Protein 6CVK (pdb70)

InterPro domains:
  IPR002006 Hepatitis core antigen [MF_04076] (30-212)
  IPR002006 Hepatitis core antigen [PF00906] (31-103)
  IPR002006 Hepatitis core antigen [PF00906] (116-212)
  IPR013195 Hepatitis B virus, capsid N-terminal [PF08290] (1-27)
  IPR036459 Viral capsid core domain supefamily, Hepatitis B virus [G3DSA:1.10.4090.10] (20-178)
  IPR036459 Viral capsid core domain supefamily, Hepatitis B virus [SSF47852] (30-171)

Nearest PDB structures (foldseek):
  6cvk-assembly1_A  TM=1.004E+00  e=3.223E-49  Oryctolagus cuniculus
  6cvk-assembly1_B  TM=1.002E+00  e=7.938E-45  Oryctolagus cuniculus
  6cwd-assembly2_E  TM=9.992E-01  e=3.317E-42  Oryctolagus cuniculus
  4f9l-assembly3_C  TM=9.088E-01  e=1.097E-26  Mus musculus
  5vf6-assembly1_A  TM=9.093E-01  e=1.014E-25  Gallus gallus

Secondary structure (DSSP, 8-state):
----EEEE-SEEEEETT--EEEEEEESS--TT-EEEEEE-TTS--EEEEETTTEEPTT--TTEEEEEETTEEEEEESS--GGG-EEEEEEEESSSSSEEE---EEEEEE---EEEEE---EE-TT--EEEEEEEES--TTT-EEEEEEE-TTS-EEEEEEE-TT--EEE-TTTBTTEEEEE-SSEEEEEE-S--GGG-EEEEEEEE---TTS--TT-EEEE---EEEEE-TTS-SS-B---/---EEEE-SEEEEETT--EEEEEEESS--TT-EEEEEE-TTS--EEEEETTTEEPTT--TTEEEEEETTEEEEEESS--GGG-EEEEEEEESSSSSEEE---EEEEEE--EEEEE---EE-TT--EEEEEEEESS-TTTSEEEEEEE-TTS-EEEEEEE-TT--EEE-TTTBTTEEEEE-SSEEEEEE-S--GGG-EEEEEEEE---TT---TT-EEEE---EEEEE-TT-/-HHHHHHHHSS---TTGGGT--HHHHHTS-GGGSPPHHHHHHHHHHHHHHHHH-GGG--HHHHHHHHHHHHHHHHHHHHHHHHHSSS-HHHHHHHHHHHHHHHHHHHHHHHHHHHHHHHH-HHHHHHHHHHHHHHHHS-GGGS-SSPPP-PPP-/-HHHHHHHSSSS--TTGGGT--HHHHHTS-GGGS--HHHHHHHHHHHHHHHHHSTTS--HHHHHHHHHHHHHHHHHHHHHHHHHHS--HHHHHHHHHHHHHHHHHHHHHHHHHHHHHHHH-HHHHHHHHHHHHHHHHS-GGGS-SSPP--PPP--

Structure (mmCIF, N/CA/C/O backbone):
data_6CVK
#
_entry.id   6CVK
#
_cell.length_a   46.490
_cell.length_b   192.140
_cell.length_c   64.980
_cell.angle_alpha   90.00
_cell.angle_beta   98.92
_cell.angle_gamma   90.00
#
_symmetry.space_group_name_H-M   'P 1 21 1'
#
loop_
_entity.id
_entity.type
_entity.pdbx_description
1 polymer 'Single chain variable fragment (scFv) e13'
2 polymer 'Capsid protein'
3 water water
#
loop_
_atom_site.group_PDB
_atom_site.id
_atom_site.type_symbol
_atom_site.label_atom_id
_atom_site.label_alt_id
_atom_site.label_comp_id
_atom_site.label_asym_id
_atom_site.label_entity_id
_atom_site.label_seq_id
_atom_site.pdbx_PDB_ins_code
_atom_site.Cartn_x
_atom_site.Cartn_y
_atom_site.Cartn_z
_atom_site.occupancy
_atom_site.B_iso_or_equiv
_atom_site.auth_seq_id
_atom_site.auth_comp_id
_atom_site.auth_asym_id
_atom_site.auth_atom_id
_atom_site.pdbx_PDB_model_num
ATOM 1 N N . GLU A 1 3 ? 17.713 -9.574 93.606 1.00 58.85 3 GLU B N 1
ATOM 2 C CA . GLU A 1 3 ? 17.803 -8.441 94.529 1.00 63.35 3 GLU B CA 1
ATOM 3 C C . GLU A 1 3 ? 18.171 -8.906 95.936 1.00 62.21 3 GLU B C 1
ATOM 4 O O . GLU A 1 3 ? 17.315 -9.232 96.743 1.00 66.52 3 GLU B O 1
ATOM 10 N N . LEU A 1 4 ? 19.453 -8.919 96.250 1.00 51.57 4 LEU B N 1
ATOM 11 C CA . LEU A 1 4 ? 19.932 -9.630 97.426 1.00 42.89 4 LEU B CA 1
ATOM 12 C C . LEU A 1 4 ? 19.949 -8.705 98.627 1.00 45.50 4 LEU B C 1
ATOM 13 O O . LEU A 1 4 ? 20.509 -7.608 98.568 1.00 41.06 4 LEU B O 1
ATOM 18 N N . VAL A 1 5 ? 19.343 -9.159 99.718 1.00 48.03 5 VAL B N 1
ATOM 19 C CA . VAL A 1 5 ? 19.371 -8.464 100.992 1.00 45.65 5 VAL B CA 1
ATOM 20 C C . VAL A 1 5 ? 19.930 -9.425 102.028 1.00 46.63 5 VAL B C 1
ATOM 21 O O . VAL A 1 5 ? 19.504 -10.580 102.104 1.00 46.68 5 VAL B O 1
ATOM 25 N N . LEU A 1 6 ? 20.913 -8.963 102.783 1.00 47.35 6 LEU B N 1
ATOM 26 C CA . LEU A 1 6 ? 21.510 -9.736 103.858 1.00 47.52 6 LEU B CA 1
ATOM 27 C C . LEU A 1 6 ? 21.037 -9.152 105.179 1.00 45.69 6 LEU B C 1
ATOM 28 O O . LEU A 1 6 ? 21.231 -7.962 105.445 1.00 41.68 6 LEU B O 1
ATOM 33 N N . THR A 1 7 ? 20.440 -9.978 106.011 1.00 46.96 7 THR B N 1
ATOM 34 C CA . THR A 1 7 ? 19.981 -9.525 107.313 1.00 46.71 7 THR B CA 1
ATOM 35 C C . THR A 1 7 ? 20.907 -10.091 108.376 1.00 44.92 7 THR B C 1
ATOM 36 O O . THR A 1 7 ? 20.901 -11.299 108.643 1.00 44.03 7 THR B O 1
ATOM 40 N N . GLN A 1 8 ? 21.691 -9.207 108.973 1.00 41.82 8 GLN B N 1
ATOM 41 C CA . GLN A 1 8 ? 22.669 -9.550 109.984 1.00 43.52 8 GLN B CA 1
ATOM 42 C C . GLN A 1 8 ? 22.100 -9.254 111.377 1.00 50.04 8 GLN B C 1
ATOM 43 O O . GLN A 1 8 ? 21.563 -8.166 111.625 1.00 52.80 8 GLN B O 1
ATOM 49 N N . THR A 1 9 ? 22.204 -10.228 112.278 1.00 46.65 9 THR B N 1
ATOM 50 C CA . THR A 1 9 ? 21.733 -10.061 113.650 1.00 49.11 9 THR B CA 1
ATOM 51 C C . THR A 1 9 ? 22.715 -10.686 114.640 1.00 51.53 9 THR B C 1
ATOM 52 O O . THR A 1 9 ? 23.388 -11.696 114.323 1.00 51.58 9 THR B O 1
ATOM 56 N N . PRO A 1 10 ? 22.843 -10.088 115.839 1.00 49.67 10 PRO B N 1
ATOM 57 C CA . PRO A 1 10 ? 22.276 -8.830 116.336 1.00 45.83 10 PRO B CA 1
ATOM 58 C C . PRO A 1 10 ? 23.045 -7.602 115.823 1.00 47.18 10 PRO B C 1
ATOM 59 O O . PRO A 1 10 ? 24.076 -7.722 115.179 1.00 50.56 10 PRO B O 1
ATOM 63 N N . SER A 1 11 ? 22.586 -6.405 116.151 1.00 48.15 11 SER B N 1
ATOM 64 C CA . SER A 1 11 ? 23.346 -5.259 115.692 1.00 46.59 11 SER B CA 1
ATOM 65 C C . SER A 1 11 ? 24.548 -4.999 116.592 1.00 47.66 11 SER B C 1
ATOM 66 O O . SER A 1 11 ? 25.541 -4.410 116.143 1.00 52.39 11 SER B O 1
ATOM 69 N N . SER A 1 12 ? 24.492 -5.436 117.845 1.00 44.30 12 SER B N 1
ATOM 70 C CA . SER A 1 12 ? 25.607 -5.243 118.763 1.00 50.59 12 SER B CA 1
ATOM 71 C C . SER A 1 12 ? 25.629 -6.360 119.786 1.00 54.81 12 SER B C 1
ATOM 72 O O . SER A 1 12 ? 24.583 -6.887 120.175 1.00 57.82 12 SER B O 1
ATOM 75 N N . VAL A 1 13 ? 26.837 -6.703 120.230 1.00 54.59 13 VAL B N 1
ATOM 76 C CA . VAL A 1 13 ? 27.053 -7.763 121.213 1.00 47.78 13 VAL B CA 1
ATOM 77 C C . VAL A 1 13 ? 28.084 -7.290 122.220 1.00 44.66 13 VAL B C 1
ATOM 78 O O . VAL A 1 13 ? 29.137 -6.763 121.846 1.00 42.58 13 VAL B O 1
ATOM 82 N N . SER A 1 14 ? 27.790 -7.482 123.493 1.00 47.28 14 SER B N 1
ATOM 83 C CA . SER A 1 14 ? 28.769 -7.313 124.547 1.00 51.43 14 SER B CA 1
ATOM 84 C C . SER A 1 14 ? 29.124 -8.693 125.065 1.00 54.81 14 SER B C 1
ATOM 85 O O . SER A 1 14 ? 28.230 -9.504 125.331 1.00 58.00 14 SER B O 1
ATOM 88 N N . ALA A 1 15 ? 30.416 -8.971 125.182 1.00 51.50 15 ALA B N 1
ATOM 89 C CA . ALA A 1 15 ? 30.855 -10.197 125.829 1.00 48.30 15 ALA B CA 1
ATOM 90 C C . ALA A 1 15 ? 32.083 -9.928 126.677 1.00 48.58 15 ALA B C 1
ATOM 91 O O . ALA A 1 15 ? 32.810 -8.951 126.466 1.00 49.54 15 ALA B O 1
ATOM 93 N N . ALA A 1 16 ? 32.296 -10.804 127.655 1.00 45.39 16 ALA B N 1
ATOM 94 C CA . ALA A 1 16 ? 33.545 -10.791 128.398 1.00 44.94 16 ALA B CA 1
ATOM 95 C C . ALA A 1 16 ? 34.647 -11.497 127.600 1.00 47.49 16 ALA B C 1
ATOM 96 O O . ALA A 1 16 ? 34.384 -12.343 126.731 1.00 47.00 16 ALA B O 1
ATOM 98 N N . VAL A 1 17 ? 35.898 -11.115 127.888 1.00 45.91 17 VAL B N 1
ATOM 99 C CA . VAL A 1 17 ? 37.030 -11.887 127.391 1.00 50.96 17 VAL B CA 1
ATOM 100 C C . VAL A 1 17 ? 36.844 -13.337 127.800 1.00 50.54 17 VAL B C 1
ATOM 101 O O . VAL A 1 17 ? 36.605 -13.637 128.976 1.00 51.53 17 VAL B O 1
ATOM 105 N N . GLY A 1 18 ? 36.933 -14.244 126.823 1.00 49.69 18 GLY B N 1
ATOM 106 C CA . GLY A 1 18 ? 36.698 -15.655 127.047 1.00 47.98 18 GLY B CA 1
ATOM 107 C C . GLY A 1 18 ? 35.292 -16.137 126.770 1.00 44.85 18 GLY B C 1
ATOM 108 O O . GLY A 1 18 ? 35.080 -17.358 126.689 1.00 42.58 18 GLY B O 1
ATOM 109 N N . GLY A 1 19 ? 34.326 -15.231 126.638 1.00 45.50 19 GLY B N 1
ATOM 110 C CA . GLY A 1 19 ? 32.986 -15.601 126.232 1.00 47.49 19 GLY B CA 1
ATOM 111 C C . GLY A 1 19 ? 32.926 -15.940 124.753 1.00 51.76 19 GLY B C 1
ATOM 112 O O . GLY A 1 19 ? 33.899 -15.838 124.004 1.00 56.27 19 GLY B O 1
ATOM 113 N N . THR A 1 20 ? 31.745 -16.357 124.323 1.00 50.14 20 THR B N 1
ATOM 114 C CA . THR A 1 20 ? 31.504 -16.722 122.939 1.00 43.58 20 THR B CA 1
ATOM 115 C C . THR A 1 20 ? 30.527 -15.738 122.303 1.00 48.20 20 THR B C 1
ATOM 116 O O . THR A 1 20 ? 29.537 -15.338 122.931 1.00 50.35 20 THR B O 1
ATOM 120 N N . VAL A 1 21 ? 30.824 -15.348 121.059 1.00 45.90 21 VAL B N 1
ATOM 121 C CA . VAL A 1 21 ? 30.064 -14.365 120.298 1.00 45.23 21 VAL B CA 1
ATOM 122 C C . VAL A 1 21 ? 29.537 -15.073 119.059 1.00 53.34 21 VAL B C 1
ATOM 123 O O . VAL A 1 21 ? 30.273 -15.835 118.409 1.00 52.66 21 VAL B O 1
ATOM 127 N N . THR A 1 22 ? 28.257 -14.853 118.755 1.00 53.05 22 THR B N 1
ATOM 128 C CA . THR A 1 22 ? 27.595 -15.522 117.644 1.00 48.51 22 THR B CA 1
ATOM 129 C C . THR A 1 22 ? 26.858 -14.479 116.819 1.00 46.02 22 THR B C 1
ATOM 130 O O . THR A 1 22 ? 26.005 -13.759 117.345 1.00 46.41 22 THR B O 1
ATOM 134 N N . ILE A 1 23 ? 27.193 -14.395 115.533 1.00 46.99 23 ILE B N 1
ATOM 135 C CA . ILE A 1 23 ? 26.582 -13.453 114.606 1.00 44.94 23 ILE B CA 1
ATOM 136 C C . ILE A 1 23 ? 25.968 -14.272 113.487 1.00 46.62 23 ILE B C 1
ATOM 137 O O . ILE A 1 23 ? 26.633 -15.147 112.913 1.00 43.21 23 ILE B O 1
ATOM 142 N N . ASN A 1 24 ? 24.715 -13.995 113.187 1.00 48.01 24 ASN B N 1
ATOM 143 C CA . ASN A 1 24 ? 24.007 -14.708 112.145 1.00 51.75 24 ASN B CA 1
ATOM 144 C C . ASN A 1 24 ? 23.744 -13.781 110.972 1.00 49.86 24 ASN B C 1
ATOM 145 O O . ASN A 1 24 ? 23.489 -12.577 111.142 1.00 49.60 24 ASN B O 1
ATOM 150 N N . CYS A 1 25 ? 23.752 -14.370 109.797 1.00 48.08 25 CYS B N 1
ATOM 151 C CA . CYS A 1 25 ? 23.482 -13.664 108.585 1.00 54.05 25 CYS B CA 1
ATOM 152 C C . CYS A 1 25 ? 22.470 -14.430 107.769 1.00 56.49 25 CYS B C 1
ATOM 153 O O . CYS A 1 25 ? 22.661 -15.571 107.468 1.00 60.90 25 CYS B O 1
ATOM 156 N N . GLN A 1 26 ? 21.377 -13.798 107.419 1.00 49.51 26 GLN B N 1
ATOM 157 C CA . GLN A 1 26 ? 20.388 -14.471 106.628 1.00 52.83 26 GLN B CA 1
ATOM 158 C C . GLN A 1 26 ? 20.248 -13.877 105.235 1.00 51.37 26 GLN B C 1
ATOM 159 O O . GLN A 1 26 ? 19.925 -12.728 105.090 1.00 53.57 26 GLN B O 1
ATOM 165 N N . ALA A 1 27 ? 20.488 -14.672 104.212 1.00 45.37 27 ALA B N 1
ATOM 166 C CA . ALA A 1 27 ? 20.360 -14.186 102.840 1.00 46.47 27 ALA B CA 1
ATOM 167 C C . ALA A 1 27 ? 18.916 -14.323 102.369 1.00 49.06 27 ALA B C 1
ATOM 168 O O . ALA A 1 27 ? 18.215 -15.259 102.755 1.00 53.67 27 ALA B O 1
ATOM 170 N N . SER A 1 28 ? 18.469 -13.370 101.532 1.00 45.38 28 SER B N 1
ATOM 171 C CA . SER A 1 28 ? 17.122 -13.454 100.965 1.00 49.77 28 SER B CA 1
ATOM 172 C C . SER A 1 28 ? 17.029 -14.371 99.751 1.00 57.34 28 SER B C 1
ATOM 173 O O . SER A 1 28 ? 15.912 -14.714 99.354 1.00 64.50 28 SER B O 1
ATOM 176 N N . GLN A 1 29 ? 18.160 -14.740 99.136 1.00 56.03 29 GLN B N 1
ATOM 177 C CA . GLN A 1 29 ? 18.232 -15.770 98.104 1.00 51.74 29 GLN B CA 1
ATOM 178 C C . GLN A 1 29 ? 19.370 -16.716 98.438 1.00 47.05 29 GLN B C 1
ATOM 179 O O . GLN A 1 29 ? 20.336 -16.338 99.097 1.00 50.08 29 GLN B O 1
ATOM 185 N N . SER A 1 30 ? 19.271 -17.944 97.947 1.00 47.86 30 SER B N 1
ATOM 186 C CA . SER A 1 30 ? 20.397 -18.866 98.042 1.00 50.89 30 SER B CA 1
ATOM 187 C C . SER A 1 30 ? 21.597 -18.319 97.299 1.00 46.64 30 SER B C 1
ATOM 188 O O . SER A 1 30 ? 21.489 -17.908 96.146 1.00 49.48 30 SER B O 1
ATOM 191 N N . ILE A 1 31 ? 22.700 -18.174 98.008 1.00 45.06 31 ILE B N 1
ATOM 192 C CA . ILE A 1 31 ? 23.950 -17.720 97.406 1.00 41.55 31 ILE B CA 1
ATOM 193 C C . ILE A 1 31 ? 25.030 -18.795 97.410 1.00 41.87 31 ILE B C 1
ATOM 194 O O . ILE A 1 31 ? 26.229 -18.477 97.317 1.00 45.04 31 ILE B O 1
ATOM 199 N N . SER A 1 32 ? 24.643 -20.034 97.699 1.00 45.04 32 SER B N 1
ATOM 200 C CA . SER A 1 32 ? 25.615 -21.108 97.884 1.00 49.89 32 SER B CA 1
ATOM 201 C C . SER A 1 32 ? 26.596 -20.710 98.994 1.00 48.45 32 SER B C 1
ATOM 202 O O . SER A 1 32 ? 26.159 -20.359 100.094 1.00 47.39 32 SER B O 1
ATOM 205 N N . SER A 1 33 ? 27.907 -20.816 98.761 1.00 42.51 33 SER B N 1
ATOM 206 C CA . SER A 1 33 ? 28.908 -20.454 99.757 1.00 38.12 33 SER B CA 1
ATOM 207 C C . SER A 1 33 ? 29.570 -19.106 99.505 1.00 40.87 33 SER B C 1
ATOM 208 O O . SER A 1 33 ? 30.644 -18.858 100.059 1.00 43.50 33 SER B O 1
ATOM 211 N N . ARG A 1 34 ? 29.011 -18.264 98.634 1.00 44.62 34 ARG B N 1
ATOM 212 C CA . ARG A 1 34 ? 29.704 -17.044 98.213 1.00 38.45 34 ARG B CA 1
ATOM 213 C C . ARG A 1 34 ? 29.380 -15.928 99.211 1.00 35.78 34 ARG B C 1
ATOM 214 O O . ARG A 1 34 ? 28.588 -15.020 98.952 1.00 42.84 34 ARG B O 1
ATOM 222 N N . LEU A 1 35 ? 30.164 -15.920 100.296 1.00 32.09 35 LEU B N 1
ATOM 223 C CA . LEU A 1 35 ? 29.965 -15.034 101.438 1.00 37.24 35 LEU B CA 1
ATOM 224 C C . LEU A 1 35 ? 31.297 -14.812 102.140 1.00 40.97 35 LEU B C 1
ATOM 225 O O . LEU A 1 35 ? 32.004 -15.778 102.438 1.00 45.85 35 LEU B O 1
ATOM 230 N N . GLY A 1 36 ? 31.640 -13.565 102.410 1.00 37.88 36 GLY B N 1
ATOM 231 C CA . GLY A 1 36 ? 32.781 -13.302 103.268 1.00 37.65 36 GLY B CA 1
ATOM 232 C C . GLY A 1 36 ? 32.408 -12.697 104.597 1.00 40.85 36 GLY B C 1
ATOM 233 O O . GLY A 1 36 ? 31.316 -12.157 104.764 1.00 41.79 36 GLY B O 1
ATOM 234 N N . TRP A 1 37 ? 33.350 -12.713 105.526 1.00 41.30 37 TRP B N 1
ATOM 235 C CA . TRP A 1 37 ? 33.215 -12.069 106.816 1.00 34.41 37 TRP B CA 1
ATOM 236 C C . TRP A 1 37 ? 34.324 -11.044 106.940 1.00 36.50 37 TRP B C 1
ATOM 237 O O . TRP A 1 37 ? 35.494 -11.365 106.712 1.00 37.76 37 TRP B O 1
ATOM 248 N N . TYR A 1 38 ? 33.963 -9.828 107.329 1.00 36.76 38 TYR B N 1
ATOM 249 C CA . TYR A 1 38 ? 34.904 -8.723 107.405 1.00 32.79 38 TYR B CA 1
ATOM 250 C C . TYR A 1 38 ? 34.911 -8.169 108.820 1.00 33.96 38 TYR B C 1
ATOM 251 O O . TYR A 1 38 ? 33.873 -8.155 109.498 1.00 38.82 38 TYR B O 1
ATOM 260 N N . GLN A 1 39 ? 36.095 -7.762 109.270 1.00 34.10 39 GLN B N 1
ATOM 261 C CA . GLN A 1 39 ? 36.296 -7.120 110.565 1.00 38.99 39 GLN B CA 1
ATOM 262 C C . GLN A 1 39 ? 36.865 -5.721 110.333 1.00 41.27 39 GLN B C 1
ATOM 263 O O . GLN A 1 39 ? 37.827 -5.547 109.571 1.00 40.12 39 GLN B O 1
ATOM 269 N N . GLN A 1 40 ? 36.265 -4.720 110.978 1.00 40.50 40 GLN B N 1
ATOM 270 C CA . GLN A 1 40 ? 36.698 -3.327 110.850 1.00 41.89 40 GLN B CA 1
ATOM 271 C C . GLN A 1 40 ? 36.790 -2.685 112.227 1.00 43.58 40 GLN B C 1
ATOM 272 O O . GLN A 1 40 ? 35.796 -2.629 112.959 1.00 46.70 40 GLN B O 1
ATOM 278 N N . LYS A 1 41 ? 37.926 -2.260 112.572 1.00 44.18 41 LYS B N 1
ATOM 279 C CA . LYS A 1 41 ? 38.312 -1.507 113.753 1.00 43.89 41 LYS B CA 1
ATOM 280 C C . LYS A 1 41 ? 38.291 -0.011 113.473 1.00 49.20 41 LYS B C 1
ATOM 281 O O . LYS A 1 41 ? 38.511 0.415 112.337 1.00 51.17 41 LYS B O 1
ATOM 287 N N . PRO A 1 42 ? 38.007 0.809 114.483 1.00 55.32 42 PRO B N 1
ATOM 288 C CA . PRO A 1 42 ? 37.896 2.254 114.255 1.00 58.84 42 PRO B CA 1
ATOM 289 C C . PRO A 1 42 ? 39.125 2.827 113.568 1.00 64.37 42 PRO B C 1
ATOM 290 O O . PRO A 1 42 ? 40.262 2.480 113.900 1.00 70.17 42 PRO B O 1
ATOM 294 N N . GLY A 1 43 ? 38.874 3.706 112.593 1.00 62.47 43 GLY B N 1
ATOM 295 C CA . GLY A 1 43 ? 39.897 4.367 111.807 1.00 61.15 43 GLY B CA 1
ATOM 296 C C . GLY A 1 43 ? 40.659 3.495 110.838 1.00 62.31 43 GLY B C 1
ATOM 297 O O . GLY A 1 43 ? 41.710 3.919 110.356 1.00 70.85 43 GLY B O 1
ATOM 298 N N . GLN A 1 44 ? 40.181 2.299 110.531 1.00 59.12 44 GLN B N 1
ATOM 299 C CA . GLN A 1 44 ? 40.909 1.353 109.701 1.00 53.85 44 GLN B CA 1
ATOM 300 C C . GLN A 1 44 ? 40.036 0.922 108.536 1.00 52.90 44 GLN B C 1
ATOM 301 O O . GLN A 1 44 ? 38.810 1.077 108.576 1.00 55.10 44 GLN B O 1
ATOM 307 N N . PRO A 1 45 ? 40.637 0.395 107.475 1.00 51.45 45 PRO B N 1
ATOM 308 C CA . PRO A 1 45 ? 39.847 -0.269 106.421 1.00 51.56 45 PRO B CA 1
ATOM 309 C C . PRO A 1 45 ? 39.396 -1.640 106.882 1.00 49.19 45 PRO B C 1
ATOM 310 O O . PRO A 1 45 ? 39.999 -2.208 107.800 1.00 41.94 45 PRO B O 1
ATOM 314 N N . PRO A 1 46 ? 38.347 -2.191 106.267 1.00 45.50 46 PRO B N 1
ATOM 315 C CA . PRO A 1 46 ? 37.926 -3.575 106.548 1.00 39.96 46 PRO B CA 1
ATOM 316 C C . PRO A 1 46 ? 39.030 -4.599 106.316 1.00 47.66 46 PRO B C 1
ATOM 317 O O . PRO A 1 46 ? 39.950 -4.414 105.514 1.00 52.76 46 PRO B O 1
ATOM 321 N N . LYS A 1 47 ? 38.909 -5.722 107.012 1.00 48.04 47 LYS B N 1
ATOM 322 C CA . LYS A 1 47 ? 39.851 -6.817 106.869 1.00 46.44 47 LYS B CA 1
ATOM 323 C C . LYS A 1 47 ? 39.097 -8.120 106.660 1.00 48.78 47 LYS B C 1
ATOM 324 O O . LYS A 1 47 ? 38.172 -8.434 107.419 1.00 56.76 47 LYS B O 1
ATOM 330 N N . LEU A 1 48 ? 39.480 -8.868 105.630 1.00 45.39 48 LEU B N 1
ATOM 331 C CA . LEU A 1 48 ? 38.842 -10.145 105.339 1.00 47.50 48 LEU B CA 1
ATOM 332 C C . LEU A 1 48 ? 39.320 -11.192 106.340 1.00 51.60 48 LEU B C 1
ATOM 333 O O . LEU A 1 48 ? 40.527 -11.406 106.495 1.00 52.53 48 LEU B O 1
ATOM 338 N N . LEU A 1 49 ? 38.384 -11.746 107.109 1.00 48.10 49 LEU B N 1
ATOM 339 C CA . LEU A 1 49 ? 38.641 -12.874 107.992 1.00 48.58 49 LEU B CA 1
ATOM 340 C C . LEU A 1 49 ? 38.393 -14.230 107.348 1.00 48.10 49 LEU B C 1
ATOM 341 O O . LEU A 1 49 ? 39.173 -15.170 107.559 1.00 46.19 49 LEU B O 1
ATOM 346 N N . ILE A 1 50 ? 37.273 -14.369 106.639 1.00 41.29 50 ILE B N 1
ATOM 347 C CA . ILE A 1 50 ? 36.776 -15.668 106.209 1.00 38.81 50 ILE B CA 1
ATOM 348 C C . ILE A 1 50 ? 36.118 -15.493 104.856 1.00 41.93 50 ILE B C 1
ATOM 349 O O . ILE A 1 50 ? 35.283 -14.603 104.687 1.00 45.18 50 ILE B O 1
ATOM 354 N N . TYR A 1 51 ? 36.456 -16.363 103.907 1.00 37.54 51 TYR B N 1
ATOM 355 C CA . TYR A 1 51 ? 35.830 -16.359 102.597 1.00 40.17 51 TYR B CA 1
ATOM 356 C C . TYR A 1 51 ? 35.288 -17.745 102.267 1.00 39.14 51 TYR B C 1
ATOM 357 O O . TYR A 1 51 ? 35.717 -18.747 102.836 1.00 37.34 51 TYR B O 1
ATOM 366 N N . GLY A 1 52 ? 34.339 -17.796 101.328 1.00 39.37 52 GLY B N 1
ATOM 367 C CA . GLY A 1 52 ? 33.712 -19.067 100.990 1.00 41.23 52 GLY B CA 1
ATOM 368 C C . GLY A 1 52 ? 32.906 -19.647 102.126 1.00 41.11 52 GLY B C 1
ATOM 369 O O . GLY A 1 52 ? 32.790 -20.863 102.258 1.00 44.42 52 GLY B O 1
ATOM 370 N N . ALA A 1 53 ? 32.429 -18.785 103.001 1.00 39.86 53 ALA B N 1
ATOM 371 C CA . ALA A 1 53 ? 31.635 -19.037 104.192 1.00 41.18 53 ALA B CA 1
ATOM 372 C C . ALA A 1 53 ? 32.410 -19.705 105.321 1.00 46.24 53 ALA B C 1
ATOM 373 O O . ALA A 1 53 ? 32.167 -19.365 106.477 1.00 49.32 53 ALA B O 1
ATOM 375 N N . SER A 1 54 ? 33.351 -20.637 105.027 1.00 44.73 54 SER B N 1
ATOM 376 C CA . SER A 1 54 ? 34.128 -21.249 106.104 1.00 42.94 54 SER B CA 1
ATOM 377 C C . SER A 1 54 ? 35.648 -21.141 106.048 1.00 43.59 54 SER B C 1
ATOM 378 O O . SER A 1 54 ? 36.294 -21.653 106.953 1.00 47.30 54 SER B O 1
ATOM 381 N N . THR A 1 55 ? 36.256 -20.592 105.016 1.00 44.22 55 THR B N 1
ATOM 382 C CA . THR A 1 55 ? 37.703 -20.729 104.862 1.00 43.19 55 THR B CA 1
ATOM 383 C C . THR A 1 55 ? 38.415 -19.527 105.478 1.00 45.07 55 THR B C 1
ATOM 384 O O . THR A 1 55 ? 38.233 -18.390 105.030 1.00 45.52 55 THR B O 1
ATOM 388 N N . LEU A 1 56 ? 39.219 -19.778 106.504 1.00 43.90 56 LEU B N 1
ATOM 389 C CA . LEU A 1 56 ? 39.904 -18.697 107.193 1.00 40.01 56 LEU B CA 1
ATOM 390 C C . LEU A 1 56 ? 41.067 -18.191 106.360 1.00 42.79 56 LEU B C 1
ATOM 391 O O . LEU A 1 56 ? 41.822 -18.986 105.807 1.00 48.58 56 LEU B O 1
ATOM 396 N N . THR A 1 57 ? 41.227 -16.864 106.282 1.00 40.27 57 THR B N 1
ATOM 397 C CA . THR A 1 57 ? 42.412 -16.313 105.639 1.00 42.69 57 THR B CA 1
ATOM 398 C C . THR A 1 57 ? 43.617 -16.490 106.553 1.00 49.86 57 THR B C 1
ATOM 399 O O . THR A 1 57 ? 43.478 -16.685 107.759 1.00 52.61 57 THR B O 1
ATOM 403 N N . SER A 1 58 ? 44.813 -16.437 105.975 1.00 57.90 58 SER B N 1
ATOM 404 C CA . SER A 1 58 ? 45.993 -16.766 106.769 1.00 67.51 58 SER B CA 1
ATOM 405 C C . SER A 1 58 ? 46.189 -15.729 107.873 1.00 61.88 58 SER B C 1
ATOM 406 O O . SER A 1 58 ? 45.904 -14.544 107.691 1.00 61.00 58 SER B O 1
ATOM 409 N N . GLY A 1 59 ? 46.633 -16.188 109.043 1.00 58.94 59 GLY B N 1
ATOM 410 C CA . GLY A 1 59 ? 46.807 -15.313 110.185 1.00 61.37 59 GLY B CA 1
ATOM 411 C C . GLY A 1 59 ? 45.603 -15.170 111.093 1.00 66.22 59 GLY B C 1
ATOM 412 O O . GLY A 1 59 ? 45.758 -14.689 112.222 1.00 72.81 59 GLY B O 1
ATOM 413 N N . VAL A 1 60 ? 44.415 -15.561 110.652 1.00 61.78 60 VAL B N 1
ATOM 414 C CA . VAL A 1 60 ? 43.227 -15.399 111.493 1.00 56.05 60 VAL B CA 1
ATOM 415 C C . VAL A 1 60 ? 43.221 -16.494 112.555 1.00 51.55 60 VAL B C 1
ATOM 416 O O . VAL A 1 60 ? 43.331 -17.678 112.208 1.00 49.45 60 VAL B O 1
ATOM 420 N N . PRO A 1 61 ? 43.105 -16.146 113.831 1.00 48.45 61 PRO B N 1
ATOM 421 C CA . PRO A 1 61 ? 43.155 -17.164 114.886 1.00 41.57 61 PRO B CA 1
ATOM 422 C C . PRO A 1 61 ? 42.050 -18.191 114.729 1.00 44.27 61 PRO B C 1
ATOM 423 O O . PRO A 1 61 ? 40.992 -17.930 114.149 1.00 44.44 61 PRO B O 1
ATOM 427 N N . SER A 1 62 ? 42.327 -19.379 115.258 1.00 51.25 62 SER B N 1
ATOM 428 C CA . SER A 1 62 ? 41.430 -20.524 115.157 1.00 56.80 62 SER B CA 1
ATOM 429 C C . SER A 1 62 ? 40.102 -20.302 115.888 1.00 58.62 62 SER B C 1
ATOM 430 O O . SER A 1 62 ? 39.109 -20.955 115.550 1.00 60.06 62 SER B O 1
ATOM 433 N N . ARG A 1 63 ? 40.056 -19.388 116.870 1.00 52.70 63 ARG B N 1
ATOM 434 C CA . ARG A 1 63 ? 38.819 -19.096 117.594 1.00 47.84 63 ARG B CA 1
ATOM 435 C C . ARG A 1 63 ? 37.714 -18.516 116.707 1.00 48.44 63 ARG B C 1
ATOM 436 O O . ARG A 1 63 ? 36.574 -18.412 117.174 1.00 49.22 63 ARG B O 1
ATOM 444 N N . PHE A 1 64 ? 38.016 -18.132 115.463 1.00 46.92 64 PHE B N 1
ATOM 445 C CA . PHE A 1 64 ? 37.002 -17.730 114.492 1.00 44.13 64 PHE B CA 1
ATOM 446 C C . PHE A 1 64 ? 36.544 -18.940 113.680 1.00 44.98 64 PHE B C 1
ATOM 447 O O . PHE A 1 64 ? 37.366 -19.740 113.214 1.00 45.42 64 PHE B O 1
ATOM 455 N N . LYS A 1 65 ? 35.235 -19.096 113.542 1.00 40.66 65 LYS B N 1
ATOM 456 C CA . LYS A 1 65 ? 34.731 -20.155 112.693 1.00 40.18 65 LYS B CA 1
ATOM 457 C C . LYS A 1 65 ? 33.496 -19.661 111.969 1.00 41.92 65 LYS B C 1
ATOM 458 O O . LYS A 1 65 ? 32.628 -19.048 112.598 1.00 37.83 65 LYS B O 1
ATOM 464 N N . GLY A 1 66 ? 33.491 -19.791 110.638 1.00 40.66 66 GLY B N 1
ATOM 465 C CA . GLY A 1 66 ? 32.306 -19.537 109.827 1.00 36.92 66 GLY B CA 1
ATOM 466 C C . GLY A 1 66 ? 31.622 -20.815 109.379 1.00 46.75 66 GLY B C 1
ATOM 467 O O . GLY A 1 66 ? 32.286 -21.819 109.091 1.00 53.40 66 GLY B O 1
ATOM 468 N N . SER A 1 67 ? 30.303 -20.747 109.201 1.00 47.71 67 SER B N 1
ATOM 469 C CA . SER A 1 67 ? 29.565 -21.898 108.702 1.00 46.10 67 SER B CA 1
ATOM 470 C C . SER A 1 67 ? 28.266 -21.452 108.055 1.00 46.51 67 SER B C 1
ATOM 471 O O . SER A 1 67 ? 27.891 -20.279 108.077 1.00 47.77 67 SER B O 1
ATOM 474 N N . GLY A 1 68 ? 27.567 -22.421 107.494 1.00 47.07 68 GLY B N 1
ATOM 475 C CA . GLY A 1 68 ? 26.362 -22.161 106.739 1.00 50.87 68 GLY B CA 1
ATOM 476 C C . GLY A 1 68 ? 26.604 -22.240 105.241 1.00 47.79 68 GLY B C 1
ATOM 477 O O . GLY A 1 68 ? 27.731 -22.361 104.764 1.00 45.38 68 GLY B O 1
ATOM 478 N N . SER A 1 69 ? 25.494 -22.169 104.502 1.00 48.21 69 SER B N 1
ATOM 479 C CA . SER A 1 69 ? 25.495 -22.129 103.043 1.00 51.24 69 SER B CA 1
ATOM 480 C C . SER A 1 69 ? 24.047 -21.997 102.591 1.00 57.46 69 SER B C 1
ATOM 481 O O . SER A 1 69 ? 23.120 -22.223 103.371 1.00 59.92 69 SER B O 1
ATOM 484 N N . GLY A 1 70 ? 23.853 -21.656 101.319 1.00 53.30 70 GLY B N 1
ATOM 485 C CA . GLY A 1 70 ? 22.501 -21.327 100.932 1.00 50.97 70 GLY B CA 1
ATOM 486 C C . GLY A 1 70 ? 22.067 -20.005 101.503 1.00 48.83 70 GLY B C 1
ATOM 487 O O . GLY A 1 70 ? 22.474 -18.959 100.988 1.00 51.20 70 GLY B O 1
ATOM 488 N N . THR A 1 71 ? 21.084 -20.029 102.408 1.00 52.09 71 THR B N 1
ATOM 489 C CA . THR A 1 71 ? 20.593 -18.802 103.028 1.00 53.98 71 THR B CA 1
ATOM 490 C C . THR A 1 71 ? 21.047 -18.520 104.456 1.00 50.69 71 THR B C 1
ATOM 491 O O . THR A 1 71 ? 20.862 -17.386 104.917 1.00 53.15 71 THR B O 1
ATOM 495 N N . GLU A 1 72 ? 21.670 -19.463 105.154 1.00 52.63 72 GLU B N 1
ATOM 496 C CA . GLU A 1 72 ? 21.925 -19.286 106.585 1.00 50.96 72 GLU B CA 1
ATOM 497 C C . GLU A 1 72 ? 23.418 -19.390 106.875 1.00 44.01 72 GLU B C 1
ATOM 498 O O . GLU A 1 72 ? 24.075 -20.387 106.514 1.00 46.54 72 GLU B O 1
ATOM 504 N N . PHE A 1 73 ? 23.952 -18.354 107.520 1.00 36.91 73 PHE B N 1
ATOM 505 C CA . PHE A 1 73 ? 25.381 -18.280 107.769 1.00 41.77 73 PHE B CA 1
ATOM 506 C C . PHE A 1 73 ? 25.598 -17.817 109.192 1.00 42.06 73 PHE B C 1
ATOM 507 O O . PHE A 1 73 ? 24.775 -17.092 109.757 1.00 41.87 73 PHE B O 1
ATOM 515 N N . THR A 1 74 ? 26.725 -18.237 109.752 1.00 42.39 74 THR B N 1
ATOM 516 C CA . THR A 1 74 ? 27.058 -17.940 111.133 1.00 42.84 74 THR B CA 1
ATOM 517 C C . THR A 1 74 ? 28.550 -17.663 111.268 1.00 44.07 74 THR B C 1
ATOM 518 O O . THR A 1 74 ? 29.392 -18.398 110.732 1.00 44.41 74 THR B O 1
ATOM 522 N N . LEU A 1 75 ? 28.869 -16.581 111.961 1.00 43.66 75 LEU B N 1
ATOM 523 C CA . LEU A 1 75 ? 30.211 -16.336 112.438 1.00 43.61 75 LEU B CA 1
ATOM 524 C C . LEU A 1 75 ? 30.207 -16.541 113.952 1.00 44.09 75 LEU B C 1
ATOM 525 O O . LEU A 1 75 ? 29.298 -16.069 114.644 1.00 38.11 75 LEU B O 1
ATOM 530 N N . THR A 1 76 ? 31.185 -17.288 114.459 1.00 46.84 76 THR B N 1
ATOM 531 C CA . THR A 1 76 ? 31.309 -17.525 115.890 1.00 46.62 76 THR B CA 1
ATOM 532 C C . THR A 1 76 ? 32.750 -17.304 116.311 1.00 45.74 76 THR B C 1
ATOM 533 O O . THR A 1 76 ? 33.666 -17.888 115.725 1.00 46.97 76 THR B O 1
ATOM 537 N N . ILE A 1 77 ? 32.939 -16.480 117.339 1.00 46.68 77 ILE B N 1
ATOM 538 C CA . ILE A 1 77 ? 34.225 -16.291 118.010 1.00 45.06 77 ILE B CA 1
ATOM 539 C C . ILE A 1 77 ? 34.126 -16.970 119.367 1.00 48.26 77 ILE B C 1
ATOM 540 O O . ILE A 1 77 ? 33.291 -16.594 120.198 1.00 52.86 77 ILE B O 1
ATOM 545 N N . SER A 1 78 ? 34.959 -17.983 119.584 1.00 48.56 78 SER B N 1
ATOM 546 C CA . SER A 1 78 ? 34.840 -18.832 120.774 1.00 51.88 78 SER B CA 1
ATOM 547 C C . SER A 1 78 ? 35.626 -18.261 121.945 1.00 57.85 78 SER B C 1
ATOM 548 O O . SER A 1 78 ? 35.066 -17.909 122.988 1.00 62.15 78 SER B O 1
ATOM 551 N N . GLY A 1 79 ? 36.919 -18.141 121.772 1.00 60.93 79 GLY B N 1
ATOM 552 C CA . GLY A 1 79 ? 37.754 -17.611 122.833 1.00 64.80 79 GLY B CA 1
ATOM 553 C C . GLY A 1 79 ? 37.820 -16.103 122.925 1.00 59.63 79 GLY B C 1
ATOM 554 O O . GLY A 1 79 ? 38.929 -15.589 123.050 1.00 61.32 79 GLY B O 1
ATOM 555 N N . VAL A 1 80 ? 36.710 -15.388 122.681 1.00 55.13 80 VAL B N 1
ATOM 556 C CA . VAL A 1 80 ? 36.796 -14.001 122.211 1.00 48.45 80 VAL B CA 1
ATOM 557 C C . VAL A 1 80 ? 37.743 -13.195 123.088 1.00 43.22 80 VAL B C 1
ATOM 558 O O . VAL A 1 80 ? 37.783 -13.340 124.317 1.00 44.03 80 VAL B O 1
ATOM 562 N N . GLN A 1 81 ? 38.555 -12.381 122.436 1.00 41.87 81 GLN B N 1
ATOM 563 C CA . GLN A 1 81 ? 39.664 -11.680 123.053 1.00 44.79 81 GLN B CA 1
ATOM 564 C C . GLN A 1 81 ? 39.504 -10.174 122.855 1.00 43.86 81 GLN B C 1
ATOM 565 O O . GLN A 1 81 ? 38.737 -9.706 122.005 1.00 42.84 81 GLN B O 1
ATOM 571 N N . ARG A 1 82 ? 40.270 -9.411 123.634 1.00 43.21 82 ARG B N 1
ATOM 572 C CA . ARG A 1 82 ? 40.219 -7.960 123.514 1.00 47.68 82 ARG B CA 1
ATOM 573 C C . ARG A 1 82 ? 40.551 -7.485 122.088 1.00 49.79 82 ARG B C 1
ATOM 574 O O . ARG A 1 82 ? 39.963 -6.504 121.617 1.00 55.43 82 ARG B O 1
ATOM 582 N N . ASP A 1 83 ? 41.440 -8.190 121.366 1.00 47.25 83 ASP B N 1
ATOM 583 C CA . ASP A 1 83 ? 41.784 -7.831 119.988 1.00 52.34 83 ASP B CA 1
ATOM 584 C C . ASP A 1 83 ? 40.658 -8.078 119.000 1.00 50.66 83 ASP B C 1
ATOM 585 O O . ASP A 1 83 ? 40.735 -7.586 117.869 1.00 52.36 83 ASP B O 1
ATOM 590 N N . ASP A 1 84 ? 39.653 -8.873 119.366 1.00 44.84 84 ASP B N 1
ATOM 591 C CA . ASP A 1 84 ? 38.517 -9.089 118.479 1.00 41.02 84 ASP B CA 1
ATOM 592 C C . ASP A 1 84 ? 37.462 -7.975 118.540 1.00 38.08 84 ASP B C 1
ATOM 593 O O . ASP A 1 84 ? 36.553 -7.976 117.709 1.00 37.75 84 ASP B O 1
ATOM 598 N N . ALA A 1 85 ? 37.539 -7.038 119.496 1.00 35.56 85 ALA B N 1
ATOM 599 C CA . ALA A 1 85 ? 36.540 -5.973 119.564 1.00 35.89 85 ALA B CA 1
ATOM 600 C C . ALA A 1 85 ? 36.573 -5.173 118.271 1.00 40.41 85 ALA B C 1
ATOM 601 O O . ALA A 1 85 ? 37.629 -4.665 117.885 1.00 42.41 85 ALA B O 1
ATOM 603 N N . ALA A 1 86 ? 35.418 -5.030 117.619 1.00 40.74 86 ALA B N 1
ATOM 604 C CA . ALA A 1 86 ? 35.381 -4.517 116.249 1.00 39.57 86 ALA B CA 1
ATOM 605 C C . ALA A 1 86 ? 33.961 -4.532 115.713 1.00 45.68 86 ALA B C 1
ATOM 606 O O . ALA A 1 86 ? 33.082 -5.127 116.335 1.00 44.26 86 ALA B O 1
ATOM 608 N N . THR A 1 87 ? 33.728 -3.951 114.539 1.00 42.54 87 THR B N 1
ATOM 609 C CA . THR A 1 87 ? 32.477 -4.171 113.837 1.00 38.40 87 THR B CA 1
ATOM 610 C C . THR A 1 87 ? 32.677 -5.222 112.753 1.00 38.94 87 THR B C 1
ATOM 611 O O . THR A 1 87 ? 33.690 -5.214 112.060 1.00 37.90 87 THR B O 1
ATOM 615 N N . TYR A 1 88 ? 31.729 -6.150 112.631 1.00 35.34 88 TYR B N 1
ATOM 616 C CA . TYR A 1 88 ? 31.820 -7.276 111.706 1.00 31.94 88 TYR B CA 1
ATOM 617 C C . TYR A 1 88 ? 30.716 -7.181 110.655 1.00 36.97 88 TYR B C 1
ATOM 618 O O . TYR A 1 88 ? 29.586 -6.806 110.984 1.00 37.11 88 TYR B O 1
ATOM 627 N N . TYR A 1 89 ? 31.047 -7.517 109.424 1.00 39.54 89 TYR B N 1
ATOM 628 C CA . TYR A 1 89 ? 30.107 -7.478 108.332 1.00 37.82 89 TYR B CA 1
ATOM 629 C C . TYR A 1 89 ? 30.179 -8.696 107.448 1.00 39.57 89 TYR B C 1
ATOM 630 O O . TYR A 1 89 ? 31.237 -9.147 107.105 1.00 39.34 89 TYR B O 1
ATOM 639 N N . CYS A 1 90 ? 29.036 -9.200 107.048 1.00 39.42 90 CYS B N 1
ATOM 640 C CA . CYS A 1 90 ? 29.007 -10.280 106.107 1.00 43.47 90 CYS B CA 1
ATOM 641 C C . CYS A 1 90 ? 28.811 -9.672 104.731 1.00 40.39 90 CYS B C 1
ATOM 642 O O . CYS A 1 90 ? 28.279 -8.612 104.593 1.00 38.07 90 CYS B O 1
ATOM 645 N N . LEU A 1 91 ? 29.295 -10.359 103.721 1.00 38.73 91 LEU B N 1
ATOM 646 C CA . LEU A 1 91 ? 29.223 -9.889 102.344 1.00 36.29 91 LEU B CA 1
ATOM 647 C C . LEU A 1 91 ? 28.768 -11.057 101.478 1.00 36.89 91 LEU B C 1
ATOM 648 O O . LEU A 1 91 ? 29.491 -12.060 101.340 1.00 36.31 91 LEU B O 1
ATOM 653 N N . GLY A 1 92 ? 27.551 -10.965 100.957 1.00 36.87 92 GLY B N 1
ATOM 654 C CA . GLY A 1 92 ? 27.004 -11.994 100.094 1.00 38.70 92 GLY B CA 1
ATOM 655 C C . GLY A 1 92 ? 27.100 -11.580 98.638 1.00 35.72 92 GLY B C 1
ATOM 656 O O . GLY A 1 92 ? 26.926 -10.397 98.308 1.00 38.17 92 GLY B O 1
ATOM 657 N N . SER A 1 93 ? 27.304 -12.570 97.767 1.00 36.73 93 SER B N 1
ATOM 658 C CA . SER A 1 93 ? 27.305 -12.354 96.322 1.00 40.69 93 SER B CA 1
ATOM 659 C C . SER A 1 93 ? 26.452 -13.437 95.662 1.00 37.96 93 SER B C 1
ATOM 660 O O . SER A 1 93 ? 26.881 -14.584 95.513 1.00 40.23 93 SER B O 1
ATOM 663 N N . ASP A 1 94 ? 25.272 -13.037 95.202 1.00 36.45 94 ASP B N 1
ATOM 664 C CA . ASP A 1 94 ? 24.452 -13.873 94.343 1.00 37.70 94 ASP B CA 1
ATOM 665 C C . ASP A 1 94 ? 24.952 -13.796 92.891 1.00 40.61 94 ASP B C 1
ATOM 666 O O . ASP A 1 94 ? 25.392 -14.801 92.309 1.00 38.76 94 ASP B O 1
ATOM 671 N N . THR A 1 95 ? 24.899 -12.606 92.292 1.00 41.40 95 THR B N 1
ATOM 672 C CA . THR A 1 95 ? 25.733 -12.262 91.138 1.00 40.74 95 THR B CA 1
ATOM 673 C C . THR A 1 95 ? 26.615 -11.091 91.523 1.00 41.26 95 THR B C 1
ATOM 674 O O . THR A 1 95 ? 26.540 -10.591 92.640 1.00 42.32 95 THR B O 1
ATOM 678 N N . SER A 1 96 ? 27.440 -10.629 90.580 1.00 40.54 96 SER B N 1
ATOM 679 C CA . SER A 1 96 ? 28.263 -9.461 90.887 1.00 40.51 96 SER B CA 1
ATOM 680 C C . SER A 1 96 ? 27.452 -8.179 90.852 1.00 46.73 96 SER B C 1
ATOM 681 O O . SER A 1 96 ? 27.892 -7.162 91.397 1.00 46.79 96 SER B O 1
ATOM 684 N N . THR A 1 97 ? 26.271 -8.213 90.239 1.00 45.79 97 THR B N 1
ATOM 685 C CA . THR A 1 97 ? 25.318 -7.125 90.415 1.00 43.86 97 THR B CA 1
ATOM 686 C C . THR A 1 97 ? 24.619 -7.222 91.774 1.00 43.95 97 THR B C 1
ATOM 687 O O . THR A 1 97 ? 24.561 -6.234 92.529 1.00 36.57 97 THR B O 1
ATOM 691 N N . ASP A 1 98 ? 24.128 -8.422 92.135 1.00 42.06 98 ASP B N 1
ATOM 692 C CA . ASP A 1 98 ? 23.381 -8.558 93.377 1.00 36.95 98 ASP B CA 1
ATOM 693 C C . ASP A 1 98 ? 24.332 -9.121 94.428 1.00 35.73 98 ASP B C 1
ATOM 694 O O . ASP A 1 98 ? 24.302 -10.290 94.800 1.00 35.53 98 ASP B O 1
ATOM 699 N N . THR A 1 99 ? 25.025 -8.179 95.058 1.00 35.28 99 THR B N 1
ATOM 700 C CA . THR A 1 99 ? 26.070 -8.389 96.039 1.00 35.38 99 THR B CA 1
ATOM 701 C C . THR A 1 99 ? 25.827 -7.319 97.079 1.00 34.80 99 THR B C 1
ATOM 702 O O . THR A 1 99 ? 25.607 -6.159 96.733 1.00 38.02 99 THR B O 1
ATOM 706 N N . ALA A 1 100 ? 25.819 -7.706 98.338 1.00 32.58 100 ALA B N 1
ATOM 707 C CA . ALA A 1 100 ? 25.406 -6.758 99.357 1.00 35.87 100 ALA B CA 1
ATOM 708 C C . ALA A 1 100 ? 26.081 -7.149 100.664 1.00 33.90 100 ALA B C 1
ATOM 709 O O . ALA A 1 100 ? 26.447 -8.308 100.858 1.00 37.95 100 ALA B O 1
ATOM 711 N N . PHE A 1 101 ? 26.349 -6.143 101.486 1.00 34.04 101 PHE B N 1
ATOM 712 C CA . PHE A 1 101 ? 26.773 -6.271 102.876 1.00 30.58 101 PHE B CA 1
ATOM 713 C C . PHE A 1 101 ? 25.569 -6.388 103.790 1.00 37.14 101 PHE B C 1
ATOM 714 O O . PHE A 1 101 ? 24.501 -5.836 103.518 1.00 42.86 101 PHE B O 1
ATOM 722 N N . GLY A 1 102 ? 25.750 -7.093 104.893 1.00 39.84 102 GLY B N 1
ATOM 723 C CA . GLY A 1 102 ? 24.816 -6.967 105.992 1.00 32.99 102 GLY B CA 1
ATOM 724 C C . GLY A 1 102 ? 25.033 -5.645 106.702 1.00 35.16 102 GLY B C 1
ATOM 725 O O . GLY A 1 102 ? 25.974 -4.881 106.428 1.00 33.88 102 GLY B O 1
ATOM 726 N N . GLY A 1 103 ? 24.139 -5.370 107.644 1.00 32.82 103 GLY B N 1
ATOM 727 C CA . GLY A 1 103 ? 24.220 -4.091 108.301 1.00 35.62 103 GLY B CA 1
ATOM 728 C C . GLY A 1 103 ? 25.349 -3.953 109.298 1.00 38.13 103 GLY B C 1
ATOM 729 O O . GLY A 1 103 ? 25.608 -2.833 109.746 1.00 41.73 103 GLY B O 1
ATOM 730 N N . GLY A 1 104 ? 25.999 -5.043 109.681 1.00 38.62 104 GLY B N 1
ATOM 731 C CA . GLY A 1 104 ? 27.127 -4.941 110.586 1.00 42.02 104 GLY B CA 1
ATOM 732 C C . GLY A 1 104 ? 26.754 -5.257 112.027 1.00 46.15 104 GLY B C 1
ATOM 733 O O . GLY A 1 104 ? 25.612 -5.107 112.463 1.00 48.05 104 GLY B O 1
ATOM 734 N N . THR A 1 105 ? 27.740 -5.704 112.790 1.00 47.81 105 THR B N 1
ATOM 735 C CA . THR A 1 105 ? 27.525 -6.081 114.178 1.00 43.74 105 THR B CA 1
ATOM 736 C C . THR A 1 105 ? 28.665 -5.465 114.969 1.00 47.50 105 THR B C 1
ATOM 737 O O . THR A 1 105 ? 29.829 -5.757 114.693 1.00 51.39 105 THR B O 1
ATOM 741 N N . GLU A 1 106 ? 28.356 -4.592 115.918 1.00 47.37 106 GLU B N 1
ATOM 742 C CA . GLU A 1 106 ? 29.403 -4.069 116.781 1.00 47.56 106 GLU B CA 1
ATOM 743 C C . GLU A 1 106 ? 29.664 -5.086 117.886 1.00 45.10 106 GLU B C 1
ATOM 744 O O . GLU A 1 106 ? 28.732 -5.570 118.539 1.00 46.13 106 GLU B O 1
ATOM 750 N N . VAL A 1 107 ? 30.919 -5.451 118.061 1.00 39.73 107 VAL B N 1
ATOM 751 C CA . VAL A 1 107 ? 31.323 -6.415 119.075 1.00 37.18 107 VAL B CA 1
ATOM 752 C C . VAL A 1 107 ? 32.187 -5.683 120.097 1.00 39.40 107 VAL B C 1
ATOM 753 O O . VAL A 1 107 ? 33.308 -5.236 119.803 1.00 48.04 107 VAL B O 1
ATOM 757 N N . VAL A 1 108 ? 31.635 -5.561 121.295 1.00 38.30 108 VAL B N 1
ATOM 758 C CA . VAL A 1 108 ? 32.290 -4.952 122.444 1.00 40.80 108 VAL B CA 1
ATOM 759 C C . VAL A 1 108 ? 32.735 -6.052 123.389 1.00 45.50 108 VAL B C 1
ATOM 760 O O . VAL A 1 108 ? 31.914 -6.874 123.819 1.00 49.66 108 VAL B O 1
ATOM 764 N N . VAL A 1 109 ? 34.022 -6.050 123.732 1.00 42.85 109 VAL B N 1
ATOM 765 C CA . VAL A 1 109 ? 34.626 -7.031 124.624 1.00 36.99 109 VAL B CA 1
ATOM 766 C C . VAL A 1 109 ? 35.067 -6.330 125.913 1.00 48.64 109 VAL B C 1
ATOM 767 O O . VAL A 1 109 ? 35.750 -5.298 125.875 1.00 50.38 109 VAL B O 1
ATOM 771 N N . LYS A 1 110 ? 34.670 -6.893 127.054 1.00 48.81 110 LYS B N 1
ATOM 772 C CA . LYS A 1 110 ? 34.935 -6.306 128.356 1.00 47.09 110 LYS B CA 1
ATOM 773 C C . LYS A 1 110 ? 36.041 -7.070 129.062 1.00 51.18 110 LYS B C 1
ATOM 774 O O . LYS A 1 110 ? 36.209 -8.278 128.854 1.00 49.43 110 LYS B O 1
ATOM 780 N N . GLY A 1 111 ? 36.799 -6.346 129.888 1.00 55.90 111 GLY B N 1
ATOM 781 C CA . GLY A 1 111 ? 37.934 -6.902 130.607 1.00 60.85 111 GLY B CA 1
ATOM 782 C C . GLY A 1 111 ? 39.039 -7.418 129.703 1.00 65.53 111 GLY B C 1
ATOM 783 O O . GLY A 1 111 ? 40.059 -6.765 129.512 1.00 69.54 111 GLY B O 1
ATOM 784 N N . GLU A 1 130 ? 51.888 -5.848 96.535 1.00 61.84 130 GLU B N 1
ATOM 785 C CA . GLU A 1 130 ? 50.407 -5.845 96.481 1.00 61.97 130 GLU B CA 1
ATOM 786 C C . GLU A 1 130 ? 49.800 -4.680 97.248 1.00 60.71 130 GLU B C 1
ATOM 787 O O . GLU A 1 130 ? 49.728 -4.694 98.474 1.00 63.64 130 GLU B O 1
ATOM 793 N N . GLN A 1 131 ? 49.373 -3.662 96.513 1.00 59.21 131 GLN B N 1
ATOM 794 C CA . GLN A 1 131 ? 49.063 -2.387 97.133 1.00 57.22 131 GLN B CA 1
ATOM 795 C C . GLN A 1 131 ? 48.023 -1.641 96.307 1.00 54.07 131 GLN B C 1
ATOM 796 O O . GLN A 1 131 ? 48.050 -1.672 95.078 1.00 53.98 131 GLN B O 1
ATOM 802 N N . LEU A 1 132 ? 47.141 -0.935 96.998 1.00 59.23 132 LEU B N 1
ATOM 803 C CA . LEU A 1 132 ? 46.084 -0.150 96.384 1.00 56.12 132 LEU B CA 1
ATOM 804 C C . LEU A 1 132 ? 46.097 1.240 97.000 1.00 57.50 132 LEU B C 1
ATOM 805 O O . LEU A 1 132 ? 46.150 1.367 98.227 1.00 65.82 132 LEU B O 1
ATOM 810 N N . VAL A 1 133 ? 46.053 2.284 96.171 1.00 55.46 133 VAL B N 1
ATOM 811 C CA . VAL A 1 133 ? 45.975 3.653 96.695 1.00 52.18 133 VAL B CA 1
ATOM 812 C C . VAL A 1 133 ? 44.888 4.451 95.987 1.00 57.71 133 VAL B C 1
ATOM 813 O O . VAL A 1 133 ? 45.026 4.776 94.804 1.00 67.44 133 VAL B O 1
ATOM 817 N N . GLU A 1 134 ? 43.844 4.821 96.729 1.00 56.12 134 GLU B N 1
ATOM 818 C CA . GLU A 1 134 ? 42.819 5.728 96.254 1.00 58.13 134 GLU B CA 1
ATOM 819 C C . GLU A 1 134 ? 43.316 7.159 96.356 1.00 62.93 134 GLU B C 1
ATOM 820 O O . GLU A 1 134 ? 44.135 7.500 97.210 1.00 66.59 134 GLU B O 1
ATOM 826 N N . SER A 1 135 ? 42.782 8.003 95.485 1.00 62.21 135 SER B N 1
ATOM 827 C CA . SER A 1 135 ? 43.076 9.423 95.450 1.00 60.56 135 SER B CA 1
ATOM 828 C C . SER A 1 135 ? 41.928 10.109 94.728 1.00 60.62 135 SER B C 1
ATOM 829 O O . SER A 1 135 ? 41.128 9.461 94.047 1.00 59.49 135 SER B O 1
ATOM 832 N N . GLY A 1 136 ? 41.842 11.424 94.901 1.00 60.50 136 GLY B N 1
ATOM 833 C CA . GLY A 1 136 ? 40.815 12.202 94.252 1.00 57.96 136 GLY B CA 1
ATOM 834 C C . GLY A 1 136 ? 39.669 12.630 95.141 1.00 59.37 136 GLY B C 1
ATOM 835 O O . GLY A 1 136 ? 38.852 13.443 94.706 1.00 60.88 136 GLY B O 1
ATOM 836 N N . GLY A 1 137 ? 39.578 12.118 96.366 1.00 64.43 137 GLY B N 1
ATOM 837 C CA . GLY A 1 137 ? 38.529 12.569 97.271 1.00 65.48 137 GLY B CA 1
ATOM 838 C C . GLY A 1 137 ? 38.719 14.028 97.661 1.00 66.69 137 GLY B C 1
ATOM 839 O O . GLY A 1 137 ? 39.833 14.488 97.916 1.00 72.12 137 GLY B O 1
ATOM 840 N N . ARG A 1 138 ? 37.610 14.764 97.702 1.00 61.13 138 ARG B N 1
ATOM 841 C CA . ARG A 1 138 ? 37.665 16.183 98.015 1.00 59.19 138 ARG B CA 1
ATOM 842 C C . ARG A 1 138 ? 36.268 16.665 98.400 1.00 58.31 138 ARG B C 1
ATOM 843 O O . ARG A 1 138 ? 35.305 15.888 98.419 1.00 54.64 138 ARG B O 1
ATOM 851 N N . LEU A 1 139 ? 36.176 17.962 98.731 1.00 58.83 139 LEU B N 1
ATOM 852 C CA . LEU A 1 139 ? 34.892 18.651 98.821 1.00 62.76 139 LEU B CA 1
ATOM 853 C C . LEU A 1 139 ? 34.288 18.846 97.432 1.00 62.90 139 LEU B C 1
ATOM 854 O O . LEU A 1 139 ? 34.955 19.362 96.530 1.00 63.73 139 LEU B O 1
ATOM 859 N N . VAL A 1 140 ? 33.016 18.485 97.269 1.00 62.27 140 VAL B N 1
ATOM 860 C CA . VAL A 1 140 ? 32.349 18.590 95.968 1.00 64.85 140 VAL B CA 1
ATOM 861 C C . VAL A 1 140 ? 30.990 19.247 96.171 1.00 66.50 140 VAL B C 1
ATOM 862 O O . VAL A 1 140 ? 30.290 18.921 97.140 1.00 67.04 140 VAL B O 1
ATOM 866 N N . PRO A 1 141 ? 30.569 20.149 95.287 1.00 70.84 141 PRO B N 1
ATOM 867 C CA . PRO A 1 141 ? 29.248 20.786 95.426 1.00 71.47 141 PRO B CA 1
ATOM 868 C C . PRO A 1 141 ? 28.131 19.781 95.221 1.00 70.28 141 PRO B C 1
ATOM 869 O O . PRO A 1 141 ? 28.334 18.742 94.578 1.00 73.17 141 PRO B O 1
ATOM 873 N N . PRO A 1 142 ? 26.946 20.043 95.784 1.00 65.21 142 PRO B N 1
ATOM 874 C CA . PRO A 1 142 ? 25.765 19.248 95.436 1.00 61.93 142 PRO B CA 1
ATOM 875 C C . PRO A 1 142 ? 25.584 19.141 93.923 1.00 67.15 142 PRO B C 1
ATOM 876 O O . PRO A 1 142 ? 25.852 20.083 93.183 1.00 72.83 142 PRO B O 1
ATOM 880 N N . GLY A 1 143 ? 25.142 17.965 93.471 1.00 64.81 143 GLY B N 1
ATOM 881 C CA . GLY A 1 143 ? 24.862 17.712 92.073 1.00 66.09 143 GLY B CA 1
ATOM 882 C C . GLY A 1 143 ? 26.068 17.703 91.162 1.00 66.34 143 GLY B C 1
ATOM 883 O O . GLY A 1 143 ? 25.901 17.583 89.938 1.00 60.81 143 GLY B O 1
ATOM 884 N N . GLY A 1 144 ? 27.272 17.824 91.709 1.00 68.06 144 GLY B N 1
ATOM 885 C CA . GLY A 1 144 ? 28.474 17.828 90.910 1.00 66.14 144 GLY B CA 1
ATOM 886 C C . GLY A 1 144 ? 28.943 16.427 90.574 1.00 62.07 144 GLY B C 1
ATOM 887 O O . GLY A 1 144 ? 28.274 15.421 90.824 1.00 59.23 144 GLY B O 1
ATOM 888 N N . SER A 1 145 ? 30.132 16.370 89.996 1.00 62.76 145 SER B N 1
ATOM 889 C CA . SER A 1 145 ? 30.669 15.112 89.516 1.00 67.71 145 SER B CA 1
ATOM 890 C C . SER A 1 145 ? 32.125 15.011 89.928 1.00 63.10 145 SER B C 1
ATOM 891 O O . SER A 1 145 ? 32.788 16.018 90.181 1.00 64.68 145 SER B O 1
ATOM 894 N N . LEU A 1 146 ? 32.600 13.780 90.049 1.00 55.78 146 LEU B N 1
ATOM 895 C CA . LEU A 1 146 ? 33.936 13.567 90.579 1.00 58.76 146 LEU B CA 1
ATOM 896 C C . LEU A 1 146 ? 34.453 12.220 90.090 1.00 55.40 146 LEU B C 1
ATOM 897 O O . LEU A 1 146 ? 33.678 11.270 89.977 1.00 53.64 146 LEU B O 1
ATOM 902 N N . THR A 1 147 ? 35.758 12.113 89.868 1.00 53.55 147 THR B N 1
ATOM 903 C CA . THR A 1 147 ? 36.357 10.826 89.547 1.00 50.85 147 THR B CA 1
ATOM 904 C C . THR A 1 147 ? 37.435 10.491 90.568 1.00 50.72 147 THR B C 1
ATOM 905 O O . THR A 1 147 ? 38.382 11.256 90.752 1.00 57.52 147 THR B O 1
ATOM 909 N N . LEU A 1 148 ? 37.302 9.340 91.198 1.00 47.25 148 LEU B N 1
ATOM 910 C CA . LEU A 1 148 ? 38.312 8.770 92.075 1.00 53.54 148 LEU B CA 1
ATOM 911 C C . LEU A 1 148 ? 39.239 7.833 91.303 1.00 55.49 148 LEU B C 1
ATOM 912 O O . LEU A 1 148 ? 38.825 7.152 90.365 1.00 55.59 148 LEU B O 1
ATOM 917 N N . THR A 1 149 ? 40.505 7.814 91.702 1.00 55.55 149 THR B N 1
ATOM 918 C CA . THR A 1 149 ? 41.474 6.931 91.091 1.00 53.87 149 THR B CA 1
ATOM 919 C C . THR A 1 149 ? 42.021 5.964 92.133 1.00 56.62 149 THR B C 1
ATOM 920 O O . THR A 1 149 ? 42.162 6.305 93.306 1.00 63.65 149 THR B O 1
ATOM 924 N N . CYS A 1 150 ? 42.304 4.751 91.685 1.00 52.85 150 CYS B N 1
ATOM 925 C CA . CYS A 1 150 ? 42.934 3.728 92.497 1.00 52.39 150 CYS B CA 1
ATOM 926 C C . CYS A 1 150 ? 44.137 3.204 91.715 1.00 55.16 150 CYS B C 1
ATOM 927 O O . CYS A 1 150 ? 43.980 2.578 90.652 1.00 53.79 150 CYS B O 1
ATOM 930 N N . THR A 1 151 ? 45.342 3.498 92.205 1.00 52.52 151 THR B N 1
ATOM 931 C CA . THR A 1 151 ? 46.581 3.027 91.593 1.00 55.18 151 THR B CA 1
ATOM 932 C C . THR A 1 151 ? 46.920 1.664 92.169 1.00 58.41 151 THR B C 1
ATOM 933 O O . THR A 1 151 ? 46.915 1.478 93.396 1.00 62.21 151 THR B O 1
ATOM 937 N N . VAL A 1 152 ? 47.215 0.723 91.275 1.00 58.63 152 VAL B N 1
ATOM 938 C CA . VAL A 1 152 ? 47.389 -0.689 91.599 1.00 59.70 152 VAL B CA 1
ATOM 939 C C . VAL A 1 152 ? 48.868 -1.019 91.454 1.00 59.13 152 VAL B C 1
ATOM 940 O O . VAL A 1 152 ? 49.487 -0.655 90.450 1.00 64.37 152 VAL B O 1
ATOM 944 N N . SER A 1 153 ? 49.433 -1.715 92.443 1.00 53.19 153 SER B N 1
ATOM 945 C CA . SER A 1 153 ? 50.807 -2.193 92.364 1.00 53.60 153 SER B CA 1
ATOM 946 C C . SER A 1 153 ? 50.857 -3.646 92.808 1.00 53.07 153 SER B C 1
ATOM 947 O O . SER A 1 153 ? 50.145 -4.038 93.739 1.00 53.94 153 SER B O 1
ATOM 950 N N . GLY A 1 154 ? 51.719 -4.438 92.162 1.00 48.61 154 GLY B N 1
ATOM 951 C CA . GLY A 1 154 ? 51.903 -5.828 92.542 1.00 44.94 154 GLY B CA 1
ATOM 952 C C . GLY A 1 154 ? 50.691 -6.713 92.326 1.00 50.81 154 GLY B C 1
ATOM 953 O O . GLY A 1 154 ? 50.593 -7.790 92.928 1.00 57.35 154 GLY B O 1
ATOM 954 N N . ILE A 1 155 ? 49.757 -6.277 91.486 1.00 45.67 155 ILE B N 1
ATOM 955 C CA . ILE A 1 155 ? 48.508 -6.973 91.224 1.00 49.16 155 ILE B CA 1
ATOM 956 C C . ILE A 1 155 ? 48.282 -6.938 89.716 1.00 52.05 155 ILE B C 1
ATOM 957 O O . ILE A 1 155 ? 48.157 -5.850 89.133 1.00 55.22 155 ILE B O 1
ATOM 962 N N . ASP A 1 156 ? 48.193 -8.119 89.087 1.00 48.19 156 ASP B N 1
ATOM 963 C CA . ASP A 1 156 ? 47.985 -8.152 87.636 1.00 44.36 156 ASP B CA 1
ATOM 964 C C . ASP A 1 156 ? 46.523 -7.806 87.329 1.00 43.13 156 ASP B C 1
ATOM 965 O O . ASP A 1 156 ? 45.602 -8.589 87.613 1.00 40.84 156 ASP B O 1
ATOM 970 N N . LEU A 1 157 ? 46.311 -6.653 86.687 1.00 42.89 157 LEU B N 1
ATOM 971 C CA . LEU A 1 157 ? 44.952 -6.177 86.447 1.00 44.08 157 LEU B CA 1
ATOM 972 C C . LEU A 1 157 ? 44.249 -6.972 85.364 1.00 45.92 157 LEU B C 1
ATOM 973 O O . LEU A 1 157 ? 43.130 -6.621 84.967 1.00 47.29 157 LEU B O 1
ATOM 978 N N . SER A 1 158 ? 44.923 -7.933 84.759 1.00 42.39 158 SER B N 1
ATOM 979 C CA . SER A 1 158 ? 44.239 -8.762 83.793 1.00 38.35 158 SER B CA 1
ATOM 980 C C . SER A 1 158 ? 43.632 -10.021 84.396 1.00 37.74 158 SER B C 1
ATOM 981 O O . SER A 1 158 ? 42.897 -10.700 83.686 1.00 38.73 158 SER B O 1
ATOM 984 N N . SER A 1 159 ? 44.080 -10.468 85.599 1.00 34.43 159 SER B N 1
ATOM 985 C CA . SER A 1 159 ? 43.482 -11.635 86.247 1.00 42.95 159 SER B CA 1
ATOM 986 C C . SER A 1 159 ? 42.897 -11.379 87.650 1.00 49.85 159 SER B C 1
ATOM 987 O O . SER A 1 159 ? 42.667 -12.336 88.394 1.00 44.91 159 SER B O 1
ATOM 990 N N . ASN A 1 160 ? 42.830 -10.135 88.110 1.00 50.73 160 ASN B N 1
ATOM 991 C CA . ASN A 1 160 ? 42.229 -9.826 89.400 1.00 40.27 160 ASN B CA 1
ATOM 992 C C . ASN A 1 160 ? 41.136 -8.801 89.199 1.00 36.53 160 ASN B C 1
ATOM 993 O O . ASN A 1 160 ? 41.246 -7.932 88.338 1.00 38.65 160 ASN B O 1
ATOM 998 N N . ALA A 1 161 ? 40.086 -8.904 89.981 1.00 33.86 161 ALA B N 1
ATOM 999 C CA . ALA A 1 161 ? 39.068 -7.873 89.940 1.00 30.61 161 ALA B CA 1
ATOM 1000 C C . ALA A 1 161 ? 39.433 -6.724 90.877 1.00 37.18 161 ALA B C 1
ATOM 1001 O O . ALA A 1 161 ? 40.152 -6.896 91.867 1.00 38.15 161 ALA B O 1
ATOM 1003 N N . ILE A 1 162 ? 38.907 -5.540 90.567 1.00 36.06 162 ILE B N 1
ATOM 1004 C CA . ILE A 1 162 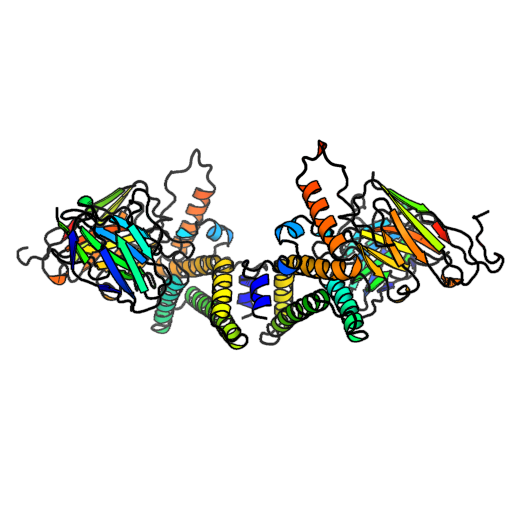? 38.966 -4.398 91.472 1.00 34.14 162 ILE B CA 1
ATOM 1005 C C . ILE A 1 162 ? 37.540 -3.957 91.787 1.00 38.74 162 ILE B C 1
ATOM 1006 O O . ILE A 1 162 ? 36.710 -3.813 90.878 1.00 39.64 162 ILE B O 1
ATOM 1011 N N . SER A 1 163 ? 37.241 -3.816 93.086 1.00 42.64 163 SER B N 1
ATOM 1012 C CA . SER A 1 163 ? 35.920 -3.486 93.597 1.00 37.44 163 SER B CA 1
ATOM 1013 C C . SER A 1 163 ? 35.947 -2.109 94.254 1.00 38.79 163 SER B C 1
ATOM 1014 O O . SER A 1 163 ? 36.980 -1.676 94.781 1.00 38.43 163 SER B O 1
ATOM 1017 N N . TRP A 1 164 ? 34.813 -1.414 94.187 1.00 35.39 164 TRP B N 1
ATOM 1018 C CA . TRP A 1 164 ? 34.582 -0.185 94.938 1.00 37.20 164 TRP B CA 1
ATOM 1019 C C . TRP A 1 164 ? 33.484 -0.402 95.978 1.00 39.10 164 TRP B C 1
ATOM 1020 O O . TRP A 1 164 ? 32.398 -0.930 95.663 1.00 34.86 164 TRP B O 1
ATOM 1031 N N . VAL A 1 165 ? 33.781 0.043 97.202 1.00 40.72 165 VAL B N 1
ATOM 1032 C CA . VAL A 1 165 ? 32.919 -0.029 98.379 1.00 39.29 165 VAL B CA 1
ATOM 1033 C C . VAL A 1 165 ? 32.948 1.340 99.047 1.00 40.57 165 VAL B C 1
ATOM 1034 O O . VAL A 1 165 ? 33.995 2.001 99.042 1.00 42.44 165 VAL B O 1
ATOM 1038 N N . ARG A 1 166 ? 31.827 1.771 99.648 1.00 30.50 166 ARG B N 1
ATOM 1039 C CA . ARG A 1 166 ? 31.845 3.040 100.369 1.00 30.62 166 ARG B CA 1
ATOM 1040 C C . ARG A 1 166 ? 31.264 2.917 101.781 1.00 37.21 166 ARG B C 1
ATOM 1041 O O . ARG A 1 166 ? 30.430 2.054 102.075 1.00 35.02 166 ARG B O 1
ATOM 1049 N N . GLN A 1 167 ? 31.693 3.834 102.652 1.00 39.49 167 GLN B N 1
ATOM 1050 C CA . GLN A 1 167 ? 31.227 3.883 104.036 1.00 39.12 167 GLN B CA 1
ATOM 1051 C C . GLN A 1 167 ? 30.913 5.323 104.424 1.00 46.66 167 GLN B C 1
ATOM 1052 O O . GLN A 1 167 ? 31.821 6.153 104.564 1.00 51.14 167 GLN B O 1
ATOM 1058 N N . A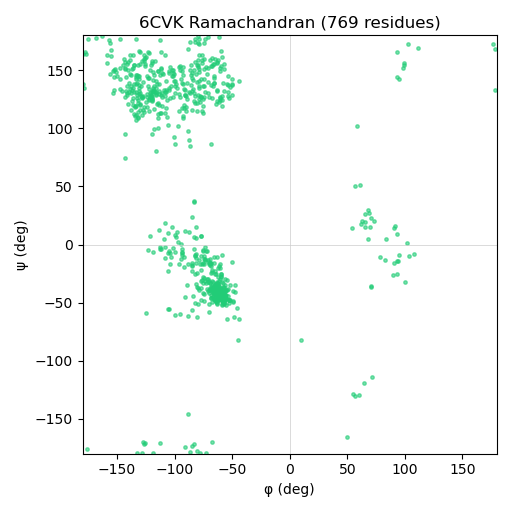LA A 1 168 ? 29.644 5.617 104.650 1.00 49.78 168 ALA B N 1
ATOM 1059 C CA . ALA A 1 168 ? 29.307 6.938 105.141 1.00 49.91 168 ALA B CA 1
ATOM 1060 C C . ALA A 1 168 ? 29.691 7.031 106.619 1.00 55.59 168 ALA B C 1
ATOM 1061 O O . ALA A 1 168 ? 29.698 6.026 107.331 1.00 58.68 168 ALA B O 1
ATOM 1063 N N . PRO A 1 169 ? 30.032 8.219 107.105 1.00 57.57 169 PRO B N 1
ATOM 1064 C CA . PRO A 1 169 ? 30.593 8.314 108.467 1.00 61.82 169 PRO B CA 1
ATOM 1065 C C . PRO A 1 169 ? 29.618 7.803 109.520 1.00 63.91 169 PRO B C 1
ATOM 1066 O O . PRO A 1 169 ? 28.470 8.247 109.598 1.00 64.07 169 PRO B O 1
ATOM 1070 N N . GLY A 1 170 ? 30.103 6.867 110.344 1.00 61.55 170 GLY B N 1
ATOM 1071 C CA . GLY A 1 170 ? 29.281 6.201 111.337 1.00 58.32 170 GLY B CA 1
ATOM 1072 C C . GLY A 1 170 ? 28.285 5.186 110.811 1.00 61.68 170 GLY B C 1
ATOM 1073 O O . GLY A 1 170 ? 27.327 4.861 111.513 1.00 72.63 170 GLY B O 1
ATOM 1074 N N . LYS A 1 171 ? 28.463 4.663 109.605 1.00 53.17 171 LYS B N 1
ATOM 1075 C CA . LYS A 1 171 ? 27.501 3.729 109.028 1.00 43.80 171 LYS B CA 1
ATOM 1076 C C . LYS A 1 171 ? 28.246 2.531 108.466 1.00 43.48 171 LYS B C 1
ATOM 1077 O O . LYS A 1 171 ? 29.474 2.439 108.554 1.00 50.54 171 LYS B O 1
ATOM 1083 N N . GLY A 1 172 ? 27.505 1.598 107.886 1.00 40.47 172 GLY B N 1
ATOM 1084 C CA . GLY A 1 172 ? 28.108 0.372 107.430 1.00 41.40 172 GLY B CA 1
ATOM 1085 C C . GLY A 1 172 ? 28.676 0.458 106.017 1.00 44.45 172 GLY B C 1
ATOM 1086 O O . GLY A 1 172 ? 28.621 1.488 105.341 1.00 45.92 172 GLY B O 1
ATOM 1087 N N . LEU A 1 173 ? 29.208 -0.683 105.565 1.00 41.41 173 LEU B N 1
ATOM 1088 C CA . LEU A 1 173 ? 29.839 -0.796 104.252 1.00 38.29 173 LEU B CA 1
ATOM 1089 C C . LEU A 1 173 ? 28.773 -0.970 103.188 1.00 38.51 173 LEU B C 1
ATOM 1090 O O . LEU A 1 173 ? 27.800 -1.693 103.386 1.00 33.63 173 LEU B O 1
ATOM 1095 N N . GLU A 1 174 ? 28.958 -0.316 102.051 1.00 40.18 174 GLU B N 1
ATOM 1096 C CA . GLU A 1 174 ? 27.993 -0.425 100.973 1.00 37.95 174 GLU B CA 1
ATOM 1097 C C . GLU A 1 174 ? 28.743 -0.784 99.711 1.00 41.86 174 GLU B C 1
ATOM 1098 O O . GLU A 1 174 ? 29.735 -0.130 99.366 1.00 48.21 174 GLU B O 1
ATOM 1104 N N . TYR A 1 175 ? 28.297 -1.852 99.056 1.00 37.33 175 TYR B N 1
ATOM 1105 C CA . TYR A 1 175 ? 28.931 -2.335 97.830 1.00 32.58 175 TYR B CA 1
ATOM 1106 C C . TYR A 1 175 ? 28.502 -1.473 96.651 1.00 35.02 175 TYR B C 1
ATOM 1107 O O . TYR A 1 175 ? 27.303 -1.310 96.401 1.00 40.92 175 TYR B O 1
ATOM 1116 N N . ILE A 1 176 ? 29.477 -0.927 95.927 1.00 32.08 176 ILE B N 1
ATOM 1117 C CA . ILE A 1 176 ? 29.207 -0.090 94.761 1.00 35.51 176 ILE B CA 1
ATOM 1118 C C . ILE A 1 176 ? 29.261 -0.929 93.495 1.00 44.21 176 ILE B C 1
ATOM 1119 O O . ILE A 1 176 ? 28.297 -0.938 92.708 1.00 43.36 176 ILE B O 1
ATOM 1124 N N . GLY A 1 177 ? 30.429 -1.543 93.240 1.00 45.47 177 GLY B N 1
ATOM 1125 C CA . GLY A 1 177 ? 30.614 -2.276 91.991 1.00 34.19 177 GLY B CA 1
ATOM 1126 C C . GLY A 1 177 ? 31.950 -2.991 91.938 1.00 33.93 177 GLY B C 1
ATOM 1127 O O . GLY A 1 177 ? 32.776 -2.880 92.843 1.00 37.79 177 GLY B O 1
ATOM 1128 N N . ILE A 1 178 ? 32.155 -3.734 90.848 1.00 33.45 178 ILE B N 1
ATOM 1129 C CA . ILE A 1 178 ? 33.398 -4.462 90.607 1.00 31.51 178 ILE B CA 1
ATOM 1130 C C . ILE A 1 178 ? 33.707 -4.445 89.115 1.00 37.61 178 ILE B C 1
ATOM 1131 O O . ILE A 1 178 ? 32.809 -4.315 88.281 1.00 44.37 178 ILE B O 1
ATOM 1136 N N . ILE A 1 179 ? 34.985 -4.570 88.771 1.00 33.11 179 ILE B N 1
ATOM 1137 C CA . ILE A 1 179 ? 35.373 -4.755 87.378 1.00 31.29 179 ILE B CA 1
ATOM 1138 C C . ILE A 1 179 ? 36.453 -5.848 87.283 1.00 36.13 179 ILE B C 1
ATOM 1139 O O . ILE A 1 179 ? 37.486 -5.781 87.966 1.00 34.46 179 ILE B O 1
ATOM 1144 N N . TYR A 1 180 ? 36.194 -6.864 86.439 1.00 32.42 180 TYR B N 1
ATOM 1145 C CA . TYR A 1 180 ? 36.992 -8.077 86.257 1.00 28.88 180 TYR B CA 1
ATOM 1146 C C . TYR A 1 180 ? 38.237 -7.835 85.383 1.00 35.37 180 TYR B C 1
ATOM 1147 O O . TYR A 1 180 ? 38.374 -6.816 84.687 1.00 35.42 180 TYR B O 1
ATOM 1156 N N . GLY A 1 181 ? 39.182 -8.781 85.470 1.00 36.31 181 GLY B N 1
ATOM 1157 C CA . GLY A 1 181 ? 40.391 -8.703 84.667 1.00 36.60 181 GLY B CA 1
ATOM 1158 C C . GLY A 1 181 ? 40.119 -8.503 83.190 1.00 37.08 181 GLY B C 1
ATOM 1159 O O . GLY A 1 181 ? 40.874 -7.790 82.499 1.00 40.22 181 GLY B O 1
ATOM 1160 N N . GLY A 1 182 ? 39.027 -9.095 82.686 1.00 30.58 182 GLY B N 1
ATOM 1161 C CA . GLY A 1 182 ? 38.555 -8.943 81.317 1.00 30.28 182 GLY B CA 1
ATOM 1162 C C . GLY A 1 182 ? 37.763 -7.682 81.079 1.00 37.29 182 GLY B C 1
ATOM 1163 O O . GLY A 1 182 ? 37.188 -7.515 80.000 1.00 38.50 182 GLY B O 1
ATOM 1164 N N . SER A 1 183 ? 37.695 -6.821 82.109 1.00 33.94 183 SER B N 1
ATOM 1165 C CA . SER A 1 183 ? 37.235 -5.425 82.048 1.00 33.90 183 SER B CA 1
ATOM 1166 C C . SER A 1 183 ? 35.745 -5.268 81.763 1.00 32.32 183 SER B C 1
ATOM 1167 O O . SER A 1 183 ? 35.318 -4.253 81.214 1.00 35.56 183 SER B O 1
ATOM 1170 N N . ILE A 1 184 ? 34.927 -6.228 82.173 1.00 34.83 184 ILE B N 1
ATOM 1171 C CA . ILE A 1 184 ? 33.482 -6.050 82.224 1.00 38.50 184 ILE B CA 1
ATOM 1172 C C . ILE A 1 184 ? 33.126 -5.506 83.608 1.00 36.32 184 ILE B C 1
ATOM 1173 O O . ILE A 1 184 ? 33.454 -6.155 84.617 1.00 37.79 184 ILE B O 1
ATOM 1178 N N . PRO A 1 185 ? 32.554 -4.309 83.712 1.00 35.83 185 PRO B N 1
ATOM 1179 C CA . PRO A 1 185 ? 32.082 -3.801 85.013 1.00 37.83 185 PRO B CA 1
ATOM 1180 C C . PRO A 1 185 ? 30.693 -4.291 85.407 1.00 36.27 185 PRO B C 1
ATOM 1181 O O . PRO A 1 185 ? 29.821 -4.509 84.567 1.00 38.09 185 PRO B O 1
ATOM 1185 N N . TYR A 1 186 ? 30.478 -4.401 86.726 1.00 39.17 186 TYR B N 1
ATOM 1186 C CA . TYR A 1 186 ? 29.188 -4.747 87.326 1.00 37.68 186 TYR B CA 1
ATOM 1187 C C . TYR A 1 186 ? 28.880 -3.804 88.471 1.00 41.62 186 TYR B C 1
ATOM 1188 O O . TYR A 1 186 ? 29.773 -3.435 89.238 1.00 49.27 186 TYR B O 1
ATOM 1197 N N . TYR A 1 187 ? 27.607 -3.445 88.592 1.00 33.53 187 TYR B N 1
ATOM 1198 C CA . TYR A 1 187 ? 27.179 -2.425 89.531 1.00 36.31 187 TYR B CA 1
ATOM 1199 C C . TYR A 1 187 ? 26.010 -2.924 90.350 1.00 40.40 187 TYR B C 1
ATOM 1200 O O . TYR A 1 187 ? 25.108 -3.588 89.822 1.00 46.26 187 TYR B O 1
ATOM 1209 N N . SER A 1 188 ? 25.990 -2.561 91.630 1.00 36.73 188 SER B N 1
ATOM 1210 C CA . SER A 1 188 ? 24.760 -2.823 92.366 1.00 40.38 188 SER B CA 1
ATOM 1211 C C . SER A 1 188 ? 23.621 -2.016 91.752 1.00 39.66 188 SER B C 1
ATOM 1212 O O . SER A 1 188 ? 23.826 -1.007 91.069 1.00 38.57 188 SER B O 1
ATOM 1215 N N . ARG A 1 189 ? 22.402 -2.490 91.976 1.00 45.28 189 ARG B N 1
ATOM 1216 C CA . ARG A 1 189 ? 21.255 -1.831 91.363 1.00 47.01 189 ARG B CA 1
ATOM 1217 C C . ARG A 1 189 ? 21.148 -0.372 91.777 1.00 47.11 189 ARG B C 1
ATOM 1218 O O . ARG A 1 189 ? 20.722 0.463 90.976 1.00 49.86 189 ARG B O 1
ATOM 1226 N N . TRP A 1 190 ? 21.567 -0.022 92.990 1.00 50.40 190 TRP B N 1
ATOM 1227 C CA . TRP A 1 190 ? 21.414 1.374 93.404 1.00 52.43 190 TRP B CA 1
ATOM 1228 C C . TRP A 1 190 ? 22.444 2.292 92.752 1.00 52.72 190 TRP B C 1
ATOM 1229 O O . TRP A 1 190 ? 22.194 3.488 92.599 1.00 59.11 190 TRP B O 1
ATOM 1240 N N . ALA A 1 191 ? 23.612 1.781 92.399 1.00 51.18 191 ALA B N 1
ATOM 1241 C CA . ALA A 1 191 ? 24.608 2.634 91.760 1.00 51.67 191 ALA B CA 1
ATOM 1242 C C . ALA A 1 191 ? 24.420 2.760 90.261 1.00 56.94 191 ALA B C 1
ATOM 1243 O O . ALA A 1 191 ? 24.962 3.702 89.665 1.00 57.92 191 ALA B O 1
ATOM 1245 N N . LYS A 1 192 ? 23.669 1.842 89.644 1.00 59.20 192 LYS B N 1
ATOM 1246 C CA . LYS A 1 192 ? 23.600 1.798 88.193 1.00 57.50 192 LYS B CA 1
ATOM 1247 C C . LYS A 1 192 ? 23.080 3.131 87.678 1.00 59.92 192 LYS B C 1
ATOM 1248 O O . LYS A 1 192 ? 22.032 3.623 88.114 1.00 60.84 192 LYS B O 1
ATOM 1254 N N . GLY A 1 193 ? 23.879 3.728 86.802 1.00 61.93 193 GLY B N 1
ATOM 1255 C CA . GLY A 1 193 ? 23.632 4.985 86.131 1.00 67.24 193 GLY B CA 1
ATOM 1256 C C . GLY A 1 193 ? 24.310 6.223 86.678 1.00 69.06 193 GLY B C 1
ATOM 1257 O O . GLY A 1 193 ? 24.729 7.080 85.889 1.00 73.86 193 GLY B O 1
ATOM 1258 N N . ARG A 1 194 ? 24.535 6.308 87.982 1.00 63.08 194 ARG B N 1
ATOM 1259 C CA . ARG A 1 194 ? 25.279 7.460 88.465 1.00 61.43 194 ARG B CA 1
ATOM 1260 C C . ARG A 1 194 ? 26.752 7.186 88.644 1.00 62.36 194 ARG B C 1
ATOM 1261 O O . ARG A 1 194 ? 27.527 8.141 88.722 1.00 66.21 194 ARG B O 1
ATOM 1269 N N . PHE A 1 195 ? 27.148 5.915 88.679 1.00 59.94 195 PHE B N 1
ATOM 1270 C CA . PHE A 1 195 ? 28.521 5.498 88.909 1.00 55.97 195 PHE B CA 1
ATOM 1271 C C . PHE A 1 195 ? 29.007 4.721 87.684 1.00 54.84 195 PHE B C 1
ATOM 1272 O O . PHE A 1 195 ? 28.248 3.962 87.077 1.00 59.78 195 PHE B O 1
ATOM 1280 N N . THR A 1 196 ? 30.267 4.926 87.318 1.00 49.30 196 THR B N 1
ATOM 1281 C CA . THR A 1 196 ? 30.885 4.279 86.174 1.00 45.34 196 THR B CA 1
ATOM 1282 C C . THR A 1 196 ? 32.282 3.862 86.593 1.00 43.88 196 THR B C 1
ATOM 1283 O O . THR A 1 196 ? 33.001 4.657 87.201 1.00 46.32 196 THR B O 1
ATOM 1287 N N . ILE A 1 197 ? 32.647 2.608 86.338 1.00 44.03 197 ILE B N 1
ATOM 1288 C CA . ILE A 1 197 ? 33.972 2.098 86.677 1.00 41.55 197 ILE B CA 1
ATOM 1289 C C . ILE A 1 197 ? 34.739 1.934 85.384 1.00 40.91 197 ILE B C 1
ATOM 1290 O O . ILE A 1 197 ? 34.224 1.356 84.421 1.00 44.35 197 ILE B O 1
ATOM 1295 N N . SER A 1 198 ? 35.959 2.436 85.351 1.00 45.23 198 SER B N 1
ATOM 1296 C CA . SER A 1 198 ? 36.771 2.325 84.149 1.00 45.52 198 SER B CA 1
ATOM 1297 C C . SER A 1 198 ? 38.147 1.789 84.537 1.00 49.13 198 SER B C 1
ATOM 1298 O O . SER A 1 198 ? 38.510 1.728 85.720 1.00 52.49 198 SER B O 1
ATOM 1301 N N . LYS A 1 199 ? 38.915 1.376 83.533 1.00 46.09 199 LYS B N 1
ATOM 1302 C CA . LYS A 1 199 ? 40.214 0.785 83.801 1.00 45.27 199 LYS B CA 1
ATOM 1303 C C . LYS A 1 199 ? 41.237 1.228 82.759 1.00 49.88 199 LYS B C 1
ATOM 1304 O O . LYS A 1 199 ? 40.930 1.271 81.569 1.00 62.99 199 LYS B O 1
ATOM 1310 N N . THR A 1 200 ? 42.450 1.581 83.214 1.00 41.88 200 THR B N 1
ATOM 1311 C CA . THR A 1 200 ? 43.637 1.806 82.384 1.00 46.09 200 THR B CA 1
ATOM 1312 C C . THR A 1 200 ? 44.650 0.702 82.686 1.00 51.83 200 THR B C 1
ATOM 1313 O O . THR A 1 200 ? 44.337 -0.291 83.348 1.00 54.74 200 THR B O 1
ATOM 1317 N N . SER A 1 201 ? 45.870 0.838 82.168 1.00 52.54 201 SER B N 1
ATOM 1318 C CA . SER A 1 201 ? 46.820 -0.238 82.433 1.00 60.61 201 SER B CA 1
ATOM 1319 C C . SER A 1 201 ? 47.283 -0.248 83.888 1.00 63.14 201 SER B C 1
ATOM 1320 O O . SER A 1 201 ? 47.666 -1.313 84.402 1.00 63.28 201 SER B O 1
ATOM 1323 N N . THR A 1 202 ? 47.327 0.917 84.541 1.00 64.79 202 THR B N 1
ATOM 1324 C CA . THR A 1 202 ? 47.740 1.009 85.937 1.00 61.45 202 THR B CA 1
ATOM 1325 C C . THR A 1 202 ? 46.686 1.408 86.976 1.00 59.25 202 THR B C 1
ATOM 1326 O O . THR A 1 202 ? 47.026 1.467 88.166 1.00 59.27 202 THR B O 1
ATOM 1330 N N . THR A 1 203 ? 45.451 1.737 86.586 1.00 55.08 203 THR B N 1
ATOM 1331 C CA . THR A 1 203 ? 44.504 2.328 87.533 1.00 50.51 203 THR B CA 1
ATOM 1332 C C . THR A 1 203 ? 43.092 1.797 87.300 1.00 50.21 203 THR B C 1
ATOM 1333 O O . THR A 1 203 ? 42.740 1.369 86.196 1.00 52.17 203 THR B O 1
ATOM 1337 N N . VAL A 1 204 ? 42.282 1.834 88.362 1.00 44.62 204 VAL B N 1
ATOM 1338 C CA . VAL A 1 204 ? 40.844 1.645 88.257 1.00 41.50 204 VAL B CA 1
ATOM 1339 C C . VAL A 1 204 ? 40.186 2.912 88.780 1.00 46.16 204 VAL B C 1
ATOM 1340 O O . VAL A 1 204 ? 40.485 3.361 89.893 1.00 51.99 204 VAL B O 1
ATOM 1344 N N . ALA A 1 205 ? 39.311 3.502 87.970 1.00 39.35 205 ALA B N 1
ATOM 1345 C CA . ALA A 1 205 ? 38.716 4.773 88.334 1.00 36.82 205 ALA B CA 1
ATOM 1346 C C . ALA A 1 205 ? 37.224 4.594 88.550 1.00 42.68 205 ALA B C 1
ATOM 1347 O O . ALA A 1 205 ? 36.584 3.714 87.956 1.00 45.23 205 ALA B O 1
ATOM 1349 N N . LEU A 1 206 ? 36.695 5.422 89.443 1.00 45.15 206 LEU B N 1
ATOM 1350 C CA . LEU A 1 206 ? 35.277 5.452 89.751 1.00 47.77 206 LEU B CA 1
ATOM 1351 C C . LEU A 1 206 ? 34.779 6.866 89.518 1.00 55.79 206 LEU B C 1
ATOM 1352 O O . LEU A 1 206 ? 35.251 7.811 90.157 1.00 63.05 206 LEU B O 1
ATOM 1357 N N . LYS A 1 207 ? 33.845 7.026 88.598 1.00 53.08 207 LYS B N 1
ATOM 1358 C CA . LYS A 1 207 ? 33.287 8.333 88.307 1.00 52.86 207 LYS B CA 1
ATOM 1359 C C . LYS A 1 207 ? 31.846 8.338 88.791 1.00 58.83 207 LYS B C 1
ATOM 1360 O O . LYS A 1 207 ? 31.072 7.432 88.461 1.00 57.63 207 LYS B O 1
ATOM 1366 N N . MET A 1 208 ? 31.501 9.326 89.607 1.00 64.75 208 MET B N 1
ATOM 1367 C CA . MET A 1 208 ? 30.155 9.463 90.136 1.00 61.77 208 MET B CA 1
ATOM 1368 C C . MET A 1 208 ? 29.614 10.834 89.752 1.00 60.84 208 MET B C 1
ATOM 1369 O O . MET A 1 208 ? 30.366 11.814 89.705 1.00 67.14 208 MET B O 1
ATOM 1374 N N . SER A 1 209 ? 28.321 10.899 89.443 1.00 58.24 209 SER B N 1
ATOM 1375 C CA . SER A 1 209 ? 27.677 12.148 89.062 1.00 62.23 209 SER B CA 1
ATOM 1376 C C . SER A 1 209 ? 26.399 12.328 89.883 1.00 63.85 209 SER B C 1
ATOM 1377 O O . SER A 1 209 ? 25.926 11.387 90.517 1.00 67.52 209 SER B O 1
ATOM 1380 N N . THR A 1 210 ? 25.840 13.548 89.883 1.00 69.54 210 THR B N 1
ATOM 1381 C CA . THR A 1 210 ? 24.589 13.846 90.611 1.00 71.77 210 THR B CA 1
ATOM 1382 C C . THR A 1 210 ? 24.755 13.601 92.120 1.00 70.89 210 THR B C 1
ATOM 1383 O O . THR A 1 210 ? 23.980 12.896 92.773 1.00 69.06 210 THR B O 1
ATOM 1387 N N . LEU A 1 211 ? 25.805 14.186 92.684 1.00 69.48 211 LEU B N 1
ATOM 1388 C CA . LEU A 1 211 ? 26.183 13.848 94.047 1.00 66.98 211 LEU B CA 1
ATOM 1389 C C . LEU A 1 211 ? 25.282 14.569 95.040 1.00 69.72 211 LEU B C 1
ATOM 1390 O O . LEU A 1 211 ? 25.014 15.767 94.899 1.00 66.80 211 LEU B O 1
ATOM 1395 N N . THR A 1 212 ? 24.821 13.831 96.043 1.00 72.96 212 THR B N 1
ATOM 1396 C CA . THR A 1 212 ? 23.922 14.299 97.090 1.00 73.91 212 THR B CA 1
ATOM 1397 C C . THR A 1 212 ? 24.601 14.056 98.429 1.00 72.68 212 THR B C 1
ATOM 1398 O O . THR A 1 212 ? 25.610 13.352 98.510 1.00 74.79 212 THR B O 1
ATOM 1402 N N . ALA A 1 213 ? 24.069 14.688 99.479 1.00 71.39 213 ALA B N 1
ATOM 1403 C CA . ALA A 1 213 ? 24.535 14.419 100.833 1.00 68.57 213 ALA B CA 1
ATOM 1404 C C . ALA A 1 213 ? 24.632 12.913 101.124 1.00 67.02 213 ALA B C 1
ATOM 1405 O O . ALA A 1 213 ? 25.559 12.471 101.814 1.00 66.15 213 ALA B O 1
ATOM 1407 N N . SER A 1 214 ? 23.723 12.102 100.559 1.00 68.94 214 SER B N 1
ATOM 1408 C CA . SER A 1 214 ? 23.777 10.638 100.702 1.00 63.19 214 SER B CA 1
ATOM 1409 C C . SER A 1 214 ? 25.048 10.012 100.145 1.00 60.44 214 SER B C 1
ATOM 1410 O O . SER A 1 214 ? 25.315 8.846 100.435 1.00 60.72 214 SER B O 1
ATOM 1413 N N . ASP A 1 215 ? 25.803 10.719 99.318 1.00 61.21 215 ASP B N 1
ATOM 1414 C CA . ASP A 1 215 ? 27.048 10.176 98.800 1.00 58.72 215 ASP B CA 1
ATOM 1415 C C . ASP A 1 215 ? 28.276 10.562 99.613 1.00 55.98 215 ASP B C 1
ATOM 1416 O O . ASP A 1 215 ? 29.363 10.069 99.295 1.00 56.82 215 ASP B O 1
ATOM 1421 N N . THR A 1 216 ? 28.163 11.451 100.611 1.00 51.62 216 THR B N 1
ATOM 1422 C CA . THR A 1 216 ? 29.329 11.743 101.440 1.00 50.27 216 THR B CA 1
ATOM 1423 C C . THR A 1 216 ? 29.787 10.461 102.145 1.00 53.67 216 THR B C 1
ATOM 1424 O O . THR A 1 216 ? 29.007 9.841 102.887 1.00 54.37 216 THR B O 1
ATOM 1428 N N . ALA A 1 217 ? 31.059 10.090 101.953 1.00 45.96 217 ALA B N 1
ATOM 1429 C CA . ALA A 1 217 ? 31.537 8.812 102.466 1.00 42.21 217 ALA B CA 1
ATOM 1430 C C . ALA A 1 217 ? 33.024 8.667 102.183 1.00 50.82 217 ALA B C 1
ATOM 1431 O O . ALA A 1 217 ? 33.594 9.373 101.344 1.00 55.71 217 ALA B O 1
ATOM 1433 N N . THR A 1 218 ? 33.644 7.721 102.885 1.00 49.70 218 THR B N 1
ATOM 1434 C CA . THR A 1 218 ? 34.965 7.231 102.510 1.00 47.62 218 THR B CA 1
ATOM 1435 C C . THR A 1 218 ? 34.806 6.150 101.435 1.00 48.78 218 THR B C 1
ATOM 1436 O O . THR A 1 218 ? 33.944 5.272 101.555 1.00 48.74 218 THR B O 1
ATOM 1440 N N . TYR A 1 219 ? 35.609 6.239 100.369 1.00 45.47 219 TYR B N 1
ATOM 1441 C CA . TYR A 1 219 ? 35.523 5.344 99.216 1.00 41.15 219 TYR B CA 1
ATOM 1442 C C . TYR A 1 219 ? 36.761 4.464 99.189 1.00 38.72 219 TYR B C 1
ATOM 1443 O O . TYR A 1 219 ? 37.879 4.975 99.095 1.00 43.13 219 TYR B O 1
ATOM 1452 N N . PHE A 1 220 ? 36.552 3.153 99.277 1.00 36.99 220 PHE B N 1
ATOM 1453 C CA . PHE A 1 220 ? 37.579 2.124 99.274 1.00 38.43 220 PHE B CA 1
ATOM 1454 C C . PHE A 1 220 ? 37.557 1.388 97.941 1.00 44.24 220 PHE B C 1
ATOM 1455 O O . PHE A 1 220 ? 36.483 1.085 97.402 1.00 53.17 220 PHE B O 1
ATOM 1463 N N . CYS A 1 221 ? 38.749 1.065 97.421 1.00 45.80 221 CYS B N 1
ATOM 1464 C CA . CYS A 1 221 ? 38.888 0.030 96.412 1.00 49.42 221 CYS B CA 1
ATOM 1465 C C . CYS A 1 221 ? 39.592 -1.154 97.052 1.00 48.51 221 CYS B C 1
ATOM 1466 O O . CYS A 1 221 ? 40.362 -1.005 98.007 1.00 48.76 221 CYS B O 1
ATOM 1469 N N . ALA A 1 222 ? 39.226 -2.349 96.596 1.00 45.15 222 ALA B N 1
ATOM 1470 C CA . ALA A 1 222 ? 39.790 -3.574 97.147 1.00 41.19 222 ALA B CA 1
ATOM 1471 C C . ALA A 1 222 ? 39.944 -4.537 95.988 1.00 42.61 222 ALA B C 1
ATOM 1472 O O . ALA A 1 222 ? 39.215 -4.447 95.006 1.00 40.36 222 ALA B O 1
ATOM 1474 N N . ARG A 1 223 ? 40.919 -5.432 96.098 1.00 39.05 223 ARG B N 1
ATOM 1475 C CA . ARG A 1 223 ? 41.123 -6.466 95.098 1.00 33.10 223 ARG B CA 1
ATOM 1476 C C . ARG A 1 223 ? 40.194 -7.647 95.354 1.00 37.94 223 ARG B C 1
ATOM 1477 O O . ARG A 1 223 ? 40.159 -8.171 96.473 1.00 39.98 223 ARG B O 1
ATOM 1485 N N . GLY A 1 224 ? 39.384 -7.997 94.353 1.00 42.51 224 GLY B N 1
ATOM 1486 C CA . GLY A 1 224 ? 38.588 -9.216 94.376 1.00 43.09 224 GLY B CA 1
ATOM 1487 C C . GLY A 1 224 ? 39.311 -10.368 93.704 1.00 46.99 224 GLY B C 1
ATOM 1488 O O . GLY A 1 224 ? 39.856 -10.217 92.602 1.00 50.74 224 GLY B O 1
ATOM 1489 N N . LYS A 1 225 ? 39.205 -11.542 94.317 1.00 41.38 225 LYS B N 1
ATOM 1490 C CA . LYS A 1 225 ? 39.902 -12.738 93.873 1.00 39.91 225 LYS B CA 1
ATOM 1491 C C . LYS A 1 225 ? 38.851 -13.782 93.539 1.00 41.87 225 LYS B C 1
ATOM 1492 O O . LYS A 1 225 ? 37.970 -14.060 94.355 1.00 52.34 225 LYS B O 1
ATOM 1498 N N . SER A 1 226 ? 38.934 -14.344 92.346 1.00 42.92 226 SER B N 1
ATOM 1499 C CA . SER A 1 226 ? 37.853 -15.169 91.823 1.00 43.58 226 SER B CA 1
ATOM 1500 C C . SER A 1 226 ? 37.906 -16.589 92.358 1.00 43.21 226 SER B C 1
ATOM 1501 O O . SER A 1 226 ? 38.977 -17.161 92.566 1.00 44.54 226 SER B O 1
ATOM 1504 N N . ASP A 1 227 ? 36.738 -17.180 92.532 1.00 42.98 227 ASP B N 1
ATOM 1505 C CA . ASP A 1 227 ? 36.696 -18.618 92.761 1.00 48.12 227 ASP B CA 1
ATOM 1506 C C . ASP A 1 227 ? 36.720 -19.335 91.408 1.00 46.50 227 ASP B C 1
ATOM 1507 O O . ASP A 1 227 ? 36.885 -18.713 90.355 1.00 43.35 227 ASP B O 1
ATOM 1512 N N . GLY A 1 228 ? 36.546 -20.660 91.428 1.00 48.63 228 GLY B N 1
ATOM 1513 C CA . GLY A 1 228 ? 36.660 -21.437 90.203 1.00 45.86 228 GLY B CA 1
ATOM 1514 C C . GLY A 1 228 ? 35.628 -21.076 89.147 1.00 48.80 228 GLY B C 1
ATOM 1515 O O . GLY A 1 228 ? 35.916 -21.138 87.948 1.00 55.68 228 GLY B O 1
ATOM 1516 N N . ASP A 1 229 ? 34.424 -20.686 89.570 1.00 41.36 229 ASP B N 1
ATOM 1517 C CA . ASP A 1 229 ? 33.378 -20.214 88.671 1.00 37.44 229 ASP B CA 1
ATOM 1518 C C . ASP A 1 229 ? 33.505 -18.741 88.305 1.00 36.43 229 ASP B C 1
ATOM 1519 O O . ASP A 1 229 ? 32.685 -18.254 87.523 1.00 36.82 229 ASP B O 1
ATOM 1524 N N . GLY A 1 230 ? 34.471 -18.020 88.871 1.00 33.22 230 GLY B N 1
ATOM 1525 C CA . GLY A 1 230 ? 34.707 -16.638 88.505 1.00 33.14 230 GLY B CA 1
ATOM 1526 C C . GLY A 1 230 ? 34.024 -15.567 89.335 1.00 34.75 230 GLY B C 1
ATOM 1527 O O . GLY A 1 230 ? 34.045 -14.389 88.931 1.00 37.01 230 GLY B O 1
ATOM 1528 N N . TYR A 1 231 ? 33.389 -15.908 90.463 1.00 35.51 231 TYR B N 1
ATOM 1529 C CA . TYR A 1 231 ? 32.800 -14.862 91.293 1.00 34.36 231 TYR B CA 1
ATOM 1530 C C . TYR A 1 231 ? 33.884 -14.219 92.137 1.00 35.74 231 TYR B C 1
ATOM 1531 O O . TYR A 1 231 ? 34.645 -14.928 92.804 1.00 38.99 231 TYR B O 1
ATOM 1540 N N . ALA A 1 232 ? 34.062 -12.908 92.009 1.00 35.45 232 ALA B N 1
ATOM 1541 C CA . ALA A 1 232 ? 35.029 -12.246 92.878 1.00 37.00 232 ALA B CA 1
ATOM 1542 C C . ALA A 1 232 ? 34.464 -11.344 93.974 1.00 33.30 232 ALA B C 1
ATOM 1543 O O . ALA A 1 232 ? 35.225 -10.948 94.856 1.00 39.89 232 ALA B O 1
ATOM 1545 N N . ALA A 1 233 ? 33.183 -11.013 93.970 1.00 31.16 233 ALA B N 1
ATOM 1546 C CA . ALA A 1 233 ? 32.808 -9.813 94.710 1.00 36.37 233 ALA B CA 1
ATOM 1547 C C . ALA A 1 233 ? 32.731 -10.022 96.221 1.00 34.92 233 ALA B C 1
ATOM 1548 O O . ALA A 1 233 ? 32.714 -9.030 96.965 1.00 36.72 233 ALA B O 1
ATOM 1550 N N . TYR A 1 234 ? 32.666 -11.266 96.697 1.00 34.08 234 TYR B N 1
ATOM 1551 C CA . TYR A 1 234 ? 32.616 -11.527 98.126 1.00 37.33 234 TYR B CA 1
ATOM 1552 C C . TYR A 1 234 ? 33.978 -11.789 98.738 1.00 40.59 234 TYR B C 1
ATOM 1553 O O . TYR A 1 234 ? 34.045 -12.002 99.949 1.00 44.61 234 TYR B O 1
ATOM 1562 N N . ARG A 1 235 ? 35.064 -11.833 97.950 1.00 35.83 235 ARG B N 1
ATOM 1563 C CA . ARG A 1 235 ? 36.377 -12.067 98.541 1.00 32.72 235 ARG B CA 1
ATOM 1564 C C . ARG A 1 235 ? 37.271 -10.877 98.231 1.00 36.83 235 ARG B C 1
ATOM 1565 O O . ARG A 1 235 ? 38.024 -10.905 97.240 1.00 41.46 235 ARG B O 1
ATOM 1573 N N . LEU A 1 236 ? 37.342 -9.933 99.174 1.00 25.90 236 LEU B N 1
ATOM 1574 C CA . LEU A 1 236 ? 37.976 -8.638 98.950 1.00 29.90 236 LEU B CA 1
ATOM 1575 C C . LEU A 1 236 ? 39.148 -8.484 99.899 1.00 36.30 236 LEU B C 1
ATOM 1576 O O . LEU A 1 236 ? 38.949 -8.403 101.114 1.00 39.83 236 LEU B O 1
ATOM 1581 N N . ASP A 1 237 ? 40.350 -8.390 99.333 1.00 38.04 237 ASP B N 1
ATOM 1582 C CA . ASP A 1 237 ? 41.608 -8.258 100.046 1.00 36.52 237 ASP B CA 1
ATOM 1583 C C . ASP A 1 237 ? 42.744 -8.165 99.040 1.00 39.67 237 ASP B C 1
ATOM 1584 O O . ASP A 1 237 ? 42.740 -8.880 98.015 1.00 40.05 237 ASP B O 1
ATOM 1589 N N . PRO A 1 238 ? 43.709 -7.277 99.291 1.00 38.48 238 PRO B N 1
ATOM 1590 C CA . PRO A 1 238 ? 43.786 -6.221 100.301 1.00 39.12 238 PRO B CA 1
ATOM 1591 C C . PRO A 1 238 ? 42.837 -5.082 99.997 1.00 39.54 238 PRO B C 1
ATOM 1592 O O . PRO A 1 238 ? 42.167 -5.113 98.959 1.00 36.86 238 PRO B O 1
ATOM 1596 N N . TRP A 1 239 ? 42.808 -4.088 100.883 1.00 38.17 239 TRP B N 1
ATOM 1597 C CA . TRP A 1 239 ? 41.975 -2.903 100.746 1.00 41.41 239 TRP B CA 1
ATOM 1598 C C . TRP A 1 239 ? 42.894 -1.694 100.691 1.00 49.19 239 TRP B C 1
ATOM 1599 O O . TRP A 1 239 ? 44.024 -1.748 101.176 1.00 55.84 239 TRP B O 1
ATOM 1610 N N . GLY A 1 240 ? 42.411 -0.598 100.089 1.00 46.19 240 GLY B N 1
ATOM 1611 C CA . GLY A 1 240 ? 43.089 0.673 100.224 1.00 40.70 240 GLY B CA 1
ATOM 1612 C C . GLY A 1 240 ? 42.592 1.425 101.461 1.00 47.87 240 GLY B C 1
ATOM 1613 O O . GLY A 1 240 ? 41.598 1.035 102.084 1.00 46.78 240 GLY B O 1
ATOM 1614 N N . LEU A 1 241 ? 43.313 2.499 101.817 1.00 47.38 241 LEU B N 1
ATOM 1615 C CA . LEU A 1 241 ? 42.938 3.299 102.980 1.00 45.89 241 LEU B CA 1
ATOM 1616 C C . LEU A 1 241 ? 41.706 4.154 102.738 1.00 50.89 241 LEU B C 1
ATOM 1617 O O . LEU A 1 241 ? 41.140 4.676 103.701 1.00 58.48 241 LEU B O 1
ATOM 1622 N N . GLY A 1 242 ? 41.265 4.298 101.498 1.00 49.19 242 GLY B N 1
ATOM 1623 C CA . GLY A 1 242 ? 40.076 5.068 101.206 1.00 54.09 242 GLY B CA 1
ATOM 1624 C C . GLY A 1 242 ? 40.388 6.518 100.873 1.00 59.42 242 GLY B C 1
ATOM 1625 O O . GLY A 1 242 ? 41.491 7.026 101.079 1.00 64.11 242 GLY B O 1
ATOM 1626 N N . THR A 1 243 ? 39.391 7.189 100.316 1.00 57.52 243 THR B N 1
ATOM 1627 C CA . THR A 1 243 ? 39.508 8.606 100.031 1.00 54.27 243 THR B CA 1
ATOM 1628 C C . THR A 1 243 ? 38.174 9.228 100.408 1.00 57.57 243 THR B C 1
ATOM 1629 O O . THR A 1 243 ? 37.120 8.657 100.123 1.00 58.44 243 THR B O 1
ATOM 1633 N N . LEU A 1 244 ? 38.218 10.344 101.128 1.00 60.72 244 LEU B N 1
ATOM 1634 C CA . LEU A 1 244 ? 37.001 10.932 101.669 1.00 59.18 244 LEU B CA 1
ATOM 1635 C C . LEU A 1 244 ? 36.371 11.855 100.632 1.00 59.86 244 LEU B C 1
ATOM 1636 O O . LEU A 1 244 ? 37.055 12.697 100.045 1.00 62.31 244 LEU B O 1
ATOM 1641 N N . VAL A 1 245 ? 35.077 11.682 100.393 1.00 52.73 245 VAL B N 1
ATOM 1642 C CA . VAL A 1 245 ? 34.335 12.524 99.464 1.00 50.55 245 VAL B CA 1
ATOM 1643 C C . VAL A 1 245 ? 33.239 13.180 100.266 1.00 53.38 245 VAL B C 1
ATOM 1644 O O . VAL A 1 245 ? 32.411 12.488 100.876 1.00 58.37 245 VAL B O 1
ATOM 1648 N N . THR A 1 246 ? 33.215 14.505 100.249 1.00 51.51 246 THR B N 1
ATOM 1649 C CA . THR A 1 246 ? 32.291 15.266 101.078 1.00 53.60 246 THR B CA 1
ATOM 1650 C C . THR A 1 246 ? 31.505 16.251 100.210 1.00 55.24 246 THR B C 1
ATOM 1651 O O . THR A 1 246 ? 32.089 17.120 99.540 1.00 49.25 246 THR B O 1
ATOM 1655 N N . ILE A 1 247 ? 30.186 16.078 100.176 1.00 52.19 247 ILE B N 1
ATOM 1656 C CA . ILE A 1 247 ? 29.324 17.005 99.448 1.00 58.84 247 ILE B CA 1
ATOM 1657 C C . ILE A 1 247 ? 29.059 18.210 100.343 1.00 66.88 247 ILE B C 1
ATOM 1658 O O . ILE A 1 247 ? 28.550 18.069 101.461 1.00 70.06 247 ILE B O 1
ATOM 1663 N N . SER A 1 248 ? 29.410 19.393 99.860 1.00 65.54 248 SER B N 1
ATOM 1664 C CA . SER A 1 248 ? 29.244 20.602 100.642 1.00 65.44 248 SER B CA 1
ATOM 1665 C C . SER A 1 248 ? 28.738 21.711 99.738 1.00 68.65 248 SER B C 1
ATOM 1666 O O . SER A 1 248 ? 29.203 21.856 98.607 1.00 71.48 248 SER B O 1
ATOM 1669 N N . SER A 1 249 ? 27.807 22.505 100.244 1.00 69.83 249 SER B N 1
ATOM 1670 C CA . SER A 1 249 ? 27.343 23.687 99.526 1.00 71.18 249 SER B CA 1
ATOM 1671 C C . SER A 1 249 ? 28.277 24.896 99.736 1.00 71.01 249 SER B C 1
ATOM 1672 O O . SER A 1 249 ? 27.967 26.013 99.298 1.00 72.64 249 SER B O 1
ATOM 1675 N N . LEU A 1 250 ? 29.414 24.672 100.397 1.00 69.18 250 LEU B N 1
ATOM 1676 C CA . LEU A 1 250 ? 30.455 25.667 100.624 1.00 76.47 250 LEU B CA 1
ATOM 1677 C C . LEU A 1 250 ? 31.495 25.756 99.486 1.00 85.15 250 LEU B C 1
ATOM 1678 O O . LEU A 1 250 ? 32.551 26.368 99.676 1.00 94.45 250 LEU B O 1
ATOM 1683 N N . VAL A 1 251 ? 31.263 25.128 98.334 1.00 80.35 251 VAL B N 1
ATOM 1684 C CA . VAL A 1 251 ? 32.189 25.333 97.219 1.00 77.14 251 VAL B CA 1
ATOM 1685 C C . VAL A 1 251 ? 31.526 25.800 95.945 1.00 79.44 251 VAL B C 1
ATOM 1686 O O . VAL A 1 251 ? 32.166 26.479 95.137 1.00 90.16 251 VAL B O 1
ATOM 1690 N N . ALA B 1 2 ? 22.428 -60.250 62.886 1.00 69.52 2 ALA A N 1
ATOM 1691 C CA . ALA B 1 2 ? 23.563 -59.702 63.617 1.00 68.69 2 ALA A CA 1
ATOM 1692 C C . ALA B 1 2 ? 24.813 -60.429 63.120 1.00 67.96 2 ALA A C 1
ATOM 1693 O O . ALA B 1 2 ? 25.959 -60.020 63.371 1.00 69.82 2 ALA A O 1
ATOM 1695 N N . GLU B 1 3 ? 24.568 -61.489 62.359 1.00 62.29 3 GLU A N 1
ATOM 1696 C CA . GLU B 1 3 ? 25.653 -62.280 61.809 1.00 60.06 3 GLU A CA 1
ATOM 1697 C C . GLU B 1 3 ? 26.394 -61.495 60.721 1.00 59.06 3 GLU A C 1
ATOM 1698 O O . GLU B 1 3 ? 25.783 -60.960 59.792 1.00 64.99 3 GLU A O 1
ATOM 1704 N N . LEU B 1 4 ? 27.712 -61.393 60.847 1.00 46.70 4 LEU A N 1
ATOM 1705 C CA . LEU B 1 4 ? 28.478 -60.570 59.930 1.00 37.27 4 LEU A CA 1
ATOM 1706 C C . LEU B 1 4 ? 28.932 -61.431 58.763 1.00 40.17 4 LEU A C 1
ATOM 1707 O O . LEU B 1 4 ? 29.536 -62.496 58.968 1.00 34.98 4 LEU A O 1
ATOM 1712 N N . VAL B 1 5 ? 28.662 -60.967 57.539 1.00 39.07 5 VAL A N 1
ATOM 1713 C CA . VAL B 1 5 ? 29.186 -61.616 56.341 1.00 40.08 5 VAL A CA 1
ATOM 1714 C C . VAL B 1 5 ? 29.989 -60.595 55.552 1.00 38.67 5 VAL A C 1
ATOM 1715 O O . VAL B 1 5 ? 29.537 -59.456 55.351 1.00 35.13 5 VAL A O 1
ATOM 1719 N N . LEU B 1 6 ? 31.177 -61.008 55.102 1.00 34.84 6 LEU A N 1
ATOM 1720 C CA . LEU B 1 6 ? 32.043 -60.172 54.275 1.00 37.15 6 LEU A CA 1
ATOM 1721 C C . LEU B 1 6 ? 32.101 -60.774 52.871 1.00 38.28 6 LEU A C 1
ATOM 1722 O O . LEU B 1 6 ? 32.624 -61.879 52.691 1.00 43.33 6 LEU A O 1
ATOM 1727 N N . THR B 1 7 ? 31.555 -60.074 51.892 1.00 35.49 7 THR A N 1
ATOM 1728 C CA . THR B 1 7 ? 31.598 -60.519 50.508 1.00 41.91 7 THR A CA 1
ATOM 1729 C C . THR B 1 7 ? 32.775 -59.827 49.856 1.00 41.71 7 THR A C 1
ATOM 1730 O O . THR B 1 7 ? 32.807 -58.592 49.782 1.00 41.56 7 THR A O 1
ATOM 1734 N N . GLN B 1 8 ? 33.762 -60.607 49.449 1.00 41.36 8 GLN A N 1
ATOM 1735 C CA . GLN B 1 8 ? 34.989 -60.077 48.882 1.00 40.64 8 GLN A CA 1
ATOM 1736 C C . GLN B 1 8 ? 35.011 -60.372 47.390 1.00 40.80 8 GLN A C 1
ATOM 1737 O O . GLN B 1 8 ? 34.779 -61.516 46.981 1.00 47.97 8 GLN A O 1
ATOM 1743 N N . THR B 1 9 ? 35.241 -59.348 46.582 1.00 36.75 9 THR A N 1
ATOM 1744 C CA . THR B 1 9 ? 35.307 -59.536 45.130 1.00 43.67 9 THR A CA 1
ATOM 1745 C C . THR B 1 9 ? 36.483 -58.754 44.518 1.00 46.91 9 THR A C 1
ATOM 1746 O O . THR B 1 9 ? 36.906 -57.724 45.063 1.00 45.46 9 THR A O 1
ATOM 1750 N N . PRO B 1 10 ? 37.039 -59.258 43.393 1.00 40.95 10 PRO A N 1
ATOM 1751 C CA . PRO B 1 10 ? 36.665 -60.524 42.764 1.00 34.66 10 PRO A CA 1
ATOM 1752 C C . PRO B 1 10 ? 37.367 -61.679 43.459 1.00 40.14 10 PRO A C 1
ATOM 1753 O O . PRO B 1 10 ? 38.158 -61.411 44.361 1.00 45.07 10 PRO A O 1
ATOM 1757 N N . SER B 1 11 ? 37.108 -62.932 43.060 1.00 30.51 11 SER A N 1
ATOM 1758 C CA . SER B 1 11 ? 37.740 -64.030 43.759 1.00 31.47 11 SER A CA 1
ATOM 1759 C C . SER B 1 11 ? 39.139 -64.330 43.223 1.00 40.98 11 SER A C 1
ATOM 1760 O O . SER B 1 11 ? 39.930 -64.992 43.929 1.00 46.27 11 SER A O 1
ATOM 1763 N N . SER B 1 12 ? 39.468 -63.855 42.016 1.00 37.64 12 SER A N 1
ATOM 1764 C CA . SER B 1 12 ? 40.830 -63.905 41.485 1.00 38.34 12 SER A CA 1
ATOM 1765 C C . SER B 1 12 ? 41.084 -62.779 40.486 1.00 36.34 12 SER A C 1
ATOM 1766 O O . SER B 1 12 ? 40.172 -62.324 39.783 1.00 40.28 12 SER A O 1
ATOM 1769 N N . VAL B 1 13 ? 42.339 -62.339 40.422 1.00 34.98 13 VAL A N 1
ATOM 1770 C CA . VAL B 1 13 ? 42.775 -61.224 39.594 1.00 40.32 13 VAL A CA 1
ATOM 1771 C C . VAL B 1 13 ? 44.078 -61.620 38.911 1.00 42.71 13 VAL A C 1
ATOM 1772 O O . VAL B 1 13 ? 45.006 -62.130 39.563 1.00 42.24 13 VAL A O 1
ATOM 1776 N N . SER B 1 14 ? 44.169 -61.332 37.619 1.00 42.29 14 SER A N 1
ATOM 1777 C CA . SER B 1 14 ? 45.412 -61.462 36.870 1.00 43.99 14 SER A CA 1
ATOM 1778 C C . SER B 1 14 ? 45.894 -60.071 36.485 1.00 42.74 14 SER A C 1
ATOM 1779 O O . SER B 1 14 ? 45.125 -59.277 35.926 1.00 42.53 14 SER A O 1
ATOM 1782 N N . ALA B 1 15 ? 47.154 -59.774 36.792 1.00 37.75 15 ALA A N 1
ATOM 1783 C CA . ALA B 1 15 ? 47.727 -58.494 36.422 1.00 32.35 15 ALA A CA 1
ATOM 1784 C C . ALA B 1 15 ? 49.165 -58.667 35.969 1.00 35.50 15 ALA A C 1
ATOM 1785 O O . ALA B 1 15 ? 49.894 -59.558 36.421 1.00 35.00 15 ALA A O 1
ATOM 1787 N N . ALA B 1 16 ? 49.558 -57.776 35.078 1.00 34.64 16 ALA A N 1
ATOM 1788 C CA . ALA B 1 16 ? 50.947 -57.578 34.707 1.00 35.00 16 ALA A CA 1
ATOM 1789 C C . ALA B 1 16 ? 51.672 -56.748 35.771 1.00 36.75 16 ALA A C 1
ATOM 1790 O O . ALA B 1 16 ? 51.085 -55.857 36.403 1.00 40.08 16 ALA A O 1
ATOM 1792 N N . VAL B 1 17 ? 52.972 -57.016 35.933 1.00 32.96 17 VAL A N 1
ATOM 1793 C CA . VAL B 1 17 ? 53.834 -56.176 36.759 1.00 34.58 17 VAL A CA 1
ATOM 1794 C C . VAL B 1 17 ? 53.608 -54.747 36.312 1.00 33.40 17 VAL A C 1
ATOM 1795 O O . VAL B 1 17 ? 53.674 -54.463 35.126 1.00 34.34 17 VAL A O 1
ATOM 1799 N N . GLY B 1 18 ? 53.327 -53.850 37.251 1.00 33.34 18 GLY A N 1
ATOM 1800 C CA . GLY B 1 18 ? 53.077 -52.474 36.936 1.00 35.01 18 GLY A CA 1
ATOM 1801 C C . GLY B 1 18 ? 51.617 -52.125 36.783 1.00 37.63 18 GLY A C 1
ATOM 1802 O O . GLY B 1 18 ? 51.289 -50.931 36.682 1.00 42.17 18 GLY A O 1
ATOM 1803 N N . GLY B 1 19 ? 50.732 -53.122 36.763 1.00 34.07 19 GLY A N 1
ATOM 1804 C CA . GLY B 1 19 ? 49.311 -52.870 36.669 1.00 33.32 19 GLY A CA 1
ATOM 1805 C C . GLY B 1 19 ? 48.734 -52.501 38.003 1.00 38.44 19 GLY A C 1
ATOM 1806 O O . GLY B 1 19 ? 49.418 -52.400 39.014 1.00 40.99 19 GLY A O 1
ATOM 1807 N N . THR B 1 20 ? 47.427 -52.308 38.017 1.00 48.81 20 THR A N 1
ATOM 1808 C CA . THR B 1 20 ? 46.715 -51.961 39.232 1.00 39.18 20 THR A CA 1
ATOM 1809 C C . THR B 1 20 ? 45.750 -53.071 39.562 1.00 38.20 20 THR A C 1
ATOM 1810 O O . THR B 1 20 ? 45.046 -53.558 38.679 1.00 44.54 20 THR A O 1
ATOM 1814 N N . VAL B 1 21 ? 45.720 -53.461 40.832 1.00 34.86 21 VAL A N 1
ATOM 1815 C CA . VAL B 1 21 ? 44.845 -54.511 41.319 1.00 32.12 21 VAL A CA 1
ATOM 1816 C C . VAL B 1 21 ? 43.877 -53.888 42.335 1.00 39.23 21 VAL A C 1
ATOM 1817 O O . VAL B 1 21 ? 44.295 -53.129 43.220 1.00 37.44 21 VAL A O 1
ATOM 1821 N N . THR B 1 22 ? 42.585 -54.168 42.183 1.00 39.33 22 THR A N 1
ATOM 1822 C CA . THR B 1 22 ? 41.546 -53.570 43.026 1.00 35.82 22 THR A CA 1
ATOM 1823 C C . THR B 1 22 ? 40.705 -54.659 43.666 1.00 35.34 22 THR A C 1
ATOM 1824 O O . THR B 1 22 ? 40.118 -55.477 42.958 1.00 35.91 22 THR A O 1
ATOM 1828 N N . ILE B 1 23 ? 40.648 -54.668 45.002 1.00 32.77 23 ILE A N 1
ATOM 1829 C CA . ILE B 1 23 ? 39.873 -55.648 45.759 1.00 38.67 23 ILE A CA 1
ATOM 1830 C C . ILE B 1 23 ? 38.825 -54.919 46.600 1.00 38.91 23 ILE A C 1
ATOM 1831 O O . ILE B 1 23 ? 39.165 -54.040 47.397 1.00 37.60 23 ILE A O 1
ATOM 1836 N N . ASN B 1 24 ? 37.561 -55.295 46.441 1.00 37.26 24 ASN A N 1
ATOM 1837 C CA . ASN B 1 24 ? 36.470 -54.744 47.239 1.00 36.87 24 ASN A CA 1
ATOM 1838 C C . ASN B 1 24 ? 35.983 -55.734 48.293 1.00 38.57 24 ASN A C 1
ATOM 1839 O O . ASN B 1 24 ? 35.995 -56.955 48.095 1.00 36.79 24 ASN A O 1
ATOM 1844 N N . CYS B 1 25 ? 35.544 -55.192 49.421 1.00 39.11 25 CYS A N 1
ATOM 1845 C CA . CYS B 1 25 ? 34.980 -55.966 50.509 1.00 43.36 25 CYS A CA 1
ATOM 1846 C C . CYS B 1 25 ? 33.702 -55.251 50.915 1.00 45.04 25 CYS A C 1
ATOM 1847 O O . CYS B 1 25 ? 33.711 -54.042 51.196 1.00 46.11 25 CYS A O 1
ATOM 1850 N N . GLN B 1 26 ? 32.605 -55.987 50.938 1.00 39.12 26 GLN A N 1
ATOM 1851 C CA . GLN B 1 26 ? 31.342 -55.439 51.396 1.00 41.84 26 GLN A CA 1
ATOM 1852 C C . GLN B 1 26 ? 30.906 -56.186 52.646 1.00 39.44 26 GLN A C 1
ATOM 1853 O O . GLN B 1 26 ? 30.900 -57.420 52.667 1.00 45.04 26 GLN A O 1
ATOM 1859 N N . ALA B 1 27 ? 30.579 -55.445 53.686 1.00 29.90 27 ALA A N 1
ATOM 1860 C CA . ALA B 1 27 ? 30.173 -56.034 54.954 1.00 36.61 27 ALA A CA 1
ATOM 1861 C C . ALA B 1 27 ? 28.661 -55.963 55.065 1.00 37.95 27 ALA A C 1
ATOM 1862 O O . ALA B 1 27 ? 28.042 -55.017 54.572 1.00 44.05 27 ALA A O 1
ATOM 1864 N N . SER B 1 28 ? 28.068 -56.977 55.688 1.00 38.35 28 SER A N 1
ATOM 1865 C CA . SER B 1 28 ? 26.606 -57.046 55.757 1.00 39.32 28 SER A CA 1
ATOM 1866 C C . SER B 1 28 ? 26.029 -56.121 56.820 1.00 37.14 28 SER A C 1
ATOM 1867 O O . SER B 1 28 ? 24.829 -55.871 56.791 1.00 33.61 28 SER A O 1
ATOM 1870 N N . GLN B 1 29 ? 26.862 -55.589 57.724 1.00 47.62 29 GLN A N 1
ATOM 1871 C CA . GLN B 1 29 ? 26.490 -54.561 58.698 1.00 52.48 29 GLN A CA 1
ATOM 1872 C C . GLN B 1 29 ? 27.657 -53.611 58.880 1.00 48.18 29 GLN A C 1
ATOM 1873 O O . GLN B 1 29 ? 28.817 -53.979 58.671 1.00 44.64 29 GLN A O 1
ATOM 1879 N N . SER B 1 30 ? 27.348 -52.402 59.340 1.00 45.24 30 SER A N 1
ATOM 1880 C CA . SER B 1 30 ? 28.395 -51.423 59.553 1.00 44.74 30 SER A CA 1
ATOM 1881 C C . SER B 1 30 ? 29.345 -51.894 60.639 1.00 39.29 30 SER A C 1
ATOM 1882 O O . SER B 1 30 ? 28.926 -52.288 61.735 1.00 38.43 30 SER A O 1
ATOM 1885 N N . ILE B 1 31 ? 30.614 -52.020 60.276 1.00 43.98 31 ILE A N 1
ATOM 1886 C CA . ILE B 1 31 ? 31.722 -52.317 61.177 1.00 45.93 31 ILE A CA 1
ATOM 1887 C C . ILE B 1 31 ? 32.608 -51.091 61.458 1.00 44.65 31 ILE A C 1
ATOM 1888 O O . ILE B 1 31 ? 33.777 -51.258 61.905 1.00 39.52 31 ILE A O 1
ATOM 1893 N N . SER B 1 32 ? 32.157 -49.900 61.027 1.00 41.72 32 SER A N 1
ATOM 1894 C CA . SER B 1 32 ? 32.968 -48.713 61.198 1.00 43.98 32 SER A CA 1
ATOM 1895 C C . SER B 1 32 ? 34.300 -48.896 60.464 1.00 44.19 32 SER A C 1
ATOM 1896 O O . SER B 1 32 ? 34.301 -49.264 59.279 1.00 43.29 32 SER A O 1
ATOM 1899 N N . SER B 1 33 ? 35.429 -48.650 61.128 1.00 42.94 33 SER A N 1
ATOM 1900 C CA . SER B 1 33 ? 36.733 -48.926 60.528 1.00 42.99 33 SER A CA 1
ATOM 1901 C C . SER B 1 33 ? 37.368 -50.256 60.938 1.00 37.87 33 SER A C 1
ATOM 1902 O O . SER B 1 33 ? 38.580 -50.410 60.723 1.00 34.46 33 SER A O 1
ATOM 1905 N N . ARG B 1 34 ? 36.657 -51.182 61.607 1.00 37.36 34 ARG A N 1
ATOM 1906 C CA . ARG B 1 34 ? 37.399 -52.327 62.173 1.00 34.45 34 ARG A CA 1
ATOM 1907 C C . ARG B 1 34 ? 37.506 -53.440 61.128 1.00 30.81 34 ARG A C 1
ATOM 1908 O O . ARG B 1 34 ? 36.800 -54.453 61.124 1.00 32.20 34 ARG A O 1
ATOM 1916 N N . LEU B 1 35 ? 38.594 -53.340 60.366 1.00 31.11 35 LEU A N 1
ATOM 1917 C CA . LEU B 1 35 ? 38.812 -54.188 59.215 1.00 28.81 35 LEU A CA 1
ATOM 1918 C C . LEU B 1 35 ? 40.309 -54.298 59.035 1.00 30.30 35 LEU A C 1
ATOM 1919 O O . LEU B 1 35 ? 41.001 -53.276 59.073 1.00 33.74 35 LEU A O 1
ATOM 1924 N N . GLY B 1 36 ? 40.810 -55.509 58.835 1.00 33.16 36 GLY A N 1
ATOM 1925 C CA . GLY B 1 36 ? 42.156 -55.702 58.343 1.00 32.58 36 GLY A CA 1
ATOM 1926 C C . GLY B 1 36 ? 42.159 -56.206 56.917 1.00 36.28 36 GLY A C 1
ATOM 1927 O O . GLY B 1 36 ? 41.210 -56.860 56.474 1.00 30.67 36 GLY A O 1
ATOM 1928 N N . TRP B 1 37 ? 43.323 -56.068 56.282 1.00 33.01 37 TRP A N 1
ATOM 1929 C CA . TRP B 1 37 ? 43.704 -56.728 55.053 1.00 22.95 37 TRP A CA 1
ATOM 1930 C C . TRP B 1 37 ? 44.950 -57.558 55.340 1.00 24.93 37 TRP A C 1
ATOM 1931 O O . TRP B 1 37 ? 45.958 -57.032 55.872 1.00 28.01 37 TRP A O 1
ATOM 1942 N N . TYR B 1 38 ? 44.866 -58.843 54.958 1.00 22.02 38 TYR A N 1
ATOM 1943 C CA . TYR B 1 38 ? 45.884 -59.864 55.136 1.00 25.60 38 TYR A CA 1
ATOM 1944 C C . TYR B 1 38 ? 46.352 -60.413 53.787 1.00 30.19 38 TYR A C 1
ATOM 1945 O O . TYR B 1 38 ? 45.577 -60.527 52.813 1.00 27.91 38 TYR A O 1
ATOM 1954 N N . GLN B 1 39 ? 47.622 -60.805 53.775 1.00 24.47 39 GLN A N 1
ATOM 1955 C CA . GLN B 1 39 ? 48.299 -61.371 52.617 1.00 27.80 39 GLN A CA 1
ATOM 1956 C C . GLN B 1 39 ? 48.869 -62.739 52.991 1.00 28.59 39 GLN A C 1
ATOM 1957 O O . GLN B 1 39 ? 49.602 -62.866 53.982 1.00 29.20 39 GLN A O 1
ATOM 1963 N N . GLN B 1 40 ? 48.545 -63.757 52.200 1.00 25.94 40 GLN A N 1
ATOM 1964 C CA . GLN B 1 40 ? 49.058 -65.104 52.441 1.00 32.40 40 GLN A CA 1
ATOM 1965 C C . GLN B 1 40 ? 49.648 -65.709 51.161 1.00 34.40 40 GLN A C 1
ATOM 1966 O O . GLN B 1 40 ? 48.963 -65.820 50.138 1.00 34.24 40 GLN A O 1
ATOM 1972 N N . LYS B 1 41 ? 50.868 -66.035 51.207 1.00 34.12 41 LYS A N 1
ATOM 1973 C CA . LYS B 1 41 ? 51.607 -66.740 50.185 1.00 39.26 41 LYS A CA 1
ATOM 1974 C C . LYS B 1 41 ? 51.576 -68.239 50.445 1.00 40.86 41 LYS A C 1
ATOM 1975 O O . LYS B 1 41 ? 51.453 -68.663 51.583 1.00 35.53 41 LYS A O 1
ATOM 1981 N N . PRO B 1 42 ? 51.691 -69.076 49.411 1.00 48.71 42 PRO A N 1
ATOM 1982 C CA . PRO B 1 42 ? 51.587 -70.530 49.621 1.00 51.95 42 PRO A CA 1
ATOM 1983 C C . PRO B 1 42 ? 52.609 -71.046 50.629 1.00 56.29 42 PRO A C 1
ATOM 1984 O O . PRO B 1 42 ? 53.803 -70.735 50.554 1.00 52.81 42 PRO A O 1
ATOM 1988 N N . GLY B 1 43 ? 52.119 -71.850 51.585 1.00 57.45 43 GLY A N 1
ATOM 1989 C CA . GLY B 1 43 ? 52.960 -72.499 52.569 1.00 52.20 43 GLY A CA 1
ATOM 1990 C C . GLY B 1 43 ? 53.320 -71.666 53.776 1.00 52.38 43 GLY A C 1
ATOM 1991 O O . GLY B 1 43 ? 54.088 -72.144 54.624 1.00 53.38 43 GLY A O 1
ATOM 1992 N N . GLN B 1 44 ? 52.775 -70.454 53.896 1.00 47.74 44 GLN A N 1
ATOM 1993 C CA . GLN B 1 44 ? 53.131 -69.494 54.924 1.00 43.78 44 GLN A CA 1
ATOM 1994 C C . GLN B 1 44 ? 51.890 -69.023 55.661 1.00 41.94 44 GLN A C 1
ATOM 1995 O O . GLN B 1 44 ? 50.771 -69.124 55.147 1.00 47.83 44 GLN A O 1
ATOM 2001 N N . PRO B 1 45 ? 52.035 -68.523 56.875 1.00 40.76 45 PRO A N 1
ATOM 2002 C CA . PRO B 1 45 ? 50.865 -68.014 57.582 1.00 40.10 45 PRO A CA 1
ATOM 2003 C C . PRO B 1 45 ? 50.474 -66.654 57.032 1.00 36.78 45 PRO A C 1
ATOM 2004 O O . PRO B 1 45 ? 51.281 -66.002 56.345 1.00 30.29 45 PRO A O 1
ATOM 2008 N N . PRO B 1 46 ? 49.247 -66.201 57.302 1.00 33.57 46 PRO A N 1
ATOM 2009 C CA . PRO B 1 46 ? 48.820 -64.865 56.857 1.00 34.79 46 PRO A CA 1
ATOM 2010 C C . PRO B 1 46 ? 49.677 -63.793 57.489 1.00 29.95 46 PRO A C 1
ATOM 2011 O O . PRO B 1 46 ? 50.301 -63.987 58.530 1.00 30.12 46 PRO A O 1
ATOM 2015 N N . LYS B 1 47 ? 49.676 -62.644 56.850 1.00 30.59 47 LYS A N 1
ATOM 2016 C CA . LYS B 1 47 ? 50.492 -61.511 57.247 1.00 29.46 47 LYS A CA 1
ATOM 2017 C C . LYS B 1 47 ? 49.632 -60.259 57.196 1.00 31.19 47 LYS A C 1
ATOM 2018 O O . LYS B 1 47 ? 48.916 -60.028 56.213 1.00 34.44 47 LYS A O 1
ATOM 2024 N N . LEU B 1 48 ? 49.670 -59.480 58.262 1.00 34.16 48 LEU A N 1
ATOM 2025 C CA . LEU B 1 48 ? 48.857 -58.281 58.341 1.00 35.67 48 LEU A CA 1
ATOM 2026 C C . LEU B 1 48 ? 49.502 -57.181 57.522 1.00 34.53 48 LEU A C 1
ATOM 2027 O O . LEU B 1 48 ? 50.694 -56.885 57.690 1.00 40.57 48 LEU A O 1
ATOM 2032 N N . LEU B 1 49 ? 48.714 -56.592 56.624 1.00 31.94 49 LEU A N 1
ATOM 2033 C CA . LEU B 1 49 ? 49.124 -55.509 55.740 1.00 35.87 49 LEU A CA 1
ATOM 2034 C C . LEU B 1 49 ? 48.573 -54.191 56.191 1.00 36.26 49 LEU A C 1
ATOM 2035 O O . LEU B 1 49 ? 49.307 -53.179 56.196 1.00 35.16 49 LEU A O 1
ATOM 2040 N N . ILE B 1 50 ? 47.252 -54.149 56.332 1.00 33.31 50 ILE A N 1
ATOM 2041 C CA . ILE B 1 50 ? 46.567 -52.918 56.700 1.00 27.05 50 ILE A CA 1
ATOM 2042 C C . ILE B 1 50 ? 45.556 -53.217 57.807 1.00 29.11 50 ILE A C 1
ATOM 2043 O O . ILE B 1 50 ? 44.765 -54.162 57.695 1.00 29.91 50 ILE A O 1
ATOM 2048 N N . TYR B 1 51 ? 45.572 -52.415 58.879 1.00 25.13 51 TYR A N 1
ATOM 2049 C CA . TYR B 1 51 ? 44.541 -52.491 59.904 1.00 28.00 51 TYR A CA 1
ATOM 2050 C C . TYR B 1 51 ? 43.831 -51.150 60.000 1.00 29.53 51 TYR A C 1
ATOM 2051 O O . TYR B 1 51 ? 44.371 -50.115 59.600 1.00 34.92 51 TYR A O 1
ATOM 2060 N N . GLY B 1 52 ? 42.611 -51.165 60.533 1.00 30.72 52 GLY A N 1
ATOM 2061 C CA . GLY B 1 52 ? 41.854 -49.924 60.677 1.00 33.44 52 GLY A CA 1
ATOM 2062 C C . GLY B 1 52 ? 41.377 -49.373 59.354 1.00 33.53 52 GLY A C 1
ATOM 2063 O O . GLY B 1 52 ? 41.238 -48.167 59.177 1.00 32.86 52 GLY A O 1
ATOM 2064 N N . ALA B 1 53 ? 41.277 -50.246 58.382 1.00 38.08 53 ALA A N 1
ATOM 2065 C CA . ALA B 1 53 ? 40.839 -50.063 57.008 1.00 39.58 53 ALA A CA 1
ATOM 2066 C C . ALA B 1 53 ? 41.827 -49.274 56.151 1.00 37.49 53 ALA A C 1
ATOM 2067 O O . ALA B 1 53 ? 42.015 -49.630 54.983 1.00 35.51 53 ALA A O 1
ATOM 2069 N N . SER B 1 54 ? 42.534 -48.255 56.731 1.00 32.01 54 SER A N 1
ATOM 2070 C CA . SER B 1 54 ? 43.619 -47.554 56.034 1.00 32.72 54 SER A CA 1
ATOM 2071 C C . SER B 1 54 ? 45.036 -47.589 56.603 1.00 34.15 54 SER A C 1
ATOM 2072 O O . SER B 1 54 ? 45.920 -47.009 55.967 1.00 39.79 54 SER A O 1
ATOM 2075 N N . THR B 1 55 ? 45.311 -48.137 57.779 1.00 34.17 55 THR A N 1
ATOM 2076 C CA . THR B 1 55 ? 46.629 -47.857 58.361 1.00 37.07 55 THR A CA 1
ATOM 2077 C C . THR B 1 55 ? 47.599 -48.952 57.934 1.00 41.15 55 THR A C 1
ATOM 2078 O O . THR B 1 55 ? 47.381 -50.135 58.226 1.00 41.83 55 THR A O 1
ATOM 2082 N N . LEU B 1 56 ? 48.663 -48.547 57.241 1.00 42.67 56 LEU A N 1
ATOM 2083 C CA . LEU B 1 56 ? 49.652 -49.500 56.768 1.00 45.54 56 LEU A CA 1
ATOM 2084 C C . LEU B 1 56 ? 50.514 -49.980 57.909 1.00 44.46 56 LEU A C 1
ATOM 2085 O O . LEU B 1 56 ? 50.917 -49.206 58.777 1.00 46.84 56 LEU A O 1
ATOM 2090 N N . THR B 1 57 ? 50.757 -51.279 57.931 1.00 44.84 57 THR A N 1
ATOM 2091 C CA . THR B 1 57 ? 51.649 -51.812 58.937 1.00 41.14 57 THR A CA 1
ATOM 2092 C C . THR B 1 57 ? 53.097 -51.574 58.525 1.00 38.71 57 THR A C 1
ATOM 2093 O O . THR B 1 57 ? 53.405 -51.340 57.351 1.00 40.61 57 THR A O 1
ATOM 2097 N N . SER B 1 58 ? 53.990 -51.602 59.502 1.00 40.04 58 SER A N 1
ATOM 2098 C CA . SER B 1 58 ? 55.340 -51.119 59.254 1.00 52.02 58 SER A CA 1
ATOM 2099 C C . SER B 1 58 ? 56.031 -52.035 58.258 1.00 52.30 58 SER A C 1
ATOM 2100 O O . SER B 1 58 ? 55.928 -53.257 58.351 1.00 53.85 58 SER A O 1
ATOM 2103 N N . GLY B 1 59 ? 56.728 -51.429 57.290 1.00 53.51 59 GLY A N 1
ATOM 2104 C CA . GLY B 1 59 ? 57.401 -52.155 56.235 1.00 54.66 59 GLY A CA 1
ATOM 2105 C C . GLY B 1 59 ? 56.600 -52.348 54.963 1.00 55.64 59 GLY A C 1
ATOM 2106 O O . GLY B 1 59 ? 57.176 -52.729 53.941 1.00 62.47 59 GLY A O 1
ATOM 2107 N N . VAL B 1 60 ? 55.298 -52.114 54.987 1.00 49.89 60 VAL A N 1
ATOM 2108 C CA . VAL B 1 60 ? 54.483 -52.378 53.804 1.00 46.27 60 VAL A CA 1
ATOM 2109 C C . VAL B 1 60 ? 54.689 -51.255 52.789 1.00 45.34 60 VAL A C 1
ATOM 2110 O O . VAL B 1 60 ? 54.537 -50.082 53.140 1.00 50.87 60 VAL A O 1
ATOM 2114 N N . PRO B 1 61 ? 55.029 -51.570 51.539 1.00 46.42 61 PRO A N 1
ATOM 2115 C CA . PRO B 1 61 ? 55.242 -50.518 50.534 1.00 42.70 61 PRO A CA 1
ATOM 2116 C C . PRO B 1 61 ? 53.988 -49.685 50.328 1.00 39.79 61 PRO A C 1
ATOM 2117 O O . PRO B 1 61 ? 52.863 -50.188 50.404 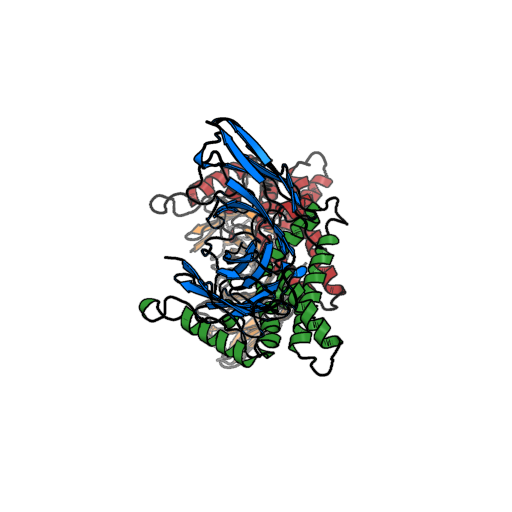1.00 38.03 61 PRO A O 1
ATOM 2121 N N . SER B 1 62 ? 54.192 -48.414 49.985 1.00 39.40 62 SER A N 1
ATOM 2122 C CA . SER B 1 62 ? 53.106 -47.446 49.826 1.00 47.53 62 SER A CA 1
ATOM 2123 C C . SER B 1 62 ? 52.258 -47.684 48.578 1.00 51.96 62 SER A C 1
ATOM 2124 O O . SER B 1 62 ? 51.272 -46.958 48.387 1.00 56.08 62 SER A O 1
ATOM 2127 N N . ARG B 1 63 ? 52.629 -48.642 47.716 1.00 46.56 63 ARG A N 1
ATOM 2128 C CA . ARG B 1 63 ? 51.754 -49.030 46.616 1.00 42.22 63 ARG A CA 1
ATOM 2129 C C . ARG B 1 63 ? 50.501 -49.769 47.103 1.00 42.01 63 ARG A C 1
ATOM 2130 O O . ARG B 1 63 ? 49.557 -49.908 46.319 1.00 42.75 63 ARG A O 1
ATOM 2138 N N . PHE B 1 64 ? 50.470 -50.257 48.357 1.00 41.41 64 PHE A N 1
ATOM 2139 C CA . PHE B 1 64 ? 49.228 -50.728 48.990 1.00 39.35 64 PHE A CA 1
ATOM 2140 C C . PHE B 1 64 ? 48.480 -49.555 49.607 1.00 41.17 64 PHE A C 1
ATOM 2141 O O . PHE B 1 64 ? 49.097 -48.710 50.256 1.00 43.78 64 PHE A O 1
ATOM 2149 N N . LYS B 1 65 ? 47.172 -49.462 49.346 1.00 36.84 65 LYS A N 1
ATOM 2150 C CA . LYS B 1 65 ? 46.342 -48.423 49.952 1.00 33.48 65 LYS A CA 1
ATOM 2151 C C . LYS B 1 65 ? 45.002 -49.017 50.319 1.00 34.94 65 LYS A C 1
ATOM 2152 O O . LYS B 1 65 ? 44.335 -49.574 49.444 1.00 38.75 65 LYS A O 1
ATOM 2158 N N . GLY B 1 66 ? 44.634 -48.965 51.598 1.00 34.38 66 GLY A N 1
ATOM 2159 C CA . GLY B 1 66 ? 43.288 -49.334 52.037 1.00 29.53 66 GLY A CA 1
ATOM 2160 C C . GLY B 1 66 ? 42.389 -48.115 52.155 1.00 35.79 66 GLY A C 1
ATOM 2161 O O . GLY B 1 66 ? 42.842 -47.042 52.554 1.00 44.25 66 GLY A O 1
ATOM 2162 N N . SER B 1 67 ? 41.094 -48.318 51.944 1.00 35.71 67 SER A N 1
ATOM 2163 C CA . SER B 1 67 ? 40.119 -47.235 52.076 1.00 39.93 67 SER A CA 1
ATOM 2164 C C . SER B 1 67 ? 38.755 -47.834 52.377 1.00 40.51 67 SER A C 1
ATOM 2165 O O . SER B 1 67 ? 38.549 -49.044 52.301 1.00 41.28 67 SER A O 1
ATOM 2168 N N . GLY B 1 68 ? 37.837 -46.974 52.779 1.00 37.69 68 GLY A N 1
ATOM 2169 C CA . GLY B 1 68 ? 36.476 -47.379 53.053 1.00 32.94 68 GLY A CA 1
ATOM 2170 C C . GLY B 1 68 ? 36.147 -47.303 54.528 1.00 43.59 68 GLY A C 1
ATOM 2171 O O . GLY B 1 68 ? 37.005 -47.084 55.390 1.00 43.79 68 GLY A O 1
ATOM 2172 N N . SER B 1 69 ? 34.855 -47.447 54.792 1.00 46.13 69 SER A N 1
ATOM 2173 C CA . SER B 1 69 ? 34.353 -47.507 56.151 1.00 44.93 69 SER A CA 1
ATOM 2174 C C . SER B 1 69 ? 32.911 -47.972 56.068 1.00 50.47 69 SER A C 1
ATOM 2175 O O . SER B 1 69 ? 32.358 -48.182 54.975 1.00 55.11 69 SER A O 1
ATOM 2178 N N . GLY B 1 70 ? 32.299 -48.138 57.235 1.00 46.68 70 GLY A N 1
ATOM 2179 C CA . GLY B 1 70 ? 30.931 -48.600 57.206 1.00 47.91 70 GLY A CA 1
ATOM 2180 C C . GLY B 1 70 ? 30.858 -49.991 56.635 1.00 47.82 70 GLY A C 1
ATOM 2181 O O . GLY B 1 70 ? 31.284 -50.962 57.266 1.00 48.60 70 GLY A O 1
ATOM 2182 N N . THR B 1 71 ? 30.134 -50.109 55.526 1.00 42.95 71 THR A N 1
ATOM 2183 C CA . THR B 1 71 ? 29.984 -51.375 54.818 1.00 43.45 71 THR A CA 1
ATOM 2184 C C . THR B 1 71 ? 30.869 -51.565 53.593 1.00 41.99 71 THR A C 1
ATOM 2185 O O . THR B 1 71 ? 30.928 -52.698 53.089 1.00 38.30 71 THR A O 1
ATOM 2189 N N . GLU B 1 72 ? 31.631 -50.550 53.151 1.00 37.55 72 GLU A N 1
ATOM 2190 C CA . GLU B 1 72 ? 32.363 -50.703 51.891 1.00 40.83 72 GLU A CA 1
ATOM 2191 C C . GLU B 1 72 ? 33.831 -50.371 52.060 1.00 39.60 72 GLU A C 1
ATOM 2192 O O . GLU B 1 72 ? 34.190 -49.272 52.523 1.00 44.80 72 GLU A O 1
ATOM 2198 N N . PHE B 1 73 ? 34.676 -51.323 51.648 1.00 32.88 73 PHE A N 1
ATOM 2199 C CA . PHE B 1 73 ? 36.120 -51.210 51.789 1.00 34.26 73 PHE A CA 1
ATOM 2200 C C . PHE B 1 73 ? 36.820 -51.644 50.507 1.00 36.01 73 PHE A C 1
ATOM 2201 O O . PHE B 1 73 ? 36.302 -52.456 49.725 1.00 38.55 73 PHE A O 1
ATOM 2209 N N . THR B 1 74 ? 38.026 -51.102 50.308 1.00 31.34 74 THR A N 1
ATOM 2210 C CA . THR B 1 74 ? 38.785 -51.392 49.107 1.00 35.94 74 THR A CA 1
ATOM 2211 C C . THR B 1 74 ? 40.254 -51.506 49.458 1.00 34.08 74 THR A C 1
ATOM 2212 O O . THR B 1 74 ? 40.761 -50.777 50.319 1.00 39.94 74 THR A O 1
ATOM 2216 N N . LEU B 1 75 ? 40.929 -52.415 48.771 1.00 29.70 75 LEU A N 1
ATOM 2217 C CA . LEU B 1 75 ? 42.372 -52.538 48.808 1.00 30.68 75 LEU A CA 1
ATOM 2218 C C . LEU B 1 75 ? 42.892 -52.333 47.386 1.00 32.49 75 LEU A C 1
ATOM 2219 O O . LEU B 1 75 ? 42.447 -52.997 46.444 1.00 30.30 75 LEU A O 1
ATOM 2224 N N . THR B 1 76 ? 43.796 -51.386 47.217 1.00 37.63 76 THR A N 1
ATOM 2225 C CA . THR B 1 76 ? 44.363 -51.105 45.910 1.00 35.78 76 THR A CA 1
ATOM 2226 C C . THR B 1 76 ? 45.857 -51.331 45.950 1.00 33.65 76 THR A C 1
ATOM 2227 O O . THR B 1 76 ? 46.530 -50.815 46.845 1.00 37.55 76 THR A O 1
ATOM 2231 N N . ILE B 1 77 ? 46.369 -52.058 44.954 1.00 33.17 77 ILE A N 1
ATOM 2232 C CA . ILE B 1 77 ? 47.807 -52.189 44.703 1.00 34.60 77 ILE A CA 1
ATOM 2233 C C . ILE B 1 77 ? 48.110 -51.524 43.361 1.00 42.46 77 ILE A C 1
ATOM 2234 O O . ILE B 1 77 ? 47.766 -52.050 42.293 1.00 44.85 77 ILE A O 1
ATOM 2239 N N . SER B 1 78 ? 48.780 -50.384 43.406 1.00 42.19 78 SER A N 1
ATOM 2240 C CA . SER B 1 78 ? 48.983 -49.537 42.237 1.00 43.54 78 SER A CA 1
ATOM 2241 C C . SER B 1 78 ? 50.192 -49.987 41.422 1.00 54.98 78 SER A C 1
ATOM 2242 O O . SER B 1 78 ? 50.102 -50.245 40.211 1.00 63.20 78 SER A O 1
ATOM 2245 N N . GLY B 1 79 ? 51.335 -50.051 42.063 1.00 58.14 79 GLY A N 1
ATOM 2246 C CA . GLY B 1 79 ? 52.552 -50.448 41.385 1.00 65.24 79 GLY A CA 1
ATOM 2247 C C . GLY B 1 79 ? 52.800 -51.942 41.236 1.00 56.39 79 GLY A C 1
ATOM 2248 O O . GLY B 1 79 ? 53.904 -52.367 41.556 1.00 56.69 79 GLY A O 1
ATOM 2249 N N . VAL B 1 80 ? 51.761 -52.756 41.016 1.00 45.66 80 VAL A N 1
ATOM 2250 C CA . VAL B 1 80 ? 51.807 -54.162 41.427 1.00 46.17 80 VAL A CA 1
ATOM 2251 C C . VAL B 1 80 ? 53.069 -54.875 40.945 1.00 43.24 80 VAL A C 1
ATOM 2252 O O . VAL B 1 80 ? 53.531 -54.708 39.805 1.00 42.51 80 VAL A O 1
ATOM 2256 N N . GLN B 1 81 ? 53.642 -55.664 41.846 1.00 37.74 81 GLN A N 1
ATOM 2257 C CA . GLN B 1 81 ? 54.929 -56.318 41.669 1.00 32.95 81 GLN A CA 1
ATOM 2258 C C . GLN B 1 81 ? 54.788 -57.831 41.865 1.00 37.28 81 GLN A C 1
ATOM 2259 O O . GLN B 1 81 ? 53.831 -58.333 42.478 1.00 37.73 81 GLN A O 1
ATOM 2265 N N . ARG B 1 82 ? 55.776 -58.564 41.371 1.00 32.42 82 ARG A N 1
ATOM 2266 C CA . ARG B 1 82 ? 55.720 -60.022 41.437 1.00 43.11 82 ARG A CA 1
ATOM 2267 C C . ARG B 1 82 ? 55.693 -60.513 42.888 1.00 45.51 82 ARG A C 1
ATOM 2268 O O . ARG B 1 82 ? 55.002 -61.494 43.214 1.00 43.43 82 ARG A O 1
ATOM 2276 N N . ASP B 1 83 ? 56.374 -59.798 43.786 1.00 44.47 83 ASP A N 1
ATOM 2277 C CA . ASP B 1 83 ? 56.360 -60.143 45.198 1.00 49.74 83 ASP A CA 1
ATOM 2278 C C . ASP B 1 83 ? 54.975 -59.987 45.855 1.00 45.87 83 ASP A C 1
ATOM 2279 O O . ASP B 1 83 ? 54.801 -60.441 46.988 1.00 45.19 83 ASP A O 1
ATOM 2284 N N . ASP B 1 84 ? 53.995 -59.369 45.182 1.00 37.76 84 ASP A N 1
ATOM 2285 C CA . ASP B 1 84 ? 52.645 -59.218 45.711 1.00 35.92 84 ASP A CA 1
ATOM 2286 C C . ASP B 1 84 ? 51.701 -60.328 45.248 1.00 35.90 84 ASP A C 1
ATOM 2287 O O . ASP B 1 84 ? 50.525 -60.296 45.602 1.00 40.92 84 ASP A O 1
ATOM 2292 N N . ALA B 1 85 ? 52.184 -61.297 44.452 1.00 38.36 85 ALA A N 1
ATOM 2293 C CA . ALA B 1 85 ? 51.383 -62.475 44.137 1.00 38.44 85 ALA A CA 1
ATOM 2294 C C . ALA B 1 85 ? 51.096 -63.258 45.414 1.00 35.72 85 ALA A C 1
ATOM 2295 O O . ALA B 1 85 ? 52.019 -63.726 46.088 1.00 42.18 85 ALA A O 1
ATOM 2297 N N . ALA B 1 86 ? 49.816 -63.467 45.697 1.00 28.29 86 ALA A N 1
ATOM 2298 C CA . ALA B 1 86 ? 49.398 -63.921 47.030 1.00 29.25 86 ALA A CA 1
ATOM 2299 C C . ALA B 1 86 ? 47.881 -64.012 47.040 1.00 29.78 86 ALA A C 1
ATOM 2300 O O . ALA B 1 86 ? 47.210 -63.489 46.149 1.00 33.59 86 ALA A O 1
ATOM 2302 N N . THR B 1 87 ? 47.339 -64.643 48.078 1.00 35.65 87 THR A N 1
ATOM 2303 C CA . THR B 1 87 ? 45.908 -64.553 48.353 1.00 31.27 87 THR A CA 1
ATOM 2304 C C . THR B 1 87 ? 45.698 -63.515 49.440 1.00 27.15 87 THR A C 1
ATOM 2305 O O . THR B 1 87 ? 46.505 -63.405 50.364 1.00 31.57 87 THR A O 1
ATOM 2309 N N . TYR B 1 88 ? 44.678 -62.693 49.261 1.00 28.01 88 TYR A N 1
ATOM 2310 C CA . TYR B 1 88 ? 44.394 -61.548 50.110 1.00 28.82 88 TYR A CA 1
ATOM 2311 C C . TYR B 1 88 ? 43.036 -61.753 50.768 1.00 34.73 88 TYR A C 1
ATOM 2312 O O . TYR B 1 88 ? 42.084 -62.180 50.110 1.00 37.12 88 TYR A O 1
ATOM 2321 N N . TYR B 1 89 ? 42.943 -61.454 52.061 1.00 29.82 89 TYR A N 1
ATOM 2322 C CA . TYR B 1 89 ? 41.711 -61.627 52.824 1.00 27.46 89 TYR A CA 1
ATOM 2323 C C . TYR B 1 89 ? 41.414 -60.357 53.603 1.00 32.89 89 TYR A C 1
ATOM 2324 O O . TYR B 1 89 ? 42.309 -59.792 54.243 1.00 32.28 89 TYR A O 1
ATOM 2333 N N . CYS B 1 90 ? 40.169 -59.922 53.559 1.00 26.57 90 CYS A N 1
ATOM 2334 C CA . CYS B 1 90 ? 39.654 -58.948 54.517 1.00 37.00 90 CYS A CA 1
ATOM 2335 C C . CYS B 1 90 ? 39.180 -59.642 55.807 1.00 35.51 90 CYS A C 1
ATOM 2336 O O . CYS B 1 90 ? 38.779 -60.809 55.793 1.00 29.24 90 CYS A O 1
ATOM 2339 N N . LEU B 1 91 ? 39.330 -58.951 56.941 1.00 36.62 91 LEU A N 1
ATOM 2340 C CA . LEU B 1 91 ? 38.839 -59.447 58.228 1.00 36.45 91 LEU A CA 1
ATOM 2341 C C . LEU B 1 91 ? 38.057 -58.336 58.916 1.00 28.43 91 LEU A C 1
ATOM 2342 O O . LEU B 1 91 ? 38.639 -57.320 59.301 1.00 31.06 91 LEU A O 1
ATOM 2347 N N . GLY B 1 92 ? 36.744 -58.487 59.004 1.00 30.39 92 GLY A N 1
ATOM 2348 C CA . GLY B 1 92 ? 35.881 -57.499 59.642 1.00 31.41 92 GLY A CA 1
ATOM 2349 C C . GLY B 1 92 ? 35.481 -57.924 61.041 1.00 25.09 92 GLY A C 1
ATOM 2350 O O . GLY B 1 92 ? 35.221 -59.101 61.285 1.00 32.43 92 GLY A O 1
ATOM 2351 N N . SER B 1 93 ? 35.313 -56.955 61.920 1.00 34.55 93 SER A N 1
ATOM 2352 C CA . SER B 1 93 ? 34.856 -57.248 63.278 1.00 34.41 93 SER A CA 1
ATOM 2353 C C . SER B 1 93 ? 33.724 -56.296 63.624 1.00 31.41 93 SER A C 1
ATOM 2354 O O . SER B 1 93 ? 33.953 -55.098 63.837 1.00 38.05 93 SER A O 1
ATOM 2357 N N . ASP B 1 94 ? 32.513 -56.812 63.703 1.00 30.07 94 ASP A N 1
ATOM 2358 C CA . ASP B 1 94 ? 31.430 -56.004 64.265 1.00 29.79 94 ASP A CA 1
ATOM 2359 C C . ASP B 1 94 ? 31.452 -56.057 65.788 1.00 29.28 94 ASP A C 1
ATOM 2360 O O . ASP B 1 94 ? 31.433 -55.022 66.463 1.00 31.46 94 ASP A O 1
ATOM 2365 N N . THR B 1 95 ? 31.519 -57.258 66.342 1.00 30.89 95 THR A N 1
ATOM 2366 C CA . THR B 1 95 ? 31.890 -57.496 67.726 1.00 36.42 95 THR A CA 1
ATOM 2367 C C . THR B 1 95 ? 32.897 -58.621 67.657 1.00 33.52 95 THR A C 1
ATOM 2368 O O . THR B 1 95 ? 33.074 -59.219 66.590 1.00 26.88 95 THR A O 1
ATOM 2372 N N . SER B 1 96 ? 33.460 -59.001 68.809 1.00 29.36 96 SER A N 1
ATOM 2373 C CA . SER B 1 96 ? 34.401 -60.123 68.796 1.00 32.83 96 SER A CA 1
ATOM 2374 C C . SER B 1 96 ? 33.694 -61.470 68.632 1.00 33.62 96 SER A C 1
ATOM 2375 O O . SER B 1 96 ? 34.355 -62.471 68.336 1.00 37.55 96 SER A O 1
ATOM 2378 N N . THR B 1 97 ? 32.382 -61.532 68.863 1.00 29.25 97 THR A N 1
ATOM 2379 C CA . THR B 1 97 ? 31.621 -62.687 68.385 1.00 32.48 97 THR A CA 1
ATOM 2380 C C . THR B 1 97 ? 31.423 -62.590 66.869 1.00 37.55 97 THR A C 1
ATOM 2381 O O . THR B 1 97 ? 31.673 -63.559 66.122 1.00 33.48 97 THR A O 1
ATOM 2385 N N . ASP B 1 98 ? 30.988 -61.419 66.380 1.00 35.43 98 ASP A N 1
ATOM 2386 C CA . ASP B 1 98 ? 30.690 -61.355 64.972 1.00 38.26 98 ASP A CA 1
ATOM 2387 C C . ASP B 1 98 ? 31.893 -60.694 64.316 1.00 33.83 98 ASP A C 1
ATOM 2388 O O . ASP B 1 98 ? 31.895 -59.534 63.924 1.00 29.28 98 ASP A O 1
ATOM 2393 N N . THR B 1 99 ? 32.773 -61.590 63.899 1.00 32.99 99 THR A N 1
ATOM 2394 C CA . THR B 1 99 ? 34.045 -61.297 63.264 1.00 34.36 99 THR A CA 1
ATOM 2395 C C . THR B 1 99 ? 34.179 -62.354 62.195 1.00 32.15 99 THR A C 1
ATOM 2396 O O . THR B 1 99 ? 33.943 -63.533 62.467 1.00 32.60 99 THR A O 1
ATOM 2400 N N . ALA B 1 100 ? 34.487 -61.935 60.983 1.00 33.47 100 ALA A N 1
ATOM 2401 C CA . ALA B 1 100 ? 34.498 -62.883 59.884 1.00 35.24 100 ALA A CA 1
ATOM 2402 C C . ALA B 1 100 ? 35.513 -62.449 58.840 1.00 36.08 100 ALA A C 1
ATOM 2403 O O . ALA B 1 100 ? 35.770 -61.241 58.669 1.00 27.18 100 ALA A O 1
ATOM 2405 N N . PHE B 1 101 ? 36.155 -63.451 58.214 1.00 35.28 101 PHE A N 1
ATOM 2406 C CA . PHE B 1 101 ? 36.954 -63.217 57.011 1.00 33.75 101 PHE A CA 1
ATOM 2407 C C . PHE B 1 101 ? 36.068 -63.139 55.777 1.00 32.17 101 PHE A C 1
ATOM 2408 O O . PHE B 1 101 ? 34.955 -63.678 55.741 1.00 33.08 101 PHE A O 1
ATOM 2416 N N . GLY B 1 102 ? 36.574 -62.423 54.761 1.00 27.22 102 GLY A N 1
ATOM 2417 C CA . GLY B 1 102 ? 36.058 -62.572 53.414 1.00 27.20 102 GLY A CA 1
ATOM 2418 C C . GLY B 1 102 ? 36.616 -63.827 52.736 1.00 28.97 102 GLY A C 1
ATOM 2419 O O . GLY B 1 102 ? 37.497 -64.533 53.247 1.00 26.80 102 GLY A O 1
ATOM 2420 N N . GLY B 1 103 ? 36.071 -64.130 51.558 1.00 26.27 103 GLY A N 1
ATOM 2421 C CA . GLY B 1 103 ? 36.350 -65.445 50.999 1.00 24.63 103 GLY A CA 1
ATOM 2422 C C . GLY B 1 103 ? 37.719 -65.589 50.381 1.00 30.35 103 GLY A C 1
ATOM 2423 O O . GLY B 1 103 ? 38.083 -66.713 50.023 1.00 36.36 103 GLY A O 1
ATOM 2424 N N . GLY B 1 104 ? 38.466 -64.491 50.217 1.00 28.09 104 GLY A N 1
ATOM 2425 C CA . GLY B 1 104 ? 39.820 -64.447 49.699 1.00 30.34 104 GLY A CA 1
ATOM 2426 C C . GLY B 1 104 ? 39.873 -64.080 48.222 1.00 36.39 104 GLY A C 1
ATOM 2427 O O . GLY B 1 104 ? 38.942 -64.326 47.461 1.00 37.69 104 GLY A O 1
ATOM 2428 N N . THR B 1 105 ? 40.982 -63.458 47.808 1.00 43.86 105 THR A N 1
ATOM 2429 C CA . THR B 1 105 ? 41.217 -63.078 46.419 1.00 34.96 105 THR A CA 1
ATOM 2430 C C . THR B 1 105 ? 42.602 -63.578 46.027 1.00 40.33 105 THR A C 1
ATOM 2431 O O . THR B 1 105 ? 43.612 -63.137 46.599 1.00 43.01 105 THR A O 1
ATOM 2435 N N . GLU B 1 106 ? 42.660 -64.501 45.069 1.00 37.61 106 GLU A N 1
ATOM 2436 C CA . GLU B 1 106 ? 43.953 -64.933 44.540 1.00 38.26 106 GLU A CA 1
ATOM 2437 C C . GLU B 1 106 ? 44.470 -63.876 43.556 1.00 35.62 106 GLU A C 1
ATOM 2438 O O . GLU B 1 106 ? 43.783 -63.531 42.589 1.00 37.81 106 GLU A O 1
ATOM 2444 N N . VAL B 1 107 ? 45.660 -63.339 43.810 1.00 28.17 107 VAL A N 1
ATOM 2445 C CA . VAL B 1 107 ? 46.278 -62.334 42.946 1.00 29.30 107 VAL A CA 1
ATOM 2446 C C . VAL B 1 107 ? 47.516 -62.941 42.277 1.00 36.46 107 VAL A C 1
ATOM 2447 O O . VAL B 1 107 ? 48.529 -63.243 42.933 1.00 41.94 107 VAL A O 1
ATOM 2451 N N . VAL B 1 108 ? 47.403 -63.098 40.960 1.00 31.79 108 VAL A N 1
ATOM 2452 C CA . VAL B 1 108 ? 48.414 -63.656 40.071 1.00 30.28 108 VAL A CA 1
ATOM 2453 C C . VAL B 1 108 ? 49.100 -62.498 39.352 1.00 32.10 108 VAL A C 1
ATOM 2454 O O . VAL B 1 108 ? 48.424 -61.659 38.740 1.00 35.23 108 VAL A O 1
ATOM 2458 N N . VAL B 1 109 ? 50.431 -62.439 39.415 1.00 30.40 109 VAL A N 1
ATOM 2459 C CA . VAL B 1 109 ? 51.191 -61.369 38.770 1.00 29.98 109 VAL A CA 1
ATOM 2460 C C . VAL B 1 109 ? 52.110 -61.954 37.701 1.00 34.36 109 VAL A C 1
ATOM 2461 O O . VAL B 1 109 ? 52.839 -62.923 37.942 1.00 41.99 109 VAL A O 1
ATOM 2465 N N . LYS B 1 110 ? 52.086 -61.359 36.524 1.00 35.60 110 LYS A N 1
ATOM 2466 C CA . LYS B 1 110 ? 52.674 -61.976 35.355 1.00 38.48 110 LYS A CA 1
ATOM 2467 C C . LYS B 1 110 ? 53.848 -61.135 34.884 1.00 39.38 110 LYS A C 1
ATOM 2468 O O . LYS B 1 110 ? 53.786 -59.906 34.923 1.00 39.04 110 LYS A O 1
ATOM 2474 N N . GLY B 1 111 ? 54.936 -61.797 34.497 1.00 48.65 111 GLY A N 1
ATOM 2475 C CA . GLY B 1 111 ? 56.196 -61.102 34.274 1.00 56.93 111 GLY A CA 1
ATOM 2476 C C . GLY B 1 111 ? 56.990 -60.872 35.553 1.00 56.72 111 GLY A C 1
ATOM 2477 O O . GLY B 1 111 ? 58.117 -60.376 35.484 1.00 65.27 111 GLY A O 1
ATOM 2478 N N . GLN B 1 129 ? 60.998 -59.864 69.526 1.00 74.85 129 GLN A N 1
ATOM 2479 C CA . GLN B 1 129 ? 61.033 -61.123 70.271 1.00 72.71 129 GLN A CA 1
ATOM 2480 C C . GLN B 1 129 ? 59.648 -61.763 70.490 1.00 65.31 129 GLN A C 1
ATOM 2481 O O . GLN B 1 129 ? 59.532 -62.762 71.212 1.00 67.29 129 GLN A O 1
ATOM 2487 N N . GLU B 1 130 ? 58.608 -61.204 69.864 1.00 59.99 130 GLU A N 1
ATOM 2488 C CA . GLU B 1 130 ? 57.261 -61.751 69.998 1.00 58.76 130 GLU A CA 1
ATOM 2489 C C . GLU B 1 130 ? 57.125 -63.039 69.191 1.00 59.86 130 GLU A C 1
ATOM 2490 O O . GLU B 1 130 ? 57.399 -63.071 67.993 1.00 70.81 130 GLU A O 1
ATOM 2496 N N . GLN B 1 131 ? 56.681 -64.102 69.836 1.00 56.91 131 GLN A N 1
ATOM 2497 C CA . GLN B 1 131 ? 56.636 -65.397 69.186 1.00 55.75 131 GLN A CA 1
ATOM 2498 C C . GLN B 1 131 ? 55.448 -66.205 69.707 1.00 49.84 131 GLN A C 1
ATOM 2499 O O . GLN B 1 131 ? 55.154 -66.181 70.907 1.00 47.00 131 GLN A O 1
ATOM 2505 N N . LEU B 1 132 ? 54.803 -66.950 68.803 1.00 43.18 132 LEU A N 1
ATOM 2506 C CA . LEU B 1 132 ? 53.698 -67.860 69.113 1.00 38.23 132 LEU A CA 1
ATOM 2507 C C . LEU B 1 132 ? 53.995 -69.206 68.473 1.00 40.20 132 LEU A C 1
ATOM 2508 O O . LEU B 1 132 ? 54.287 -69.273 67.275 1.00 38.77 132 LEU A O 1
ATOM 2513 N N . VAL B 1 133 ? 53.884 -70.282 69.239 1.00 42.48 133 VAL A N 1
ATOM 2514 C CA . VAL B 1 133 ? 54.142 -71.610 68.701 1.00 37.98 133 VAL A CA 1
ATOM 2515 C C . VAL B 1 133 ? 52.946 -72.493 68.989 1.00 42.43 133 VAL A C 1
ATOM 2516 O O . VAL B 1 133 ? 52.688 -72.827 70.157 1.00 43.22 133 VAL A O 1
ATOM 2520 N N . GLU B 1 134 ? 52.245 -72.910 67.933 1.00 36.35 134 GLU A N 1
ATOM 2521 C CA . GLU B 1 134 ? 51.167 -73.875 68.068 1.00 32.88 134 GLU A CA 1
ATOM 2522 C C . GLU B 1 134 ? 51.743 -75.267 68.203 1.00 40.36 134 GLU A C 1
ATOM 2523 O O . GLU B 1 134 ? 52.834 -75.568 67.726 1.00 51.69 134 GLU A O 1
ATOM 2529 N N . SER B 1 135 ? 51.006 -76.112 68.893 1.00 40.24 135 SER A N 1
ATOM 2530 C CA . SER B 1 135 ? 51.367 -77.501 69.050 1.00 39.49 135 SER A CA 1
ATOM 2531 C C . SER B 1 135 ? 50.083 -78.248 69.325 1.00 37.82 135 SER A C 1
ATOM 2532 O O . SER B 1 135 ? 49.064 -77.652 69.706 1.00 38.23 135 SER A O 1
ATOM 2535 N N . GLY B 1 136 ? 50.156 -79.570 69.137 1.00 35.95 136 GLY A N 1
ATOM 2536 C CA . GLY B 1 136 ? 49.083 -80.477 69.488 1.00 35.61 136 GLY A CA 1
ATOM 2537 C C . GLY B 1 136 ? 48.347 -81.057 68.308 1.00 41.71 136 GLY A C 1
ATOM 2538 O O . GLY B 1 136 ? 47.523 -81.953 68.516 1.00 48.33 136 GLY A O 1
ATOM 2539 N N . GLY B 1 137 ? 48.611 -80.590 67.077 1.00 37.81 137 GLY A N 1
ATOM 2540 C CA . GLY B 1 137 ? 48.038 -81.213 65.900 1.00 36.74 137 GLY A CA 1
ATOM 2541 C C . GLY B 1 137 ? 48.301 -82.710 65.814 1.00 41.41 137 GLY A C 1
ATOM 2542 O O . GLY B 1 137 ? 49.434 -83.172 66.001 1.00 49.18 137 GLY A O 1
ATOM 2543 N N . ARG B 1 138 ? 47.247 -83.476 65.555 1.00 46.15 138 ARG A N 1
ATOM 2544 C CA . ARG B 1 138 ? 47.313 -84.930 65.484 1.00 53.75 138 ARG A CA 1
ATOM 2545 C C . ARG B 1 138 ? 46.299 -85.414 64.451 1.00 53.60 138 ARG A C 1
ATOM 2546 O O . ARG B 1 138 ? 45.525 -84.622 63.897 1.00 51.65 138 ARG A O 1
ATOM 2554 N N . LEU B 1 139 ? 46.279 -86.734 64.225 1.00 52.42 139 LEU A N 1
ATOM 2555 C CA . LEU B 1 139 ? 45.152 -87.391 63.575 1.00 53.42 139 LEU A CA 1
ATOM 2556 C C . LEU B 1 139 ? 44.167 -87.881 64.631 1.00 56.34 139 LEU A C 1
ATOM 2557 O O . LEU B 1 139 ? 44.563 -88.489 65.630 1.00 52.02 139 LEU A O 1
ATOM 2562 N N . VAL B 1 140 ? 42.884 -87.621 64.394 1.00 58.60 140 VAL A N 1
ATOM 2563 C CA . VAL B 1 140 ? 41.839 -87.861 65.382 1.00 57.71 140 VAL A CA 1
ATOM 2564 C C . VAL B 1 140 ? 40.637 -88.576 64.764 1.00 55.86 140 VAL A C 1
ATOM 2565 O O . VAL B 1 140 ? 40.147 -88.150 63.711 1.00 56.27 140 VAL A O 1
ATOM 2569 N N . PRO B 1 141 ? 40.042 -89.564 65.427 1.00 56.50 141 PRO A N 1
ATOM 2570 C CA . PRO B 1 141 ? 38.866 -90.213 64.860 1.00 55.78 141 PRO A CA 1
ATOM 2571 C C . PRO B 1 141 ? 37.689 -89.250 64.832 1.00 56.51 141 PRO A C 1
ATOM 2572 O O . PRO B 1 141 ? 37.603 -88.333 65.667 1.00 54.06 141 PRO A O 1
ATOM 2576 N N . PRO B 1 142 ? 36.754 -89.447 63.905 1.00 59.92 142 PRO A N 1
ATOM 2577 C CA . PRO B 1 142 ? 35.530 -88.633 63.925 1.00 56.88 142 PRO A CA 1
ATOM 2578 C C . PRO B 1 142 ? 34.874 -88.724 65.300 1.00 56.23 142 PRO A C 1
ATOM 2579 O O . PRO B 1 142 ? 34.931 -89.756 65.965 1.00 55.96 142 PRO A O 1
ATOM 2583 N N . GLY B 1 143 ? 34.268 -87.633 65.743 1.00 56.28 143 GLY A N 1
ATOM 2584 C CA . GLY B 1 143 ? 33.681 -87.594 67.057 1.00 58.27 143 GLY A CA 1
ATOM 2585 C C . GLY B 1 143 ? 34.656 -87.391 68.208 1.00 59.42 143 GLY A C 1
ATOM 2586 O O . GLY B 1 143 ? 34.213 -87.135 69.329 1.00 58.59 143 GLY A O 1
ATOM 2587 N N . GLY B 1 144 ? 35.963 -87.473 67.978 1.00 58.45 144 GLY A N 1
ATOM 2588 C CA . GLY B 1 144 ? 36.927 -87.255 69.037 1.00 56.93 144 GLY A CA 1
ATOM 2589 C C . GLY B 1 144 ? 37.066 -85.796 69.477 1.00 54.32 144 GLY A C 1
ATOM 2590 O O . GLY B 1 144 ? 36.403 -84.877 68.984 1.00 53.15 144 GLY A O 1
ATOM 2591 N N . SER B 1 145 ? 37.970 -85.599 70.440 1.00 51.09 145 SER A N 1
ATOM 2592 C CA . SER B 1 145 ? 38.297 -84.299 71.003 1.00 47.78 145 SER A CA 1
ATOM 2593 C C . SER B 1 145 ? 39.797 -84.087 70.919 1.00 43.18 145 SER A C 1
ATOM 2594 O O . SER B 1 145 ? 40.569 -85.022 70.739 1.00 46.61 145 SER A O 1
ATOM 2597 N N . LEU B 1 146 ? 40.214 -82.840 71.064 1.00 43.34 146 LEU A N 1
ATOM 2598 C CA . LEU B 1 146 ? 41.630 -82.528 70.999 1.00 47.79 146 LEU A CA 1
ATOM 2599 C C . LEU B 1 146 ? 41.855 -81.199 71.708 1.00 49.32 146 LEU A C 1
ATOM 2600 O O . LEU B 1 146 ? 40.956 -80.355 71.753 1.00 55.54 146 LEU A O 1
ATOM 2605 N N . THR B 1 147 ? 43.076 -80.977 72.184 1.00 40.09 147 THR A N 1
ATOM 2606 C CA . THR B 1 147 ? 43.460 -79.680 72.717 1.00 36.10 147 THR A CA 1
ATOM 2607 C C . THR B 1 147 ? 44.739 -79.201 72.042 1.00 39.98 147 THR A C 1
ATOM 2608 O O . THR B 1 147 ? 45.736 -79.930 71.991 1.00 43.82 147 THR A O 1
ATOM 2612 N N . LEU B 1 148 ? 44.697 -77.976 71.526 1.00 34.81 148 LEU A N 1
ATOM 2613 C CA . LEU B 1 148 ? 45.840 -77.300 70.924 1.00 34.16 148 LEU A CA 1
ATOM 2614 C C . LEU B 1 148 ? 46.414 -76.276 71.889 1.00 35.50 148 LEU A C 1
ATOM 2615 O O . LEU B 1 148 ? 45.674 -75.614 72.626 1.00 38.53 148 LEU A O 1
ATOM 2620 N N . THR B 1 149 ? 47.728 -76.124 71.858 1.00 33.22 149 THR A N 1
ATOM 2621 C CA . THR B 1 149 ? 48.410 -75.172 72.717 1.00 39.26 149 THR A CA 1
ATOM 2622 C C . THR B 1 149 ? 49.142 -74.145 71.868 1.00 36.95 149 THR A C 1
ATOM 2623 O O . THR B 1 149 ? 49.820 -74.498 70.913 1.00 44.39 149 THR A O 1
ATOM 2627 N N . CYS B 1 150 ? 48.974 -72.891 72.209 1.00 33.57 150 CYS A N 1
ATOM 2628 C CA . CYS B 1 150 ? 49.745 -71.770 71.694 1.00 35.76 150 CYS A CA 1
ATOM 2629 C C . CYS B 1 150 ? 50.662 -71.274 72.814 1.00 41.31 150 CYS A C 1
ATOM 2630 O O . CYS B 1 150 ? 50.188 -70.775 73.849 1.00 34.06 150 CYS A O 1
ATOM 2633 N N . THR B 1 151 ? 51.967 -71.433 72.635 1.00 41.65 151 THR A N 1
ATOM 2634 C CA . THR B 1 151 ? 52.907 -70.981 73.649 1.00 39.77 151 THR A CA 1
ATOM 2635 C C . THR B 1 151 ? 53.407 -69.606 73.256 1.00 44.29 151 THR A C 1
ATOM 2636 O O . THR B 1 151 ? 53.837 -69.403 72.113 1.00 42.61 151 THR A O 1
ATOM 2640 N N . VAL B 1 152 ? 53.335 -68.670 74.202 1.00 45.12 152 VAL A N 1
ATOM 2641 C CA . VAL B 1 152 ? 53.487 -67.248 73.936 1.00 43.10 152 VAL A CA 1
ATOM 2642 C C . VAL B 1 152 ? 54.796 -66.782 74.552 1.00 37.75 152 VAL A C 1
ATOM 2643 O O . VAL B 1 152 ? 55.068 -67.059 75.725 1.00 41.44 152 VAL A O 1
ATOM 2647 N N . SER B 1 153 ? 55.599 -66.068 73.765 1.00 36.65 153 SER A N 1
ATOM 2648 C CA . SER B 1 153 ? 56.849 -65.486 74.243 1.00 40.67 153 SER A CA 1
ATOM 2649 C C . SER B 1 153 ? 56.919 -64.031 73.812 1.00 40.30 153 SER A C 1
ATOM 2650 O O . SER B 1 153 ? 56.453 -63.669 72.720 1.00 34.77 153 SER A O 1
ATOM 2653 N N . GLY B 1 154 ? 57.512 -63.200 74.670 1.00 41.08 154 GLY A N 1
ATOM 2654 C CA . GLY B 1 154 ? 57.639 -61.788 74.365 1.00 39.68 154 GLY A CA 1
ATOM 2655 C C . GLY B 1 154 ? 56.318 -61.052 74.279 1.00 42.77 154 GLY A C 1
ATOM 2656 O O . GLY B 1 154 ? 56.273 -59.944 73.739 1.00 38.27 154 GLY A O 1
ATOM 2657 N N . ILE B 1 155 ? 55.226 -61.639 74.765 1.00 38.50 155 ILE A N 1
ATOM 2658 C CA . ILE B 1 155 ? 53.933 -61.000 74.597 1.00 39.95 155 ILE A CA 1
ATOM 2659 C C . ILE B 1 155 ? 53.209 -61.052 75.928 1.00 44.28 155 ILE A C 1
ATOM 2660 O O . ILE B 1 155 ? 52.843 -62.140 76.390 1.00 46.94 155 ILE A O 1
ATOM 2665 N N . ASP B 1 156 ? 52.901 -59.884 76.491 1.00 44.06 156 ASP A N 1
ATOM 2666 C CA . ASP B 1 156 ? 52.263 -59.854 77.805 1.00 37.51 156 ASP A CA 1
ATOM 2667 C C . ASP B 1 156 ? 50.791 -60.221 77.600 1.00 34.01 156 ASP A C 1
ATOM 2668 O O . ASP B 1 156 ? 50.032 -59.474 76.981 1.00 37.45 156 ASP A O 1
ATOM 2673 N N . LEU B 1 157 ? 50.382 -61.359 78.164 1.00 27.16 157 LEU A N 1
ATOM 2674 C CA . LEU B 1 157 ? 49.021 -61.872 78.049 1.00 38.83 157 LEU A CA 1
ATOM 2675 C C . LEU B 1 157 ? 48.007 -61.123 78.922 1.00 39.04 157 LEU A C 1
ATOM 2676 O O . LEU B 1 157 ? 46.822 -61.463 78.894 1.00 43.60 157 LEU A O 1
ATOM 2681 N N . SER B 1 158 ? 48.447 -60.183 79.747 1.00 37.19 158 SER A N 1
ATOM 2682 C CA . SER B 1 158 ? 47.518 -59.322 80.473 1.00 37.48 158 SER A CA 1
ATOM 2683 C C . SER B 1 158 ? 47.009 -58.161 79.631 1.00 37.78 158 SER A C 1
ATOM 2684 O O . SER B 1 158 ? 46.002 -57.560 80.004 1.00 41.25 158 SER A O 1
ATOM 2687 N N . SER B 1 159 ? 47.841 -57.618 78.738 1.00 37.21 159 SER A N 1
ATOM 2688 C CA . SER B 1 159 ? 47.454 -56.527 77.842 1.00 34.80 159 SER A CA 1
ATOM 2689 C C . SER B 1 159 ? 47.301 -56.907 76.353 1.00 37.97 159 SER A C 1
ATOM 2690 O O . SER B 1 159 ? 47.225 -56.006 75.507 1.00 40.76 159 SER A O 1
ATOM 2693 N N . ASN B 1 160 ? 47.428 -58.184 75.965 1.00 31.46 160 ASN A N 1
ATOM 2694 C CA . ASN B 1 160 ? 47.210 -58.557 74.569 1.00 26.53 160 ASN A CA 1
ATOM 2695 C C . ASN B 1 160 ? 46.173 -59.666 74.470 1.00 30.96 160 ASN A C 1
ATOM 2696 O O . ASN B 1 160 ? 46.021 -60.486 75.381 1.00 37.34 160 ASN A O 1
ATOM 2701 N N . ALA B 1 161 ? 45.528 -59.742 73.318 1.00 24.73 161 ALA A N 1
ATOM 2702 C CA . ALA B 1 161 ? 44.540 -60.766 73.047 1.00 25.04 161 ALA A CA 1
ATOM 2703 C C . ALA B 1 161 ? 45.197 -61.835 72.190 1.00 29.40 161 ALA A C 1
ATOM 2704 O O . ALA B 1 161 ? 46.171 -61.563 71.493 1.00 26.27 161 ALA A O 1
ATOM 2706 N N . ILE B 1 162 ? 44.737 -63.075 72.336 1.00 32.43 162 ILE A N 1
ATOM 2707 C CA . ILE B 1 162 ? 45.200 -64.182 71.503 1.00 21.15 162 ILE A CA 1
ATOM 2708 C C . ILE B 1 162 ? 44.009 -64.774 70.777 1.00 25.37 162 ILE A C 1
ATOM 2709 O O . ILE B 1 162 ? 43.002 -65.124 71.399 1.00 24.99 162 ILE A O 1
ATOM 2714 N N . SER B 1 163 ? 44.116 -64.872 69.460 1.00 26.53 163 SER A N 1
ATOM 2715 C CA . SER B 1 163 ? 43.027 -65.314 68.620 1.00 27.58 163 SER A CA 1
ATOM 2716 C C . SER B 1 163 ? 43.348 -66.680 68.012 1.00 29.28 163 SER A C 1
ATOM 2717 O O . SER B 1 163 ? 44.515 -67.057 67.860 1.00 31.21 163 SER A O 1
ATOM 2720 N N . TRP B 1 164 ? 42.305 -67.453 67.733 1.00 24.54 164 TRP A N 1
ATOM 2721 C CA . TRP B 1 164 ? 42.447 -68.708 67.007 1.00 24.26 164 TRP A CA 1
ATOM 2722 C C . TRP B 1 164 ? 41.694 -68.622 65.676 1.00 31.13 164 TRP A C 1
ATOM 2723 O O . TRP B 1 164 ? 40.497 -68.237 65.646 1.00 32.45 164 TRP A O 1
ATOM 2734 N N . VAL B 1 165 ? 42.401 -69.017 64.601 1.00 28.66 165 VAL A N 1
ATOM 2735 C CA . VAL B 1 165 ? 41.939 -69.030 63.212 1.00 28.89 165 VAL A CA 1
ATOM 2736 C C . VAL B 1 165 ? 42.266 -70.395 62.610 1.00 25.45 165 VAL A C 1
ATOM 2737 O O . VAL B 1 165 ? 43.330 -70.958 62.887 1.00 33.46 165 VAL A O 1
ATOM 2741 N N . ARG B 1 166 ? 41.415 -70.903 61.725 1.00 23.73 166 ARG A N 1
ATOM 2742 C CA . ARG B 1 166 ? 41.776 -72.137 61.027 1.00 29.46 166 ARG A CA 1
ATOM 2743 C C . ARG B 1 166 ? 41.642 -71.993 59.507 1.00 32.27 166 ARG A C 1
ATOM 2744 O O . ARG B 1 166 ? 40.943 -71.120 58.982 1.00 31.81 166 ARG A O 1
ATOM 2752 N N . GLN B 1 167 ? 42.354 -72.853 58.794 1.00 27.12 167 GLN A N 1
ATOM 2753 C CA . GLN B 1 167 ? 42.297 -72.871 57.345 1.00 27.55 167 GLN A CA 1
ATOM 2754 C C . GLN B 1 167 ? 42.257 -74.323 56.881 1.00 29.10 167 GLN A C 1
ATOM 2755 O O . GLN B 1 167 ? 43.241 -75.051 57.033 1.00 29.76 167 GLN A O 1
ATOM 2761 N N . ALA B 1 168 ? 41.170 -74.733 56.248 1.00 31.77 168 ALA A N 1
ATOM 2762 C CA . ALA B 1 168 ? 41.123 -76.085 55.713 1.00 38.09 168 ALA A CA 1
ATOM 2763 C C . ALA B 1 168 ? 41.966 -76.145 54.440 1.00 38.63 168 ALA A C 1
ATOM 2764 O O . ALA B 1 168 ? 42.206 -75.120 53.809 1.00 40.18 168 ALA A O 1
ATOM 2766 N N . PRO B 1 169 ? 42.453 -77.333 54.067 1.00 42.76 169 PRO A N 1
ATOM 2767 C CA . PRO B 1 169 ? 43.373 -77.427 52.918 1.00 42.86 169 PRO A CA 1
ATOM 2768 C C . PRO B 1 169 ? 42.765 -76.890 51.622 1.00 49.03 169 PRO A C 1
ATOM 2769 O O . PRO B 1 169 ? 41.676 -77.289 51.189 1.00 47.48 169 PRO A O 1
ATOM 2773 N N . GLY B 1 170 ? 43.507 -75.989 50.981 1.00 48.48 170 GLY A N 1
ATOM 2774 C CA . GLY B 1 170 ? 43.013 -75.287 49.821 1.00 50.59 170 GLY A CA 1
ATOM 2775 C C . GLY B 1 170 ? 41.801 -74.404 50.027 1.00 51.76 170 GLY A C 1
ATOM 2776 O O . GLY B 1 170 ? 41.128 -74.075 49.056 1.00 56.83 170 GLY A O 1
ATOM 2777 N N . LYS B 1 171 ? 41.493 -73.986 51.249 1.00 47.49 171 LYS A N 1
ATOM 2778 C CA . LYS B 1 171 ? 40.370 -73.058 51.396 1.00 41.93 171 LYS A CA 1
ATOM 2779 C C . LYS B 1 171 ? 40.768 -71.796 52.158 1.00 34.26 171 LYS A C 1
ATOM 2780 O O . LYS B 1 171 ? 41.967 -71.512 52.314 1.00 34.02 171 LYS A O 1
ATOM 2786 N N . GLY B 1 172 ? 39.770 -70.950 52.510 1.00 30.04 172 GLY A N 1
ATOM 2787 C CA . GLY B 1 172 ? 40.070 -69.668 53.118 1.00 31.36 172 GLY A CA 1
ATOM 2788 C C . GLY B 1 172 ? 40.239 -69.702 54.647 1.00 34.71 172 GLY A C 1
ATOM 2789 O O . GLY B 1 172 ? 39.998 -70.705 55.322 1.00 40.87 172 GLY A O 1
ATOM 2790 N N . LEU B 1 173 ? 40.638 -68.552 55.186 1.00 31.41 173 LEU A N 1
ATOM 2791 C CA . LEU B 1 173 ? 40.757 -68.387 56.623 1.00 31.17 173 LEU A CA 1
ATOM 2792 C C . LEU B 1 173 ? 39.365 -68.350 57.259 1.00 34.71 173 LEU A C 1
ATOM 2793 O O . LEU B 1 173 ? 38.435 -67.735 56.732 1.00 35.51 173 LEU A O 1
ATOM 2798 N N . GLU B 1 174 ? 39.222 -68.994 58.407 1.00 25.67 174 GLU A N 1
ATOM 2799 C CA . GLU B 1 174 ? 37.964 -68.949 59.148 1.00 27.76 174 GLU A CA 1
ATOM 2800 C C . GLU B 1 174 ? 38.236 -68.556 60.597 1.00 26.64 174 GLU A C 1
ATOM 2801 O O . GLU B 1 174 ? 39.096 -69.155 61.252 1.00 29.68 174 GLU A O 1
ATOM 2807 N N . TYR B 1 175 ? 37.536 -67.537 61.083 1.00 27.39 175 TYR A N 1
ATOM 2808 C CA . TYR B 1 175 ? 37.741 -67.059 62.447 1.00 30.71 175 TYR A CA 1
ATOM 2809 C C . TYR B 1 175 ? 37.020 -67.934 63.482 1.00 34.32 175 TYR A C 1
ATOM 2810 O O . TYR B 1 175 ? 35.816 -68.192 63.368 1.00 34.65 175 TYR A O 1
ATOM 2819 N N . ILE B 1 176 ? 37.758 -68.372 64.504 1.00 35.69 176 ILE A N 1
ATOM 2820 C CA . ILE B 1 176 ? 37.230 -69.234 65.563 1.00 32.43 176 ILE A CA 1
ATOM 2821 C C . ILE B 1 176 ? 36.889 -68.407 66.802 1.00 29.52 176 ILE A C 1
ATOM 2822 O O . ILE B 1 176 ? 35.762 -68.456 67.324 1.00 28.38 176 ILE A O 1
ATOM 2827 N N . GLY B 1 177 ? 37.884 -67.741 67.373 1.00 26.94 177 GLY A N 1
ATOM 2828 C CA . GLY B 1 177 ? 37.559 -66.994 68.579 1.00 21.39 177 GLY A CA 1
ATOM 2829 C C . GLY B 1 177 ? 38.754 -66.212 69.052 1.00 27.95 177 GLY A C 1
ATOM 2830 O O . GLY B 1 177 ? 39.808 -66.189 68.403 1.00 34.11 177 GLY A O 1
ATOM 2831 N N . ILE B 1 178 ? 38.588 -65.566 70.204 1.00 25.13 178 ILE A N 1
ATOM 2832 C CA . ILE B 1 178 ? 39.642 -64.727 70.753 1.00 23.64 178 ILE A CA 1
ATOM 2833 C C . ILE B 1 178 ? 39.498 -64.706 72.266 1.00 32.58 178 ILE A C 1
ATOM 2834 O O . ILE B 1 178 ? 38.397 -64.867 72.806 1.00 33.43 178 ILE A O 1
ATOM 2839 N N . ILE B 1 179 ? 40.617 -64.529 72.957 1.00 25.59 179 ILE A N 1
ATOM 2840 C CA . ILE B 1 179 ? 40.589 -64.332 74.389 1.00 26.19 179 ILE A CA 1
ATOM 2841 C C . ILE B 1 179 ? 41.394 -63.074 74.716 1.00 30.48 179 ILE A C 1
ATOM 2842 O O . ILE B 1 179 ? 42.571 -62.950 74.331 1.00 26.78 179 ILE A O 1
ATOM 2847 N N . TYR B 1 180 ? 40.760 -62.158 75.459 1.00 27.02 180 TYR A N 1
ATOM 2848 C CA . TYR B 1 180 ? 41.359 -60.876 75.781 1.00 22.56 180 TYR A CA 1
ATOM 2849 C C . TYR B 1 180 ? 42.317 -60.969 76.984 1.00 26.67 180 TYR A C 1
ATOM 2850 O O . TYR B 1 180 ? 42.390 -61.983 77.712 1.00 23.68 180 TYR A O 1
ATOM 2859 N N . GLY B 1 181 ? 42.990 -59.835 77.233 1.00 28.89 181 GLY A N 1
ATOM 2860 C CA . GLY B 1 181 ? 43.942 -59.766 78.332 1.00 29.00 181 GLY A CA 1
ATOM 2861 C C . GLY B 1 181 ? 43.306 -60.099 79.671 1.00 30.48 181 GLY A C 1
ATOM 2862 O O . GLY B 1 181 ? 43.889 -60.835 80.467 1.00 36.00 181 GLY A O 1
ATOM 2863 N N . GLY B 1 182 ? 42.070 -59.603 79.911 1.00 30.34 182 GLY A N 1
ATOM 2864 C CA . GLY B 1 182 ? 41.246 -59.861 81.090 1.00 25.60 182 GLY A CA 1
ATOM 2865 C C . GLY B 1 182 ? 40.565 -61.204 81.095 1.00 30.18 182 GLY A C 1
ATOM 2866 O O . GLY B 1 182 ? 39.727 -61.471 81.962 1.00 33.17 182 GLY A O 1
ATOM 2867 N N . SER B 1 183 ? 40.906 -62.050 80.119 1.00 31.81 183 SER A N 1
ATOM 2868 C CA . SER B 1 183 ? 40.585 -63.482 80.073 1.00 30.86 183 SER A CA 1
ATOM 2869 C C . SER B 1 183 ? 39.119 -63.788 79.869 1.00 28.18 183 SER A C 1
ATOM 2870 O O . SER B 1 183 ? 38.669 -64.844 80.279 1.00 27.14 183 SER A O 1
ATOM 2873 N N . ILE B 1 184 ? 38.376 -62.898 79.221 1.00 38.05 184 ILE A N 1
ATOM 2874 C CA . ILE B 1 184 ? 37.033 -63.200 78.732 1.00 37.26 184 ILE A CA 1
ATOM 2875 C C . ILE B 1 184 ? 37.156 -63.713 77.292 1.00 32.89 184 ILE A C 1
ATOM 2876 O O . ILE B 1 184 ? 37.757 -63.010 76.434 1.00 26.25 184 ILE A O 1
ATOM 2881 N N . PRO B 1 185 ? 36.772 -64.955 77.015 1.00 33.80 185 PRO A N 1
ATOM 2882 C CA . PRO B 1 185 ? 36.802 -65.471 75.639 1.00 28.22 185 PRO A CA 1
ATOM 2883 C C . PRO B 1 185 ? 35.574 -65.065 74.827 1.00 30.85 185 PRO A C 1
ATOM 2884 O O . PRO B 1 185 ? 34.517 -64.776 75.369 1.00 32.10 185 PRO A O 1
ATOM 2888 N N . TYR B 1 186 ? 35.730 -65.075 73.499 1.00 31.08 186 TYR A N 1
ATOM 2889 C CA . TYR B 1 186 ? 34.639 -64.857 72.549 1.00 28.70 186 TYR A CA 1
ATOM 2890 C C . TYR B 1 186 ? 34.785 -65.851 71.402 1.00 31.11 186 TYR A C 1
ATOM 2891 O O . TYR B 1 186 ? 35.894 -66.192 70.996 1.00 41.13 186 TYR A O 1
ATOM 2900 N N . TYR B 1 187 ? 33.656 -66.296 70.867 1.00 26.75 187 TYR A N 1
ATOM 2901 C CA . TYR B 1 187 ? 33.634 -67.314 69.832 1.00 32.00 187 TYR A CA 1
ATOM 2902 C C . TYR B 1 187 ? 32.712 -66.868 68.720 1.00 34.85 187 TYR A C 1
ATOM 2903 O O . TYR B 1 187 ? 31.674 -66.245 68.963 1.00 41.51 187 TYR A O 1
ATOM 2912 N N . SER B 1 188 ? 33.073 -67.224 67.501 1.00 30.74 188 SER A N 1
ATOM 2913 C CA . SER B 1 188 ? 32.132 -67.050 66.416 1.00 35.41 188 SER A CA 1
ATOM 2914 C C . SER B 1 188 ? 30.912 -67.936 66.668 1.00 32.96 188 SER A C 1
ATOM 2915 O O . SER B 1 188 ? 30.974 -68.920 67.384 1.00 27.86 188 SER A O 1
ATOM 2918 N N . ARG B 1 189 ? 29.785 -67.561 66.076 1.00 33.91 189 ARG A N 1
ATOM 2919 C CA . ARG B 1 189 ? 28.562 -68.345 66.270 1.00 32.79 189 ARG A CA 1
ATOM 2920 C C . ARG B 1 189 ? 28.752 -69.791 65.850 1.00 39.17 189 ARG A C 1
ATOM 2921 O O . ARG B 1 189 ? 28.230 -70.696 66.503 1.00 47.65 189 ARG A O 1
ATOM 2929 N N . TRP B 1 190 ? 29.528 -70.051 64.786 1.00 41.36 190 TRP A N 1
ATOM 2930 C CA . TRP B 1 190 ? 29.612 -71.449 64.394 1.00 42.68 190 TRP A CA 1
ATOM 2931 C C . TRP B 1 190 ? 30.409 -72.277 65.402 1.00 45.71 190 TRP A C 1
ATOM 2932 O O . TRP B 1 190 ? 30.158 -73.475 65.528 1.00 53.60 190 TRP A O 1
ATOM 2943 N N . ALA B 1 191 ? 31.378 -71.683 66.104 1.00 40.67 191 ALA A N 1
ATOM 2944 C CA . ALA B 1 191 ? 32.225 -72.423 67.037 1.00 40.55 191 ALA A CA 1
ATOM 2945 C C . ALA B 1 191 ? 31.634 -72.594 68.435 1.00 51.43 191 ALA A C 1
ATOM 2946 O O . ALA B 1 191 ? 32.015 -73.543 69.146 1.00 53.84 191 ALA A O 1
ATOM 2948 N N . LYS B 1 192 ? 30.697 -71.735 68.849 1.00 53.11 192 LYS A N 1
ATOM 2949 C CA . LYS B 1 192 ? 30.349 -71.700 70.263 1.00 49.70 192 LYS A CA 1
ATOM 2950 C C . LYS B 1 192 ? 29.766 -73.047 70.676 1.00 45.71 192 LYS A C 1
ATOM 2951 O O . LYS B 1 192 ? 28.962 -73.646 69.959 1.00 42.27 192 LYS A O 1
ATOM 2957 N N . GLY B 1 193 ? 30.262 -73.557 71.803 1.00 49.24 193 GLY A N 1
ATOM 2958 C CA . GLY B 1 193 ? 29.862 -74.829 72.383 1.00 48.56 193 GLY A CA 1
ATOM 2959 C C . GLY B 1 193 ? 30.634 -76.060 71.949 1.00 52.91 193 GLY A C 1
ATOM 2960 O O . GLY B 1 193 ? 30.734 -77.003 72.736 1.00 57.12 193 GLY A O 1
ATOM 2961 N N . ARG B 1 194 ? 31.233 -76.065 70.749 1.00 48.10 194 ARG A N 1
ATOM 2962 C CA . ARG B 1 194 ? 32.192 -77.105 70.457 1.00 46.85 194 ARG A CA 1
ATOM 2963 C C . ARG B 1 194 ? 33.620 -76.702 70.732 1.00 47.90 194 ARG A C 1
ATOM 2964 O O . ARG B 1 194 ? 34.491 -77.578 70.789 1.00 59.55 194 ARG A O 1
ATOM 2972 N N . PHE B 1 195 ? 33.874 -75.423 70.945 1.00 43.90 195 PHE A N 1
ATOM 2973 C CA . PHE B 1 195 ? 35.226 -74.910 71.064 1.00 43.18 195 PHE A CA 1
ATOM 2974 C C . PHE B 1 195 ? 35.341 -74.118 72.355 1.00 39.08 195 PHE A C 1
ATOM 2975 O O . PHE B 1 195 ? 34.426 -73.377 72.721 1.00 42.40 195 PHE A O 1
ATOM 2983 N N . THR B 1 196 ? 36.475 -74.269 73.040 1.00 34.16 196 THR A N 1
ATOM 2984 C CA . THR B 1 196 ? 36.719 -73.570 74.299 1.00 30.36 196 THR A CA 1
ATOM 2985 C C . THR B 1 196 ? 38.146 -73.029 74.300 1.00 33.95 196 THR A C 1
ATOM 2986 O O . THR B 1 196 ? 39.108 -73.773 74.077 1.00 40.92 196 THR A O 1
ATOM 2990 N N . ILE B 1 197 ? 38.280 -71.730 74.495 1.00 31.20 197 ILE A N 1
ATOM 2991 C CA . ILE B 1 197 ? 39.574 -71.086 74.616 1.00 38.85 197 ILE A CA 1
ATOM 2992 C C . ILE B 1 197 ? 39.876 -70.912 76.091 1.00 43.79 197 ILE A C 1
ATOM 2993 O O . ILE B 1 197 ? 39.000 -70.504 76.870 1.00 50.22 197 ILE A O 1
ATOM 2998 N N . SER B 1 198 ? 41.101 -71.243 76.488 1.00 39.26 198 SER A N 1
ATOM 2999 C CA . SER B 1 198 ? 41.491 -71.136 77.882 1.00 33.63 198 SER A CA 1
ATOM 3000 C C . SER B 1 198 ? 42.878 -70.520 77.935 1.00 33.22 198 SER A C 1
ATOM 3001 O O . SER B 1 198 ? 43.591 -70.460 76.924 1.00 33.48 198 SER A O 1
ATOM 3004 N N . LYS B 1 199 ? 43.254 -70.031 79.119 1.00 31.85 199 LYS A N 1
ATOM 3005 C CA . LYS B 1 199 ? 44.488 -69.277 79.240 1.00 32.68 199 LYS A CA 1
ATOM 3006 C C . LYS B 1 199 ? 45.266 -69.664 80.499 1.00 35.70 199 LYS A C 1
ATOM 3007 O O . LYS B 1 199 ? 44.705 -69.815 81.588 1.00 33.06 199 LYS A O 1
ATOM 3013 N N . THR B 1 200 ? 46.566 -69.817 80.326 1.00 37.88 200 THR A N 1
ATOM 3014 C CA . THR B 1 200 ? 47.561 -70.051 81.368 1.00 36.96 200 THR A CA 1
ATOM 3015 C C . THR B 1 200 ? 48.455 -68.809 81.426 1.00 42.16 200 THR A C 1
ATOM 3016 O O . THR B 1 200 ? 48.288 -67.879 80.626 1.00 47.50 200 THR A O 1
ATOM 3020 N N . SER B 1 201 ? 49.404 -68.763 82.367 1.00 38.46 201 SER A N 1
ATOM 3021 C CA . SER B 1 201 ? 50.313 -67.619 82.391 1.00 42.07 201 SER A CA 1
ATOM 3022 C C . SER B 1 201 ? 51.197 -67.580 81.151 1.00 46.71 201 SER A C 1
ATOM 3023 O O . SER B 1 201 ? 51.622 -66.501 80.734 1.00 50.05 201 SER A O 1
ATOM 3026 N N . THR B 1 202 ? 51.612 -68.729 80.642 1.00 52.04 202 THR A N 1
ATOM 3027 C CA . THR B 1 202 ? 52.423 -68.800 79.429 1.00 58.64 202 THR A CA 1
ATOM 3028 C C . THR B 1 202 ? 51.719 -69.234 78.152 1.00 53.36 202 THR A C 1
ATOM 3029 O O . THR B 1 202 ? 52.348 -69.196 77.088 1.00 51.12 202 THR A O 1
ATOM 3033 N N . THR B 1 203 ? 50.461 -69.670 78.203 1.00 46.62 203 THR A N 1
ATOM 3034 C CA . THR B 1 203 ? 49.896 -70.323 77.028 1.00 37.38 203 THR A CA 1
ATOM 3035 C C . THR B 1 203 ? 48.435 -69.963 76.872 1.00 36.22 203 THR A C 1
ATOM 3036 O O . THR B 1 203 ? 47.760 -69.561 77.827 1.00 35.15 203 THR A O 1
ATOM 3040 N N . VAL B 1 204 ? 47.949 -70.145 75.643 1.00 33.58 204 VAL A N 1
ATOM 3041 C CA . VAL B 1 204 ? 46.530 -70.129 75.342 1.00 33.98 204 VAL A CA 1
ATOM 3042 C C . VAL B 1 204 ? 46.194 -71.463 74.684 1.00 36.47 204 VAL A C 1
ATOM 3043 O O . VAL B 1 204 ? 46.956 -71.954 73.855 1.00 43.78 204 VAL A O 1
ATOM 3047 N N . ALA B 1 205 ? 45.086 -72.076 75.081 1.00 32.43 205 ALA A N 1
ATOM 3048 C CA . ALA B 1 205 ? 44.687 -73.378 74.562 1.00 31.75 205 ALA A CA 1
ATOM 3049 C C . ALA B 1 205 ? 43.316 -73.319 73.873 1.00 35.90 205 ALA A C 1
ATOM 3050 O O . ALA B 1 205 ? 42.460 -72.471 74.179 1.00 35.01 205 ALA A O 1
ATOM 3052 N N . LEU B 1 206 ? 43.116 -74.253 72.934 1.00 36.09 206 LEU A N 1
ATOM 3053 C CA . LEU B 1 206 ? 41.853 -74.436 72.219 1.00 33.33 206 LEU A CA 1
ATOM 3054 C C . LEU B 1 206 ? 41.428 -75.901 72.323 1.00 34.99 206 LEU A C 1
ATOM 3055 O O . LEU B 1 206 ? 42.113 -76.792 71.814 1.00 40.74 206 LEU A O 1
ATOM 3060 N N . LYS B 1 207 ? 40.309 -76.162 72.973 1.00 31.86 207 LYS A N 1
ATOM 3061 C CA . LYS B 1 207 ? 39.786 -77.516 73.077 1.00 35.23 207 LYS A CA 1
ATOM 3062 C C . LYS B 1 207 ? 38.631 -77.635 72.102 1.00 37.26 207 LYS A C 1
ATOM 3063 O O . LYS B 1 207 ? 37.824 -76.704 71.973 1.00 38.55 207 LYS A O 1
ATOM 3069 N N . MET B 1 208 ? 38.596 -78.750 71.376 1.00 36.51 208 MET A N 1
ATOM 3070 C CA . MET B 1 208 ? 37.652 -78.989 70.295 1.00 39.03 208 MET A CA 1
ATOM 3071 C C . MET B 1 208 ? 37.017 -80.335 70.558 1.00 47.31 208 MET A C 1
ATOM 3072 O O . MET B 1 208 ? 37.719 -81.284 70.931 1.00 55.92 208 MET A O 1
ATOM 3077 N N . SER B 1 209 ? 35.699 -80.425 70.379 1.00 44.18 209 SER A N 1
ATOM 3078 C CA A SER B 1 209 ? 34.978 -81.656 70.664 0.47 40.39 209 SER A CA 1
ATOM 3079 C CA B SER B 1 209 ? 34.942 -81.635 70.682 0.53 40.43 209 SER A CA 1
ATOM 3080 C C . SER B 1 209 ? 34.052 -81.963 69.497 1.00 41.47 209 SER A C 1
ATOM 3081 O O . SER B 1 209 ? 33.731 -81.087 68.691 1.00 43.40 209 SER A O 1
ATOM 3086 N N . THR B 1 210 ? 33.664 -83.246 69.391 1.00 48.58 210 THR A N 1
ATOM 3087 C CA . THR B 1 210 ? 32.739 -83.717 68.351 1.00 56.41 210 THR A CA 1
ATOM 3088 C C . THR B 1 210 ? 33.261 -83.398 66.944 1.00 56.45 210 THR A C 1
ATOM 3089 O O . THR B 1 210 ? 32.560 -82.816 66.110 1.00 60.35 210 THR A O 1
ATOM 3093 N N . LEU B 1 211 ? 34.516 -83.767 66.687 1.00 51.54 211 LEU A N 1
ATOM 3094 C CA . LEU B 1 211 ? 35.169 -83.368 65.447 1.00 49.11 211 LEU A CA 1
ATOM 3095 C C . LEU B 1 211 ? 34.632 -84.167 64.272 1.00 53.65 211 LEU A C 1
ATOM 3096 O O . LEU B 1 211 ? 34.346 -85.369 64.384 1.00 59.67 211 LEU A O 1
ATOM 3101 N N . THR B 1 212 ? 34.499 -83.499 63.137 1.00 49.71 212 THR A N 1
ATOM 3102 C CA . THR B 1 212 ? 34.195 -84.190 61.884 1.00 51.50 212 THR A CA 1
ATOM 3103 C C . THR B 1 212 ? 35.194 -83.757 60.832 1.00 45.32 212 THR A C 1
ATOM 3104 O O . THR B 1 212 ? 36.058 -82.910 61.065 1.00 41.52 212 THR A O 1
ATOM 3108 N N . ALA B 1 213 ? 35.018 -84.314 59.641 1.00 45.53 213 ALA A N 1
ATOM 3109 C CA . ALA B 1 213 ? 35.932 -84.038 58.546 1.00 42.28 213 ALA A CA 1
ATOM 3110 C C . ALA B 1 213 ? 35.959 -82.562 58.208 1.00 47.25 213 ALA A C 1
ATOM 3111 O O . ALA B 1 213 ? 36.989 -82.058 57.748 1.00 47.73 213 ALA A O 1
ATOM 3113 N N . SER B 1 214 ? 34.868 -81.836 58.479 1.00 49.80 214 SER A N 1
ATOM 3114 C CA . SER B 1 214 ? 34.909 -80.404 58.184 1.00 53.72 214 SER A CA 1
ATOM 3115 C C . SER B 1 214 ? 35.784 -79.622 59.155 1.00 49.04 214 SER A C 1
ATOM 3116 O O . SER B 1 214 ? 35.968 -78.415 58.957 1.00 53.61 214 SER A O 1
ATOM 3119 N N . ASP B 1 215 ? 36.300 -80.266 60.198 1.00 45.20 215 ASP A N 1
ATOM 3120 C CA . ASP B 1 215 ? 37.210 -79.637 61.142 1.00 43.72 215 ASP A CA 1
ATOM 3121 C C . ASP B 1 215 ? 38.676 -79.845 60.792 1.00 39.50 215 ASP A C 1
ATOM 3122 O O . ASP B 1 215 ? 39.548 -79.260 61.448 1.00 40.85 215 ASP A O 1
ATOM 3127 N N . THR B 1 216 ? 38.963 -80.655 59.777 1.00 36.67 216 THR A N 1
ATOM 3128 C CA . THR B 1 216 ? 40.334 -80.904 59.366 1.00 36.78 216 THR A CA 1
ATOM 3129 C C . THR B 1 216 ? 40.920 -79.620 58.785 1.00 38.98 216 THR A C 1
ATOM 3130 O O . THR B 1 216 ? 40.360 -79.054 57.842 1.00 35.57 216 THR A O 1
ATOM 3134 N N . ALA B 1 217 ? 42.053 -79.180 59.307 1.00 36.93 217 ALA A N 1
ATOM 3135 C CA . ALA B 1 217 ? 42.539 -77.862 58.930 1.00 28.92 217 ALA A CA 1
ATOM 3136 C C . ALA B 1 217 ? 43.849 -77.589 59.636 1.00 32.34 217 ALA A C 1
ATOM 3137 O O . ALA B 1 217 ? 44.203 -78.244 60.627 1.00 42.39 217 ALA A O 1
ATOM 3139 N N . THR B 1 218 ? 44.554 -76.583 59.127 1.00 29.39 218 THR A N 1
ATOM 3140 C CA . THR B 1 218 ? 45.595 -75.926 59.904 1.00 31.78 218 THR A CA 1
ATOM 3141 C C . THR B 1 218 ? 44.961 -74.949 60.893 1.00 32.42 218 THR A C 1
ATOM 3142 O O . THR B 1 218 ? 44.014 -74.236 60.555 1.00 33.59 218 THR A O 1
ATOM 3146 N N . TYR B 1 219 ? 45.465 -74.961 62.138 1.00 29.21 219 TYR A N 1
ATOM 3147 C CA . TYR B 1 219 ? 44.998 -74.113 63.237 1.00 26.22 219 TYR A CA 1
ATOM 3148 C C . TYR B 1 219 ? 46.126 -73.168 63.607 1.00 25.46 219 TYR A C 1
ATOM 3149 O O . TYR B 1 219 ? 47.237 -73.611 63.928 1.00 31.61 219 TYR A O 1
ATOM 3158 N N . PHE B 1 220 ? 45.849 -71.880 63.520 1.00 24.40 220 PHE A N 1
ATOM 3159 C CA . PHE B 1 220 ? 46.781 -70.799 63.798 1.00 23.53 220 PHE A CA 1
ATOM 3160 C C . PHE B 1 220 ? 46.322 -70.061 65.050 1.00 29.81 220 PHE A C 1
ATOM 3161 O O . PHE B 1 220 ? 45.116 -69.872 65.260 1.00 31.54 220 PHE A O 1
ATOM 3169 N N . CYS B 1 221 ? 47.280 -69.574 65.843 1.00 28.87 221 CYS A N 1
ATOM 3170 C CA . CYS B 1 221 ? 46.996 -68.538 66.829 1.00 38.91 221 CYS A CA 1
ATOM 3171 C C . CYS B 1 221 ? 47.686 -67.249 66.407 1.00 33.91 221 CYS A C 1
ATOM 3172 O O . CYS B 1 221 ? 48.732 -67.259 65.737 1.00 31.99 221 CYS A O 1
ATOM 3175 N N . ALA B 1 222 ? 47.104 -66.130 66.815 1.00 28.85 222 ALA A N 1
ATOM 3176 C CA . ALA B 1 222 ? 47.668 -64.850 66.414 1.00 32.13 222 ALA A CA 1
ATOM 3177 C C . ALA B 1 222 ? 47.419 -63.847 67.530 1.00 34.90 222 ALA A C 1
ATOM 3178 O O . ALA B 1 222 ? 46.453 -63.975 68.279 1.00 34.43 222 ALA A O 1
ATOM 3180 N N . ARG B 1 223 ? 48.285 -62.849 67.655 1.00 32.30 223 ARG A N 1
ATOM 3181 C CA . ARG B 1 223 ? 48.125 -61.869 68.727 1.00 29.76 223 ARG A CA 1
ATOM 3182 C C . ARG B 1 223 ? 47.258 -60.715 68.241 1.00 36.61 223 ARG A C 1
ATOM 3183 O O . ARG B 1 223 ? 47.606 -60.039 67.263 1.00 28.97 223 ARG A O 1
ATOM 3191 N N . GLY B 1 224 ? 46.080 -60.568 68.859 1.00 34.42 224 GLY A N 1
ATOM 3192 C CA . GLY B 1 224 ? 45.247 -59.385 68.786 1.00 29.84 224 GLY A CA 1
ATOM 3193 C C . GLY B 1 224 ? 45.690 -58.187 69.581 1.00 33.22 224 GLY A C 1
ATOM 3194 O O . GLY B 1 224 ? 45.734 -58.245 70.814 1.00 39.73 224 GLY A O 1
ATOM 3195 N N . LYS B 1 225 ? 45.829 -57.064 68.884 1.00 28.62 225 LYS A N 1
ATOM 3196 C CA . LYS B 1 225 ? 46.111 -55.755 69.439 1.00 28.88 225 LYS A CA 1
ATOM 3197 C C . LYS B 1 225 ? 44.844 -54.912 69.408 1.00 32.51 225 LYS A C 1
ATOM 3198 O O . LYS B 1 225 ? 44.196 -54.799 68.355 1.00 31.54 225 LYS A O 1
ATOM 3204 N N . SER B 1 226 ? 44.545 -54.262 70.527 1.00 30.38 226 SER A N 1
ATOM 3205 C CA . SER B 1 226 ? 43.276 -53.562 70.711 1.00 39.55 226 SER A CA 1
ATOM 3206 C C . SER B 1 226 ? 43.292 -52.154 70.148 1.00 37.85 226 SER A C 1
ATOM 3207 O O . SER B 1 226 ? 44.298 -51.460 70.199 1.00 36.32 226 SER A O 1
ATOM 3210 N N . ASP B 1 227 ? 42.169 -51.741 69.582 1.00 35.76 227 ASP A N 1
ATOM 3211 C CA . ASP B 1 227 ? 42.016 -50.309 69.421 1.00 34.94 227 ASP A CA 1
ATOM 3212 C C . ASP B 1 227 ? 41.578 -49.711 70.777 1.00 31.18 227 ASP A C 1
ATOM 3213 O O . ASP B 1 227 ? 41.456 -50.415 71.796 1.00 34.26 227 ASP A O 1
ATOM 3218 N N . GLY B 1 228 ? 41.398 -48.387 70.800 1.00 29.69 228 GLY A N 1
ATOM 3219 C CA . GLY B 1 228 ? 41.076 -47.657 72.026 1.00 27.64 228 GLY A CA 1
ATOM 3220 C C . GLY B 1 228 ? 39.707 -47.967 72.578 1.00 35.36 228 GLY A C 1
ATOM 3221 O O . GLY B 1 228 ? 39.498 -47.832 73.790 1.00 38.01 228 GLY A O 1
ATOM 3222 N N . ASP B 1 229 ? 38.779 -48.425 71.731 1.00 35.79 229 ASP A N 1
ATOM 3223 C CA . ASP B 1 229 ? 37.511 -48.941 72.236 1.00 37.94 229 ASP A CA 1
ATOM 3224 C C . ASP B 1 229 ? 37.588 -50.380 72.729 1.00 39.59 229 ASP A C 1
ATOM 3225 O O . ASP B 1 229 ? 36.618 -50.857 73.320 1.00 39.03 229 ASP A O 1
ATOM 3230 N N . GLY B 1 230 ? 38.702 -51.085 72.509 1.00 37.92 230 GLY A N 1
ATOM 3231 C CA . GLY B 1 230 ? 38.876 -52.433 73.016 1.00 31.08 230 GLY A CA 1
ATOM 3232 C C . GLY B 1 230 ? 38.682 -53.576 72.024 1.00 28.75 230 GLY A C 1
ATOM 3233 O O . GLY B 1 230 ? 38.804 -54.725 72.439 1.00 28.18 230 GLY A O 1
ATOM 3234 N N . TYR B 1 231 ? 38.395 -53.313 70.732 1.00 25.63 231 TYR A N 1
ATOM 3235 C CA . TYR B 1 231 ? 38.224 -54.400 69.765 1.00 26.56 231 TYR A CA 1
ATOM 3236 C C . TYR B 1 231 ? 39.567 -54.829 69.197 1.00 31.19 231 TYR A C 1
ATOM 3237 O O . TYR B 1 231 ? 40.267 -54.009 68.604 1.00 38.56 231 TYR A O 1
ATOM 3246 N N . ALA B 1 232 ? 39.991 -56.074 69.463 1.00 30.22 232 ALA A N 1
ATOM 3247 C CA . ALA B 1 232 ? 41.223 -56.581 68.848 1.00 30.45 232 ALA A CA 1
ATOM 3248 C C . ALA B 1 232 ? 41.050 -57.589 67.722 1.00 34.40 232 ALA A C 1
ATOM 3249 O O . ALA B 1 232 ? 42.055 -57.942 67.074 1.00 32.91 232 ALA A O 1
ATOM 3251 N N . ALA B 1 233 ? 39.835 -58.072 67.453 1.00 27.74 233 ALA A N 1
ATOM 3252 C CA . ALA B 1 233 ? 39.792 -59.323 66.691 1.00 25.97 233 ALA A CA 1
ATOM 3253 C C . ALA B 1 233 ? 40.136 -59.134 65.219 1.00 29.06 233 ALA A C 1
ATOM 3254 O O . ALA B 1 233 ? 40.359 -60.141 64.535 1.00 32.18 233 ALA A O 1
ATOM 3256 N N . TYR B 1 234 ? 40.169 -57.885 64.718 1.00 23.17 234 TYR A N 1
ATOM 3257 C CA . TYR B 1 234 ? 40.493 -57.585 63.331 1.00 29.30 234 TYR A CA 1
ATOM 3258 C C . TYR B 1 234 ? 41.967 -57.262 63.091 1.00 34.52 234 TYR A C 1
ATOM 3259 O O . TYR B 1 234 ? 42.361 -57.067 61.928 1.00 29.28 234 TYR A O 1
ATOM 3268 N N . ARG B 1 235 ? 42.768 -57.100 64.141 1.00 27.95 235 ARG A N 1
ATOM 3269 C CA . ARG B 1 235 ? 44.165 -56.776 63.945 1.00 25.68 235 ARG A CA 1
ATOM 3270 C C . ARG B 1 235 ? 45.033 -57.909 64.518 1.00 29.13 235 ARG A C 1
ATOM 3271 O O . ARG B 1 235 ? 45.520 -57.806 65.661 1.00 26.38 235 ARG A O 1
ATOM 3279 N N . LEU B 1 236 ? 45.505 -58.784 63.646 1.00 19.09 236 LEU A N 1
ATOM 3280 C CA . LEU B 1 236 ? 46.124 -60.022 64.068 1.00 24.06 236 LEU A CA 1
ATOM 3281 C C . LEU B 1 236 ? 47.535 -60.060 63.504 1.00 31.91 236 LEU A C 1
ATOM 3282 O O . LEU B 1 236 ? 47.718 -60.185 62.279 1.00 29.68 236 LEU A O 1
ATOM 3287 N N . ASP B 1 237 ? 48.522 -60.040 64.396 1.00 32.14 237 ASP A N 1
ATOM 3288 C CA . ASP B 1 237 ? 49.933 -59.996 64.075 1.00 34.77 237 ASP A CA 1
ATOM 3289 C C . ASP B 1 237 ? 50.650 -60.018 65.396 1.00 32.96 237 ASP A C 1
ATOM 3290 O O . ASP B 1 237 ? 50.287 -59.285 66.292 1.00 35.20 237 ASP A O 1
ATOM 3295 N N . PRO B 1 238 ? 51.698 -60.836 65.517 1.00 43.84 238 PRO A N 1
ATOM 3296 C CA . PRO B 1 238 ? 52.118 -61.861 64.558 1.00 43.96 238 PRO A CA 1
ATOM 3297 C C . PRO B 1 238 ? 51.254 -63.099 64.660 1.00 43.46 238 PRO A C 1
ATOM 3298 O O . PRO B 1 238 ? 50.328 -63.161 65.532 1.00 43.01 238 PRO A O 1
ATOM 3302 N N . TRP B 1 239 ? 51.608 -64.073 63.821 1.00 35.54 239 TRP A N 1
ATOM 3303 C CA . TRP B 1 239 ? 50.916 -65.335 63.686 1.00 34.58 239 TRP A CA 1
ATOM 3304 C C . TRP B 1 239 ? 51.893 -66.449 63.981 1.00 38.53 239 TRP A C 1
ATOM 3305 O O . TRP B 1 239 ? 53.092 -66.313 63.721 1.00 41.28 239 TRP A O 1
ATOM 3316 N N . GLY B 1 240 ? 51.382 -67.561 64.499 1.00 30.04 240 GLY A N 1
ATOM 3317 C CA . GLY B 1 240 ? 52.195 -68.761 64.557 1.00 33.13 240 GLY A CA 1
ATOM 3318 C C . GLY B 1 240 ? 52.215 -69.439 63.202 1.00 37.37 240 GLY A C 1
ATOM 3319 O O . GLY B 1 240 ? 51.525 -69.043 62.269 1.00 41.41 240 GLY A O 1
ATOM 3320 N N . LEU B 1 241 ? 53.027 -70.476 63.081 1.00 32.20 241 LEU A N 1
ATOM 3321 C CA . LEU B 1 241 ? 53.042 -71.205 61.822 1.00 38.44 241 LEU A CA 1
ATOM 3322 C C . LEU B 1 241 ? 51.920 -72.214 61.685 1.00 41.64 241 LEU A C 1
ATOM 3323 O O . LEU B 1 241 ? 51.710 -72.714 60.579 1.00 46.93 241 LEU A O 1
ATOM 3328 N N . GLY B 1 242 ? 51.198 -72.520 62.752 1.00 35.36 242 GLY A N 1
ATOM 3329 C CA . GLY B 1 242 ? 50.048 -73.383 62.629 1.00 37.03 242 GLY A CA 1
ATOM 3330 C C . GLY B 1 242 ? 50.355 -74.817 63.024 1.00 46.23 242 GLY A C 1
ATOM 3331 O O . GLY B 1 242 ? 51.499 -75.283 62.993 1.00 52.86 242 GLY A O 1
ATOM 3332 N N . THR B 1 243 ? 49.305 -75.525 63.405 1.00 39.65 243 THR A N 1
ATOM 3333 C CA . THR B 1 243 ? 49.390 -76.941 63.689 1.00 36.29 243 THR A CA 1
ATOM 3334 C C . THR B 1 243 ? 48.256 -77.618 62.922 1.00 35.67 243 THR A C 1
ATOM 3335 O O . THR B 1 243 ? 47.139 -77.093 62.858 1.00 40.94 243 THR A O 1
ATOM 3339 N N . LEU B 1 244 ? 48.557 -78.751 62.299 1.00 33.49 244 LEU A N 1
ATOM 3340 C CA . LEU B 1 244 ? 47.604 -79.467 61.438 1.00 34.67 244 LEU A CA 1
ATOM 3341 C C . LEU B 1 244 ? 46.784 -80.482 62.232 1.00 36.35 244 LEU A C 1
ATOM 3342 O O . LEU B 1 244 ? 47.351 -81.333 62.925 1.00 37.11 244 LEU A O 1
ATOM 3347 N N . VAL B 1 245 ? 45.458 -80.416 62.098 1.00 36.70 245 VAL A N 1
ATOM 3348 C CA . VAL B 1 245 ? 44.538 -81.386 62.692 1.00 38.17 245 VAL A CA 1
ATOM 3349 C C . VAL B 1 245 ? 43.827 -82.111 61.557 1.00 43.26 245 VAL A C 1
ATOM 3350 O O . VAL B 1 245 ? 43.265 -81.466 60.660 1.00 45.55 245 VAL A O 1
ATOM 3354 N N . THR B 1 246 ? 43.823 -83.444 61.607 1.00 39.75 246 THR A N 1
ATOM 3355 C CA . THR B 1 246 ? 43.203 -84.249 60.555 1.00 42.31 246 THR A CA 1
ATOM 3356 C C . THR B 1 246 ? 42.260 -85.279 61.156 1.00 39.48 246 THR A C 1
ATOM 3357 O O . THR B 1 246 ? 42.696 -86.146 61.920 1.00 41.30 246 THR A O 1
ATOM 3361 N N . ILE B 1 247 ? 40.990 -85.232 60.775 1.00 38.84 247 ILE A N 1
ATOM 3362 C CA . ILE B 1 247 ? 40.017 -86.222 61.242 1.00 44.59 247 ILE A CA 1
ATOM 3363 C C . ILE B 1 247 ? 40.012 -87.397 60.267 1.00 46.08 247 ILE A C 1
ATOM 3364 O O . ILE B 1 247 ? 39.895 -87.205 59.046 1.00 50.78 247 ILE A O 1
ATOM 3369 N N . SER B 1 248 ? 40.219 -88.609 60.794 1.00 45.55 248 SER A N 1
ATOM 3370 C CA . SER B 1 248 ? 40.319 -89.820 59.983 1.00 44.66 248 SER A CA 1
ATOM 3371 C C . SER B 1 248 ? 39.639 -91.021 60.641 1.00 50.49 248 SER A C 1
ATOM 3372 O O . SER B 1 248 ? 39.960 -91.373 61.784 1.00 51.75 248 SER A O 1
ATOM 3375 N N . SER B 1 249 ? 38.758 -91.696 59.889 1.00 48.94 249 SER A N 1
ATOM 3376 C CA . SER B 1 249 ? 38.120 -92.944 60.319 1.00 55.54 249 SER A CA 1
ATOM 3377 C C . SER B 1 249 ? 39.083 -94.120 60.390 1.00 58.33 249 SER A C 1
ATOM 3378 O O . SER B 1 249 ? 38.724 -95.167 60.943 1.00 60.94 249 SER A O 1
ATOM 3381 N N . LEU B 1 250 ? 40.279 -93.989 59.835 1.00 53.72 250 LEU A N 1
ATOM 3382 C CA . LEU B 1 250 ? 41.287 -95.022 60.005 1.00 55.96 250 LEU A CA 1
ATOM 3383 C C . LEU B 1 250 ? 41.923 -95.000 61.393 1.00 57.36 250 LEU A C 1
ATOM 3384 O O . LEU B 1 250 ? 42.521 -95.998 61.796 1.00 62.67 250 LEU A O 1
ATOM 3389 N N . VAL B 1 251 ? 41.778 -93.928 62.154 1.00 55.66 251 VAL A N 1
ATOM 3390 C CA . VAL B 1 251 ? 42.360 -93.890 63.491 1.00 59.95 251 VAL A CA 1
ATOM 3391 C C . VAL B 1 251 ? 41.372 -94.583 64.419 1.00 57.94 251 VAL A C 1
ATOM 3392 O O . VAL B 1 251 ? 40.176 -94.254 64.401 1.00 57.08 251 VAL A O 1
ATOM 3396 N N . PRO B 1 252 ? 41.806 -95.530 65.238 1.00 63.42 252 PRO A N 1
ATOM 3397 C CA . PRO B 1 252 ? 40.931 -96.056 66.294 1.00 66.09 252 PRO A CA 1
ATOM 3398 C C . PRO B 1 252 ? 40.662 -94.975 67.337 1.00 70.78 252 PRO A C 1
ATOM 3399 O O . PRO B 1 252 ? 41.048 -93.809 67.210 1.00 73.87 252 PRO A O 1
ATOM 3403 N N . ARG B 1 253 ? 40.062 -95.390 68.440 1.00 80.42 253 ARG A N 1
ATOM 3404 C CA . ARG B 1 253 ? 39.399 -94.470 69.372 1.00 89.68 253 ARG A CA 1
ATOM 3405 C C . ARG B 1 253 ? 40.414 -93.819 70.320 1.00 95.83 253 ARG A C 1
ATOM 3406 O O . ARG B 1 253 ? 40.075 -93.389 71.423 1.00 91.70 253 ARG A O 1
ATOM 3414 N N . GLY B 1 254 ? 41.695 -93.931 69.944 1.00 100.81 254 GLY A N 1
ATOM 3415 C CA . GLY B 1 254 ? 42.865 -93.113 70.303 1.00 96.52 254 GLY A CA 1
ATOM 3416 C C . GLY B 1 254 ? 43.299 -91.849 69.523 1.00 94.79 254 GLY A C 1
ATOM 3417 O O . GLY B 1 254 ? 42.462 -91.014 69.137 1.00 93.63 254 GLY A O 1
ATOM 3418 N N . SER B 1 255 ? 44.621 -91.610 69.434 1.00 91.14 255 SER A N 1
ATOM 3419 C CA . SER B 1 255 ? 45.207 -90.495 68.686 1.00 82.12 255 SER A CA 1
ATOM 3420 C C . SER B 1 255 ? 46.429 -91.016 67.961 1.00 81.76 255 SER A C 1
ATOM 3421 O O . SER B 1 255 ? 47.029 -92.018 68.365 1.00 84.86 255 SER A O 1
ATOM 3424 N N . HIS B 1 256 ? 46.826 -90.312 66.919 1.00 82.21 256 HIS A N 1
ATOM 3425 C CA . HIS B 1 256 ? 48.039 -90.735 66.267 1.00 82.47 256 HIS A CA 1
ATOM 3426 C C . HIS B 1 256 ? 48.843 -89.579 65.671 1.00 81.97 256 HIS A C 1
ATOM 3427 O O . HIS B 1 256 ? 48.293 -88.759 64.924 1.00 83.81 256 HIS A O 1
ATOM 3434 N N . HIS B 1 257 ? 50.156 -89.589 65.911 1.00 85.13 257 HIS A N 1
ATOM 3435 C CA . HIS B 1 257 ? 51.051 -88.498 65.537 1.00 83.16 257 HIS A CA 1
ATOM 3436 C C . HIS B 1 257 ? 51.252 -88.454 64.027 1.00 85.67 257 HIS A C 1
ATOM 3437 O O . HIS B 1 257 ? 51.270 -89.490 63.355 1.00 86.54 257 HIS A O 1
ATOM 3444 N N . HIS B 1 258 ? 51.418 -87.240 63.483 1.00 82.04 258 HIS A N 1
ATOM 3445 C CA . HIS B 1 258 ? 51.595 -87.193 62.038 1.00 81.80 258 HIS A CA 1
ATOM 3446 C C . HIS B 1 258 ? 52.826 -88.025 61.681 1.00 91.38 258 HIS A C 1
ATOM 3447 O O . HIS B 1 258 ? 53.952 -87.647 62.028 1.00 97.22 258 HIS A O 1
ATOM 3454 N N . HIS B 1 259 ? 52.625 -89.075 60.874 1.00 90.61 259 HIS A N 1
ATOM 3455 C CA . HIS B 1 259 ? 53.644 -90.107 60.585 1.00 88.18 259 HIS A CA 1
ATOM 3456 C C . HIS B 1 259 ? 54.246 -89.875 59.218 1.00 89.83 259 HIS A C 1
ATOM 3457 O O . HIS B 1 259 ? 53.871 -90.559 58.267 1.00 96.21 259 HIS A O 1
ATOM 3464 N N . SER C 2 1 ? 19.492 -45.628 88.817 1.00 72.01 1 SER C N 1
ATOM 3465 C CA . SER C 2 1 ? 19.213 -44.428 88.026 1.00 77.55 1 SER C CA 1
ATOM 3466 C C . SER C 2 1 ? 19.702 -43.138 88.726 1.00 79.54 1 SER C C 1
ATOM 3467 O O . SER C 2 1 ? 20.458 -42.380 88.126 1.00 83.60 1 SER C O 1
ATOM 3470 N N . LYS C 2 2 ? 19.292 -42.878 89.976 1.00 71.99 2 LYS C N 1
ATOM 3471 C CA . LYS C 2 2 ? 20.057 -41.926 90.783 1.00 67.95 2 LYS C CA 1
ATOM 3472 C C . LYS C 2 2 ? 21.462 -42.459 91.055 1.00 71.76 2 LYS C C 1
ATOM 3473 O O . LYS C 2 2 ? 22.439 -41.708 90.974 1.00 74.12 2 LYS C O 1
ATOM 3475 N N . LEU C 2 3 ? 21.594 -43.754 91.357 1.00 72.15 3 LEU C N 1
ATOM 3476 C CA . LEU C 2 3 ? 22.925 -44.323 91.550 1.00 72.24 3 LEU C CA 1
ATOM 3477 C C . LEU C 2 3 ? 23.734 -44.236 90.267 1.00 76.46 3 LEU C C 1
ATOM 3478 O O . LEU C 2 3 ? 24.892 -43.800 90.278 1.00 79.33 3 LEU C O 1
ATOM 3480 N N . CYS C 2 4 ? 23.124 -44.649 89.151 1.00 77.56 4 CYS C N 1
ATOM 3481 C CA . CYS C 2 4 ? 23.761 -44.618 87.838 1.00 79.09 4 CYS C CA 1
ATOM 3482 C C . CYS C 2 4 ? 24.418 -43.270 87.569 1.00 72.51 4 CYS C C 1
ATOM 3483 O O . CYS C 2 4 ? 25.640 -43.170 87.388 1.00 67.74 4 CYS C O 1
ATOM 3486 N N . LEU C 2 5 ? 23.594 -42.217 87.544 1.00 70.32 5 LEU C N 1
ATOM 3487 C CA . LEU C 2 5 ? 24.060 -40.856 87.312 1.00 68.48 5 LEU C CA 1
ATOM 3488 C C . LEU C 2 5 ? 25.079 -40.405 88.359 1.00 74.06 5 LEU C C 1
ATOM 3489 O O . LEU C 2 5 ? 25.963 -39.593 88.063 1.00 81.52 5 LEU C O 1
ATOM 3494 N N . GLY C 2 6 ? 25.010 -40.944 89.570 1.00 68.19 6 GLY C N 1
ATOM 3495 C CA . GLY C 2 6 ? 26.031 -40.620 90.544 1.00 65.33 6 GLY C CA 1
ATOM 3496 C C . GLY C 2 6 ? 27.371 -41.241 90.215 1.00 62.72 6 GLY C C 1
ATOM 3497 O O . GLY C 2 6 ? 28.421 -40.620 90.404 1.00 62.59 6 GLY C O 1
ATOM 3498 N N . TRP C 2 7 ? 27.365 -42.482 89.742 1.00 62.71 7 TRP C N 1
ATOM 3499 C CA . TRP C 2 7 ? 28.639 -43.164 89.559 1.00 59.98 7 TRP C CA 1
ATOM 3500 C C . TRP C 2 7 ? 29.352 -42.677 88.302 1.00 64.25 7 TRP C C 1
ATOM 3501 O O . TRP C 2 7 ? 30.587 -42.653 88.255 1.00 64.94 7 TRP C O 1
ATOM 3512 N N . LEU C 2 8 ? 28.606 -42.290 87.276 1.00 66.58 8 LEU C N 1
ATOM 3513 C CA . LEU C 2 8 ? 29.273 -41.897 86.046 1.00 64.57 8 LEU C CA 1
ATOM 3514 C C . LEU C 2 8 ? 29.821 -40.480 86.083 1.00 63.76 8 LEU C C 1
ATOM 3515 O O . LEU C 2 8 ? 30.964 -40.284 85.677 1.00 60.78 8 LEU C O 1
ATOM 3520 N N . TRP C 2 9 ? 28.991 -39.490 86.456 1.00 65.44 9 TRP C N 1
ATOM 3521 C CA . TRP C 2 9 ? 29.335 -38.058 86.430 1.00 69.64 9 TRP C CA 1
ATOM 3522 C C . TRP C 2 9 ? 29.626 -37.404 87.788 1.00 73.27 9 TRP C C 1
ATOM 3523 O O . TRP C 2 9 ? 29.989 -36.207 87.803 1.00 81.11 9 TRP C O 1
ATOM 3534 N N . GLY C 2 10 ? 29.439 -38.120 88.915 1.00 64.32 10 GLY C N 1
ATOM 3535 C CA . GLY C 2 10 ? 29.639 -37.565 90.240 1.00 62.60 10 GLY C CA 1
ATOM 3536 C C . GLY C 2 10 ? 30.729 -37.960 91.227 1.00 72.81 10 GLY C C 1
ATOM 3537 O O . GLY C 2 10 ? 30.678 -37.529 92.361 1.00 77.37 10 GLY C O 1
ATOM 3538 N N . MET C 2 11 ? 31.564 -38.914 90.924 1.00 79.23 11 MET C N 1
ATOM 3539 C CA . MET C 2 11 ? 32.843 -39.135 91.615 1.00 80.57 11 MET C CA 1
ATOM 3540 C C . MET C 2 11 ? 32.725 -39.268 93.126 1.00 83.74 11 MET C C 1
ATOM 3541 O O . MET C 2 11 ? 33.707 -39.082 93.854 1.00 86.98 11 MET C O 1
ATOM 3543 N N . ASP C 2 12 ? 31.486 -39.466 93.633 1.00 79.87 12 ASP C N 1
ATOM 3544 C CA . ASP C 2 12 ? 31.304 -39.755 95.053 1.00 79.02 12 ASP C CA 1
ATOM 3545 C C . ASP C 2 12 ? 31.059 -41.232 95.358 1.00 77.87 12 ASP C C 1
ATOM 3546 O O . ASP C 2 12 ? 30.905 -41.584 96.531 1.00 82.09 12 ASP C O 1
ATOM 3551 N N . ILE C 2 13 ? 30.963 -42.092 94.358 1.00 69.69 13 ILE C N 1
ATOM 3552 C CA . ILE C 2 13 ? 30.502 -43.457 94.537 1.00 62.38 13 ILE C CA 1
ATOM 3553 C C . ILE C 2 13 ? 31.650 -44.403 94.198 1.00 60.93 13 ILE C C 1
ATOM 3554 O O . ILE C 2 13 ? 32.119 -44.434 93.053 1.00 64.06 13 ILE C O 1
ATOM 3559 N N . ASP C 2 14 ? 32.051 -45.228 95.160 1.00 55.57 14 ASP C N 1
ATOM 3560 C CA . ASP C 2 14 ? 32.869 -46.384 94.807 1.00 45.38 14 ASP C CA 1
ATOM 3561 C C . ASP C 2 14 ? 31.883 -47.551 94.707 1.00 39.19 14 ASP C C 1
ATOM 3562 O O . ASP C 2 14 ? 31.546 -48.179 95.737 1.00 32.01 14 ASP C O 1
ATOM 3567 N N . PRO C 2 15 ? 31.495 -47.969 93.494 1.00 37.51 15 PRO C N 1
ATOM 3568 C CA . PRO C 2 15 ? 30.587 -49.121 93.374 1.00 38.53 15 PRO C CA 1
ATOM 3569 C C . PRO C 2 15 ? 31.252 -50.444 93.775 1.00 41.15 15 PRO C C 1
ATOM 3570 O O . PRO C 2 15 ? 30.539 -51.416 94.060 1.00 46.24 15 PRO C O 1
ATOM 3574 N N . TYR C 2 16 ? 32.579 -50.502 93.862 1.00 35.48 16 TYR C N 1
ATOM 3575 C CA . TYR C 2 16 ? 33.292 -51.721 94.213 1.00 28.98 16 TYR C CA 1
ATOM 3576 C C . TYR C 2 16 ? 33.429 -51.978 95.721 1.00 32.20 16 TYR C C 1
ATOM 3577 O O . TYR C 2 16 ? 33.742 -53.118 96.082 1.00 33.29 16 TYR C O 1
ATOM 3586 N N . LYS C 2 17 ? 33.204 -50.991 96.612 1.00 32.93 17 LYS C N 1
ATOM 3587 C CA . LYS C 2 17 ? 33.499 -51.211 98.036 1.00 37.78 17 LYS C CA 1
ATOM 3588 C C . LYS C 2 17 ? 32.649 -52.330 98.615 1.00 40.83 17 LYS C C 1
ATOM 3589 O O . LYS C 2 17 ? 33.140 -53.187 99.371 1.00 37.22 17 LYS C O 1
ATOM 3595 N N . GLU C 2 18 ? 31.366 -52.334 98.267 1.00 41.21 18 GLU C N 1
ATOM 3596 C CA . GLU C 2 18 ? 30.450 -53.352 98.748 1.00 46.14 18 GLU C CA 1
ATOM 3597 C C . GLU C 2 18 ? 30.879 -54.769 98.346 1.00 40.01 18 GLU C C 1
ATOM 3598 O O . GLU C 2 18 ? 30.488 -55.728 99.026 1.00 37.96 18 GLU C O 1
ATOM 3604 N N . PHE C 2 19 ? 31.645 -54.934 97.257 1.00 34.73 19 PHE C N 1
ATOM 3605 C CA . PHE C 2 19 ? 32.121 -56.239 96.795 1.00 36.94 19 PHE C CA 1
ATOM 3606 C C . PHE C 2 19 ? 33.558 -56.539 97.217 1.00 40.30 19 PHE C C 1
ATOM 3607 O O . PHE C 2 19 ? 34.157 -57.520 96.726 1.00 33.56 19 PHE C O 1
ATOM 3615 N N . GLY C 2 20 ? 34.156 -55.674 98.046 1.00 40.15 20 GLY C N 1
ATOM 3616 C CA . GLY C 2 20 ? 35.471 -55.934 98.591 1.00 39.69 20 GLY C CA 1
ATOM 3617 C C . GLY C 2 20 ? 36.646 -55.415 97.786 1.00 41.79 20 GLY C C 1
ATOM 3618 O O . GLY C 2 20 ? 37.788 -55.819 98.064 1.00 43.32 20 GLY C O 1
ATOM 3619 N N . ALA C 2 21 ? 36.419 -54.531 96.811 1.00 34.03 21 ALA C N 1
ATOM 3620 C CA . ALA C 2 21 ? 37.507 -53.932 96.047 1.00 35.43 21 ALA C CA 1
ATOM 3621 C C . ALA C 2 21 ? 37.348 -52.426 96.129 1.00 35.92 21 ALA C C 1
ATOM 3622 O O . ALA C 2 21 ? 36.551 -51.912 96.918 1.00 30.39 21 ALA C O 1
ATOM 3624 N N . THR C 2 22 ? 38.146 -51.719 95.336 1.00 36.22 22 THR C N 1
ATOM 3625 C CA . THR C 2 22 ? 38.122 -50.269 95.333 1.00 37.71 22 THR C CA 1
ATOM 3626 C C . THR C 2 22 ? 38.224 -49.773 93.900 1.00 34.80 22 THR C C 1
ATOM 3627 O O . THR C 2 22 ? 38.642 -50.504 92.987 1.00 32.40 22 THR C O 1
ATOM 3631 N N . VAL C 2 23 ? 37.873 -48.504 93.715 1.00 31.29 23 VAL C N 1
ATOM 3632 C CA . VAL C 2 23 ? 38.102 -47.865 92.413 1.00 35.26 23 VAL C CA 1
ATOM 3633 C C . VAL C 2 23 ? 39.593 -47.873 92.061 1.00 32.01 23 VAL C C 1
ATOM 3634 O O . VAL C 2 23 ? 39.981 -48.192 90.926 1.00 33.57 23 VAL C O 1
ATOM 3638 N N . GLU C 2 24 ? 40.451 -47.571 93.041 1.00 29.29 24 GLU C N 1
ATOM 3639 C CA . GLU C 2 24 ? 41.890 -47.577 92.803 1.00 30.96 24 GLU C CA 1
ATOM 3640 C C . GLU C 2 24 ? 42.387 -48.954 92.377 1.00 31.64 24 GLU C C 1
ATOM 3641 O O . GLU C 2 24 ? 43.285 -49.052 91.535 1.00 38.03 24 GLU C O 1
ATOM 3647 N N . LEU C 2 25 ? 41.817 -50.033 92.927 1.00 33.56 25 LEU C N 1
ATOM 3648 C CA . LEU C 2 25 ? 42.276 -51.367 92.521 1.00 31.80 25 LEU C CA 1
ATOM 3649 C C . LEU C 2 25 ? 41.996 -51.633 91.040 1.00 36.86 25 LEU C C 1
ATOM 3650 O O . LEU C 2 25 ? 42.816 -52.244 90.343 1.00 38.27 25 LEU C O 1
ATOM 3655 N N . LEU C 2 26 ? 40.829 -51.213 90.547 1.00 37.21 26 LEU C N 1
ATOM 3656 C CA . LEU C 2 26 ? 40.532 -51.465 89.137 1.00 38.53 26 LEU C CA 1
ATOM 3657 C C . LEU C 2 26 ? 41.292 -50.518 88.219 1.00 31.26 26 LEU C C 1
ATOM 3658 O O . LEU C 2 26 ? 41.694 -50.926 87.125 1.00 29.31 26 LEU C O 1
ATOM 3663 N N . SER C 2 27 ? 41.579 -49.296 88.688 1.00 27.61 27 SER C N 1
ATOM 3664 C CA . SER C 2 27 ? 42.293 -48.349 87.852 1.00 29.45 27 SER C CA 1
ATOM 3665 C C . SER C 2 27 ? 43.725 -48.785 87.532 1.00 31.03 27 SER C C 1
ATOM 3666 O O . SER C 2 27 ? 44.333 -48.201 86.647 1.00 31.88 27 SER C O 1
ATOM 3669 N N . PHE C 2 28 ? 44.306 -49.758 88.249 1.00 29.65 28 PHE C N 1
ATOM 3670 C CA . PHE C 2 28 ? 45.641 -50.207 87.866 1.00 32.57 28 PHE C CA 1
ATOM 3671 C C . PHE C 2 28 ? 45.639 -50.955 86.519 1.00 34.57 28 PHE C C 1
ATOM 3672 O O . PHE C 2 28 ? 46.690 -51.101 85.900 1.00 36.00 28 PHE C O 1
ATOM 3680 N N . LEU C 2 29 ? 44.535 -51.425 86.073 1.00 33.23 29 LEU C N 1
ATOM 3681 C CA . LEU C 2 29 ? 44.572 -52.278 84.892 1.00 29.98 29 LEU C CA 1
ATOM 3682 C C . LEU C 2 29 ? 44.710 -51.425 83.623 1.00 31.51 29 LEU C C 1
ATOM 3683 O O . LEU C 2 29 ? 44.184 -50.322 83.564 1.00 40.45 29 LEU C O 1
ATOM 3688 N N . PRO C 2 30 ? 45.494 -51.855 82.643 1.00 30.25 30 PRO C N 1
ATOM 3689 C CA . PRO C 2 30 ? 45.598 -51.093 81.383 1.00 35.37 30 PRO C CA 1
ATOM 3690 C C . PRO C 2 30 ? 44.305 -51.233 80.600 1.00 35.04 30 PRO C C 1
ATOM 3691 O O . PRO C 2 30 ? 43.632 -52.268 80.667 1.00 29.53 30 PRO C O 1
ATOM 3695 N N . SER C 2 31 ? 43.984 -50.218 79.796 1.00 35.43 31 SER C N 1
ATOM 3696 C CA . SER C 2 31 ? 42.702 -50.266 79.094 1.00 37.00 31 SER C CA 1
ATOM 3697 C C . SER C 2 31 ? 42.628 -51.461 78.135 1.00 33.18 31 SER C C 1
ATOM 3698 O O . SER C 2 31 ? 41.582 -52.126 78.055 1.00 31.59 31 SER C O 1
ATOM 3701 N N . ASP C 2 32 ? 43.755 -51.830 77.491 1.00 27.71 32 ASP C N 1
ATOM 3702 C CA . ASP C 2 32 ? 43.760 -52.966 76.559 1.00 32.78 32 ASP C CA 1
ATOM 3703 C C . ASP C 2 32 ? 43.414 -54.320 77.219 1.00 35.75 32 ASP C C 1
ATOM 3704 O O . ASP C 2 32 ? 43.052 -55.263 76.518 1.00 45.82 32 ASP C O 1
ATOM 3709 N N . PHE C 2 33 ? 43.549 -54.439 78.536 1.00 26.06 33 PHE C N 1
ATOM 3710 C CA . PHE C 2 33 ? 43.084 -55.606 79.284 1.00 30.94 33 PHE C CA 1
ATOM 3711 C C . PHE C 2 33 ? 41.576 -55.845 79.103 1.00 33.51 33 PHE C C 1
ATOM 3712 O O . PHE C 2 33 ? 41.134 -56.991 78.993 1.00 30.46 33 PHE C O 1
ATOM 3720 N N . PHE C 2 34 ? 40.778 -54.790 79.025 1.00 31.63 34 PHE C N 1
ATOM 3721 C CA . PHE C 2 34 ? 39.324 -55.007 78.960 1.00 31.50 34 PHE C CA 1
ATOM 3722 C C . PHE C 2 34 ? 38.830 -55.161 77.522 1.00 34.62 34 PHE C C 1
ATOM 3723 O O . PHE C 2 34 ? 39.198 -54.365 76.652 1.00 30.65 34 PHE C O 1
ATOM 3731 N N . PRO C 2 35 ? 37.901 -56.092 77.289 1.00 32.75 35 PRO C N 1
ATOM 3732 C CA . PRO C 2 35 ? 37.116 -56.081 76.045 1.00 35.58 35 PRO C CA 1
ATOM 3733 C C . PRO C 2 35 ? 36.321 -54.789 75.893 1.00 33.99 35 PRO C C 1
ATOM 3734 O O . PRO C 2 35 ? 36.243 -53.940 76.791 1.00 20.65 35 PRO C O 1
ATOM 3738 N N . SER C 2 36 ? 35.818 -54.596 74.674 1.00 29.21 36 SER C N 1
ATOM 3739 C CA . SER C 2 36 ? 35.003 -53.429 74.389 1.00 27.89 36 SER C CA 1
ATOM 3740 C C . SER C 2 36 ? 33.696 -53.472 75.194 1.00 26.03 36 SER C C 1
ATOM 3741 O O . SER C 2 36 ? 33.246 -54.534 75.642 1.00 24.60 36 SER C O 1
ATOM 3744 N N . VAL C 2 37 ? 33.079 -52.288 75.345 1.00 26.13 37 VAL C N 1
ATOM 3745 C CA . VAL C 2 37 ? 31.761 -52.182 75.974 1.00 26.59 37 VAL C CA 1
ATOM 3746 C C . VAL C 2 37 ? 30.799 -53.178 75.363 1.00 29.75 37 VAL C C 1
ATOM 3747 O O . VAL C 2 37 ? 30.110 -53.913 76.084 1.00 32.10 37 VAL C O 1
ATOM 3751 N N . ARG C 2 38 ? 30.735 -53.227 74.021 1.00 28.32 38 ARG C N 1
ATOM 3752 C CA . ARG C 2 38 ? 29.684 -54.015 73.363 1.00 26.12 38 ARG C CA 1
ATOM 3753 C C . ARG C 2 38 ? 29.898 -55.516 73.557 1.00 29.28 38 ARG C C 1
ATOM 3754 O O . ARG C 2 38 ? 28.928 -56.263 73.807 1.00 25.38 38 ARG C O 1
ATOM 3762 N N . ASP C 2 39 ? 31.161 -55.974 73.533 1.00 28.63 39 ASP C N 1
ATOM 3763 C CA . ASP C 2 39 ? 31.398 -57.387 73.839 1.00 31.60 39 ASP C CA 1
ATOM 3764 C C . ASP C 2 39 ? 31.038 -57.717 75.292 1.00 29.63 39 ASP C C 1
ATOM 3765 O O . ASP C 2 39 ? 30.420 -58.764 75.565 1.00 28.68 39 ASP C O 1
ATOM 3770 N N . LEU C 2 40 ? 31.404 -56.831 76.238 1.00 23.99 40 LEU C N 1
ATOM 3771 C CA . LEU C 2 40 ? 31.081 -57.076 77.636 1.00 22.57 40 LEU C CA 1
ATOM 3772 C C . LEU C 2 40 ? 29.573 -57.064 77.849 1.00 25.30 40 LEU C C 1
ATOM 3773 O O . LEU C 2 40 ? 29.070 -57.870 78.617 1.00 27.17 40 LEU C O 1
ATOM 3778 N N . LEU C 2 41 ? 28.826 -56.239 77.117 1.00 25.45 41 LEU C N 1
ATOM 3779 C CA . LEU C 2 41 ? 27.375 -56.297 77.244 1.00 30.83 41 LEU C CA 1
ATOM 3780 C C . LEU C 2 41 ? 26.846 -57.640 76.765 1.00 38.10 41 LEU C C 1
ATOM 3781 O O . LEU C 2 41 ? 25.906 -58.170 77.360 1.00 41.20 41 LEU C O 1
ATOM 3786 N N . ASP C 2 42 ? 27.450 -58.218 75.706 1.00 31.12 42 ASP C N 1
ATOM 3787 C CA . ASP C 2 42 ? 27.022 -59.550 75.235 1.00 31.65 42 ASP C CA 1
ATOM 3788 C C . ASP C 2 42 ? 27.264 -60.632 76.296 1.00 30.38 42 ASP C C 1
ATOM 3789 O O . ASP C 2 42 ? 26.384 -61.456 76.601 1.00 32.85 42 ASP C O 1
ATOM 3794 N N . THR C 2 43 ? 28.478 -60.670 76.837 1.00 28.48 43 THR C N 1
ATOM 3795 C CA . THR C 2 43 ? 28.782 -61.602 77.907 1.00 28.98 43 THR C CA 1
ATOM 3796 C C . THR C 2 43 ? 27.826 -61.404 79.076 1.00 25.40 43 THR C C 1
ATOM 3797 O O . THR C 2 43 ? 27.269 -62.364 79.624 1.00 30.57 43 THR C O 1
ATOM 3801 N N . ALA C 2 44 ? 27.632 -60.154 79.466 1.00 23.44 44 ALA C N 1
ATOM 3802 C CA . ALA C 2 44 ? 26.739 -59.820 80.567 1.00 29.59 44 ALA C CA 1
ATOM 3803 C C . ALA C 2 44 ? 25.351 -60.393 80.321 1.00 36.66 44 ALA C C 1
ATOM 3804 O O . ALA C 2 44 ? 24.803 -61.123 81.157 1.00 36.95 44 ALA C O 1
ATOM 3806 N N . ALA C 2 45 ? 24.792 -60.114 79.147 1.00 35.75 45 ALA C N 1
ATOM 3807 C CA . ALA C 2 45 ? 23.436 -60.544 78.870 1.00 41.39 45 ALA C CA 1
ATOM 3808 C C . ALA C 2 45 ? 23.341 -62.056 78.889 1.00 39.41 45 ALA C C 1
ATOM 3809 O O . ALA C 2 45 ? 22.341 -62.599 79.358 1.00 39.47 45 ALA C O 1
ATOM 3811 N N . ALA C 2 46 ? 24.400 -62.756 78.477 1.00 40.97 46 ALA C N 1
ATOM 3812 C CA . ALA C 2 46 ? 24.325 -64.216 78.532 1.00 42.90 46 ALA C CA 1
ATOM 3813 C C . ALA C 2 46 ? 24.351 -64.722 79.978 1.00 43.23 46 ALA C C 1
ATOM 3814 O O . ALA C 2 46 ? 23.607 -65.650 80.339 1.00 48.78 46 ALA C O 1
ATOM 3816 N N . LEU C 2 47 ? 25.172 -64.098 80.824 1.00 37.57 47 LEU C N 1
ATOM 3817 C CA . LEU C 2 47 ? 25.218 -64.478 82.236 1.00 44.02 47 LEU C CA 1
ATOM 3818 C C . LEU C 2 47 ? 23.881 -64.218 82.926 1.00 43.34 47 LEU C C 1
ATOM 3819 O O . LEU C 2 47 ? 23.401 -65.035 83.733 1.00 38.74 47 LEU C O 1
ATOM 3824 N N . TYR C 2 48 ? 23.287 -63.060 82.629 1.00 43.98 48 TYR C N 1
ATOM 3825 C CA . TYR C 2 48 ? 22.006 -62.684 83.198 1.00 47.37 48 TYR C CA 1
ATOM 3826 C C . TYR C 2 48 ? 20.934 -63.690 82.797 1.00 53.97 48 TYR C C 1
ATOM 3827 O O . TYR C 2 48 ? 20.123 -64.113 83.634 1.00 60.04 48 TYR C O 1
ATOM 3836 N N . ARG C 2 49 ? 20.943 -64.126 81.532 1.00 57.51 49 ARG C N 1
ATOM 3837 C CA . ARG C 2 49 ? 19.969 -65.125 81.093 1.00 65.83 49 ARG C CA 1
ATOM 3838 C C . ARG C 2 49 ? 20.147 -66.416 81.877 1.00 70.04 49 ARG C C 1
ATOM 3839 O O . ARG C 2 49 ? 19.162 -67.034 82.303 1.00 75.09 49 ARG C O 1
ATOM 3847 N N . ASP C 2 50 ? 21.393 -66.814 82.133 1.00 68.50 50 ASP C N 1
ATOM 3848 C CA . ASP C 2 50 ? 21.587 -67.962 83.018 1.00 73.17 50 ASP C CA 1
ATOM 3849 C C . ASP C 2 50 ? 21.073 -67.706 84.426 1.00 67.45 50 ASP C C 1
ATOM 3850 O O . ASP C 2 50 ? 20.614 -68.638 85.089 1.00 66.46 50 ASP C O 1
ATOM 3855 N N . ALA C 2 51 ? 21.134 -66.479 84.916 1.00 65.89 51 ALA C N 1
ATOM 3856 C CA . ALA C 2 51 ? 20.513 -66.223 86.209 1.00 68.36 51 ALA C CA 1
ATOM 3857 C C . ALA C 2 51 ? 18.990 -66.409 86.157 1.00 69.74 51 ALA C C 1
ATOM 3858 O O . ALA C 2 51 ? 18.391 -66.883 87.128 1.00 72.18 51 ALA C O 1
ATOM 3860 N N . LEU C 2 52 ? 18.338 -66.058 85.042 1.00 66.01 52 LEU C N 1
ATOM 3861 C CA . LEU C 2 52 ? 16.878 -66.171 85.018 1.00 63.84 52 LEU C CA 1
ATOM 3862 C C . LEU C 2 52 ? 16.401 -67.593 84.785 1.00 69.79 52 LEU C C 1
ATOM 3863 O O . LEU C 2 52 ? 15.382 -67.994 85.348 1.00 73.81 52 LEU C O 1
ATOM 3868 N N . GLU C 2 53 ? 17.089 -68.363 83.944 1.00 74.04 53 GLU C N 1
ATOM 3869 C CA . GLU C 2 53 ? 16.688 -69.747 83.733 1.00 79.21 53 GLU C CA 1
ATOM 3870 C C . GLU C 2 53 ? 17.054 -70.637 84.925 1.00 82.62 53 GLU C C 1
ATOM 3871 O O . GLU C 2 53 ? 16.625 -71.791 84.968 1.00 85.59 53 GLU C O 1
ATOM 3877 N N . SER C 2 54 ? 17.849 -70.128 85.905 1.00 85.12 54 SER C N 1
ATOM 3878 C CA . SER C 2 54 ? 18.105 -70.766 87.207 1.00 88.74 54 SER C CA 1
ATOM 3879 C C . SER C 2 54 ? 18.222 -69.763 88.368 1.00 90.16 54 SER C C 1
ATOM 3880 O O . SER C 2 54 ? 19.336 -69.547 88.870 1.00 93.00 54 SER C O 1
ATOM 3883 N N . PRO C 2 55 ? 17.102 -69.155 88.866 1.00 87.35 55 PRO C N 1
ATOM 3884 C CA . PRO C 2 55 ? 17.186 -68.177 89.964 1.00 86.51 55 PRO C CA 1
ATOM 3885 C C . PRO C 2 55 ? 17.808 -68.740 91.247 1.00 93.25 55 PRO C C 1
ATOM 3886 O O . PRO C 2 55 ? 17.943 -68.017 92.243 1.00 98.09 55 PRO C O 1
ATOM 3890 N N . GLU C 2 56 ? 18.031 -70.055 91.289 1.00 95.63 56 GLU C N 1
ATOM 3891 C CA . GLU C 2 56 ? 18.841 -70.648 92.354 1.00 99.06 56 GLU C CA 1
ATOM 3892 C C . GLU C 2 56 ? 20.114 -69.853 92.571 1.00 95.53 56 GLU C C 1
ATOM 3893 O O . GLU C 2 56 ? 20.384 -69.361 93.677 1.00 99.07 56 GLU C O 1
ATOM 3899 N N . HIS C 2 57 ? 20.881 -69.668 91.497 1.00 88.67 57 HIS C N 1
ATOM 3900 C CA . HIS C 2 57 ? 22.193 -69.016 91.441 1.00 86.87 57 HIS C CA 1
ATOM 3901 C C . HIS C 2 57 ? 22.163 -67.516 91.168 1.00 85.86 57 HIS C C 1
ATOM 3902 O O . HIS C 2 57 ? 23.160 -66.987 90.680 1.00 90.32 57 HIS C O 1
ATOM 3904 N N . ALA C 2 58 ? 21.002 -66.856 91.226 1.00 81.86 58 ALA C N 1
ATOM 3905 C CA . ALA C 2 58 ? 21.001 -65.386 91.174 1.00 78.68 58 ALA C CA 1
ATOM 3906 C C . ALA C 2 58 ? 21.952 -64.829 92.247 1.00 74.43 58 ALA C C 1
ATOM 3907 O O . ALA C 2 58 ? 21.798 -65.112 93.442 1.00 77.69 58 ALA C O 1
ATOM 3909 N N . SER C 2 59 ? 22.887 -63.978 91.827 1.00 62.68 59 SER C N 1
ATOM 3910 C CA . SER C 2 59 ? 23.914 -63.362 92.661 1.00 57.54 59 SER C CA 1
ATOM 3911 C C . SER C 2 59 ? 23.754 -61.841 92.703 1.00 56.35 59 SER C C 1
ATOM 3912 O O . SER C 2 59 ? 23.124 -61.242 91.823 1.00 53.61 59 SER C O 1
ATOM 3915 N N . PRO C 2 60 ? 24.294 -61.178 93.723 1.00 54.31 60 PRO C N 1
ATOM 3916 C CA . PRO C 2 60 ? 24.396 -59.714 93.643 1.00 49.22 60 PRO C CA 1
ATOM 3917 C C . PRO C 2 60 ? 25.160 -59.245 92.413 1.00 44.74 60 PRO C C 1
ATOM 3918 O O . PRO C 2 60 ? 24.879 -58.152 91.893 1.00 42.40 60 PRO C O 1
ATOM 3922 N N . HIS C 2 61 ? 26.117 -60.049 91.927 1.00 39.77 61 HIS C N 1
ATOM 3923 C CA . HIS C 2 61 ? 26.843 -59.669 90.715 1.00 42.60 61 HIS C CA 1
ATOM 3924 C C . HIS C 2 61 ? 25.910 -59.673 89.502 1.00 42.23 61 HIS C C 1
ATOM 3925 O O . HIS C 2 61 ? 26.021 -58.810 88.627 1.00 31.43 61 HIS C O 1
ATOM 3932 N N . HIS C 2 62 ? 24.983 -60.635 89.426 1.00 40.43 62 HIS C N 1
ATOM 3933 C CA . HIS C 2 62 ? 23.950 -60.555 88.404 1.00 38.85 62 HIS C CA 1
ATOM 3934 C C . HIS C 2 62 ? 23.197 -59.233 88.494 1.00 39.73 62 HIS C C 1
ATOM 3935 O O . HIS C 2 62 ? 22.996 -58.551 87.482 1.00 38.78 62 HIS C O 1
ATOM 3942 N N . THR C 2 63 ? 22.800 -58.833 89.709 1.00 39.93 63 THR C N 1
ATOM 3943 C CA . THR C 2 63 ? 22.030 -57.597 89.865 1.00 40.77 63 THR C CA 1
ATOM 3944 C C . THR C 2 63 ? 22.843 -56.385 89.429 1.00 39.31 63 THR C C 1
ATOM 3945 O O . THR C 2 63 ? 22.331 -55.500 88.731 1.00 37.18 63 THR C O 1
ATOM 3949 N N . ALA C 2 64 ? 24.120 -56.347 89.815 1.00 37.21 64 ALA C N 1
ATOM 3950 C CA . ALA C 2 64 ? 25.017 -55.276 89.400 1.00 42.19 64 ALA C CA 1
ATOM 3951 C C . ALA C 2 64 ? 25.166 -55.239 87.877 1.00 43.95 64 ALA C C 1
ATOM 3952 O O . ALA C 2 64 ? 25.049 -54.174 87.255 1.00 42.75 64 ALA C O 1
ATOM 3954 N N . LEU C 2 65 ? 25.409 -56.399 87.252 1.00 42.22 65 LEU C N 1
ATOM 3955 C CA . LEU C 2 65 ? 25.453 -56.433 85.794 1.00 38.03 65 LEU C CA 1
ATOM 3956 C C . LEU C 2 65 ? 24.192 -55.839 85.205 1.00 34.06 65 LEU C C 1
ATOM 3957 O O . LEU C 2 65 ? 24.246 -55.004 84.290 1.00 31.11 65 LEU C O 1
ATOM 3962 N N . ARG C 2 66 ? 23.047 -56.216 85.763 1.00 34.73 66 ARG C N 1
ATOM 3963 C CA . ARG C 2 66 ? 21.787 -55.730 85.231 1.00 38.28 66 ARG C CA 1
ATOM 3964 C C . ARG C 2 66 ? 21.686 -54.209 85.352 1.00 41.53 66 ARG C C 1
ATOM 3965 O O . ARG C 2 66 ? 21.261 -53.542 84.390 1.00 37.93 66 ARG C O 1
ATOM 3973 N N A GLN C 2 67 ? 22.065 -53.641 86.515 0.44 43.66 67 GLN C N 1
ATOM 3974 N N B GLN C 2 67 ? 22.089 -53.646 86.501 0.56 43.60 67 GLN C N 1
ATOM 3975 C CA A GLN C 2 67 ? 22.055 -52.184 86.660 0.44 43.95 67 GLN C CA 1
ATOM 3976 C CA B GLN C 2 67 ? 22.038 -52.196 86.664 0.56 44.08 67 GLN C CA 1
ATOM 3977 C C A GLN C 2 67 ? 22.899 -51.530 85.582 0.44 41.96 67 GLN C C 1
ATOM 3978 C C B GLN C 2 67 ? 22.916 -51.501 85.630 0.56 41.95 67 GLN C C 1
ATOM 3979 O O A GLN C 2 67 ? 22.470 -50.556 84.956 0.44 43.57 67 GLN C O 1
ATOM 3980 O O B GLN C 2 67 ? 22.508 -50.488 85.049 0.56 43.90 67 GLN C O 1
ATOM 3991 N N . ALA C 2 68 ? 24.099 -52.065 85.346 1.00 37.90 68 ALA C N 1
ATOM 3992 C CA . ALA C 2 68 ? 25.010 -51.471 84.366 1.00 36.82 68 ALA C CA 1
ATOM 3993 C C . ALA C 2 68 ? 24.414 -51.501 82.969 1.00 40.32 68 ALA C C 1
ATOM 3994 O O . ALA C 2 68 ? 24.465 -50.500 82.238 1.00 44.68 68 ALA C O 1
ATOM 3996 N N . ILE C 2 69 ? 23.859 -52.653 82.573 1.00 36.23 69 ILE C N 1
ATOM 3997 C CA . ILE C 2 69 ? 23.209 -52.756 81.269 1.00 37.71 69 ILE C CA 1
ATOM 3998 C C . ILE C 2 69 ? 22.093 -51.708 81.129 1.00 43.54 69 ILE C C 1
ATOM 3999 O O . ILE C 2 69 ? 22.008 -50.995 80.117 1.00 46.00 69 ILE C O 1
ATOM 4004 N N . LEU C 2 70 ? 21.214 -51.594 82.142 1.00 41.28 70 LEU C N 1
ATOM 4005 C CA . LEU C 2 70 ? 20.113 -50.633 82.006 1.00 43.77 70 LEU C CA 1
ATOM 4006 C C . LEU C 2 70 ? 20.630 -49.195 81.990 1.00 42.69 70 LEU C C 1
ATOM 4007 O O . LEU C 2 70 ? 20.067 -48.336 81.304 1.00 41.73 70 LEU C O 1
ATOM 4012 N N . CYS C 2 71 ? 21.715 -48.926 82.703 1.00 38.43 71 CYS C N 1
ATOM 4013 C CA . CYS C 2 71 ? 22.397 -47.644 82.593 1.00 48.25 71 CYS C CA 1
ATOM 4014 C C . CYS C 2 71 ? 22.769 -47.324 81.148 1.00 43.59 71 CYS C C 1
ATOM 4015 O O . CYS C 2 71 ? 22.322 -46.314 80.577 1.00 44.53 71 CYS C O 1
ATOM 4018 N N . TRP C 2 72 ? 23.657 -48.154 80.569 1.00 39.46 72 TRP C N 1
ATOM 4019 C CA . TRP C 2 72 ? 24.093 -47.974 79.192 1.00 41.10 72 TRP C CA 1
ATOM 4020 C C . TRP C 2 72 ? 22.910 -47.795 78.251 1.00 40.70 72 TRP C C 1
ATOM 4021 O O . TRP C 2 72 ? 22.945 -46.966 77.333 1.00 39.64 72 TRP C O 1
ATOM 4032 N N . GLY C 2 73 ? 21.846 -48.563 78.482 1.00 40.84 73 GLY C N 1
ATOM 4033 C CA . GLY C 2 73 ? 20.644 -48.408 77.681 1.00 42.40 73 GLY C CA 1
ATOM 4034 C C . GLY C 2 73 ? 20.017 -47.032 77.814 1.00 48.92 73 GLY C C 1
ATOM 4035 O O . GLY C 2 73 ? 19.557 -46.456 76.827 1.00 55.53 73 GLY C O 1
ATOM 4036 N N . ASP C 2 74 ? 19.986 -46.486 79.035 1.00 49.64 74 ASP C N 1
ATOM 4037 C CA . ASP C 2 74 ? 19.445 -45.140 79.224 1.00 48.02 74 ASP C CA 1
ATOM 4038 C C . ASP C 2 74 ? 20.265 -44.106 78.461 1.00 50.36 74 ASP C C 1
ATOM 4039 O O . ASP C 2 74 ? 19.704 -43.242 77.770 1.00 48.71 74 ASP C O 1
ATOM 4044 N N . LEU C 2 75 ? 21.599 -44.191 78.553 1.00 46.06 75 LEU C N 1
ATOM 4045 C CA . LEU C 2 75 ? 22.424 -43.257 77.799 1.00 42.88 75 LEU C CA 1
ATOM 4046 C C . LEU C 2 75 ? 22.170 -43.389 76.296 1.00 45.26 75 LEU C C 1
ATOM 4047 O O . LEU C 2 75 ? 22.108 -42.384 75.577 1.00 43.38 75 LEU C O 1
ATOM 4052 N N . MET C 2 76 ? 22.003 -44.619 75.804 1.00 48.85 76 MET C N 1
ATOM 4053 C CA . MET C 2 76 ? 21.730 -44.795 74.380 1.00 49.05 76 MET C CA 1
ATOM 4054 C C . MET C 2 76 ? 20.386 -44.197 74.001 1.00 55.33 76 MET C C 1
ATOM 4055 O O . MET C 2 76 ? 20.265 -43.532 72.962 1.00 64.92 76 MET C O 1
ATOM 4060 N N . THR C 2 77 ? 19.359 -44.411 74.824 1.00 57.46 77 THR C N 1
ATOM 4061 C CA . THR C 2 77 ? 18.056 -43.867 74.461 1.00 64.93 77 THR C CA 1
ATOM 4062 C C . THR C 2 77 ? 18.073 -42.339 74.528 1.00 58.42 77 THR C C 1
ATOM 4063 O O . THR C 2 77 ? 17.409 -41.682 73.717 1.00 57.01 77 THR C O 1
ATOM 4067 N N . LEU C 2 78 ? 18.880 -41.756 75.425 1.00 49.98 78 LEU C N 1
ATOM 4068 C CA . LEU C 2 78 ? 19.022 -40.304 75.441 1.00 53.67 78 LEU C CA 1
ATOM 4069 C C . LEU C 2 78 ? 19.725 -39.822 74.176 1.00 52.33 78 LEU C C 1
ATOM 4070 O O . LEU C 2 78 ? 19.339 -38.810 73.570 1.00 52.43 78 LEU C O 1
ATOM 4075 N N . ALA C 2 79 ? 20.736 -40.567 73.744 1.00 46.03 79 ALA C N 1
ATOM 4076 C CA . ALA C 2 79 ? 21.388 -40.284 72.475 1.00 44.95 79 ALA C CA 1
ATOM 4077 C C . ALA C 2 79 ? 20.403 -40.298 71.303 1.00 55.32 79 ALA C C 1
ATOM 4078 O O . ALA C 2 79 ? 20.487 -39.450 70.414 1.00 56.64 79 ALA C O 1
ATOM 4080 N N . THR C 2 80 ? 19.484 -41.264 71.251 1.00 59.48 80 THR C N 1
ATOM 4081 C CA . THR C 2 80 ? 18.548 -41.221 70.128 1.00 62.91 80 THR C CA 1
ATOM 4082 C C . THR C 2 80 ? 17.529 -40.093 70.280 1.00 65.74 80 THR C C 1
ATOM 4083 O O . THR C 2 80 ? 17.092 -39.521 69.271 1.00 74.62 80 THR C O 1
ATOM 4087 N N . TRP C 2 81 ? 17.137 -39.763 71.517 1.00 65.55 81 TRP C N 1
ATOM 4088 C CA . TRP C 2 81 ? 16.203 -38.658 71.734 1.00 69.24 81 TRP C CA 1
ATOM 4089 C C . TRP C 2 81 ? 16.764 -37.371 71.151 1.00 75.21 81 TRP C C 1
ATOM 4090 O O . TRP C 2 81 ? 16.082 -36.660 70.404 1.00 77.77 81 TRP C O 1
ATOM 4101 N N . VAL C 2 82 ? 18.021 -37.062 71.473 1.00 75.38 82 VAL C N 1
ATOM 4102 C CA . VAL C 2 82 ? 18.740 -36.085 70.674 1.00 73.49 82 VAL C CA 1
ATOM 4103 C C . VAL C 2 82 ? 18.882 -36.643 69.269 1.00 77.31 82 VAL C C 1
ATOM 4104 O O . VAL C 2 82 ? 19.232 -37.808 69.076 1.00 84.54 82 VAL C O 1
ATOM 4108 N N . GLY C 2 83 ? 18.565 -35.840 68.282 1.00 79.26 83 GLY C N 1
ATOM 4109 C CA . GLY C 2 83 ? 18.717 -36.301 66.920 1.00 84.31 83 GLY C CA 1
ATOM 4110 C C . GLY C 2 83 ? 17.469 -36.924 66.329 1.00 86.67 83 GLY C C 1
ATOM 4111 O O . GLY C 2 83 ? 17.267 -36.859 65.108 1.00 87.97 83 GLY C O 1
ATOM 4112 N N . THR C 2 84 ? 16.582 -37.458 67.169 1.00 83.45 84 THR C N 1
ATOM 4113 C CA . THR C 2 84 ? 15.207 -37.523 66.699 1.00 85.33 84 THR C CA 1
ATOM 4114 C C . THR C 2 84 ? 14.547 -36.165 66.873 1.00 87.23 84 THR C C 1
ATOM 4115 O O . THR C 2 84 ? 13.734 -35.750 66.039 1.00 93.12 84 THR C O 1
ATOM 4119 N N . ASN C 2 85 ? 14.880 -35.459 67.960 1.00 84.31 85 ASN C N 1
ATOM 4120 C CA . ASN C 2 85 ? 14.331 -34.127 68.181 1.00 89.43 85 ASN C CA 1
ATOM 4121 C C . ASN C 2 85 ? 15.078 -33.046 67.422 1.00 89.44 85 ASN C C 1
ATOM 4122 O O . ASN C 2 85 ? 14.512 -31.984 67.159 1.00 88.73 85 ASN C O 1
ATOM 4127 N N . LEU C 2 86 ? 16.341 -33.267 67.109 1.00 91.83 86 LEU C N 1
ATOM 4128 C CA . LEU C 2 86 ? 17.036 -32.413 66.168 1.00 90.50 86 LEU C CA 1
ATOM 4129 C C . LEU C 2 86 ? 16.843 -33.027 64.783 1.00 90.67 86 LEU C C 1
ATOM 4130 O O . LEU C 2 86 ? 16.113 -34.003 64.612 1.00 91.54 86 LEU C O 1
ATOM 4135 N N . GLU C 2 87 ? 17.502 -32.465 63.779 1.00 92.44 87 GLU C N 1
ATOM 4136 C CA . GLU C 2 87 ? 17.370 -33.050 62.449 1.00 95.34 87 GLU C CA 1
ATOM 4137 C C . GLU C 2 87 ? 18.076 -34.400 62.343 1.00 96.23 87 GLU C C 1
ATOM 4138 O O . GLU C 2 87 ? 17.463 -35.407 61.973 1.00 97.61 87 GLU C O 1
ATOM 4140 N N . ASP C 2 88 ? 19.382 -34.426 62.616 1.00 95.82 88 ASP C N 1
ATOM 4141 C CA . ASP C 2 88 ? 20.265 -35.443 62.051 1.00 92.92 88 ASP C CA 1
ATOM 4142 C C . ASP C 2 88 ? 20.505 -36.647 62.971 1.00 91.11 88 ASP C C 1
ATOM 4143 O O . ASP C 2 88 ? 20.444 -36.564 64.207 1.00 90.33 88 ASP C O 1
ATOM 4148 N N . PRO C 2 89 ? 20.806 -37.799 62.349 1.00 86.32 89 PRO C N 1
ATOM 4149 C CA . PRO C 2 89 ? 21.370 -38.938 63.089 1.00 76.97 89 PRO C CA 1
ATOM 4150 C C . PRO C 2 89 ? 22.778 -38.658 63.586 1.00 76.77 89 PRO C C 1
ATOM 4151 O O . PRO C 2 89 ? 23.234 -39.311 64.536 1.00 74.50 89 PRO C O 1
ATOM 4155 N N . ALA C 2 90 ? 23.488 -37.731 62.925 1.00 76.83 90 ALA C N 1
ATOM 4156 C CA . ALA C 2 90 ? 24.849 -37.382 63.331 1.00 72.80 90 ALA C CA 1
ATOM 4157 C C . ALA C 2 90 ? 24.893 -36.751 64.723 1.00 73.55 90 ALA C C 1
ATOM 4158 O O . ALA C 2 90 ? 25.924 -36.822 65.408 1.00 71.27 90 ALA C O 1
ATOM 4160 N N . SER C 2 91 ? 23.794 -36.128 65.156 1.00 72.27 91 SER C N 1
ATOM 4161 C CA . SER C 2 91 ? 23.663 -35.691 66.542 1.00 65.67 91 SER C CA 1
ATOM 4162 C C . SER C 2 91 ? 23.655 -36.884 67.495 1.00 62.01 91 SER C C 1
ATOM 4163 O O . SER C 2 91 ? 24.379 -36.892 68.504 1.00 62.13 91 SER C O 1
ATOM 4166 N N . ARG C 2 92 ? 22.834 -37.905 67.191 1.00 59.06 92 ARG C N 1
ATOM 4167 C CA . ARG C 2 92 ? 22.833 -39.156 67.957 1.00 52.37 92 ARG C CA 1
ATOM 4168 C C . ARG C 2 92 ? 24.229 -39.771 68.001 1.00 48.59 92 ARG C C 1
ATOM 4169 O O . ARG C 2 92 ? 24.721 -40.151 69.072 1.00 50.73 92 ARG C O 1
ATOM 4177 N N . ASP C 2 93 ? 24.898 -39.843 66.845 1.00 50.14 93 ASP C N 1
ATOM 4178 C CA . ASP C 2 93 ? 26.251 -40.402 66.791 1.00 50.49 93 ASP C CA 1
ATOM 4179 C C . ASP C 2 93 ? 27.223 -39.578 67.630 1.00 47.52 93 ASP C C 1
ATOM 4180 O O . ASP C 2 93 ? 28.122 -40.130 68.273 1.00 46.77 93 ASP C O 1
ATOM 4185 N N . LEU C 2 94 ? 27.041 -38.253 67.664 1.00 50.09 94 LEU C N 1
ATOM 4186 C CA . LEU C 2 94 ? 27.922 -37.403 68.462 1.00 50.91 94 LEU C CA 1
ATOM 4187 C C . LEU C 2 94 ? 27.749 -37.700 69.947 1.00 47.81 94 LEU C C 1
ATOM 4188 O O . LEU C 2 94 ? 28.732 -37.925 70.667 1.00 45.06 94 LEU C O 1
ATOM 4193 N N . VAL C 2 95 ? 26.500 -37.782 70.414 1.00 43.74 95 VAL C N 1
ATOM 4194 C CA . VAL C 2 95 ? 26.280 -38.139 71.809 1.00 42.71 95 VAL C CA 1
ATOM 4195 C C . VAL C 2 95 ? 26.884 -39.504 72.129 1.00 44.33 95 VAL C C 1
ATOM 4196 O O . VAL C 2 95 ? 27.549 -39.679 73.160 1.00 41.50 95 VAL C O 1
ATOM 4200 N N . VAL C 2 96 ? 26.632 -40.503 71.271 1.00 40.77 96 VAL C N 1
ATOM 4201 C CA . VAL C 2 96 ? 27.184 -41.831 71.523 1.00 37.71 96 VAL C CA 1
ATOM 4202 C C . VAL C 2 96 ? 28.686 -41.726 71.647 1.00 38.23 96 VAL C C 1
ATOM 4203 O O . VAL C 2 96 ? 29.306 -42.299 72.553 1.00 35.30 96 VAL C O 1
ATOM 4207 N N . SER C 2 97 ? 29.289 -40.960 70.744 1.00 37.39 97 SER C N 1
ATOM 4208 C CA . SER C 2 97 ? 30.721 -40.805 70.749 1.00 36.11 97 SER C CA 1
ATOM 4209 C C . SER C 2 97 ? 31.206 -40.191 72.065 1.00 41.20 97 SER C C 1
ATOM 4210 O O . SER C 2 97 ? 32.209 -40.641 72.644 1.00 40.24 97 SER C O 1
ATOM 4213 N N . TYR C 2 98 ? 30.497 -39.171 72.563 1.00 39.87 98 TYR C N 1
ATOM 4214 C CA . TYR C 2 98 ? 30.892 -38.525 73.814 1.00 41.41 98 TYR C CA 1
ATOM 4215 C C . TYR C 2 98 ? 30.769 -39.486 74.989 1.00 38.46 98 TYR C C 1
ATOM 4216 O O . TYR C 2 98 ? 31.610 -39.496 75.897 1.00 36.83 98 TYR C O 1
ATOM 4225 N N . VAL C 2 99 ? 29.726 -40.306 74.984 1.00 35.89 99 VAL C N 1
ATOM 4226 C CA . VAL C 2 99 ? 29.551 -41.257 76.064 1.00 33.28 99 VAL C CA 1
ATOM 4227 C C . VAL C 2 99 ? 30.688 -42.261 76.048 1.00 36.62 99 VAL C C 1
ATOM 4228 O O . VAL C 2 99 ? 31.320 -42.518 77.084 1.00 36.11 99 VAL C O 1
ATOM 4232 N N . ASN C 2 100 ? 30.992 -42.819 74.864 1.00 34.36 100 ASN C N 1
ATOM 4233 C CA . ASN C 2 100 ? 32.056 -43.826 74.778 1.00 35.43 100 ASN C CA 1
ATOM 4234 C C . ASN C 2 100 ? 33.393 -43.249 75.189 1.00 34.46 100 ASN C C 1
ATOM 4235 O O . ASN C 2 100 ? 34.153 -43.877 75.931 1.00 34.59 100 ASN C O 1
ATOM 4240 N N . THR C 2 101 ? 33.657 -42.022 74.785 1.00 40.66 101 THR C N 1
ATOM 4241 C CA . THR C 2 101 ? 34.922 -41.403 75.131 1.00 40.35 101 THR C CA 1
ATOM 4242 C C . THR C 2 101 ? 35.019 -41.111 76.619 1.00 39.52 101 THR C C 1
ATOM 4243 O O . THR C 2 101 ? 36.058 -41.367 77.226 1.00 42.85 101 THR C O 1
ATOM 4247 N N . ASN C 2 102 ? 33.975 -40.544 77.216 1.00 37.80 102 ASN C N 1
ATOM 4248 C CA . ASN C 2 102 ? 34.101 -40.117 78.602 1.00 39.41 102 ASN C CA 1
ATOM 4249 C C . ASN C 2 102 ? 33.869 -41.221 79.625 1.00 39.71 102 ASN C C 1
ATOM 4250 O O . ASN C 2 102 ? 34.488 -41.196 80.688 1.00 36.87 102 ASN C O 1
ATOM 4255 N N . VAL C 2 103 ? 32.837 -42.052 79.469 1.00 38.66 103 VAL C N 1
ATOM 4256 C CA . VAL C 2 103 ? 32.561 -43.113 80.428 1.00 30.11 103 VAL C CA 1
ATOM 4257 C C . VAL C 2 103 ? 32.861 -44.523 79.931 1.00 33.65 103 VAL C C 1
ATOM 4258 O O . VAL C 2 103 ? 32.616 -45.488 80.674 1.00 31.19 103 VAL C O 1
ATOM 4262 N N . GLY C 2 104 ? 33.306 -44.698 78.669 1.00 36.19 104 GLY C N 1
ATOM 4263 C CA . GLY C 2 104 ? 33.460 -46.051 78.147 1.00 27.80 104 GLY C CA 1
ATOM 4264 C C . GLY C 2 104 ? 34.308 -46.932 79.052 1.00 30.76 104 GLY C C 1
ATOM 4265 O O . GLY C 2 104 ? 33.921 -48.053 79.407 1.00 34.15 104 GLY C O 1
ATOM 4266 N N . LEU C 2 105 ? 35.460 -46.417 79.482 1.00 29.45 105 LEU C N 1
ATOM 4267 C CA . LEU C 2 105 ? 36.358 -47.229 80.285 1.00 29.30 105 LEU C CA 1
ATOM 4268 C C . LEU C 2 105 ? 35.747 -47.556 81.650 1.00 36.15 105 LEU C C 1
ATOM 4269 O O . LEU C 2 105 ? 35.874 -48.693 82.123 1.00 31.06 105 LEU C O 1
ATOM 4274 N N . LYS C 2 106 ? 35.033 -46.603 82.275 1.00 35.99 106 LYS C N 1
ATOM 4275 C CA . LYS C 2 106 ? 34.346 -46.907 83.528 1.00 34.30 106 LYS C CA 1
ATOM 4276 C C . LYS C 2 106 ? 33.363 -48.060 83.360 1.00 32.91 106 LYS C C 1
ATOM 4277 O O . LYS C 2 106 ? 33.307 -48.971 84.212 1.00 33.99 106 LYS C O 1
ATOM 4283 N N . PHE C 2 107 ? 32.612 -48.074 82.256 1.00 27.98 107 PHE C N 1
ATOM 4284 C CA . PHE C 2 107 ? 31.711 -49.213 82.053 1.00 28.42 107 PHE C CA 1
ATOM 4285 C C . PHE C 2 107 ? 32.507 -50.494 81.869 1.00 28.06 107 PHE C C 1
ATOM 4286 O O . PHE C 2 107 ? 32.139 -51.551 82.399 1.00 30.60 107 PHE C O 1
ATOM 4294 N N . ARG C 2 108 ? 33.617 -50.417 81.125 1.00 29.14 108 ARG C N 1
ATOM 4295 C CA . ARG C 2 108 ? 34.363 -51.635 80.856 1.00 29.44 108 ARG C CA 1
ATOM 4296 C C . ARG C 2 108 ? 34.931 -52.222 82.151 1.00 32.48 108 ARG C C 1
ATOM 4297 O O . ARG C 2 108 ? 34.869 -53.439 82.366 1.00 27.09 108 ARG C O 1
ATOM 4305 N N . GLN C 2 109 ? 35.393 -51.375 83.073 1.00 39.10 109 GLN C N 1
ATOM 4306 C CA . GLN C 2 109 ? 35.883 -51.910 84.345 1.00 35.11 109 GLN C CA 1
ATOM 4307 C C . GLN C 2 109 ? 34.749 -52.525 85.144 1.00 32.35 109 GLN C C 1
ATOM 4308 O O . GLN C 2 109 ? 34.889 -53.632 85.688 1.00 34.33 109 GLN C O 1
ATOM 4314 N N . LEU C 2 110 ? 33.615 -51.831 85.226 1.00 27.86 110 LEU C N 1
ATOM 4315 C CA . LEU C 2 110 ? 32.542 -52.338 86.064 1.00 24.40 110 LEU C CA 1
ATOM 4316 C C . LEU C 2 110 ? 32.034 -53.678 85.539 1.00 29.32 110 LEU C C 1
ATOM 4317 O O . LEU C 2 110 ? 31.966 -54.681 86.287 1.00 34.14 110 LEU C O 1
ATOM 4322 N N . LEU C 2 111 ? 31.711 -53.727 84.237 1.00 28.57 111 LEU C N 1
ATOM 4323 C CA . LEU C 2 111 ? 31.207 -54.967 83.662 1.00 26.52 111 LEU C CA 1
ATOM 4324 C C . LEU C 2 111 ? 32.248 -56.081 83.781 1.00 26.85 111 LEU C C 1
ATOM 4325 O O . LEU C 2 111 ? 31.915 -57.206 84.170 1.00 32.15 111 LEU C O 1
ATOM 4330 N N . TRP C 2 112 ? 33.518 -55.802 83.429 1.00 20.83 112 TRP C N 1
ATOM 4331 C CA . TRP C 2 112 ? 34.524 -56.853 83.547 1.00 23.70 112 TRP C CA 1
ATOM 4332 C C . TRP C 2 112 ? 34.572 -57.383 84.982 1.00 27.63 112 TRP C C 1
ATOM 4333 O O . TRP C 2 112 ? 34.804 -58.574 85.217 1.00 30.46 112 TRP C O 1
ATOM 4344 N N . PHE C 2 113 ? 34.351 -56.506 85.953 1.00 24.88 113 PHE C N 1
ATOM 4345 C CA . PHE C 2 113 ? 34.518 -56.913 87.340 1.00 27.72 113 PHE C CA 1
ATOM 4346 C C . PHE C 2 113 ? 33.408 -57.885 87.742 1.00 30.52 113 PHE C C 1
ATOM 4347 O O . PHE C 2 113 ? 33.669 -58.988 88.231 1.00 29.32 113 PHE C O 1
ATOM 4355 N N . HIS C 2 114 ? 32.153 -57.520 87.502 1.00 28.35 114 HIS C N 1
ATOM 4356 C CA . HIS C 2 114 ? 31.099 -58.460 87.884 1.00 31.68 114 HIS C CA 1
ATOM 4357 C C . HIS C 2 114 ? 31.099 -59.735 87.031 1.00 30.66 114 HIS C C 1
ATOM 4358 O O . HIS C 2 114 ? 30.909 -60.845 87.576 1.00 27.91 114 HIS C O 1
ATOM 4365 N N . ILE C 2 115 ? 31.363 -59.619 85.712 1.00 30.21 115 ILE C N 1
ATOM 4366 C CA . ILE C 2 115 ? 31.443 -60.803 84.856 1.00 31.14 115 ILE C CA 1
ATOM 4367 C C . ILE C 2 115 ? 32.508 -61.748 85.368 1.00 29.57 115 ILE C C 1
ATOM 4368 O O . ILE C 2 115 ?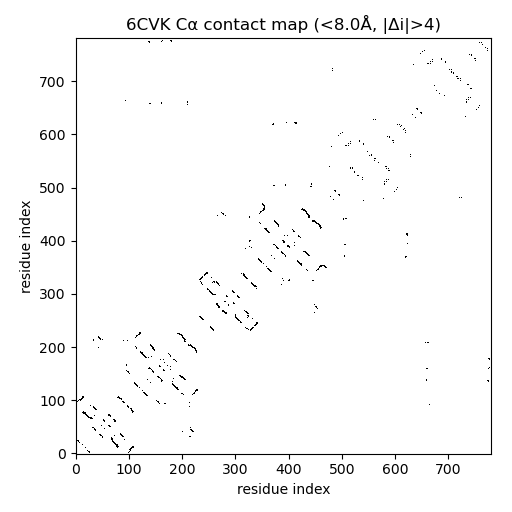 32.306 -62.975 85.469 1.00 30.49 115 ILE C O 1
ATOM 4373 N N . SER C 2 116 ? 33.682 -61.200 85.644 1.00 20.87 116 SER C N 1
ATOM 4374 C CA . SER C 2 116 ? 34.788 -62.060 86.032 1.00 24.24 116 SER C CA 1
ATOM 4375 C C . SER C 2 116 ? 34.552 -62.639 87.423 1.00 29.09 116 SER C C 1
ATOM 4376 O O . SER C 2 116 ? 34.938 -63.786 87.687 1.00 29.09 116 SER C O 1
ATOM 4379 N N . ALA C 2 117 ? 33.859 -61.904 88.301 1.00 27.14 117 ALA C N 1
ATOM 4380 C CA . ALA C 2 117 ? 33.433 -62.498 89.568 1.00 27.15 117 ALA C CA 1
ATOM 4381 C C . ALA C 2 117 ? 32.541 -63.712 89.335 1.00 34.09 117 ALA C C 1
ATOM 4382 O O . ALA C 2 117 ? 32.699 -64.746 89.997 1.00 37.50 117 ALA C O 1
ATOM 4384 N N . LEU C 2 118 ? 31.586 -63.609 88.402 1.00 39.62 118 LEU C N 1
ATOM 4385 C CA . LEU C 2 118 ? 30.687 -64.734 88.093 1.00 38.26 118 LEU C CA 1
ATOM 4386 C C . LEU C 2 118 ? 31.387 -65.868 87.355 1.00 35.89 118 LEU C C 1
ATOM 4387 O O . LEU C 2 118 ? 30.824 -66.960 87.247 1.00 39.28 118 LEU C O 1
ATOM 4392 N N . THR C 2 119 ? 32.575 -65.632 86.844 1.00 36.58 119 THR C N 1
ATOM 4393 C CA . THR C 2 119 ? 33.281 -66.521 85.941 1.00 41.33 119 THR C CA 1
ATOM 4394 C C . THR C 2 119 ? 34.425 -67.249 86.619 1.00 41.32 119 THR C C 1
ATOM 4395 O O . THR C 2 119 ? 34.557 -68.462 86.455 1.00 42.39 119 THR C O 1
ATOM 4399 N N . PHE C 2 120 ? 35.354 -66.507 87.228 1.00 38.54 120 PHE C N 1
ATOM 4400 C CA . PHE C 2 120 ? 36.490 -67.010 87.987 1.00 37.45 120 PHE C CA 1
ATOM 4401 C C . PHE C 2 120 ? 36.244 -67.175 89.488 1.00 39.72 120 PHE C C 1
ATOM 4402 O O . PHE C 2 120 ? 37.074 -67.787 90.176 1.00 41.20 120 PHE C O 1
ATOM 4410 N N . GLY C 2 121 ? 35.136 -66.660 90.014 1.00 35.09 121 GLY C N 1
ATOM 4411 C CA . GLY C 2 121 ? 34.921 -66.571 91.448 1.00 31.96 121 GLY C CA 1
ATOM 4412 C C . GLY C 2 121 ? 35.366 -65.222 91.986 1.00 35.78 121 GLY C C 1
ATOM 4413 O O . GLY C 2 121 ? 36.393 -64.677 91.567 1.00 37.81 121 GLY C O 1
ATOM 4414 N N . ARG C 2 122 ? 34.662 -64.692 92.976 1.00 36.86 122 ARG C N 1
ATOM 4415 C CA . ARG C 2 122 ? 35.028 -63.362 93.456 1.00 38.20 122 ARG C CA 1
ATOM 4416 C C . ARG C 2 122 ? 36.391 -63.365 94.154 1.00 32.36 122 ARG C C 1
ATOM 4417 O O . ARG C 2 122 ? 37.161 -62.418 94.017 1.00 28.51 122 ARG C O 1
ATOM 4425 N N . GLU C 2 123 ? 36.708 -64.401 94.919 1.00 29.58 123 GLU C N 1
ATOM 4426 C CA . GLU C 2 123 ? 37.963 -64.363 95.658 1.00 36.20 123 GLU C CA 1
ATOM 4427 C C . GLU C 2 123 ? 39.144 -64.390 94.714 1.00 35.09 123 GLU C C 1
ATOM 4428 O O . GLU C 2 123 ? 40.129 -63.676 94.941 1.00 39.10 123 GLU C O 1
ATOM 4434 N N . THR C 2 124 ? 39.022 -65.148 93.608 1.00 32.47 124 THR C N 1
ATOM 4435 C CA . THR C 2 124 ? 40.054 -65.194 92.576 1.00 29.92 124 THR C CA 1
ATOM 4436 C C . THR C 2 124 ? 40.277 -63.817 91.991 1.00 34.37 124 THR C C 1
ATOM 4437 O O . THR C 2 124 ? 41.424 -63.408 91.750 1.00 36.42 124 THR C O 1
ATOM 4441 N N . VAL C 2 125 ? 39.182 -63.083 91.759 1.00 31.09 125 VAL C N 1
ATOM 4442 C CA . VAL C 2 125 ? 39.294 -61.753 91.194 1.00 27.59 125 VAL C CA 1
ATOM 4443 C C . VAL C 2 125 ? 39.962 -60.825 92.185 1.00 30.08 125 VAL C C 1
ATOM 4444 O O . VAL C 2 125 ? 40.920 -60.117 91.839 1.00 30.20 125 VAL C O 1
ATOM 4448 N N . LEU C 2 126 ? 39.473 -60.818 93.442 1.00 28.18 126 LEU C N 1
ATOM 4449 C CA . LEU C 2 126 ? 40.070 -59.915 94.421 1.00 28.42 126 LEU C CA 1
ATOM 4450 C C . LEU C 2 126 ? 41.567 -60.176 94.527 1.00 28.99 126 LEU C C 1
ATOM 4451 O O . LEU C 2 126 ? 42.381 -59.240 94.453 1.00 31.51 126 LEU C O 1
ATOM 4456 N N . GLU C 2 127 ? 41.954 -61.449 94.573 1.00 32.43 127 GLU C N 1
ATOM 4457 C CA . GLU C 2 127 ? 43.377 -61.758 94.678 1.00 39.72 127 GLU C CA 1
ATOM 4458 C C . GLU C 2 127 ? 44.133 -61.298 93.439 1.00 35.11 127 GLU C C 1
ATOM 4459 O O . GLU C 2 127 ? 45.231 -60.739 93.556 1.00 31.90 127 GLU C O 1
ATOM 4465 N N . TYR C 2 128 ? 43.555 -61.502 92.244 1.00 30.79 128 TYR C N 1
ATOM 4466 C CA . TYR C 2 128 ? 44.216 -61.047 91.027 1.00 24.72 128 TYR C CA 1
ATOM 4467 C C . TYR C 2 128 ? 44.434 -59.535 91.042 1.00 32.39 128 TYR C C 1
ATOM 4468 O O . TYR C 2 128 ? 45.533 -59.060 90.734 1.00 39.09 128 TYR C O 1
ATOM 4477 N N . LEU C 2 129 ? 43.399 -58.763 91.417 1.00 24.92 129 LEU C N 1
ATOM 4478 C CA . LEU C 2 129 ? 43.533 -57.308 91.496 1.00 25.51 129 LEU C CA 1
ATOM 4479 C C . LEU C 2 129 ? 44.662 -56.890 92.442 1.00 28.90 129 LEU C C 1
ATOM 4480 O O . LEU C 2 129 ? 45.497 -56.034 92.096 1.00 28.05 129 LEU C O 1
ATOM 4485 N N . VAL C 2 130 ? 44.701 -57.462 93.649 1.00 28.32 130 VAL C N 1
ATOM 4486 C CA . VAL C 2 130 ? 45.825 -57.145 94.537 1.00 29.56 130 VAL C CA 1
ATOM 4487 C C . VAL C 2 130 ? 47.166 -57.482 93.870 1.00 30.64 130 VAL C C 1
ATOM 4488 O O . VAL C 2 130 ? 48.107 -56.680 93.900 1.00 36.64 130 VAL C O 1
ATOM 4492 N N . SER C 2 131 ? 47.271 -58.655 93.237 1.00 29.83 131 SER C N 1
ATOM 4493 C CA . SER C 2 131 ? 48.544 -59.035 92.588 1.00 35.37 131 SER C CA 1
ATOM 4494 C C . SER C 2 131 ? 48.946 -58.051 91.495 1.00 36.29 131 SER C C 1
ATOM 4495 O O . SER C 2 131 ? 50.117 -57.629 91.412 1.00 36.59 131 SER C O 1
ATOM 4498 N N . PHE C 2 132 ? 47.981 -57.648 90.668 1.00 28.99 132 PHE C N 1
ATOM 4499 C CA . PHE C 2 132 ? 48.275 -56.694 89.609 1.00 28.47 132 PHE C CA 1
ATOM 4500 C C . PHE C 2 132 ? 48.714 -55.351 90.182 1.00 31.21 132 PHE C C 1
ATOM 4501 O O . PHE C 2 132 ? 49.709 -54.770 89.715 1.00 35.06 132 PHE C O 1
ATOM 4509 N N . GLY C 2 133 ? 48.022 -54.862 91.221 1.00 27.04 133 GLY C N 1
ATOM 4510 C CA . GLY C 2 133 ? 48.439 -53.605 91.820 1.00 28.71 133 GLY C CA 1
ATOM 4511 C C . GLY C 2 133 ? 49.852 -53.678 92.389 1.00 36.47 133 GLY C C 1
ATOM 4512 O O . GLY C 2 133 ? 50.647 -52.730 92.252 1.00 40.28 133 GLY C O 1
ATOM 4513 N N . VAL C 2 134 ? 50.186 -54.799 93.044 1.00 30.25 134 VAL C N 1
ATOM 4514 C CA . VAL C 2 134 ? 51.539 -54.937 93.577 1.00 39.93 134 VAL C CA 1
ATOM 4515 C C . VAL C 2 134 ? 52.557 -54.883 92.439 1.00 44.72 134 VAL C C 1
ATOM 4516 O O . VAL C 2 134 ? 53.548 -54.149 92.507 1.00 39.58 134 VAL C O 1
ATOM 4520 N N . TRP C 2 135 ? 52.294 -55.609 91.352 1.00 44.36 135 TRP C N 1
ATOM 4521 C CA . TRP C 2 135 ? 53.197 -55.573 90.208 1.00 36.60 135 TRP C CA 1
ATOM 4522 C C . TRP C 2 135 ? 53.378 -54.147 89.689 1.00 41.10 135 TRP C C 1
ATOM 4523 O O . TRP C 2 135 ? 54.520 -53.694 89.505 1.00 43.84 135 TRP C O 1
ATOM 4534 N N . ILE C 2 136 ? 52.264 -53.414 89.471 1.00 36.50 136 ILE C N 1
ATOM 4535 C CA . ILE C 2 136 ? 52.335 -52.057 88.904 1.00 41.77 136 ILE C CA 1
ATOM 4536 C C . ILE C 2 136 ? 53.162 -51.129 89.786 1.00 45.73 136 ILE C C 1
ATOM 4537 O O . ILE C 2 136 ? 53.966 -50.331 89.291 1.00 55.14 136 ILE C O 1
ATOM 4542 N N . ARG C 2 137 ? 52.952 -51.193 91.094 1.00 38.35 137 ARG C N 1
ATOM 4543 C CA . ARG C 2 137 ? 53.711 -50.381 92.029 1.00 38.78 137 ARG C CA 1
ATOM 4544 C C . ARG C 2 137 ? 55.153 -50.880 92.256 1.00 44.81 137 ARG C C 1
ATOM 4545 O O . ARG C 2 137 ? 55.923 -50.206 92.943 1.00 49.22 137 ARG C O 1
ATOM 4553 N N . THR C 2 138 ? 55.544 -52.006 91.722 1.00 47.45 138 THR C N 1
ATOM 4554 C CA . THR C 2 138 ? 56.917 -52.401 92.064 1.00 48.76 138 THR C CA 1
ATOM 4555 C C . THR C 2 138 ? 57.907 -51.747 91.092 1.00 48.35 138 THR C C 1
ATOM 4556 O O . THR C 2 138 ? 57.652 -51.707 89.873 1.00 45.28 138 THR C O 1
ATOM 4560 N N . PRO C 2 139 ? 59.040 -51.224 91.546 1.00 48.05 139 PRO C N 1
ATOM 4561 C CA . PRO C 2 139 ? 60.064 -50.727 90.585 1.00 51.52 139 PRO C CA 1
ATOM 4562 C C . PRO C 2 139 ? 60.437 -51.810 89.591 1.00 51.02 139 PRO C C 1
ATOM 4563 O O . PRO C 2 139 ? 60.595 -52.984 89.965 1.00 43.61 139 PRO C O 1
ATOM 4567 N N . PRO C 2 140 ? 60.587 -51.441 88.317 1.00 53.95 140 PRO C N 1
ATOM 4568 C CA . PRO C 2 140 ? 60.731 -52.440 87.237 1.00 55.80 140 PRO C CA 1
ATOM 4569 C C . PRO C 2 140 ? 61.830 -53.481 87.415 1.00 54.22 140 PRO C C 1
ATOM 4570 O O . PRO C 2 140 ? 61.619 -54.633 87.019 1.00 54.00 140 PRO C O 1
ATOM 4574 N N . ALA C 2 141 ? 62.997 -53.122 87.960 1.00 48.13 141 ALA C N 1
ATOM 4575 C CA . ALA C 2 141 ? 64.071 -54.109 88.072 1.00 57.73 141 ALA C CA 1
ATOM 4576 C C . ALA C 2 141 ? 63.753 -55.183 89.089 1.00 58.88 141 ALA C C 1
ATOM 4577 O O . ALA C 2 141 ? 64.435 -56.218 89.107 1.00 63.26 141 ALA C O 1
ATOM 4579 N N . TYR C 2 142 ? 62.785 -54.936 89.971 1.00 53.42 142 TYR C N 1
ATOM 4580 C CA . TYR C 2 142 ? 62.383 -55.897 90.988 1.00 54.81 142 TYR C CA 1
ATOM 4581 C C . TYR C 2 142 ? 61.162 -56.727 90.600 1.00 53.85 142 TYR C C 1
ATOM 4582 O O . TYR C 2 142 ? 60.707 -57.535 91.406 1.00 60.14 142 TYR C O 1
ATOM 4591 N N . ARG C 2 143 ? 60.615 -56.559 89.409 1.00 48.01 143 ARG C N 1
ATOM 4592 C CA . ARG C 2 143 ? 59.406 -57.291 89.057 1.00 47.72 143 ARG C CA 1
ATOM 4593 C C . ARG C 2 143 ? 59.615 -58.054 87.757 1.00 48.90 143 ARG C C 1
ATOM 4594 O O . ARG C 2 143 ? 60.460 -57.677 86.936 1.00 52.06 143 ARG C O 1
ATOM 4602 N N . PRO C 2 144 ? 58.885 -59.152 87.555 1.00 46.95 144 PRO C N 1
ATOM 4603 C CA . PRO C 2 144 ? 58.961 -59.863 86.271 1.00 44.05 144 PRO C CA 1
ATOM 4604 C C . PRO C 2 144 ? 58.611 -58.941 85.126 1.00 40.39 144 PRO C C 1
ATOM 4605 O O . PRO C 2 144 ? 57.822 -57.987 85.285 1.00 38.86 144 PRO C O 1
ATOM 4609 N N . PRO C 2 145 ? 59.162 -59.183 83.942 1.00 38.22 145 PRO C N 1
ATOM 4610 C CA . PRO C 2 145 ? 58.759 -58.364 82.787 1.00 37.61 145 PRO C CA 1
ATOM 4611 C C . PRO C 2 145 ? 57.280 -58.477 82.472 1.00 43.39 145 PRO C C 1
ATOM 4612 O O . PRO C 2 145 ? 56.694 -57.500 81.990 1.00 40.17 145 PRO C O 1
ATOM 4616 N N . ASN C 2 146 ? 56.633 -59.607 82.753 1.00 41.25 146 ASN C N 1
ATOM 4617 C CA . ASN C 2 146 ? 55.203 -59.708 82.479 1.00 45.75 146 ASN C CA 1
ATOM 4618 C C . ASN C 2 146 ? 54.391 -59.509 83.749 1.00 46.71 146 ASN C C 1
ATOM 4619 O O . ASN C 2 146 ? 54.769 -59.975 84.825 1.00 46.22 146 ASN C O 1
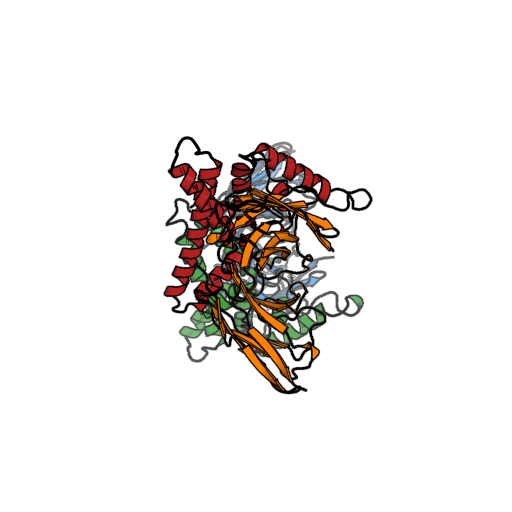ATOM 4624 N N . ALA C 2 147 ? 53.279 -58.802 83.610 1.00 44.31 147 ALA C N 1
ATOM 4625 C CA . ALA C 2 147 ? 52.367 -58.619 84.711 1.00 40.63 147 ALA C CA 1
ATOM 4626 C C . ALA C 2 147 ? 51.713 -59.958 85.067 1.00 40.06 147 ALA C C 1
ATOM 4627 O O . ALA C 2 147 ? 51.713 -60.892 84.268 1.00 38.46 147 ALA C O 1
ATOM 4629 N N . PRO C 2 148 ? 51.163 -60.085 86.268 1.00 39.39 148 PRO C N 1
ATOM 4630 C CA . PRO C 2 148 ? 50.426 -61.309 86.597 1.00 40.65 148 PRO C CA 1
ATOM 4631 C C . PRO C 2 148 ? 49.283 -61.528 85.608 1.00 36.26 148 PRO C C 1
ATOM 4632 O O . PRO C 2 148 ? 48.591 -60.586 85.205 1.00 28.95 148 PRO C O 1
ATOM 4636 N N . ILE C 2 149 ? 49.112 -62.780 85.219 1.00 37.15 149 ILE C N 1
ATOM 4637 C CA . ILE C 2 149 ? 48.107 -63.221 84.252 1.00 37.77 149 ILE C CA 1
ATOM 4638 C C . ILE C 2 149 ? 46.909 -63.802 84.993 1.00 37.31 149 ILE C C 1
ATOM 4639 O O . ILE C 2 149 ? 47.085 -64.537 85.957 1.00 37.20 149 ILE C O 1
ATOM 4644 N N . LEU C 2 150 ? 45.690 -63.547 84.527 1.00 35.47 150 LEU C N 1
ATOM 4645 C CA . LEU C 2 150 ? 44.537 -64.194 85.143 1.00 31.08 150 LEU C CA 1
ATOM 4646 C C . LEU C 2 150 ? 44.239 -65.483 84.369 1.00 34.51 150 LEU C C 1
ATOM 4647 O O . LEU C 2 150 ? 43.743 -65.444 83.241 1.00 35.26 150 LEU C O 1
ATOM 4652 N N . SER C 2 151 ? 44.514 -66.633 84.993 1.00 33.62 151 SER C N 1
ATOM 4653 C CA . SER C 2 151 ? 44.325 -67.927 84.346 1.00 30.23 151 SER C CA 1
ATOM 4654 C C . SER C 2 151 ? 42.886 -68.386 84.472 1.00 38.96 151 SER C C 1
ATOM 4655 O O . SER C 2 151 ? 42.247 -68.187 85.510 1.00 44.02 151 SER C O 1
ATOM 4658 N N . THR C 2 152 ? 42.373 -68.995 83.407 1.00 37.85 152 THR C N 1
ATOM 4659 C CA . THR C 2 152 ? 40.984 -69.421 83.440 1.00 42.08 152 THR C CA 1
ATOM 4660 C C . THR C 2 152 ? 40.855 -70.632 84.364 1.00 47.77 152 THR C C 1
ATOM 4661 O O . THR C 2 152 ? 41.819 -71.371 84.604 1.00 44.86 152 THR C O 1
ATOM 4665 N N . LEU C 2 153 ? 39.673 -70.784 84.941 1.00 51.20 153 LEU C N 1
ATOM 4666 C CA . LEU C 2 153 ? 39.444 -71.868 85.883 1.00 57.86 153 LEU C CA 1
ATOM 4667 C C . LEU C 2 153 ? 39.544 -73.219 85.176 1.00 62.04 153 LEU C C 1
ATOM 4668 O O . LEU C 2 153 ? 39.045 -73.374 84.056 1.00 67.50 153 LEU C O 1
ATOM 4673 N N . PRO C 2 154 ? 40.166 -74.226 85.804 1.00 63.20 154 PRO C N 1
ATOM 4674 C CA . PRO C 2 154 ? 40.140 -75.622 85.347 1.00 66.38 154 PRO C CA 1
ATOM 4675 C C . PRO C 2 154 ? 38.760 -76.291 85.470 1.00 73.28 154 PRO C C 1
ATOM 4676 O O . PRO C 2 154 ? 37.770 -75.935 84.808 1.00 74.15 154 PRO C O 1
ATOM 4680 N N . SER D 2 1 ? 20.544 -26.719 69.813 1.00 75.33 1 SER D N 1
ATOM 4681 C CA . SER D 2 1 ? 20.393 -27.016 68.389 1.00 80.59 1 SER D CA 1
ATOM 4682 C C . SER D 2 1 ? 21.581 -27.836 67.862 1.00 80.70 1 SER D C 1
ATOM 4683 O O . SER D 2 1 ? 22.481 -28.185 68.627 1.00 80.65 1 SER D O 1
ATOM 4686 N N . LYS D 2 2 ? 21.596 -28.146 66.559 1.00 76.96 2 LYS D N 1
ATOM 4687 C CA . LYS D 2 2 ? 22.769 -28.808 65.988 1.00 72.38 2 LYS D CA 1
ATOM 4688 C C . LYS D 2 2 ? 24.028 -27.977 66.202 1.00 74.37 2 LYS D C 1
ATOM 4689 O O . LYS D 2 2 ? 25.037 -28.478 66.709 1.00 77.74 2 LYS D O 1
ATOM 4691 N N . LEU D 2 3 ? 24.056 -26.693 65.901 1.00 72.93 3 LEU D N 1
ATOM 4692 C CA . LEU D 2 3 ? 25.299 -25.970 66.171 1.00 68.71 3 LEU D CA 1
ATOM 4693 C C . LEU D 2 3 ? 25.768 -26.402 67.565 1.00 83.60 3 LEU D C 1
ATOM 4694 O O . LEU D 2 3 ? 26.669 -27.191 67.694 1.00 95.42 3 LEU D O 1
ATOM 4696 N N . CYS D 2 4 ? 25.220 -25.793 68.595 1.00 85.63 4 CYS D N 1
ATOM 4697 C CA . CYS D 2 4 ? 25.346 -26.209 69.975 1.00 82.68 4 CYS D CA 1
ATOM 4698 C C . CYS D 2 4 ? 26.309 -27.283 70.386 1.00 75.44 4 CYS D C 1
ATOM 4699 O O . CYS D 2 4 ? 27.450 -27.055 70.793 1.00 72.31 4 CYS D O 1
ATOM 4702 N N . LEU D 2 5 ? 25.769 -28.491 70.172 1.00 70.60 5 LEU D N 1
ATOM 4703 C CA . LEU D 2 5 ? 26.381 -29.792 70.315 1.00 65.42 5 LEU D CA 1
ATOM 4704 C C . LEU D 2 5 ? 27.763 -29.749 69.710 1.00 69.07 5 LEU D C 1
ATOM 4705 O O . LEU D 2 5 ? 28.769 -29.875 70.424 1.00 73.45 5 LEU D O 1
ATOM 4710 N N . GLY D 2 6 ? 27.800 -29.527 68.391 1.00 66.80 6 GLY D N 1
ATOM 4711 C CA . GLY D 2 6 ? 29.066 -29.453 67.684 1.00 64.18 6 GLY D CA 1
ATOM 4712 C C . GLY D 2 6 ? 30.081 -28.561 68.369 1.00 63.61 6 GLY D C 1
ATOM 4713 O O . GLY D 2 6 ? 31.265 -28.899 68.451 1.00 68.80 6 GLY D O 1
ATOM 4714 N N . TRP D 2 7 ? 29.639 -27.421 68.895 1.00 57.47 7 TRP D N 1
ATOM 4715 C CA . TRP D 2 7 ? 30.630 -26.565 69.526 1.00 58.40 7 TRP D CA 1
ATOM 4716 C C . TRP D 2 7 ? 30.985 -27.064 70.928 1.00 68.19 7 TRP D C 1
ATOM 4717 O O . TRP D 2 7 ? 32.161 -27.064 71.311 1.00 71.39 7 TRP D O 1
ATOM 4728 N N . LEU D 2 8 ? 29.992 -27.538 71.687 1.00 72.41 8 LEU D N 1
ATOM 4729 C CA . LEU D 2 8 ? 30.208 -27.871 73.095 1.00 69.38 8 LEU D CA 1
ATOM 4730 C C . LEU D 2 8 ? 30.989 -29.156 73.267 1.00 68.34 8 LEU D C 1
ATOM 4731 O O . LEU D 2 8 ? 31.881 -29.237 74.125 1.00 66.74 8 LEU D O 1
ATOM 4736 N N . TRP D 2 9 ? 30.656 -30.170 72.480 1.00 68.65 9 TRP D N 1
ATOM 4737 C CA . TRP D 2 9 ? 31.203 -31.503 72.677 1.00 74.35 9 TRP D CA 1
ATOM 4738 C C . TRP D 2 9 ? 32.065 -31.842 71.460 1.00 76.62 9 TRP D C 1
ATOM 4739 O O . TRP D 2 9 ? 31.578 -32.307 70.427 1.00 76.36 9 TRP D O 1
ATOM 4750 N N . GLY D 2 10 ? 33.369 -31.696 71.649 1.00 80.70 10 GLY D N 1
ATOM 4751 C CA . GLY D 2 10 ? 34.327 -31.970 70.591 1.00 84.97 10 GLY D CA 1
ATOM 4752 C C . GLY D 2 10 ? 34.087 -31.202 69.298 1.00 87.15 10 GLY D C 1
ATOM 4753 O O . GLY D 2 10 ? 33.939 -29.977 69.273 1.00 88.80 10 GLY D O 1
ATOM 4754 N N . MET D 2 11 ? 34.060 -31.973 68.206 1.00 91.03 11 MET D N 1
ATOM 4755 C CA . MET D 2 11 ? 34.090 -31.684 66.765 1.00 93.90 11 MET D CA 1
ATOM 4756 C C . MET D 2 11 ? 35.184 -30.733 66.274 1.00 93.96 11 MET D C 1
ATOM 4757 O O . MET D 2 11 ? 36.067 -30.350 67.045 1.00 91.64 11 MET D O 1
ATOM 4759 N N . ASP D 2 12 ? 35.049 -30.228 65.039 1.00 93.60 12 ASP D N 1
ATOM 4760 C CA . ASP D 2 12 ? 35.959 -29.200 64.543 1.00 88.77 12 ASP D CA 1
ATOM 4761 C C . ASP D 2 12 ? 35.142 -27.947 64.298 1.00 86.59 12 ASP D C 1
ATOM 4762 O O . ASP D 2 12 ? 34.882 -27.527 63.171 1.00 94.26 12 ASP D O 1
ATOM 4767 N N . ILE D 2 13 ? 34.899 -27.238 65.379 1.00 77.10 13 ILE D N 1
ATOM 4768 C CA . ILE D 2 13 ? 34.060 -26.066 65.304 1.00 69.92 13 ILE D CA 1
ATOM 4769 C C . ILE D 2 13 ? 34.774 -24.974 66.060 1.00 67.65 13 ILE D C 1
ATOM 4770 O O . ILE D 2 13 ? 34.923 -25.036 67.289 1.00 69.85 13 ILE D O 1
ATOM 4775 N N . ASP D 2 14 ? 35.223 -23.986 65.312 1.00 65.45 14 ASP D N 1
ATOM 4776 C CA . ASP D 2 14 ? 35.828 -22.785 65.857 1.00 62.71 14 ASP D CA 1
ATOM 4777 C C . ASP D 2 14 ? 34.749 -21.742 65.657 1.00 55.81 14 ASP D C 1
ATOM 4778 O O . ASP D 2 14 ? 34.533 -21.273 64.519 1.00 48.26 14 ASP D O 1
ATOM 4783 N N . PRO D 2 15 ? 34.020 -21.367 66.711 1.00 54.22 15 PRO D N 1
ATOM 4784 C CA . PRO D 2 15 ? 33.016 -20.302 66.567 1.00 52.82 15 PRO D CA 1
ATOM 4785 C C . PRO D 2 15 ? 33.630 -18.924 66.322 1.00 52.13 15 PRO D C 1
ATOM 4786 O O . PRO D 2 15 ? 32.913 -18.012 65.880 1.00 52.89 15 PRO D O 1
ATOM 4790 N N . TYR D 2 16 ? 34.923 -18.738 66.574 1.00 49.13 16 TYR D N 1
ATOM 4791 C CA . TYR D 2 16 ? 35.539 -17.425 66.450 1.00 42.07 16 TYR D CA 1
ATOM 4792 C C . TYR D 2 16 ? 36.069 -17.098 65.060 1.00 44.04 16 TYR D C 1
ATOM 4793 O O . TYR D 2 16 ? 36.283 -15.919 64.778 1.00 48.54 16 TYR D O 1
ATOM 4802 N N . LYS D 2 17 ? 36.250 -18.086 64.174 1.00 45.10 17 LYS D N 1
ATOM 4803 C CA . LYS D 2 17 ? 36.944 -17.812 62.912 1.00 53.83 17 LYS D CA 1
ATOM 4804 C C . LYS D 2 17 ? 36.177 -16.830 62.037 1.00 51.09 17 LYS D C 1
ATOM 4805 O O . LYS D 2 17 ? 36.793 -16.010 61.336 1.00 45.45 17 LYS D O 1
ATOM 4811 N N . GLU D 2 18 ? 34.843 -16.880 62.090 1.00 52.34 18 GLU D N 1
ATOM 4812 C CA . GLU D 2 18 ? 33.992 -15.968 61.336 1.00 57.87 18 GLU D CA 1
ATOM 4813 C C . GLU D 2 18 ? 34.144 -14.522 61.802 1.00 49.74 18 GLU D C 1
ATOM 4814 O O . GLU D 2 18 ? 33.858 -13.597 61.040 1.00 52.45 18 GLU D O 1
ATOM 4820 N N . PHE D 2 19 ? 34.539 -14.307 63.048 1.00 44.89 19 PHE D N 1
ATOM 4821 C CA . PHE D 2 19 ? 34.745 -12.965 63.576 1.00 45.49 19 PHE D CA 1
ATOM 4822 C C . PHE D 2 19 ? 36.208 -12.558 63.596 1.00 44.87 19 PHE D C 1
ATOM 4823 O O . PHE D 2 19 ? 36.548 -11.553 64.220 1.00 43.29 19 PHE D O 1
ATOM 4831 N N . GLY D 2 20 ? 37.088 -13.355 63.003 1.00 43.00 20 GLY D N 1
ATOM 4832 C CA . GLY D 2 20 ? 38.476 -12.957 62.854 1.00 44.29 20 GLY D CA 1
ATOM 4833 C C . GLY D 2 20 ? 39.392 -13.381 63.981 1.00 42.19 20 GLY D C 1
ATOM 4834 O O . GLY D 2 20 ? 40.507 -12.853 64.084 1.00 40.52 20 GLY D O 1
ATOM 4835 N N . ALA D 2 21 ? 38.968 -14.323 64.831 1.00 33.52 21 ALA D N 1
ATOM 4836 C CA . ALA D 2 21 ? 39.843 -14.843 65.877 1.00 35.73 21 ALA D CA 1
ATOM 4837 C C . ALA D 2 21 ? 39.886 -16.359 65.796 1.00 40.24 21 ALA D C 1
ATOM 4838 O O . ALA D 2 21 ? 39.441 -16.952 64.810 1.00 44.63 21 ALA D O 1
ATOM 4840 N N . THR D 2 22 ? 40.473 -16.989 66.809 1.00 41.15 22 THR D N 1
ATOM 4841 C CA . THR D 2 22 ? 40.667 -18.423 66.841 1.00 46.81 22 THR D CA 1
ATOM 4842 C C . THR D 2 22 ? 40.467 -18.884 68.272 1.00 49.50 22 THR D C 1
ATOM 4843 O O . THR D 2 22 ? 40.720 -18.126 69.214 1.00 52.30 22 THR D O 1
ATOM 4847 N N . VAL D 2 23 ? 40.009 -20.130 68.429 1.00 47.29 23 VAL D N 1
ATOM 4848 C CA . VAL D 2 23 ? 39.902 -20.703 69.766 1.00 43.30 23 VAL D CA 1
ATOM 4849 C C . VAL D 2 23 ? 41.241 -20.616 70.478 1.00 38.66 23 VAL D C 1
ATOM 4850 O O . VAL D 2 23 ? 41.287 -20.479 71.704 1.00 41.07 23 VAL D O 1
ATOM 4854 N N . GLU D 2 24 ? 42.352 -20.670 69.736 1.00 37.32 24 GLU D N 1
ATOM 4855 C CA . GLU D 2 24 ? 43.647 -20.656 70.398 1.00 37.68 24 GLU D CA 1
ATOM 4856 C C . GLU D 2 24 ? 43.930 -19.292 71.027 1.00 42.87 24 GLU D C 1
ATOM 4857 O O . GLU D 2 24 ? 44.412 -19.212 72.178 1.00 51.85 24 GLU D O 1
ATOM 4863 N N . LEU D 2 25 ? 43.551 -18.207 70.328 1.00 42.57 25 LEU D N 1
ATOM 4864 C CA . LEU D 2 25 ? 43.658 -16.872 70.917 1.00 43.99 25 LEU D CA 1
ATOM 4865 C C . LEU D 2 25 ? 42.867 -16.770 72.221 1.00 51.43 25 LEU D C 1
ATOM 4866 O O . LEU D 2 25 ? 43.375 -16.254 73.230 1.00 51.75 25 LEU D O 1
ATOM 4871 N N . LEU D 2 26 ? 41.617 -17.258 72.230 1.00 45.56 26 LEU D N 1
ATOM 4872 C CA . LEU D 2 26 ? 40.833 -17.152 73.462 1.00 41.47 26 LEU D CA 1
ATOM 4873 C C . LEU D 2 26 ? 41.373 -18.055 74.563 1.00 36.93 26 LEU D C 1
ATOM 4874 O O . LEU D 2 26 ? 41.343 -17.669 75.728 1.00 38.56 26 LEU D O 1
ATOM 4879 N N . SER D 2 27 ? 41.923 -19.223 74.206 1.00 35.52 27 SER D N 1
ATOM 4880 C CA . SER D 2 27 ? 42.443 -20.154 75.201 1.00 44.23 27 SER D CA 1
ATOM 4881 C C . SER D 2 27 ? 43.689 -19.625 75.882 1.00 47.64 27 SER D C 1
ATOM 4882 O O . SER D 2 27 ? 44.096 -20.172 76.904 1.00 48.35 27 SER D O 1
ATOM 4885 N N . PHE D 2 28 ? 44.335 -18.605 75.329 1.00 48.35 28 PHE D N 1
ATOM 4886 C CA . PHE D 2 28 ? 45.490 -18.076 76.055 1.00 47.96 28 PHE D CA 1
ATOM 4887 C C . PHE D 2 28 ? 45.111 -17.382 77.378 1.00 48.13 28 PHE D C 1
ATOM 4888 O O . PHE D 2 28 ? 45.973 -17.219 78.250 1.00 45.99 28 PHE D O 1
ATOM 4896 N N . LEU D 2 29 ? 43.849 -16.912 77.540 1.00 45.07 29 LEU D N 1
ATOM 4897 C CA . LEU D 2 29 ? 43.537 -16.094 78.721 1.00 39.21 29 LEU D CA 1
ATOM 4898 C C . LEU D 2 29 ? 43.374 -16.964 79.970 1.00 37.90 29 LEU D C 1
ATOM 4899 O O . LEU D 2 29 ? 42.866 -18.080 79.896 1.00 39.36 29 LEU D O 1
ATOM 4904 N N . PRO D 2 30 ? 43.825 -16.506 81.127 1.00 39.79 30 PRO D N 1
ATOM 4905 C CA . PRO D 2 30 ? 43.527 -17.242 82.359 1.00 40.78 30 PRO D CA 1
ATOM 4906 C C . PRO D 2 30 ? 42.039 -17.197 82.637 1.00 44.18 30 PRO D C 1
ATOM 4907 O O . PRO D 2 30 ? 41.327 -16.305 82.180 1.00 52.53 30 PRO D O 1
ATOM 4911 N N . SER D 2 31 ? 41.563 -18.186 83.383 1.00 42.05 31 SER D N 1
ATOM 4912 C CA . SER D 2 31 ? 40.132 -18.250 83.659 1.00 41.50 31 SER D CA 1
ATOM 4913 C C . SER D 2 31 ? 39.669 -17.086 84.545 1.00 41.27 31 SER D C 1
ATOM 4914 O O . SER D 2 31 ? 38.593 -16.535 84.315 1.00 36.16 31 SER D O 1
ATOM 4917 N N . ASP D 2 32 ? 40.479 -16.666 85.538 1.00 38.74 32 ASP D N 1
ATOM 4918 C CA . ASP D 2 32 ? 40.083 -15.546 86.397 1.00 42.30 32 ASP D CA 1
ATOM 4919 C C . ASP D 2 32 ? 39.868 -14.255 85.617 1.00 43.73 32 ASP D C 1
ATOM 4920 O O . ASP D 2 32 ? 39.218 -13.333 86.114 1.00 47.48 32 ASP D O 1
ATOM 4925 N N . PHE D 2 33 ? 40.426 -14.160 84.419 1.00 42.64 33 PHE D N 1
ATOM 4926 C CA . PHE D 2 33 ? 40.133 -13.039 83.545 1.00 39.90 33 PHE D CA 1
ATOM 4927 C C . PHE D 2 33 ? 38.626 -12.921 83.312 1.00 41.32 33 PHE D C 1
ATOM 4928 O O . PHE D 2 33 ? 38.068 -11.819 83.341 1.00 39.69 33 PHE D O 1
ATOM 4936 N N . PHE D 2 34 ? 37.939 -14.043 83.171 1.00 40.01 34 PHE D N 1
ATOM 4937 C CA . PHE D 2 34 ? 36.521 -13.946 82.806 1.00 38.77 34 PHE D CA 1
ATOM 4938 C C . PHE D 2 34 ? 35.623 -13.928 84.036 1.00 37.78 34 PHE D C 1
ATOM 4939 O O . PHE D 2 34 ? 35.805 -14.742 84.945 1.00 45.17 34 PHE D O 1
ATOM 4947 N N . PRO D 2 35 ? 34.574 -13.073 84.061 1.00 35.29 35 PRO D N 1
ATOM 4948 C CA . PRO D 2 35 ? 33.506 -13.271 85.058 1.00 32.43 35 PRO D CA 1
ATOM 4949 C C . PRO D 2 35 ? 32.784 -14.606 84.914 1.00 36.89 35 PRO D C 1
ATOM 4950 O O . PRO D 2 35 ? 33.027 -15.410 83.993 1.00 36.01 35 PRO D O 1
ATOM 4954 N N . SER D 2 36 ? 31.839 -14.804 85.829 1.00 39.97 36 SER D N 1
ATOM 4955 C CA . SER D 2 36 ? 31.063 -16.025 85.930 1.00 36.48 36 SER D CA 1
ATOM 4956 C C . SER D 2 36 ? 30.108 -16.169 84.753 1.00 37.28 36 SER D C 1
ATOM 4957 O O . SER D 2 36 ? 29.741 -15.193 84.092 1.00 39.88 36 SER D O 1
ATOM 4960 N N . VAL D 2 37 ? 29.686 -17.414 84.514 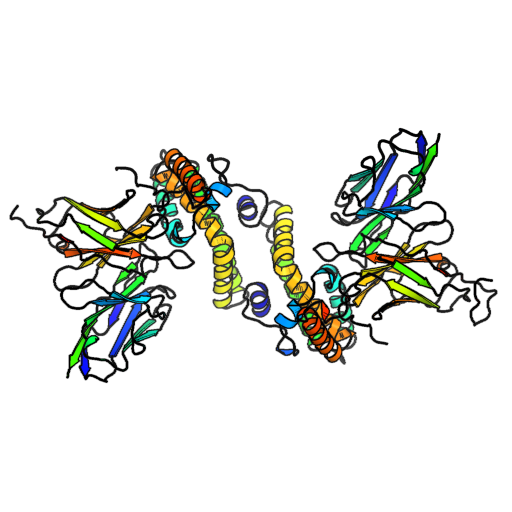1.00 34.90 37 VAL D N 1
ATOM 4961 C CA . VAL D 2 37 ? 28.694 -17.662 83.475 1.00 35.07 37 VAL D CA 1
ATOM 4962 C C . VAL D 2 37 ? 27.452 -16.836 83.720 1.00 33.30 37 VAL D C 1
ATOM 4963 O O . VAL D 2 37 ? 26.915 -16.221 82.795 1.00 41.19 37 VAL D O 1
ATOM 4967 N N . ARG D 2 38 ? 26.994 -16.771 84.967 1.00 33.62 38 ARG D N 1
ATOM 4968 C CA . ARG D 2 38 ? 25.755 -16.051 85.245 1.00 35.24 38 ARG D CA 1
ATOM 4969 C C . ARG D 2 38 ? 25.952 -14.538 85.184 1.00 38.50 38 ARG D C 1
ATOM 4970 O O . ARG D 2 38 ? 25.026 -13.810 84.783 1.00 38.36 38 ARG D O 1
ATOM 4978 N N . ASP D 2 39 ? 27.159 -14.044 85.489 1.00 35.56 39 ASP D N 1
ATOM 4979 C CA . ASP D 2 39 ? 27.374 -12.614 85.324 1.00 36.77 39 ASP D CA 1
ATOM 4980 C C . ASP D 2 39 ? 27.363 -12.240 83.849 1.00 35.98 39 ASP D C 1
ATOM 4981 O O . ASP D 2 39 ? 26.681 -11.279 83.439 1.00 37.08 39 ASP D O 1
ATOM 4986 N N . LEU D 2 40 ? 28.083 -13.022 83.032 1.00 36.22 40 LEU D N 1
ATOM 4987 C CA . LEU D 2 40 ? 28.125 -12.779 81.598 1.00 34.73 40 LEU D CA 1
ATOM 4988 C C . LEU D 2 40 ? 26.755 -12.973 80.980 1.00 34.23 40 LEU D C 1
ATOM 4989 O O . LEU D 2 40 ? 26.347 -12.148 80.169 1.00 34.78 40 LEU D O 1
ATOM 4994 N N . LEU D 2 41 ? 25.978 -13.971 81.425 1.00 38.86 41 LEU D N 1
ATOM 4995 C CA . LEU D 2 41 ? 24.601 -14.088 80.925 1.00 40.75 41 LEU D CA 1
ATOM 4996 C C . LEU D 2 41 ? 23.800 -12.825 81.197 1.00 39.86 41 LEU D C 1
ATOM 4997 O O . LEU D 2 41 ? 23.061 -12.369 80.317 1.00 42.17 41 LEU D O 1
ATOM 5002 N N . ASP D 2 42 ? 23.962 -12.214 82.388 1.00 37.73 42 ASP D N 1
ATOM 5003 C CA . ASP D 2 42 ? 23.266 -10.946 82.660 1.00 48.54 42 ASP D CA 1
ATOM 5004 C C . ASP D 2 42 ? 23.682 -9.834 81.687 1.00 45.17 42 ASP D C 1
ATOM 5005 O O . ASP D 2 42 ? 22.826 -9.096 81.159 1.00 42.38 42 ASP D O 1
ATOM 5010 N N . THR D 2 43 ? 24.994 -9.667 81.472 1.00 39.62 43 THR D N 1
ATOM 5011 C CA . THR D 2 43 ? 25.428 -8.635 80.536 1.00 43.08 43 THR D CA 1
ATOM 5012 C C . THR D 2 43 ? 24.903 -8.922 79.129 1.00 38.25 43 THR D C 1
ATOM 5013 O O . THR D 2 43 ? 24.343 -8.048 78.471 1.00 37.10 43 THR D O 1
ATOM 5017 N N . ALA D 2 44 ? 25.054 -10.158 78.670 1.00 37.27 44 ALA D N 1
ATOM 5018 C CA . ALA D 2 44 ? 24.644 -10.509 77.319 1.00 40.82 44 ALA D CA 1
ATOM 5019 C C . ALA D 2 44 ? 23.161 -10.271 77.127 1.00 46.43 44 ALA D C 1
ATOM 5020 O O . ALA D 2 44 ? 22.731 -9.791 76.068 1.00 50.34 44 ALA D O 1
ATOM 5022 N N . ALA D 2 45 ? 22.365 -10.573 78.155 1.00 45.89 45 ALA D N 1
ATOM 5023 C CA . ALA D 2 45 ? 20.930 -10.329 78.071 1.00 47.20 45 ALA D CA 1
ATOM 5024 C C . ALA D 2 45 ? 20.614 -8.836 78.029 1.00 51.43 45 ALA D C 1
ATOM 5025 O O . ALA D 2 45 ? 19.695 -8.416 77.319 1.00 57.22 45 ALA D O 1
ATOM 5027 N N . ALA D 2 46 ? 21.346 -8.014 78.784 1.00 47.61 46 ALA D N 1
ATOM 5028 C CA . ALA D 2 46 ? 21.157 -6.572 78.639 1.00 45.51 46 ALA D CA 1
ATOM 5029 C C . ALA D 2 46 ? 21.477 -6.116 77.210 1.00 50.57 46 ALA D C 1
ATOM 5030 O O . ALA D 2 46 ? 20.731 -5.335 76.603 1.00 57.52 46 ALA D O 1
ATOM 5032 N N . LEU D 2 47 ? 22.578 -6.603 76.647 1.00 45.63 47 LEU D N 1
ATOM 5033 C CA . LEU D 2 47 ? 22.961 -6.123 75.327 1.00 50.78 47 LEU D CA 1
ATOM 5034 C C . LEU D 2 47 ? 21.940 -6.561 74.283 1.00 53.76 47 LEU D C 1
ATOM 5035 O O . LEU D 2 47 ? 21.544 -5.773 73.411 1.00 57.12 47 LEU D O 1
ATOM 5040 N N . TYR D 2 48 ? 21.461 -7.800 74.396 1.00 50.12 48 TYR D N 1
ATOM 5041 C CA . TYR D 2 48 ? 20.422 -8.269 73.490 1.00 52.58 48 TYR D CA 1
ATOM 5042 C C . TYR D 2 48 ? 19.124 -7.491 73.674 1.00 57.68 48 TYR D C 1
ATOM 5043 O O . TYR D 2 48 ? 18.409 -7.230 72.698 1.00 66.65 48 TYR D O 1
ATOM 5052 N N . ARG D 2 49 ? 18.801 -7.089 74.907 1.00 55.06 49 ARG D N 1
ATOM 5053 C CA . ARG D 2 49 ? 17.612 -6.263 75.083 1.00 62.49 49 ARG D CA 1
ATOM 5054 C C . ARG D 2 49 ? 17.768 -4.930 74.364 1.00 66.44 49 ARG D C 1
ATOM 5055 O O . ARG D 2 49 ? 16.807 -4.422 73.775 1.00 71.18 49 ARG D O 1
ATOM 5063 N N . ASP D 2 50 ? 18.974 -4.357 74.356 1.00 67.98 50 ASP D N 1
ATOM 5064 C CA . ASP D 2 50 ? 19.120 -3.075 73.662 1.00 76.69 50 ASP D CA 1
ATOM 5065 C C . ASP D 2 50 ? 19.056 -3.239 72.146 1.00 73.87 50 ASP D C 1
ATOM 5066 O O . ASP D 2 50 ? 18.458 -2.401 71.454 1.00 76.57 50 ASP D O 1
ATOM 5071 N N . ALA D 2 51 ? 19.643 -4.317 71.611 1.00 63.16 51 ALA D N 1
ATOM 5072 C CA . ALA D 2 51 ? 19.474 -4.609 70.185 1.00 65.63 51 ALA D CA 1
ATOM 5073 C C . ALA D 2 51 ? 18.011 -4.870 69.806 1.00 73.65 51 ALA D C 1
ATOM 5074 O O . ALA D 2 51 ? 17.625 -4.651 68.651 1.00 79.47 51 ALA D O 1
ATOM 5076 N N . LEU D 2 52 ? 17.188 -5.366 70.736 1.00 72.20 52 LEU D N 1
ATOM 5077 C CA . LEU D 2 52 ? 15.760 -5.465 70.438 1.00 73.44 52 LEU D CA 1
ATOM 5078 C C . LEU D 2 52 ? 15.087 -4.102 70.499 1.00 76.15 52 LEU D C 1
ATOM 5079 O O . LEU D 2 52 ? 14.226 -3.803 69.671 1.00 83.59 52 LEU D O 1
ATOM 5084 N N . GLU D 2 53 ? 15.444 -3.278 71.496 1.00 78.77 53 GLU D N 1
ATOM 5085 C CA . GLU D 2 53 ? 14.874 -1.937 71.606 1.00 85.90 53 GLU D CA 1
ATOM 5086 C C . GLU D 2 53 ? 15.212 -1.072 70.396 1.00 94.06 53 GLU D C 1
ATOM 5087 O O . GLU D 2 53 ? 14.398 -0.246 69.981 1.00 98.26 53 GLU D O 1
ATOM 5093 N N . SER D 2 54 ? 16.340 -1.274 69.778 1.00 96.31 54 SER D N 1
ATOM 5094 C CA . SER D 2 54 ? 16.593 -0.451 68.644 1.00 98.41 54 SER D CA 1
ATOM 5095 C C . SER D 2 54 ? 17.280 -1.287 67.637 1.00 96.65 54 SER D C 1
ATOM 5096 O O . SER D 2 54 ? 18.496 -1.355 67.624 1.00 98.09 54 SER D O 1
ATOM 5099 N N . PRO D 2 55 ? 16.526 -1.859 66.708 1.00 93.01 55 PRO D N 1
ATOM 5100 C CA . PRO D 2 55 ? 16.978 -2.733 65.624 1.00 92.68 55 PRO D CA 1
ATOM 5101 C C . PRO D 2 55 ? 18.152 -2.296 64.719 1.00 94.33 55 PRO D C 1
ATOM 5102 O O . PRO D 2 55 ? 18.663 -3.150 64.018 1.00 88.98 55 PRO D O 1
ATOM 5106 N N . GLU D 2 56 ? 18.552 -1.032 64.709 1.00 97.64 56 GLU D N 1
ATOM 5107 C CA . GLU D 2 56 ? 19.682 -0.591 63.939 1.00 95.38 56 GLU D CA 1
ATOM 5108 C C . GLU D 2 56 ? 20.964 -1.075 64.614 1.00 97.43 56 GLU D C 1
ATOM 5109 O O . GLU D 2 56 ? 21.944 -1.369 63.963 1.00 101.14 56 GLU D O 1
ATOM 5111 N N . HIS D 2 57 ? 20.939 -1.179 65.933 1.00 94.80 57 HIS D N 1
ATOM 5112 C CA . HIS D 2 57 ? 22.080 -1.642 66.710 1.00 91.10 57 HIS D CA 1
ATOM 5113 C C . HIS D 2 57 ? 22.497 -3.054 66.407 1.00 86.78 57 HIS D C 1
ATOM 5114 O O . HIS D 2 57 ? 23.658 -3.368 66.467 1.00 76.85 57 HIS D O 1
ATOM 5121 N N . ALA D 2 58 ? 21.530 -3.901 66.102 1.00 87.67 58 ALA D N 1
ATOM 5122 C CA . ALA D 2 58 ? 21.754 -5.307 65.841 1.00 72.56 58 ALA D CA 1
ATOM 5123 C C . ALA D 2 58 ? 22.920 -5.681 64.955 1.00 67.81 58 ALA D C 1
ATOM 5124 O O . ALA D 2 58 ? 23.211 -5.045 63.980 1.00 70.96 58 ALA D O 1
ATOM 5126 N N . SER D 2 59 ? 23.578 -6.757 65.335 1.00 66.50 59 SER D N 1
ATOM 5127 C CA . SER D 2 59 ? 24.707 -7.280 64.617 1.00 63.70 59 SER D CA 1
ATOM 5128 C C . SER D 2 59 ? 24.865 -8.729 64.899 1.00 58.70 59 SER D C 1
ATOM 5129 O O . SER D 2 59 ? 24.179 -9.291 65.700 1.00 56.42 59 SER D O 1
ATOM 5132 N N . PRO D 2 60 ? 25.777 -9.345 64.200 1.00 55.49 60 PRO D N 1
ATOM 5133 C CA . PRO D 2 60 ? 26.075 -10.749 64.380 1.00 51.25 60 PRO D CA 1
ATOM 5134 C C . PRO D 2 60 ? 26.412 -11.038 65.829 1.00 48.80 60 PRO D C 1
ATOM 5135 O O . PRO D 2 60 ? 25.986 -12.042 66.325 1.00 50.78 60 PRO D O 1
ATOM 5139 N N . HIS D 2 61 ? 27.136 -10.163 66.503 1.00 45.58 61 HIS D N 1
ATOM 5140 C CA . HIS D 2 61 ? 27.464 -10.440 67.897 1.00 45.31 61 HIS D CA 1
ATOM 5141 C C . HIS D 2 61 ? 26.201 -10.638 68.736 1.00 46.02 61 HIS D C 1
ATOM 5142 O O . HIS D 2 61 ? 26.150 -11.523 69.603 1.00 41.69 61 HIS D O 1
ATOM 5149 N N . HIS D 2 62 ? 25.162 -9.841 68.473 1.00 49.14 62 HIS D N 1
ATOM 5150 C CA . HIS D 2 62 ? 23.891 -10.046 69.156 1.00 47.62 62 HIS D CA 1
ATOM 5151 C C . HIS D 2 62 ? 23.313 -11.425 68.868 1.00 49.64 62 HIS D C 1
ATOM 5152 O O . HIS D 2 62 ? 22.835 -12.108 69.778 1.00 53.26 62 HIS D O 1
ATOM 5159 N N . THR D 2 63 ? 23.324 -11.851 67.612 1.00 47.92 63 THR D N 1
ATOM 5160 C CA . THR D 2 63 ? 22.724 -13.145 67.324 1.00 51.64 63 THR D CA 1
ATOM 5161 C C . THR D 2 63 ? 23.543 -14.269 67.956 1.00 49.49 63 THR D C 1
ATOM 5162 O O . THR D 2 63 ? 22.982 -15.253 68.463 1.00 50.57 63 THR D O 1
ATOM 5166 N N . ALA D 2 64 ? 24.869 -14.114 67.980 1.00 42.23 64 ALA D N 1
ATOM 5167 C CA . ALA D 2 64 ? 25.708 -15.093 68.659 1.00 41.51 64 ALA D CA 1
ATOM 5168 C C . ALA D 2 64 ? 25.394 -15.143 70.156 1.00 44.84 64 ALA D C 1
ATOM 5169 O O . ALA D 2 64 ? 25.350 -16.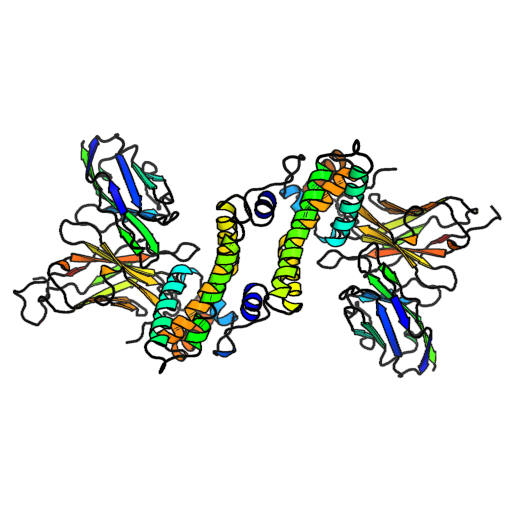225 70.753 1.00 46.87 64 ALA D O 1
ATOM 5171 N N . LEU D 2 65 ? 25.175 -13.982 70.781 1.00 46.92 65 LEU D N 1
ATOM 5172 C CA . LEU D 2 65 ? 24.802 -13.960 72.192 1.00 48.00 65 LEU D CA 1
ATOM 5173 C C . LEU D 2 65 ? 23.475 -14.668 72.416 1.00 45.89 65 LEU D C 1
ATOM 5174 O O . LEU D 2 65 ? 23.339 -15.478 73.339 1.00 45.49 65 LEU D O 1
ATOM 5179 N N . ARG D 2 66 ? 22.475 -14.367 71.586 1.00 45.12 66 ARG D N 1
ATOM 5180 C CA . ARG D 2 66 ? 21.204 -15.071 71.718 1.00 46.48 66 ARG D CA 1
ATOM 5181 C C . ARG D 2 66 ? 21.452 -16.568 71.695 1.00 47.37 66 ARG D C 1
ATOM 5182 O O . ARG D 2 66 ? 21.024 -17.295 72.598 1.00 51.46 66 ARG D O 1
ATOM 5190 N N . GLN D 2 67 ? 22.207 -17.036 70.702 1.00 44.92 67 GLN D N 1
ATOM 5191 C CA . GLN D 2 67 ? 22.391 -18.469 70.573 1.00 48.26 67 GLN D CA 1
ATOM 5192 C C . GLN D 2 67 ? 23.141 -19.034 71.771 1.00 44.89 67 GLN D C 1
ATOM 5193 O O . GLN D 2 67 ? 22.823 -20.120 72.255 1.00 44.97 67 GLN D O 1
ATOM 5199 N N . ALA D 2 68 ? 24.099 -18.293 72.303 1.00 42.98 68 ALA D N 1
ATOM 5200 C CA . ALA D 2 68 ? 24.800 -18.787 73.475 1.00 41.48 68 ALA D CA 1
ATOM 5201 C C . ALA D 2 68 ? 23.837 -18.916 74.654 1.00 44.98 68 ALA D C 1
ATOM 5202 O O . ALA D 2 68 ? 23.776 -19.965 75.322 1.00 44.54 68 ALA D O 1
ATOM 5204 N N . ILE D 2 69 ? 23.053 -17.860 74.897 1.00 43.84 69 ILE D N 1
ATOM 5205 C CA . ILE D 2 69 ? 22.077 -17.849 75.981 1.00 42.41 69 ILE D CA 1
ATOM 5206 C C . ILE D 2 69 ? 21.104 -19.014 75.841 1.00 45.01 69 ILE D C 1
ATOM 5207 O O . ILE D 2 69 ? 20.688 -19.625 76.839 1.00 49.65 69 ILE D O 1
ATOM 5212 N N . LEU D 2 70 ? 20.728 -19.348 74.606 1.00 41.74 70 LEU D N 1
ATOM 5213 C CA . LEU D 2 70 ? 19.762 -20.427 74.424 1.00 46.61 70 LEU D CA 1
ATOM 5214 C C . LEU D 2 70 ? 20.407 -21.801 74.598 1.00 54.86 70 LEU D C 1
ATOM 5215 O O . LEU D 2 70 ? 19.771 -22.710 75.140 1.00 58.45 70 LEU D O 1
ATOM 5220 N N . CYS D 2 71 ? 21.656 -21.981 74.142 1.00 51.29 71 CYS D N 1
ATOM 5221 C CA . CYS D 2 71 ? 22.351 -23.233 74.417 1.00 54.51 71 CYS D CA 1
ATOM 5222 C C . CYS D 2 71 ? 22.412 -23.470 75.923 1.00 53.16 71 CYS D C 1
ATOM 5223 O O . CYS D 2 71 ? 22.046 -24.546 76.420 1.00 55.51 71 CYS D O 1
ATOM 5226 N N . TRP D 2 72 ? 22.799 -22.436 76.672 1.00 48.13 72 TRP D N 1
ATOM 5227 C CA . TRP D 2 72 ? 22.873 -22.570 78.121 1.00 45.04 72 TRP D CA 1
ATOM 5228 C C . TRP D 2 72 ? 21.505 -22.873 78.712 1.00 49.65 72 TRP D C 1
ATOM 5229 O O . TRP D 2 72 ? 21.370 -23.762 79.566 1.00 49.55 72 TRP D O 1
ATOM 5240 N N . GLY D 2 73 ? 20.475 -22.159 78.257 1.00 49.93 73 GLY D N 1
ATOM 5241 C CA . GLY D 2 73 ? 19.132 -22.482 78.697 1.00 50.60 73 GLY D CA 1
ATOM 5242 C C . GLY D 2 73 ? 18.767 -23.926 78.406 1.00 55.04 73 GLY D C 1
ATOM 5243 O O . GLY D 2 73 ? 18.150 -24.593 79.236 1.00 55.89 73 GLY D O 1
ATOM 5244 N N . ASP D 2 74 ? 19.177 -24.436 77.235 1.00 57.50 74 ASP D N 1
ATOM 5245 C CA . ASP D 2 74 ? 18.901 -25.823 76.866 1.00 60.87 74 ASP D CA 1
ATOM 5246 C C . ASP D 2 74 ? 19.515 -26.791 77.874 1.00 59.02 74 ASP D C 1
ATOM 5247 O O . ASP D 2 74 ? 18.855 -27.731 78.340 1.00 59.33 74 ASP D O 1
ATOM 5252 N N . LEU D 2 75 ? 20.781 -26.564 78.243 1.00 55.16 75 LEU D N 1
ATOM 5253 C CA . LEU D 2 75 ? 21.410 -27.444 79.222 1.00 50.91 75 LEU D CA 1
ATOM 5254 C C . LEU D 2 75 ? 20.713 -27.341 80.576 1.00 49.86 75 LEU D C 1
ATOM 5255 O O . LEU D 2 75 ? 20.432 -28.361 81.219 1.00 52.20 75 LEU D O 1
ATOM 5260 N N . MET D 2 76 ? 20.386 -26.125 81.014 1.00 47.71 76 MET D N 1
ATOM 5261 C CA . MET D 2 76 ? 19.686 -25.992 82.293 1.00 48.76 76 MET D CA 1
ATOM 5262 C C . MET D 2 76 ? 18.338 -26.720 82.267 1.00 56.36 76 MET D C 1
ATOM 5263 O O . MET D 2 76 ? 17.938 -27.353 83.256 1.00 56.20 76 MET D O 1
ATOM 5268 N N . THR D 2 77 ? 17.626 -26.668 81.140 1.00 57.16 77 THR D N 1
ATOM 5269 C CA . THR D 2 77 ? 16.353 -27.376 81.091 1.00 60.90 77 THR D CA 1
ATOM 5270 C C . THR D 2 77 ? 16.569 -28.881 81.102 1.00 58.68 77 THR D C 1
ATOM 5271 O O . THR D 2 77 ? 15.770 -29.604 81.688 1.00 59.34 77 THR D O 1
ATOM 5275 N N . LEU D 2 78 ? 17.661 -29.363 80.496 1.00 59.84 78 LEU D N 1
ATOM 5276 C CA . LEU D 2 78 ? 18.016 -30.779 80.603 1.00 60.39 78 LEU D CA 1
ATOM 5277 C C . LEU D 2 78 ? 18.278 -31.190 82.057 1.00 59.96 78 LEU D C 1
ATOM 5278 O O . LEU D 2 78 ? 17.886 -32.283 82.489 1.00 62.63 78 LEU D O 1
ATOM 5283 N N . ALA D 2 79 ? 18.924 -30.319 82.834 1.00 56.41 79 ALA D N 1
ATOM 5284 C CA . ALA D 2 79 ? 19.124 -30.600 84.252 1.00 56.64 79 ALA D CA 1
ATOM 5285 C C . ALA D 2 79 ? 17.798 -30.623 85.003 1.00 64.42 79 ALA D C 1
ATOM 5286 O O . ALA D 2 79 ? 17.544 -31.513 85.823 1.00 69.13 79 ALA D O 1
ATOM 5288 N N . THR D 2 80 ? 16.951 -29.627 84.768 1.00 66.82 80 THR D N 1
ATOM 5289 C CA . THR D 2 80 ? 15.660 -29.617 85.440 1.00 68.43 80 THR D CA 1
ATOM 5290 C C . THR D 2 80 ? 14.855 -30.851 85.074 1.00 71.44 80 THR D C 1
ATOM 5291 O O . THR D 2 80 ? 14.168 -31.431 85.923 1.00 81.47 80 THR D O 1
ATOM 5295 N N . TRP D 2 81 ? 14.957 -31.287 83.818 1.00 68.92 81 TRP D N 1
ATOM 5296 C CA . TRP D 2 81 ? 14.248 -32.486 83.387 1.00 71.37 81 TRP D CA 1
ATOM 5297 C C . TRP D 2 81 ? 14.768 -33.726 84.114 1.00 75.76 81 TRP D C 1
ATOM 5298 O O . TRP D 2 81 ? 13.977 -34.540 84.595 1.00 77.08 81 TRP D O 1
ATOM 5309 N N . VAL D 2 82 ? 16.096 -33.873 84.228 1.00 76.22 82 VAL D N 1
ATOM 5310 C CA . VAL D 2 82 ? 16.670 -34.949 85.041 1.00 71.81 82 VAL D CA 1
ATOM 5311 C C . VAL D 2 82 ? 16.217 -34.841 86.498 1.00 73.05 82 VAL D C 1
ATOM 5312 O O . VAL D 2 82 ? 16.121 -35.850 87.208 1.00 73.23 82 VAL D O 1
ATOM 5316 N N . GLY D 2 83 ? 15.870 -33.643 86.953 1.00 76.02 83 GLY D N 1
ATOM 5317 C CA . GLY D 2 83 ? 15.391 -33.485 88.316 1.00 82.41 83 GLY D CA 1
ATOM 5318 C C . GLY D 2 83 ? 13.904 -33.756 88.484 1.00 89.71 83 GLY D C 1
ATOM 5319 O O . GLY D 2 83 ? 13.263 -33.241 89.402 1.00 95.61 83 GLY D O 1
ATOM 5320 N N . THR D 2 84 ? 13.329 -34.532 87.572 1.00 90.59 84 THR D N 1
ATOM 5321 C CA . THR D 2 84 ? 11.924 -34.902 87.666 1.00 92.22 84 THR D CA 1
ATOM 5322 C C . THR D 2 84 ? 11.802 -36.424 87.636 1.00 93.52 84 THR D C 1
ATOM 5323 O O . THR D 2 84 ? 11.225 -37.011 88.559 1.00 98.10 84 THR D O 1
ATOM 5327 N N . ASN D 2 85 ? 12.293 -37.060 86.561 1.00 91.26 85 ASN D N 1
ATOM 5328 C CA . ASN D 2 85 ? 12.294 -38.523 86.480 1.00 94.75 85 ASN D CA 1
ATOM 5329 C C . ASN D 2 85 ? 12.876 -39.157 87.739 1.00 94.68 85 ASN D C 1
ATOM 5330 O O . ASN D 2 85 ? 12.282 -40.075 88.316 1.00 96.81 85 ASN D O 1
ATOM 5335 N N . LEU D 2 86 ? 14.046 -38.699 88.169 1.00 91.68 86 LEU D N 1
ATOM 5336 C CA . LEU D 2 86 ? 14.583 -39.075 89.472 1.00 90.29 86 LEU D CA 1
ATOM 5337 C C . LEU D 2 86 ? 14.093 -37.985 90.401 1.00 92.43 86 LEU D C 1
ATOM 5338 O O . LEU D 2 86 ? 14.559 -36.848 90.322 1.00 98.62 86 LEU D O 1
ATOM 5343 N N . GLU D 2 87 ? 13.170 -38.291 91.304 1.00 91.07 87 GLU D N 1
ATOM 5344 C CA . GLU D 2 87 ? 12.530 -37.120 91.878 1.00 91.30 87 GLU D CA 1
ATOM 5345 C C . GLU D 2 87 ? 13.344 -36.673 93.079 1.00 92.89 87 GLU D C 1
ATOM 5346 O O . GLU D 2 87 ? 13.128 -37.133 94.209 1.00 95.06 87 GLU D O 1
ATOM 5348 N N . ASP D 2 88 ? 14.187 -35.677 92.834 1.00 92.37 88 ASP D N 1
ATOM 5349 C CA . ASP D 2 88 ? 15.090 -35.149 93.844 1.00 96.28 88 ASP D CA 1
ATOM 5350 C C . ASP D 2 88 ? 15.930 -34.050 93.219 1.00 92.53 88 ASP D C 1
ATOM 5351 O O . ASP D 2 88 ? 16.449 -34.224 92.102 1.00 92.26 88 ASP D O 1
ATOM 5356 N N . PRO D 2 89 ? 16.057 -32.904 93.894 1.00 88.79 89 PRO D N 1
ATOM 5357 C CA . PRO D 2 89 ? 16.848 -31.785 93.355 1.00 81.01 89 PRO D CA 1
ATOM 5358 C C . PRO D 2 89 ? 18.340 -32.046 93.362 1.00 76.55 89 PRO D C 1
ATOM 5359 O O . PRO D 2 89 ? 19.089 -31.295 92.716 1.00 71.17 89 PRO D O 1
ATOM 5363 N N . ALA D 2 90 ? 18.799 -33.057 94.103 1.00 76.76 90 ALA D N 1
ATOM 5364 C CA . ALA D 2 90 ? 20.227 -33.332 94.145 1.00 74.38 90 ALA D CA 1
ATOM 5365 C C . ALA D 2 90 ? 20.732 -33.779 92.772 1.00 74.30 90 ALA D C 1
ATOM 5366 O O . ALA D 2 90 ? 21.828 -33.383 92.352 1.00 72.87 90 ALA D O 1
ATOM 5368 N N . SER D 2 91 ? 19.924 -34.558 92.038 1.00 71.53 91 SER D N 1
ATOM 5369 C CA . SER D 2 91 ? 20.315 -34.985 90.699 1.00 69.05 91 SER D CA 1
ATOM 5370 C C . SER D 2 91 ? 20.423 -33.794 89.750 1.00 69.98 91 SER D C 1
ATOM 5371 O O . SER D 2 91 ? 21.410 -33.661 89.011 1.00 72.56 91 SER D O 1
ATOM 5374 N N . ARG D 2 92 ? 19.416 -32.913 89.757 1.00 65.98 92 ARG D N 1
ATOM 5375 C CA . ARG D 2 92 ? 19.523 -31.673 88.998 1.00 59.81 92 ARG D CA 1
ATOM 5376 C C . ARG D 2 92 ? 20.813 -30.931 89.348 1.00 58.70 92 ARG D C 1
ATOM 5377 O O . ARG D 2 92 ? 21.569 -30.507 88.460 1.00 60.46 92 ARG D O 1
ATOM 5385 N N . ASP D 2 93 ? 21.090 -30.788 90.644 1.00 57.80 93 ASP D N 1
ATOM 5386 C CA . ASP D 2 93 ? 22.271 -30.046 91.064 1.00 57.69 93 ASP D CA 1
ATOM 5387 C C . ASP D 2 93 ? 23.532 -30.691 90.515 1.00 50.65 93 ASP D C 1
ATOM 5388 O O . ASP D 2 93 ? 24.445 -29.991 90.051 1.00 47.63 93 ASP D O 1
ATOM 5393 N N . LEU D 2 94 ? 23.567 -32.027 90.490 1.00 52.76 94 LEU D N 1
ATOM 5394 C CA . LEU D 2 94 ? 24.734 -32.729 89.957 1.00 57.30 94 LEU D CA 1
ATOM 5395 C C . LEU D 2 94 ? 24.884 -32.490 88.457 1.00 52.02 94 LEU D C 1
ATOM 5396 O O . LEU D 2 94 ? 25.994 -32.227 87.967 1.00 49.85 94 LEU D O 1
ATOM 5401 N N . VAL D 2 95 ? 23.782 -32.513 87.707 1.00 47.72 95 VAL D N 1
ATOM 5402 C CA . VAL D 2 95 ? 23.931 -32.224 86.284 1.00 46.47 95 VAL D CA 1
ATOM 5403 C C . VAL D 2 95 ? 24.451 -30.801 86.076 1.00 45.00 95 VAL D C 1
ATOM 5404 O O . VAL D 2 95 ? 25.383 -30.578 85.292 1.00 48.53 95 VAL D O 1
ATOM 5408 N N . VAL D 2 96 ? 23.901 -29.819 86.808 1.00 49.66 96 VAL D N 1
ATOM 5409 C CA . VAL D 2 96 ? 24.362 -28.437 86.628 1.00 47.59 96 VAL D CA 1
ATOM 5410 C C . VAL D 2 96 ? 25.834 -28.307 87.002 1.00 46.53 96 VAL D C 1
ATOM 5411 O O . VAL D 2 96 ? 26.604 -27.594 86.345 1.00 44.90 96 VAL D O 1
ATOM 5415 N N . SER D 2 97 ? 26.244 -28.996 88.063 1.00 48.75 97 SER D N 1
ATOM 5416 C CA . SER D 2 97 ? 27.652 -29.047 88.431 1.00 48.22 97 SER D CA 1
ATOM 5417 C C . SER D 2 97 ? 28.509 -29.635 87.302 1.00 41.57 97 SER D C 1
ATOM 5418 O O . SER D 2 97 ? 29.580 -29.096 86.977 1.00 41.95 97 SER D O 1
ATOM 5421 N N . TYR D 2 98 ? 28.049 -30.716 86.661 1.00 38.73 98 TYR D N 1
ATOM 5422 C CA . TYR D 2 98 ? 28.823 -31.281 85.558 1.00 38.66 98 TYR D CA 1
ATOM 5423 C C . TYR D 2 98 ? 28.961 -30.288 84.405 1.00 40.82 98 TYR D C 1
ATOM 5424 O O . TYR D 2 98 ? 30.060 -30.071 83.875 1.00 43.23 98 TYR D O 1
ATOM 5433 N N . VAL D 2 99 ? 27.854 -29.673 83.998 1.00 40.96 99 VAL D N 1
ATOM 5434 C CA . VAL D 2 99 ? 27.893 -28.689 82.909 1.00 35.55 99 VAL D CA 1
ATOM 5435 C C . VAL D 2 99 ? 28.862 -27.556 83.224 1.00 36.99 99 VAL D C 1
ATOM 5436 O O . VAL D 2 99 ? 29.730 -27.212 82.409 1.00 38.02 99 VAL D O 1
ATOM 5440 N N . ASN D 2 100 ? 28.732 -26.950 84.414 1.00 39.42 100 ASN D N 1
ATOM 5441 C CA . ASN D 2 100 ? 29.659 -25.881 84.790 1.00 42.69 100 ASN D CA 1
ATOM 5442 C C . ASN D 2 100 ? 31.102 -26.345 84.746 1.00 38.12 100 ASN D C 1
ATOM 5443 O O . ASN D 2 100 ? 31.981 -25.639 84.225 1.00 36.21 100 ASN D O 1
ATOM 5448 N N . THR D 2 101 ? 31.357 -27.546 85.252 1.00 37.81 101 THR D N 1
ATOM 5449 C CA . THR D 2 101 ? 32.719 -28.036 85.293 1.00 38.00 101 THR D CA 1
ATOM 5450 C C . THR D 2 101 ? 33.278 -28.207 83.898 1.00 43.41 101 THR D C 1
ATOM 5451 O O . THR D 2 101 ? 34.413 -27.811 83.626 1.00 52.54 101 THR D O 1
ATOM 5455 N N . ASN D 2 102 ? 32.534 -28.870 83.021 1.00 43.13 102 ASN D N 1
ATOM 5456 C CA . ASN D 2 102 ? 33.106 -29.266 81.739 1.00 45.22 102 ASN D CA 1
ATOM 5457 C C . ASN D 2 102 ? 32.970 -28.246 80.620 1.00 44.54 102 ASN D C 1
ATOM 5458 O O . ASN D 2 102 ? 33.837 -28.225 79.742 1.00 44.71 102 ASN D O 1
ATOM 5463 N N . VAL D 2 103 ? 31.876 -27.482 80.539 1.00 40.80 103 VAL D N 1
ATOM 5464 C CA . VAL D 2 103 ? 31.751 -26.443 79.522 1.00 36.38 103 VAL D CA 1
ATOM 5465 C C . VAL D 2 103 ? 31.768 -25.014 80.059 1.00 38.78 103 VAL D C 1
ATOM 5466 O O . VAL D 2 103 ? 31.725 -24.061 79.253 1.00 40.29 103 VAL D O 1
ATOM 5470 N N . GLY D 2 104 ? 31.819 -24.812 81.387 1.00 41.44 104 GLY D N 1
ATOM 5471 C CA . GLY D 2 104 ? 31.698 -23.457 81.924 1.00 32.51 104 GLY D CA 1
ATOM 5472 C C . GLY D 2 104 ? 32.669 -22.478 81.292 1.00 32.89 104 GLY D C 1
ATOM 5473 O O . GLY D 2 104 ? 32.296 -21.371 80.872 1.00 37.44 104 GLY D O 1
ATOM 5474 N N . LEU D 2 105 ? 33.932 -22.874 81.194 1.00 33.10 105 LEU D N 1
ATOM 5475 C CA . LEU D 2 105 ? 34.936 -21.966 80.657 1.00 32.37 105 LEU D CA 1
ATOM 5476 C C . LEU D 2 105 ? 34.691 -21.687 79.185 1.00 34.25 105 LEU D C 1
ATOM 5477 O O . LEU D 2 105 ? 34.882 -20.545 78.731 1.00 38.72 105 LEU D O 1
ATOM 5482 N N . LYS D 2 106 ? 34.253 -22.700 78.420 1.00 31.50 106 LYS D N 1
ATOM 5483 C CA . LYS D 2 106 ? 33.927 -22.461 77.005 1.00 32.21 106 LYS D CA 1
ATOM 5484 C C . LYS D 2 106 ? 32.844 -21.395 76.851 1.00 31.74 106 LYS D C 1
ATOM 5485 O O . LYS D 2 106 ? 32.980 -20.477 76.016 1.00 37.20 106 LYS D O 1
ATOM 5491 N N . PHE D 2 107 ? 31.772 -21.486 77.664 1.00 31.04 107 PHE D N 1
ATOM 5492 C CA . PHE D 2 107 ? 30.726 -20.458 77.644 1.00 31.98 107 PHE D CA 1
ATOM 5493 C C . PHE D 2 107 ? 31.269 -19.083 78.035 1.00 38.32 107 PHE D C 1
ATOM 5494 O O . PHE D 2 107 ? 30.885 -18.068 77.441 1.00 42.03 107 PHE D O 1
ATOM 5502 N N . ARG D 2 108 ? 32.133 -19.022 79.056 1.00 38.25 108 ARG D N 1
ATOM 5503 C CA . ARG D 2 108 ? 32.634 -17.724 79.501 1.00 35.27 108 ARG D CA 1
ATOM 5504 C C . ARG D 2 108 ? 33.502 -17.075 78.427 1.00 39.26 108 ARG D C 1
ATOM 5505 O O . ARG D 2 108 ? 33.372 -15.863 78.170 1.00 36.31 108 ARG D O 1
ATOM 5513 N N . GLN D 2 109 ? 34.367 -17.862 77.762 1.00 38.29 109 GLN D N 1
ATOM 5514 C CA . GLN D 2 109 ? 35.174 -17.303 76.675 1.00 27.36 109 GLN D CA 1
ATOM 5515 C C . GLN D 2 109 ? 34.275 -16.762 75.587 1.00 29.40 109 GLN D C 1
ATOM 5516 O O . GLN D 2 109 ? 34.483 -15.650 75.090 1.00 34.13 109 GLN D O 1
ATOM 5522 N N . LEU D 2 110 ? 33.251 -17.524 75.216 1.00 28.14 110 LEU D N 1
ATOM 5523 C CA . LEU D 2 110 ? 32.435 -17.105 74.084 1.00 33.41 110 LEU D CA 1
ATOM 5524 C C . LEU D 2 110 ? 31.630 -15.860 74.434 1.00 36.50 110 LEU D C 1
ATOM 5525 O O . LEU D 2 110 ? 31.542 -14.902 73.631 1.00 35.06 110 LEU D O 1
ATOM 5530 N N . LEU D 2 111 ? 31.046 -15.853 75.643 1.00 34.21 111 LEU D N 1
ATOM 5531 C CA . LEU D 2 111 ? 30.182 -14.747 76.021 1.00 35.55 111 LEU D CA 1
ATOM 5532 C C . LEU D 2 111 ? 30.993 -13.471 76.137 1.00 34.40 111 LEU D C 1
ATOM 5533 O O . LEU D 2 111 ? 30.578 -12.417 75.638 1.00 29.57 111 LEU D O 1
ATOM 5538 N N . TRP D 2 112 ? 32.185 -13.571 76.733 1.00 34.97 112 TRP D N 1
ATOM 5539 C CA . TRP D 2 112 ? 33.031 -12.395 76.883 1.00 32.87 112 TRP D CA 1
ATOM 5540 C C . TRP D 2 112 ? 33.479 -11.901 75.532 1.00 36.20 112 TRP D C 1
ATOM 5541 O O . TRP D 2 112 ? 33.588 -10.697 75.308 1.00 40.75 112 TRP D O 1
ATOM 5552 N N . PHE D 2 113 ? 33.767 -12.825 74.627 1.00 32.94 113 PHE D N 1
ATOM 5553 C CA . PHE D 2 113 ? 34.210 -12.418 73.313 1.00 27.27 113 PHE D CA 1
ATOM 5554 C C . PHE D 2 113 ? 33.169 -11.543 72.645 1.00 27.99 113 PHE D C 1
ATOM 5555 O O . PHE D 2 113 ? 33.477 -10.426 72.224 1.00 31.91 113 PHE D O 1
ATOM 5563 N N . HIS D 2 114 ? 31.908 -11.994 72.582 1.00 29.19 114 HIS D N 1
ATOM 5564 C CA . HIS D 2 114 ? 30.973 -11.104 71.879 1.00 30.85 114 HIS D CA 1
ATOM 5565 C C . HIS D 2 114 ? 30.577 -9.894 72.710 1.00 37.77 114 HIS D C 1
ATOM 5566 O O . HIS D 2 114 ? 30.344 -8.811 72.145 1.00 40.49 114 HIS D O 1
ATOM 5573 N N . ILE D 2 115 ? 30.498 -10.047 74.038 1.00 38.82 115 ILE D N 1
ATOM 5574 C CA . ILE D 2 115 ? 30.187 -8.901 74.887 1.00 39.65 115 ILE D CA 1
ATOM 5575 C C . ILE D 2 115 ? 31.224 -7.818 74.667 1.00 37.43 115 ILE D C 1
ATOM 5576 O O . ILE D 2 115 ? 30.905 -6.646 74.428 1.00 36.38 115 ILE D O 1
ATOM 5581 N N . SER D 2 116 ? 32.485 -8.214 74.714 1.00 38.43 116 SER D N 1
ATOM 5582 C CA . SER D 2 116 ? 33.558 -7.249 74.608 1.00 44.81 116 SER D CA 1
ATOM 5583 C C . SER D 2 116 ? 33.641 -6.696 73.189 1.00 45.22 116 SER D C 1
ATOM 5584 O O . SER D 2 116 ? 33.968 -5.518 73.005 1.00 41.29 116 SER D O 1
ATOM 5587 N N . ALA D 2 117 ? 33.310 -7.501 72.177 1.00 43.78 117 ALA D N 1
ATOM 5588 C CA . ALA D 2 117 ? 33.268 -6.939 70.833 1.00 41.98 117 ALA D CA 1
ATOM 5589 C C . ALA D 2 117 ? 32.242 -5.833 70.773 1.00 45.10 117 ALA D C 1
ATOM 5590 O O . ALA D 2 117 ? 32.497 -4.772 70.198 1.00 43.93 117 ALA D O 1
ATOM 5592 N N . LEU D 2 118 ? 31.101 -6.034 71.423 1.00 44.59 118 LEU D N 1
ATOM 5593 C CA . LEU D 2 118 ? 30.066 -5.023 71.335 1.00 42.57 118 LEU D CA 1
ATOM 5594 C C . LEU D 2 118 ? 30.348 -3.813 72.209 1.00 41.98 118 LEU D C 1
ATOM 5595 O O . LEU D 2 118 ? 29.716 -2.775 72.012 1.00 50.15 118 LEU D O 1
ATOM 5600 N N . THR D 2 119 ? 31.168 -3.927 73.244 1.00 39.31 119 THR D N 1
ATOM 5601 C CA . THR D 2 119 ? 31.370 -2.761 74.090 1.00 42.92 119 THR D CA 1
ATOM 5602 C C . THR D 2 119 ? 32.712 -2.034 73.931 1.00 45.12 119 THR D C 1
ATOM 5603 O O . THR D 2 119 ? 32.803 -0.861 74.286 1.00 46.70 119 THR D O 1
ATOM 5607 N N . PHE D 2 120 ? 33.748 -2.692 73.431 1.00 44.56 120 PHE D N 1
ATOM 5608 C CA . PHE D 2 120 ? 35.022 -2.070 73.118 1.00 42.58 120 PHE D CA 1
ATOM 5609 C C . PHE D 2 120 ? 35.217 -1.845 71.634 1.00 49.00 120 PHE D C 1
ATOM 5610 O O . PHE D 2 120 ? 36.073 -1.041 71.243 1.00 51.88 120 PHE D O 1
ATOM 5618 N N . GLY D 2 121 ? 34.418 -2.515 70.808 1.00 47.70 121 GLY D N 1
ATOM 5619 C CA . GLY D 2 121 ? 34.670 -2.627 69.386 1.00 42.68 121 GLY D CA 1
ATOM 5620 C C . GLY D 2 121 ? 35.421 -3.897 69.030 1.00 41.30 121 GLY D C 1
ATOM 5621 O O . GLY D 2 121 ? 36.363 -4.319 69.718 1.00 36.33 121 GLY D O 1
ATOM 5622 N N . ARG D 2 122 ? 35.056 -4.483 67.896 1.00 42.81 122 ARG D N 1
ATOM 5623 C CA . ARG D 2 122 ? 35.675 -5.737 67.494 1.00 43.93 122 ARG D CA 1
ATOM 5624 C C . ARG D 2 122 ? 37.202 -5.599 67.370 1.00 38.43 122 ARG D C 1
ATOM 5625 O O . ARG D 2 122 ? 37.960 -6.410 67.905 1.00 42.17 122 ARG D O 1
ATOM 5633 N N . GLU D 2 123 ? 37.671 -4.559 66.678 1.00 36.16 123 GLU D N 1
ATOM 5634 C CA . GLU D 2 123 ? 39.102 -4.419 66.408 1.00 36.46 123 GLU D CA 1
ATOM 5635 C C . GLU D 2 123 ? 39.925 -4.281 67.690 1.00 42.42 123 GLU D C 1
ATOM 5636 O O . GLU D 2 123 ? 41.042 -4.821 67.775 1.00 46.98 123 GLU D O 1
ATOM 5642 N N . THR D 2 124 ? 39.401 -3.544 68.690 1.00 38.48 124 THR D N 1
ATOM 5643 C CA . THR D 2 124 ? 40.089 -3.422 69.975 1.00 36.71 124 THR D CA 1
ATOM 5644 C C . THR D 2 124 ? 40.322 -4.789 70.582 1.00 35.02 124 THR D C 1
ATOM 5645 O O . THR D 2 124 ? 41.428 -5.096 71.035 1.00 35.43 124 THR D O 1
ATOM 5649 N N . VAL D 2 125 ? 39.254 -5.600 70.648 1.00 34.15 125 VAL D N 1
ATOM 5650 C CA . VAL D 2 125 ? 39.345 -6.948 71.189 1.00 36.22 125 VAL D CA 1
ATOM 5651 C C . VAL D 2 125 ? 40.361 -7.773 70.412 1.00 41.42 125 VAL D C 1
ATOM 5652 O O . VAL D 2 125 ? 41.188 -8.476 71.008 1.00 37.39 125 VAL D O 1
ATOM 565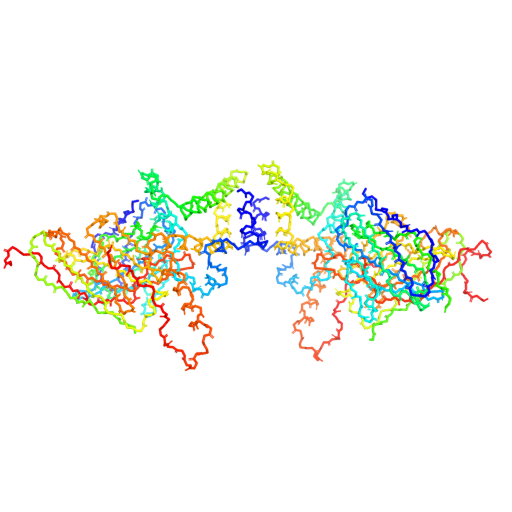6 N N . LEU D 2 126 ? 40.291 -7.727 69.067 1.00 42.93 126 LEU D N 1
ATOM 5657 C CA . LEU D 2 126 ? 41.182 -8.544 68.239 1.00 42.70 126 LEU D CA 1
ATOM 5658 C C . LEU D 2 126 ? 42.645 -8.221 68.521 1.00 40.57 126 LEU D C 1
ATOM 5659 O O . LEU D 2 126 ? 43.452 -9.117 68.839 1.00 33.66 126 LEU D O 1
ATOM 5664 N N . GLU D 2 127 ? 42.984 -6.932 68.475 1.00 43.74 127 GLU D N 1
ATOM 5665 C CA . GLU D 2 127 ? 44.321 -6.494 68.848 1.00 50.10 127 GLU D CA 1
ATOM 5666 C C . GLU D 2 127 ? 44.684 -6.931 70.272 1.00 45.16 127 GLU D C 1
ATOM 5667 O O . GLU D 2 127 ? 45.812 -7.374 70.535 1.00 45.21 127 GLU D O 1
ATOM 5673 N N . TYR D 2 128 ? 43.737 -6.853 71.204 1.00 42.25 128 TYR D N 1
ATOM 5674 C CA . TYR D 2 128 ? 44.085 -7.189 72.579 1.00 39.98 128 TYR D CA 1
ATOM 5675 C C . TYR D 2 128 ? 44.411 -8.675 72.706 1.00 40.68 128 TYR D C 1
ATOM 5676 O O . TYR D 2 128 ? 45.416 -9.050 73.330 1.00 41.83 128 TYR D O 1
ATOM 5685 N N . LEU D 2 129 ? 43.575 -9.529 72.102 1.00 37.12 129 LEU D N 1
ATOM 5686 C CA . LEU D 2 129 ? 43.823 -10.965 72.023 1.00 39.83 129 LEU D CA 1
ATOM 5687 C C . LEU D 2 129 ? 45.226 -11.267 71.470 1.00 43.73 129 LEU D C 1
ATOM 5688 O O . LEU D 2 129 ? 45.971 -12.078 72.052 1.00 44.25 129 LEU D O 1
ATOM 5693 N N . VAL D 2 130 ? 45.622 -10.610 70.362 1.00 39.60 130 VAL D N 1
ATOM 5694 C CA . VAL D 2 130 ? 46.972 -10.834 69.834 1.00 42.19 130 VAL D CA 1
ATOM 5695 C C . VAL D 2 130 ? 48.035 -10.417 70.852 1.00 49.08 130 VAL D C 1
ATOM 5696 O O . VAL D 2 130 ? 49.028 -11.127 71.052 1.00 51.07 130 VAL D O 1
ATOM 5700 N N . SER D 2 131 ? 47.872 -9.252 71.482 1.00 48.89 131 SER D N 1
ATOM 5701 C CA . SER D 2 131 ? 48.870 -8.795 72.454 1.00 50.66 131 SER D CA 1
ATOM 5702 C C . SER D 2 131 ? 49.029 -9.788 73.595 1.00 46.96 131 SER D C 1
ATOM 5703 O O . SER D 2 131 ? 50.152 -10.076 74.033 1.00 43.46 131 SER D O 1
ATOM 5706 N N . PHE D 2 132 ? 47.911 -10.290 74.126 1.00 40.39 132 PHE D N 1
ATOM 5707 C CA . PHE D 2 132 ? 48.021 -11.202 75.249 1.00 41.13 132 PHE D CA 1
ATOM 5708 C C . PHE D 2 132 ? 48.663 -12.504 74.798 1.00 43.10 132 PHE D C 1
ATOM 5709 O O . PHE D 2 132 ? 49.504 -13.060 75.511 1.00 41.83 132 PHE D O 1
ATOM 5717 N N . GLY D 2 133 ? 48.326 -12.972 73.592 1.00 39.24 133 GLY D N 1
ATOM 5718 C CA . GLY D 2 133 ? 48.973 -14.171 73.078 1.00 43.75 133 GLY D CA 1
ATOM 5719 C C . GLY D 2 133 ? 50.473 -13.989 72.910 1.00 49.09 133 GLY D C 1
ATOM 5720 O O . GLY D 2 133 ? 51.270 -14.839 73.323 1.00 55.28 133 GLY D O 1
ATOM 5721 N N . VAL D 2 134 ? 50.875 -12.863 72.313 1.00 42.13 134 VAL D N 1
ATOM 5722 C CA . VAL D 2 134 ? 52.288 -12.535 72.198 1.00 40.21 134 VAL D CA 1
ATOM 5723 C C . VAL D 2 134 ? 52.952 -12.546 73.558 1.00 45.66 134 VAL D C 1
ATOM 5724 O O . VAL D 2 134 ? 54.069 -13.054 73.709 1.00 52.19 134 VAL D O 1
ATOM 5728 N N . TRP D 2 135 ? 52.291 -11.973 74.567 1.00 45.02 135 TRP D N 1
ATOM 5729 C CA . TRP D 2 135 ? 52.933 -11.867 75.872 1.00 44.47 135 TRP D CA 1
ATOM 5730 C C . TRP D 2 135 ? 53.054 -13.234 76.525 1.00 52.71 135 TRP D C 1
ATOM 5731 O O . TRP D 2 135 ? 54.109 -13.567 77.078 1.00 63.02 135 TRP D O 1
ATOM 5742 N N . ILE D 2 136 ? 52.002 -14.057 76.423 1.00 50.59 136 ILE D N 1
ATOM 5743 C CA . ILE D 2 136 ? 51.992 -15.386 77.037 1.00 54.81 136 ILE D CA 1
ATOM 5744 C C . ILE D 2 136 ? 53.027 -16.295 76.383 1.00 57.98 136 ILE D C 1
ATOM 5745 O O . ILE D 2 136 ? 53.664 -17.117 77.051 1.00 61.59 136 ILE D O 1
ATOM 5750 N N . ARG D 2 137 ? 53.206 -16.172 75.069 1.00 53.46 137 ARG D N 1
ATOM 5751 C CA . ARG D 2 137 ? 54.198 -16.981 74.385 1.00 55.87 137 ARG D CA 1
ATOM 5752 C C . ARG D 2 137 ? 55.615 -16.423 74.488 1.00 55.53 137 ARG D C 1
ATOM 5753 O O . ARG D 2 137 ? 56.556 -17.109 74.089 1.00 61.61 137 ARG D O 1
ATOM 5761 N N . THR D 2 138 ? 55.813 -15.218 74.994 1.00 52.24 138 THR D N 1
ATOM 5762 C CA . THR D 2 138 ? 57.178 -14.695 75.103 1.00 52.45 138 THR D CA 1
ATOM 5763 C C . THR D 2 138 ? 57.890 -15.413 76.248 1.00 57.82 138 THR D C 1
ATOM 5764 O O . THR D 2 138 ? 57.313 -15.544 77.342 1.00 51.50 138 THR D O 1
ATOM 5768 N N . PRO D 2 139 ? 59.108 -15.926 76.029 1.00 66.59 139 PRO D N 1
ATOM 5769 C CA . PRO D 2 139 ? 59.899 -16.524 77.129 1.00 74.34 139 PRO D CA 1
ATOM 5770 C C . PRO D 2 139 ? 60.000 -15.576 78.306 1.00 80.22 139 PRO D C 1
ATOM 5771 O O . PRO D 2 139 ? 60.271 -14.380 78.128 1.00 85.65 139 PRO D O 1
ATOM 5775 N N . PRO D 2 140 ? 59.816 -16.078 79.524 1.00 79.21 140 PRO D N 1
ATOM 5776 C CA . PRO D 2 140 ? 59.715 -15.174 80.684 1.00 78.88 140 PRO D CA 1
ATOM 5777 C C . PRO D 2 140 ? 60.964 -14.340 80.910 1.00 80.53 140 PRO D C 1
ATOM 5778 O O . PRO D 2 140 ? 60.894 -13.311 81.599 1.00 83.71 140 PRO D O 1
ATOM 5782 N N . ALA D 2 141 ? 62.099 -14.742 80.330 1.00 75.50 141 ALA D N 1
ATOM 5783 C CA . ALA D 2 141 ? 63.329 -13.987 80.513 1.00 71.79 141 ALA D CA 1
ATOM 5784 C C . ALA D 2 141 ? 63.174 -12.545 80.051 1.00 75.24 141 ALA D C 1
ATOM 5785 O O . ALA D 2 141 ? 63.635 -11.623 80.735 1.00 77.43 141 ALA D O 1
ATOM 5787 N N . TYR D 2 142 ? 62.646 -12.333 78.837 1.00 77.30 142 TYR D N 1
ATOM 5788 C CA . TYR D 2 142 ? 62.491 -10.983 78.272 1.00 78.50 142 TYR D CA 1
ATOM 5789 C C . TYR D 2 142 ? 61.041 -10.467 78.207 1.00 75.57 142 TYR D C 1
ATOM 5790 O O . TYR D 2 142 ? 60.738 -9.569 77.419 1.00 74.48 142 TYR D O 1
ATOM 5799 N N . ARG D 2 143 ? 60.109 -11.048 78.961 1.00 74.98 143 ARG D N 1
ATOM 5800 C CA . ARG D 2 143 ? 58.802 -10.405 78.743 1.00 75.81 143 ARG D CA 1
ATOM 5801 C C . ARG D 2 143 ? 58.430 -9.479 79.896 1.00 75.77 143 ARG D C 1
ATOM 5802 O O . ARG D 2 143 ? 58.884 -9.680 81.025 1.00 83.63 143 ARG D O 1
ATOM 5810 N N . PRO D 2 144 ? 57.623 -8.447 79.645 1.00 67.51 144 PRO D N 1
ATOM 5811 C CA . PRO D 2 144 ? 57.304 -7.505 80.720 1.00 67.56 144 PRO D CA 1
ATOM 5812 C C . PRO D 2 144 ? 56.608 -8.210 81.853 1.00 66.50 144 PRO D C 1
ATOM 5813 O O . PRO D 2 144 ? 55.930 -9.241 81.656 1.00 63.54 144 PRO D O 1
ATOM 5817 N N . PRO D 2 145 ? 56.747 -7.708 83.083 1.00 71.71 145 PRO D N 1
ATOM 5818 C CA . PRO D 2 145 ? 56.170 -8.441 84.229 1.00 70.94 145 PRO D CA 1
ATOM 5819 C C . PRO D 2 145 ? 54.660 -8.446 84.234 1.00 69.51 145 PRO D C 1
ATOM 5820 O O . PRO D 2 145 ? 54.059 -9.462 84.607 1.00 71.84 145 PRO D O 1
ATOM 5824 N N . ASN D 2 146 ? 54.023 -7.349 83.821 1.00 71.20 146 ASN D N 1
ATOM 5825 C CA . ASN D 2 146 ? 52.567 -7.275 83.789 1.00 74.32 146 ASN D CA 1
ATOM 5826 C C . ASN D 2 146 ? 52.069 -7.619 82.394 1.00 66.04 146 ASN D C 1
ATOM 5827 O O . ASN D 2 146 ? 52.489 -7.009 81.408 1.00 63.61 146 ASN D O 1
ATOM 5832 N N . ALA D 2 147 ? 51.149 -8.569 82.325 1.00 59.72 147 ALA D N 1
ATOM 5833 C CA . ALA D 2 147 ? 50.461 -8.877 81.100 1.00 49.77 147 ALA D CA 1
ATOM 5834 C C . ALA D 2 147 ? 49.732 -7.631 80.579 1.00 48.00 147 ALA D C 1
ATOM 5835 O O . ALA D 2 147 ? 49.560 -6.649 81.305 1.00 49.60 147 ALA D O 1
ATOM 5837 N N . PRO D 2 148 ? 49.367 -7.615 79.294 1.00 45.89 148 PRO D N 1
ATOM 5838 C CA . PRO D 2 148 ? 48.657 -6.457 78.744 1.00 42.44 148 PRO D CA 1
ATOM 5839 C C . PRO D 2 148 ? 47.283 -6.298 79.366 1.00 39.48 148 PRO D C 1
ATOM 5840 O O . PRO D 2 148 ? 46.582 -7.270 79.631 1.00 34.77 148 PRO D O 1
ATOM 5844 N N . ILE D 2 149 ? 46.868 -5.051 79.547 1.00 44.81 149 ILE D N 1
ATOM 5845 C CA . ILE D 2 149 ? 45.574 -4.743 80.148 1.00 41.09 149 ILE D CA 1
ATOM 5846 C C . ILE D 2 149 ? 44.611 -4.295 79.057 1.00 38.35 149 ILE D C 1
ATOM 5847 O O . ILE D 2 149 ? 44.957 -3.476 78.202 1.00 44.25 149 ILE D O 1
ATOM 5852 N N . LEU D 2 150 ? 43.402 -4.815 79.090 1.00 43.22 150 LEU D N 1
ATOM 5853 C CA . LEU D 2 150 ? 42.341 -4.256 78.267 1.00 43.76 150 LEU D CA 1
ATOM 5854 C C . LEU D 2 150 ? 41.809 -3.020 78.981 1.00 47.09 150 LEU D C 1
ATOM 5855 O O . LEU D 2 150 ? 41.236 -3.124 80.073 1.00 46.57 150 LEU D O 1
ATOM 5860 N N . SER D 2 151 ? 41.988 -1.850 78.371 1.00 46.72 151 SER D N 1
ATOM 5861 C CA . SER D 2 151 ? 41.489 -0.600 78.942 1.00 49.13 151 SER D CA 1
ATOM 5862 C C . SER D 2 151 ? 40.124 -0.275 78.355 1.00 51.43 151 SER D C 1
ATOM 5863 O O . SER D 2 151 ? 39.862 -0.543 77.180 1.00 55.83 151 SER D O 1
ATOM 5866 N N . THR D 2 152 ? 39.245 0.268 79.192 1.00 49.85 152 THR D N 1
ATOM 5867 C CA . THR D 2 152 ? 37.908 0.623 78.748 1.00 49.48 152 THR D CA 1
ATOM 5868 C C . THR D 2 152 ? 37.992 1.791 77.773 1.00 54.58 152 THR D C 1
ATOM 5869 O O . THR D 2 152 ? 38.943 2.586 77.803 1.00 52.31 152 THR D O 1
ATOM 5873 N N . LEU D 2 153 ? 36.997 1.887 76.888 1.00 58.61 153 LEU D N 1
ATOM 5874 C CA . LEU D 2 153 ? 36.970 2.994 75.924 1.00 62.49 153 LEU D CA 1
ATOM 5875 C C . LEU D 2 153 ? 36.706 4.303 76.650 1.00 62.73 153 LEU D C 1
ATOM 5876 O O . LEU D 2 153 ? 35.812 4.359 77.505 1.00 63.61 153 LEU D O 1
ATOM 5881 N N . PRO D 2 154 ? 37.419 5.379 76.306 1.00 63.84 154 PRO D N 1
ATOM 5882 C CA . PRO D 2 154 ? 37.136 6.696 76.898 1.00 68.96 154 PRO D CA 1
ATOM 5883 C C . PRO D 2 154 ? 35.796 7.265 76.455 1.00 82.21 154 PRO D C 1
ATOM 5884 O O . PRO D 2 154 ? 35.702 7.964 75.442 1.00 90.99 154 PRO D O 1
ATOM 5888 N N . GLU D 2 155 ? 34.747 6.886 77.186 1.00 85.57 155 GLU D N 1
ATOM 5889 C CA . GLU D 2 155 ? 33.355 7.298 76.940 1.00 93.80 155 GLU D CA 1
ATOM 5890 C C . GLU D 2 155 ? 32.934 7.176 75.479 1.00 98.39 155 GLU D C 1
ATOM 5891 O O . GLU D 2 155 ? 31.818 6.740 75.188 1.00 99.82 155 GLU D O 1
#

Organism: Hepatitis B virus (NCBI:txid10407)

Foldseek 3Di:
DKAKAKDDQEDEEEQQAKDKIKIFIPWFQFQQKWKWWADPLFDIDTQDGSQAHGDPPRDPQWGWDDGTTIIMIMRRRDHQVRQTKMWMWGPNDQQHIWIHFIYGYHYPPQAKAKDFADEDAAQAKTKIKIFGDPDQLLAKKKFKWWAAPPGDITGAWIAGSPGDIYGHPVNPPQWDWGDDRGIIMIMGGRDDQVPFTWMKMFIFHQDPVGGTDNRTDDMYSTGTHGHDNPD/DAKAKAKDDQEDEEEQQAKDKIKIFIPWFLFQQKWKWWADPLFDIDTADGSQAHGDPPHDPLWGWDDGTGMIMIMRRRDDQVRQTKMKMWGPSDQQRIWIHFIYGYHYPPQWAWAKDWAFEAAAQAKTKIKIFTDPDQLLAKKKFKWWAAPPGDITGAWMAHSVGDIYGHPVNPPQWDWGDDRGIIMIMGGRDDQVPFTWMKMFIFDQDPVGGGPNPTDDMHRTGTHGHDNVDPNDIGHDD/DVVLCCVQPNPPDFPCVVLPDGPVLLVLDDLVPFDFLVVLLVLLVVVLVVCVVPVVPDDVLNVQSVVLNVSVVVQLVVLVVQCVVDPHNVSSVVSVVVCCVRCRSVSRSSSCQSSVCVFQNSVLSRVLSVQQVVQSPDPVVPHDPDGDDRDGDD/DVVLCCVQPDHPDFPCVVLPDGPVLLVLDDLVVFDFLVVLLVLLVVVLVVCVVPVVLDDPLNVLSVVLNVSVVVQLVVLVVLCVVVVDCVSSVVSVVVCCVRCGSVSRSSSCLSSCCSFQNSVLSNVLSVQQVVQSPPDPVPHDPDGDDSDGDPD

Solvent-accessible surface area: 34504 Å² total; per-residue (Å²): 118,11,80,11,70,18,72,54,87,65,30,87,16,63,63,50,26,84,1,64,1,65,1,87,4,62,61,76,0,58,43,34,0,0,0,0,13,19,67,130,93,100,32,5,113,11,3,0,52,23,2,64,62,60,29,118,81,17,52,106,63,6,136,2,50,39,68,19,49,97,3,36,1,31,1,61,28,0,64,151,100,3,31,9,38,0,9,0,0,0,0,18,10,0,34,16,6,24,21,3,67,10,0,93,2,51,8,123,87,133,110,10,75,13,53,39,27,132,92,1,59,75,53,18,59,9,65,0,45,0,58,15,56,63,15,41,6,2,32,19,1,0,0,0,0,18,30,24,100,90,147,27,9,65,4,0,0,0,1,0,0,0,0,5,44,8,22,7,136,87,0,146,69,70,4,68,3,42,3,68,71,83,26,0,16,0,87,0,34,80,1,71,77,82,1,29,1,35,0,8,0,0,27,0,86,9,39,74,76,0,10,0,0,13,48,0,70,30,26,1,150,19,16,96,0,32,26,23,100,158,108,93,108,9,81,10,77,16,65,57,86,65,26,94,14,64,62,51,25,84,1,64,0,66,1,93,4,65,53,72,0,60,47,36,0,0,0,0,16,20,52,127,93,97,30,4,109,6,3,0,47,19,2,69,62,66,29,114,81,16,56,101,63,6,130,4,42,38,68,20,50,93,3,33,0,32,0,60,30,0,72,150,106,3,22,8,35,0,9,0,0,0,0,15,10,0,32,12,6,22,20,3,66,9,0,95,2,53,8,134,98,196,98,103,10,77,16,53,19,14,57,27,2,17,68,50,17,67,14,62,0,42,0,57,14,50,54,9,30,4,2,34,22,1,1,0,0,0,21,28,25,93,89,144,27,10,64,4,0,0,0,1,0,1,0,0,4,39,9,21,6,116,90,0,145,64,71,1,70,4,41,7,61,68,82,28,0,17,0,107,0,32,84,0,65,76,85,1,26,0,36,0,8,0,0,36,0,86,13,38,69,77,0,11,0,0,11,47,0,63,32,26,2,145,23,16,73,0,34,18,22,95,167,16,103,245,49,67,72,128,87,180,82,57,59,23,32,14,24,12,57,19,107,133,72,40,27,5,132,137,13,55,2,43,72,118,31,1,65,41,10,47,43,39,0,0,0,1,8,95,0,0,29,68,27,0,45,36,37,49,141,76,4,113,140,52,99,162,67,65,24,79,8,16,83,10,0,88,106,4,34,94,6,20,28,82,20,46,87,56,0,62,144,20,9,106,91,54,101,46,83,58,4,86,73,50,25,41,60,49,5,46,111,67,4,4,72,62,0,10,26,13,0,0,0,3,0,0,6,50,58,5,32,88,145,51,0,41,127,13,1,77,43,3,0,77,36,68,144,33,82,100,102,181,61,86,128,77,4,40,26,6,51,29,104,176,76,54,72,20,29,9,31,7,44,61,60,149,80,38,31,6,143,140,13,54,3,48,68,104,28,0,69,43,9,48,48,42,0,0,0,1,10,95,0,0,26,67,27,0,36,37,32,45,155,80,8,110,145,38,103,104,120,56,30,73,14,10,55,19,0,82,108,4,47,101,6,19,28,73,20,46,89,57,0,74,134,18,18,76,106,32,96,49,84,65,7,91,80,44,24,42,60,41,8,44,107,74,3,4,76,66,0,11,22,12,0,0,0,3,1,0,6,50,61,13,34,94,144,45,1,38,120,8,2,77,41,5,0,80,32,63,140,27,61,107,101,159,67,82,120,100,4,36,26,5,48,26,99,129,176

CATH classification: 1.10.4090.10

Radius of gyration: 35.7 Å; Cα contacts (8 Å, |Δi|>4): 1735; chains: 4; bounding box: 52×122×96 Å

B-factor: mean 48.41, std 16.59, range [18.37, 109.34]

Sequence (781 aa):
ELVLTQTPSSVSAAVGGTVTINCQASQSISSRLGWYQQKPGQPPKLLIYGASTLTSGVPSRFKGSGSGTEFTLTISGVQRDDAATYYCLGSDTSTDTAFGGGTEVVVKGEQLVESGGRLVPPGGSLTLTCTVSGIDLSSNAISWVRQAPGKGLEYIGIIYGGSIPYYSRWAKGRFTISKTSTTVALKMSTLTASDTATYFCARGKSDGDGYAAYRLDPWGLGTLVTISSLVAELVLTQTPSSVSAAVGGTVTINCQASQSISSRLGWYQQKPGQPPKLLIYGASTLTSGVPSRFKGSGSGTEFTLTISGVQRDDAATYYCLGSDTSTDTAFGGGTEVVVKGQEQLVESGGRLVPPGGSLTLTCTVSGIDLSSNAISWVRQAPGKGLEYIGIIYGGSIPYYSRWAKGRFTISKTSTTVALKMSSTLTASDTATYFCARGKSDGDGYAAYRLDPWGLGTLVTISSLVPRGSHHHHSKLCLGWLWGMDIDPYKEFGATVELLSFLPSDFFPSVRDLLDTAAALYRDALESPEHASPHHTALRQQAILCWGDLMTLATWVGTNLEDPASRDLVVSYVNTNVGLKFRQLLWFHISALTFGRETVLEYLVSFGVWIRTPPAYRPPNAPILSTLPSKLCLGWLWGMDIDPYKEFGATVELLSFLPSDFFPSVRDLLDTAAALYRDALESPEHASPHHTALRQAILCWGDLMTLATWVGTNLEDPASRDLVVSYVNTNVGLKFRQLLWFHISALTFGRETVLEYLVSFGVWIRTPPAYRPPNAPILSTLPE